Protein AF-0000000077340416 (afdb_homodimer)

Secondary structure (DSSP, 8-state):
----------------------GGGGGEEEEEEE-TTS-EEEEEEETTT--EEE-STTS-SHHHHHHHHHHHHHHTTSS---EEEEE-TTS-EEEEE--HHHHHHHHHHHHHHTT--GGGGT-HHHHHHHHHHT-TT-----HHHHHHHHHHHHHHHHHHHHHHHHH--S-EEEEEEEEE-TT--EEEEEEEEEE-TT--EEEEEEEEEE-PSS--HHHHHHHHHHHHHHHT-GGGEEEEEE-S-HHHHHHHHHHHHHTT--HHHHHHHEEE-HHHHHHHHHHHHHGGGHHHHHHHHHHHHHHHH-HHHHHHHHHHHHHTTPPP---PPP-TT-HHHHHHHHHHHHHTHHHHHHHHHHHHHTT------PPPHHHHHHHHHHHHHHHHHHHHHHHHT-SSS--GGGHHHHHHHHHHHHHHHTT-GGGHHHHHHHHHHHHHHHSS--HHHHHHHHTSTTTHHHHHHHHHHHHTTT-HHHHHHHHHHHHHHHHHHHHHHHHHHGGG------------------HHHHT------------SS--HHHHHHHSPPPPSTT-TT--HHHHHHHTTTTSHHHHHHHHHHHH--S-SGGGGGG-TTSSSB--TTTTTS-HHHHHHHHHHHHHHHHHHT-HHHHHHHHHHHHHHHTTT---S--------------/----------------------GGGGGEEEEEEE-TTS-EEEEEEETTT--EEE-STTS-SHHHHHHHHHHHHHHTTSS---EEEEE-TTS-EEEEE--HHHHHHHHHHHHHHTT--GGGGT-HHHHHHHHHHT-TT-----HHHHHHHHHHHHHHHHHHHHHHHHH--S-EEEEEEEEE-TT--EEEEEEEEEE-TT--EEEEEEEEEE-PSS--HHHHHHHHHHHHHHHT-GGGEEEEEE-S-HHHHHHHHHHHHHTT--HHHHHHHEEE-HHHHHHHHHHHHHGGGHHHHHHHHHHHHHHHH-HHHHHHHHHHHHHTTPPP---PPP-TT-HHHHHHHHHHHHHTHHHHHHHHHHHHHTT------PPPHHHHHHHHHHHHHHHHHHHHHHHHT-SSS--GGGHHHHHHHHHHHHHHHTT-GGGHHHHHHHHHHHHHHHSS--HHHHHHHHTSTTTHHHHHHHHHHHHTTT-HHHHHHHHHHHHHHHHHHHHHHHHHHGGG------------------HHHHT------------SS--HHHHHHHSPPPPSTT-TT--HHHHHHHTTTTSHHHHHHHHHHHH--S-SGGGGGG--SSSSB--TTTTTS-HHHHHHHHHHHHHHHHHHT-HHHHHHHHHHHHHHHHHHH--S--------------

InterPro domains:
  IPR003656 Zinc finger, BED-type [PF02892] (22-67)
  IPR003656 Zinc finger, BED-type [PS50808] (19-82)
  IPR008906 HAT, C-terminal dimerisation domain [PF05699] (544-627)
  IPR012337 Ribonuclease H-like superfamily [SSF53098] (157-627)
  IPR025525 hAT-like transposase, RNase-H fold [PF14372] (427-490)
  IPR036236 Zinc finger C2H2 superfamily [SSF57667] (22-75)
  IPR052035 Zinc finger BED domain-containing [PTHR46481] (13-627)

Structure (mmCIF, N/CA/C/O backbone):
data_AF-0000000077340416-model_v1
#
loop_
_entity.id
_entity.type
_entity.pdbx_description
1 polymer 'Uncharacterized protein'
#
loop_
_atom_site.group_PDB
_atom_site.id
_atom_site.type_symbol
_atom_site.label_atom_id
_atom_site.label_alt_id
_atom_site.label_comp_id
_atom_site.label_asym_id
_atom_site.label_entity_id
_atom_site.label_seq_id
_atom_site.pdbx_PDB_ins_code
_atom_site.Cartn_x
_atom_site.Cartn_y
_atom_site.Cartn_z
_atom_site.occupancy
_atom_site.B_iso_or_equiv
_atom_site.auth_seq_id
_atom_site.auth_comp_id
_atom_site.auth_asym_id
_atom_site.auth_atom_id
_atom_site.pdbx_PDB_model_num
ATOM 1 N N . MET A 1 1 ? -84 0.238 27.672 1 23.81 1 MET A N 1
ATOM 2 C CA . MET A 1 1 ? -83.25 0.017 28.938 1 23.81 1 MET A CA 1
ATOM 3 C C . MET A 1 1 ? -81.812 -0.164 28.719 1 23.81 1 MET A C 1
ATOM 5 O O . MET A 1 1 ? -81.375 -1.048 27.969 1 23.81 1 MET A O 1
ATOM 9 N N . THR A 1 2 ? -80.938 0.956 28.859 1 24.14 2 THR A N 1
ATOM 10 C CA . THR A 1 2 ? -79.625 1.562 28.531 1 24.14 2 THR A CA 1
ATOM 11 C C . THR A 1 2 ? -78.5 0.976 29.406 1 24.14 2 THR A C 1
ATOM 13 O O . THR A 1 2 ? -77.438 1.54 29.484 1 24.14 2 THR A O 1
ATOM 16 N N . THR A 1 3 ? -78.688 -0.371 29.703 1 24.59 3 THR A N 1
ATOM 17 C CA . THR A 1 3 ? -77.875 -0.88 30.812 1 24.59 3 THR A CA 1
ATOM 18 C C . THR A 1 3 ? -76.375 -0.694 30.516 1 24.59 3 THR A C 1
ATOM 20 O O . THR A 1 3 ? -75.875 -1.118 29.469 1 24.59 3 THR A O 1
ATOM 23 N N . SER A 1 4 ? -75.688 0.312 31.188 1 23.73 4 SER A N 1
ATOM 24 C CA . SER A 1 4 ? -74.375 0.984 31.234 1 23.73 4 SER A CA 1
ATOM 25 C C . SER A 1 4 ? -73.312 0.048 31.734 1 23.73 4 SER A C 1
ATOM 27 O O . SER A 1 4 ? -73.25 -0.247 32.938 1 23.73 4 SER A O 1
ATOM 29 N N . ALA A 1 5 ? -73.062 -1.088 30.984 1 26.97 5 ALA A N 1
ATOM 30 C CA . ALA A 1 5 ? -72.188 -2.145 31.484 1 26.97 5 ALA A CA 1
ATOM 31 C C . ALA A 1 5 ? -70.875 -1.578 31.953 1 26.97 5 ALA A C 1
ATOM 33 O O . ALA A 1 5 ? -70.188 -0.857 31.203 1 26.97 5 ALA A O 1
ATOM 34 N N . SER A 1 6 ? -70.625 -1.384 33.312 1 25.7 6 SER A N 1
ATOM 35 C CA . SER A 1 6 ? -69.562 -0.783 34.094 1 25.7 6 SER A CA 1
ATOM 36 C C . SER A 1 6 ? -68.25 -1.5 33.875 1 25.7 6 SER A C 1
ATOM 38 O O . SER A 1 6 ? -68.125 -2.676 34.219 1 25.7 6 SER A O 1
ATOM 40 N N . SER A 1 7 ? -67.562 -1.403 32.719 1 26.72 7 SER A N 1
ATOM 41 C CA . SER A 1 7 ? -66.375 -2.133 32.25 1 26.72 7 SER A CA 1
ATOM 42 C C . SER A 1 7 ? -65.25 -1.957 33.219 1 26.72 7 SER A C 1
ATOM 44 O O . SER A 1 7 ? -64.75 -0.834 33.469 1 26.72 7 SER A O 1
ATOM 46 N N . SER A 1 8 ? -65.125 -2.777 34.344 1 26.52 8 SER A N 1
ATOM 47 C CA . SER A 1 8 ? -64.125 -2.756 35.406 1 26.52 8 SER A CA 1
ATOM 48 C C . SER A 1 8 ? -62.719 -2.799 34.844 1 26.52 8 SER A C 1
ATOM 50 O O . SER A 1 8 ? -62.438 -3.588 33.969 1 26.52 8 SER A O 1
ATOM 52 N N . SER A 1 9 ? -61.906 -1.686 35 1 27.47 9 SER A N 1
ATOM 53 C CA . SER A 1 9 ? -60.594 -1.304 34.531 1 27.47 9 SER A CA 1
ATOM 54 C C . SER A 1 9 ? -59.5 -2.189 35.156 1 27.47 9 SER A C 1
ATOM 56 O O . SER A 1 9 ? -59.406 -2.281 36.375 1 27.47 9 SER A O 1
ATOM 58 N N . PRO A 1 10 ? -59.156 -3.381 34.5 1 28.95 10 PRO A N 1
ATOM 59 C CA . PRO A 1 10 ? -58.188 -4.297 35.125 1 28.95 10 PRO A CA 1
ATOM 60 C C . PRO A 1 10 ? -56.906 -3.588 35.625 1 28.95 10 PRO A C 1
ATOM 62 O O . PRO A 1 10 ? -56.469 -2.605 35 1 28.95 10 PRO A O 1
ATOM 65 N N . CYS A 1 11 ? -56.656 -3.49 36.938 1 26.05 11 CYS A N 1
ATOM 66 C CA . CYS A 1 11 ? -55.531 -2.959 37.719 1 26.05 11 CYS A CA 1
ATOM 67 C C . CYS A 1 11 ? -54.219 -3.607 37.281 1 26.05 11 CYS A C 1
ATOM 69 O O . CYS A 1 11 ? -54.031 -4.809 37.469 1 26.05 11 CYS A O 1
ATOM 71 N N . ASP A 1 12 ? -53.656 -3.303 36.094 1 26.88 12 ASP A N 1
ATOM 72 C CA . ASP A 1 12 ? -52.375 -3.85 35.625 1 26.88 12 ASP A CA 1
ATOM 73 C C . ASP A 1 12 ? -51.281 -3.658 36.656 1 26.88 12 ASP A C 1
ATOM 75 O O . ASP A 1 12 ? -51 -2.529 37.062 1 26.88 12 ASP A O 1
ATOM 79 N N . GLU A 1 13 ? -51.219 -4.52 37.719 1 28.16 13 GLU A N 1
ATOM 80 C CA . GLU A 1 13 ? -50.156 -4.562 38.719 1 28.16 13 GLU A CA 1
ATOM 81 C C . GLU A 1 13 ? -48.781 -4.492 38.094 1 28.16 13 GLU A C 1
ATOM 83 O O . GLU A 1 13 ? -48.375 -5.414 37.375 1 28.16 13 GLU A O 1
ATOM 88 N N . ILE A 1 14 ? -48.344 -3.336 37.625 1 29.95 14 ILE A N 1
ATOM 89 C CA . ILE A 1 14 ? -47 -3.064 37.125 1 29.95 14 ILE A CA 1
ATOM 90 C C . ILE A 1 14 ? -45.969 -3.436 38.188 1 29.95 14 ILE A C 1
ATOM 92 O O . ILE A 1 14 ? -45.906 -2.807 39.25 1 29.95 14 ILE A O 1
ATOM 96 N N . SER A 1 15 ? -45.844 -4.758 38.594 1 30.91 15 SER A N 1
ATOM 97 C CA . SER A 1 15 ? -44.75 -5.129 39.469 1 30.91 15 SER A CA 1
ATOM 98 C C . SER A 1 15 ? -43.438 -4.43 39.062 1 30.91 15 SER A C 1
ATOM 100 O O . SER A 1 15 ? -43.062 -4.441 37.875 1 30.91 15 SER A O 1
ATOM 102 N N . SER A 1 16 ? -43.156 -3.342 39.75 1 33.62 16 SER A N 1
ATOM 103 C CA . SER A 1 16 ? -41.938 -2.553 39.625 1 33.62 16 SER A CA 1
ATOM 104 C C . SER A 1 16 ? -40.688 -3.443 39.625 1 33.62 16 SER A C 1
ATOM 106 O O . SER A 1 16 ? -40.375 -4.074 40.656 1 33.62 16 SER A O 1
ATOM 108 N N . ASN A 1 17 ? -40.594 -4.379 38.688 1 36.22 17 ASN A N 1
ATOM 109 C CA . ASN A 1 17 ? -39.344 -5.125 38.594 1 36.22 17 ASN A CA 1
ATOM 110 C C . ASN A 1 17 ? -38.125 -4.23 38.875 1 36.22 17 ASN A C 1
ATOM 112 O O . ASN A 1 17 ? -37.844 -3.316 38.094 1 36.22 17 ASN A O 1
ATOM 116 N N . LYS A 1 18 ? -37.875 -3.834 40.094 1 40.69 18 LYS A N 1
ATOM 117 C CA . LYS A 1 18 ? -36.688 -3.104 40.469 1 40.69 18 LYS A CA 1
ATOM 118 C C . LYS A 1 18 ? -35.469 -3.6 39.688 1 40.69 18 LYS A C 1
ATOM 120 O O . LYS A 1 18 ? -35.094 -4.773 39.781 1 40.69 18 LYS A O 1
ATOM 125 N N . LYS A 1 19 ? -35.25 -3.027 38.594 1 45.84 19 LYS A N 1
ATOM 126 C CA . LYS A 1 19 ? -34.094 -3.285 37.719 1 45.84 19 LYS A CA 1
ATOM 127 C C . LYS A 1 19 ? -32.781 -3.252 38.531 1 45.84 19 LYS A C 1
ATOM 129 O O . LYS A 1 19 ? -32.531 -2.287 39.25 1 45.84 19 LYS A O 1
ATOM 134 N N . PHE A 1 20 ? -32.312 -4.422 38.969 1 54.72 20 PHE A N 1
ATOM 135 C CA . PHE A 1 20 ? -30.969 -4.578 39.531 1 54.72 20 PHE A CA 1
ATOM 136 C C . PHE A 1 20 ? -29.938 -3.891 38.656 1 54.72 20 PHE A C 1
ATOM 138 O O . PHE A 1 20 ? -29.656 -4.355 37.531 1 54.72 20 PHE A O 1
ATOM 145 N N . THR A 1 21 ? -29.703 -2.684 38.938 1 61.47 21 THR A N 1
ATOM 146 C CA . THR A 1 21 ? -28.984 -1.726 38.125 1 61.47 21 THR A CA 1
ATOM 147 C C . THR A 1 21 ? -27.469 -1.92 38.281 1 61.47 21 THR A C 1
ATOM 149 O O . THR A 1 21 ? -26.688 -1.37 37.5 1 61.47 21 THR A O 1
ATOM 152 N N . SER A 1 22 ? -27.031 -2.58 39.281 1 66.25 22 SER A N 1
ATOM 153 C CA . SER A 1 22 ? -25.594 -2.676 39.438 1 66.25 22 SER A CA 1
ATOM 154 C C . SER A 1 22 ? -25 -3.688 38.469 1 66.25 22 SER A C 1
ATOM 156 O O . SER A 1 22 ? -25.531 -4.785 38.312 1 66.25 22 SER A O 1
ATOM 158 N N . ASN A 1 23 ? -24 -3.32 37.812 1 65.94 23 ASN A N 1
ATOM 159 C CA . ASN A 1 23 ? -23.281 -4.148 36.844 1 65.94 23 ASN A CA 1
ATOM 160 C C . ASN A 1 23 ? -22.734 -5.414 37.469 1 65.94 23 ASN A C 1
ATOM 162 O O . ASN A 1 23 ? -22.406 -6.375 36.781 1 65.94 23 ASN A O 1
ATOM 166 N N . ILE A 1 24 ? -22.672 -5.531 38.688 1 75.69 24 ILE A N 1
ATOM 167 C CA . ILE A 1 24 ? -22.094 -6.688 39.375 1 75.69 24 ILE A CA 1
ATOM 168 C C . ILE A 1 24 ? -22.984 -7.906 39.156 1 75.69 24 ILE A C 1
ATOM 170 O O . ILE A 1 24 ? -22.516 -9.047 39.156 1 75.69 24 ILE A O 1
ATOM 174 N N . TRP A 1 25 ? -24.203 -7.742 38.844 1 76.31 25 TRP A N 1
ATOM 175 C CA . TRP A 1 25 ? -25.156 -8.836 38.688 1 76.31 25 TRP A CA 1
ATOM 176 C C . TRP A 1 25 ? -24.922 -9.562 37.375 1 76.31 25 TRP A C 1
ATOM 178 O O . TRP A 1 25 ? -25.406 -10.688 37.188 1 76.31 25 TRP A O 1
ATOM 188 N N . ASN A 1 26 ? -24.094 -9 36.562 1 74.25 26 ASN A N 1
ATOM 189 C CA . ASN A 1 26 ? -23.656 -9.719 35.375 1 74.25 26 ASN A CA 1
ATOM 190 C C . ASN A 1 26 ? -22.797 -10.922 35.719 1 74.25 26 ASN A C 1
ATOM 192 O O . ASN A 1 26 ? -22.672 -11.859 34.938 1 74.25 26 ASN A O 1
ATOM 196 N N . PHE A 1 27 ? -22.312 -10.984 36.844 1 77.25 27 PHE A N 1
ATOM 197 C CA . PHE A 1 27 ? -21.406 -12.047 37.281 1 77.25 27 PHE A CA 1
ATOM 198 C C . PHE A 1 27 ? -22.094 -12.992 38.25 1 77.25 27 PHE A C 1
ATOM 200 O O . PHE A 1 27 ? -21.516 -13.977 38.688 1 77.25 27 PHE A O 1
ATOM 207 N N . PHE A 1 28 ? -23.266 -12.75 38.531 1 76.56 28 PHE A N 1
ATOM 208 C CA . PHE A 1 28 ? -24.016 -13.602 39.438 1 76.56 28 PHE A CA 1
ATOM 209 C C . PHE A 1 28 ? -25.391 -13.953 38.844 1 76.56 28 PHE A C 1
ATOM 211 O O . PHE A 1 28 ? -26 -13.133 38.156 1 76.56 28 PHE A O 1
ATOM 218 N N . ASP A 1 29 ? -25.797 -15.227 38.969 1 81.25 29 ASP A N 1
ATOM 219 C CA . ASP A 1 29 ? -27.172 -15.641 38.656 1 81.25 29 ASP A CA 1
ATOM 220 C C . ASP A 1 29 ? -28.062 -15.609 39.875 1 81.25 29 ASP A C 1
ATOM 222 O O . ASP A 1 29 ? -27.688 -16.141 40.938 1 81.25 29 ASP A O 1
ATOM 226 N N . ARG A 1 30 ? -29.078 -14.969 39.75 1 78.12 30 ARG A N 1
ATOM 227 C CA . ARG A 1 30 ? -30.062 -14.977 40.844 1 78.12 30 ARG A CA 1
ATOM 228 C C . ARG A 1 30 ? -30.875 -16.266 40.812 1 78.12 30 ARG A C 1
ATOM 230 O O . ARG A 1 30 ? -31.594 -16.547 39.844 1 78.12 30 ARG A O 1
ATOM 237 N N . VAL A 1 31 ? -30.641 -17.078 41.75 1 81.12 31 VAL A N 1
ATOM 238 C CA . VAL A 1 31 ? -31.312 -18.359 41.844 1 81.12 31 VAL A CA 1
ATOM 239 C C . VAL A 1 31 ? -32.188 -18.422 43.094 1 81.12 31 VAL A C 1
ATOM 241 O O . VAL A 1 31 ? -31.766 -17.922 44.156 1 81.12 31 VAL A O 1
ATOM 244 N N . GLU A 1 32 ? -33.344 -18.812 42.938 1 78.56 32 GLU A N 1
ATOM 245 C CA . GLU A 1 32 ? -34.219 -19.078 44.062 1 78.56 32 GLU A CA 1
ATOM 246 C C . GLU A 1 32 ? -34 -20.469 44.625 1 78.56 32 GLU A C 1
ATOM 248 O O . GLU A 1 32 ? -34.094 -21.469 43.938 1 78.56 32 GLU A O 1
ATOM 253 N N . ILE A 1 33 ? -33.406 -20.469 45.781 1 76.88 33 ILE A N 1
ATOM 254 C CA . ILE A 1 33 ? -33.219 -21.766 46.438 1 76.88 33 ILE A CA 1
ATOM 255 C C . ILE A 1 33 ? -34.281 -21.969 47.531 1 76.88 33 ILE A C 1
ATOM 257 O O . ILE A 1 33 ? -34.594 -21.031 48.281 1 76.88 33 ILE A O 1
ATOM 261 N N . ILE A 1 34 ? -35 -23.031 47.531 1 73.06 34 ILE A N 1
ATOM 262 C CA . ILE A 1 34 ? -35.969 -23.438 48.531 1 73.06 34 ILE A CA 1
ATOM 263 C C . ILE A 1 34 ? -35.219 -24.078 49.719 1 73.06 34 ILE A C 1
ATOM 265 O O . ILE A 1 34 ? -34.531 -25.078 49.562 1 73.06 34 ILE A O 1
ATOM 269 N N . LEU A 1 35 ? -35.156 -23.328 50.781 1 63.75 35 LEU A N 1
ATOM 270 C CA . LEU A 1 35 ? -34.531 -23.859 52 1 63.75 35 LEU A CA 1
ATOM 271 C C . LEU A 1 35 ? -35.406 -24.953 52.625 1 63.75 35 LEU A C 1
ATOM 273 O O . LEU A 1 35 ? -36.594 -25.094 52.25 1 63.75 35 LEU A O 1
ATOM 277 N N . GLU A 1 36 ? -34.875 -25.906 53.375 1 68.06 36 GLU A N 1
ATOM 278 C CA . GLU A 1 36 ? -35.562 -27.016 54.031 1 68.06 36 GLU A CA 1
ATOM 279 C C . GLU A 1 36 ? -36.844 -26.547 54.688 1 68.06 36 GLU A C 1
ATOM 281 O O . GLU A 1 36 ? -37.812 -27.297 54.75 1 68.06 36 GLU A O 1
ATOM 286 N N . ASN A 1 37 ? -36.969 -25.328 55.25 1 65.31 37 ASN A N 1
ATOM 287 C CA . ASN A 1 37 ? -38.188 -24.875 55.938 1 65.31 37 ASN A CA 1
ATOM 288 C C . ASN A 1 37 ? -39.156 -24.219 54.938 1 65.31 37 ASN A C 1
ATOM 290 O O . ASN A 1 37 ? -40.031 -23.438 55.344 1 65.31 37 ASN A O 1
ATOM 294 N N . ASN A 1 38 ? -39.156 -24.562 53.594 1 65.5 38 ASN A N 1
ATOM 295 C CA . ASN A 1 38 ? -40.062 -24.188 52.5 1 65.5 38 ASN A CA 1
ATOM 296 C C . ASN A 1 38 ? -40.031 -22.688 52.25 1 65.5 38 ASN A C 1
ATOM 298 O O . ASN A 1 38 ? -40.969 -22.125 51.656 1 65.5 38 ASN A O 1
ATOM 302 N N . LYS A 1 39 ? -39.25 -21.953 52.969 1 69.69 39 LYS A N 1
ATOM 303 C CA . LYS A 1 39 ? -39.125 -20.531 52.656 1 69.69 39 LYS A CA 1
ATOM 304 C C . LYS A 1 39 ? -38.219 -20.297 51.469 1 69.69 39 LYS A C 1
ATOM 306 O O . LYS A 1 39 ? -37.125 -20.891 51.375 1 69.69 39 LYS A O 1
ATOM 311 N N . LYS A 1 40 ? -38.719 -19.5 50.469 1 70.81 40 LYS A N 1
ATOM 312 C CA . LYS A 1 40 ? -38.031 -19.156 49.25 1 70.81 40 LYS A CA 1
ATOM 313 C C . LYS A 1 40 ? -37.031 -18.031 49.5 1 70.81 40 LYS A C 1
ATOM 315 O O . LYS A 1 40 ? -37.375 -16.984 50.031 1 70.81 40 LYS A O 1
ATOM 320 N N . GLU A 1 41 ? -35.75 -18.344 49.5 1 76.44 41 GLU A N 1
ATOM 321 C CA . GLU A 1 41 ? -34.781 -17.266 49.594 1 76.44 41 GLU A CA 1
ATOM 322 C C . GLU A 1 41 ? -34.031 -17.078 48.25 1 76.44 41 GLU A C 1
ATOM 324 O O . GLU A 1 41 ? -33.719 -18.047 47.562 1 76.44 41 GLU A O 1
ATOM 329 N N . ILE A 1 42 ? -33.938 -15.805 47.906 1 78.19 42 ILE A N 1
ATOM 330 C CA . ILE A 1 42 ? -33.219 -15.477 46.688 1 78.19 42 ILE A CA 1
ATOM 331 C C . ILE A 1 42 ? -31.719 -15.367 47 1 78.19 42 ILE A C 1
ATOM 333 O O . ILE A 1 42 ? -31.312 -14.641 47.906 1 78.19 42 ILE A O 1
ATOM 337 N N . LYS A 1 43 ? -30.875 -16.219 46.375 1 80.56 43 LYS A N 1
ATOM 338 C CA . LYS A 1 43 ? -29.406 -16.172 46.5 1 80.56 43 LYS A CA 1
ATOM 339 C C . LYS A 1 43 ? -28.766 -15.75 45.188 1 80.56 43 LYS A C 1
ATOM 341 O O . LYS A 1 43 ? -29.375 -15.867 44.094 1 80.56 43 LYS A O 1
ATOM 346 N N . ALA A 1 44 ? -27.609 -15.148 45.344 1 81.56 44 ALA A N 1
ATOM 347 C CA . ALA A 1 44 ? -26.766 -14.82 44.188 1 81.56 44 ALA A CA 1
ATOM 348 C C . ALA A 1 44 ? -25.688 -15.867 43.969 1 81.56 44 ALA A C 1
ATOM 350 O O . ALA A 1 44 ? -24.812 -16.047 44.812 1 81.56 44 ALA A O 1
ATOM 351 N N . LYS A 1 45 ? -25.703 -16.641 42.938 1 81.5 45 LYS A N 1
ATOM 352 C CA . LYS A 1 45 ? -24.703 -17.625 42.531 1 81.5 45 LYS A CA 1
ATOM 353 C C . LYS A 1 45 ? -23.625 -16.984 41.656 1 81.5 45 LYS A C 1
ATOM 355 O O . LYS A 1 45 ? -23.922 -16.453 40.594 1 81.5 45 LYS A O 1
ATOM 360 N N . CYS A 1 46 ? -22.469 -17.031 42.219 1 76.12 46 CYS A N 1
ATOM 361 C CA . CYS A 1 46 ? -21.359 -16.531 41.438 1 76.12 46 CYS A CA 1
ATOM 362 C C . CYS A 1 46 ? -21.125 -17.375 40.188 1 76.12 46 CYS A C 1
ATOM 364 O O . CYS A 1 46 ? -21.016 -18.609 40.281 1 76.12 46 CYS A O 1
ATOM 366 N N . LYS A 1 47 ? -21.031 -16.781 39.094 1 74.38 47 LYS A N 1
ATOM 367 C CA . LYS A 1 47 ? -20.875 -17.5 37.812 1 74.38 47 LYS A CA 1
ATOM 368 C C . LYS A 1 47 ? -19.469 -18.078 37.688 1 74.38 47 LYS A C 1
ATOM 370 O O . LYS A 1 47 ? -19.219 -18.938 36.844 1 74.38 47 LYS A O 1
ATOM 375 N N . ILE A 1 48 ? -18.578 -17.703 38.594 1 70.75 48 ILE A N 1
ATOM 376 C CA . ILE A 1 48 ? -17.188 -18.141 38.531 1 70.75 48 ILE A CA 1
ATOM 377 C C . ILE A 1 48 ? -16.984 -19.312 39.5 1 70.75 48 ILE A C 1
ATOM 379 O O . ILE A 1 48 ? -16.531 -20.391 39.094 1 70.75 48 ILE A O 1
ATOM 383 N N . CYS A 1 49 ? -17.172 -19.297 40.656 1 67.19 49 CYS A N 1
ATOM 384 C CA . CYS A 1 49 ? -16.875 -20.328 41.656 1 67.19 49 CYS A CA 1
ATOM 385 C C . CYS A 1 49 ? -18.141 -21.062 42.062 1 67.19 49 CYS A C 1
ATOM 387 O O . CYS A 1 49 ? -18.094 -21.953 42.938 1 67.19 49 CYS A O 1
ATOM 389 N N . ASN A 1 50 ? -19.281 -20.719 41.469 1 76.25 50 ASN A N 1
ATOM 390 C CA . ASN A 1 50 ? -20.594 -21.312 41.656 1 76.25 50 ASN A CA 1
ATOM 391 C C . ASN A 1 50 ? -21 -21.266 43.125 1 76.25 50 ASN A C 1
ATOM 393 O O . ASN A 1 50 ? -21.922 -21.984 43.562 1 76.25 50 ASN A O 1
ATOM 397 N N . LYS A 1 51 ? -20.359 -20.438 43.938 1 78.25 51 LYS A N 1
ATOM 398 C CA . LYS A 1 51 ? -20.734 -20.266 45.312 1 78.25 51 LYS A CA 1
ATOM 399 C C . LYS A 1 51 ? -22.016 -19.438 45.438 1 78.25 51 LYS A C 1
ATOM 401 O O . LYS A 1 51 ? -22.219 -18.5 44.656 1 78.25 51 LYS A O 1
ATOM 406 N N . PHE A 1 52 ? -22.859 -19.781 46.375 1 80.75 52 PHE A N 1
ATOM 407 C CA . PHE A 1 52 ? -24.125 -19.109 46.625 1 80.75 52 PHE A CA 1
ATOM 408 C C . PHE A 1 52 ? -23.984 -18.031 47.688 1 80.75 52 PHE A C 1
ATOM 410 O O . PHE A 1 52 ? -23.516 -18.297 48.781 1 80.75 52 PHE A O 1
ATOM 417 N N . LEU A 1 53 ? -24.219 -16.766 47.344 1 81.38 53 LEU A N 1
ATOM 418 C CA . LEU A 1 53 ? -24.188 -15.617 48.25 1 81.38 53 LEU A CA 1
ATOM 419 C C . LEU A 1 53 ? -25.594 -15.062 48.438 1 81.38 53 LEU A C 1
ATOM 421 O O . LEU A 1 53 ? -26.531 -15.422 47.719 1 81.38 53 LEU A O 1
ATOM 425 N N . THR A 1 54 ? -25.719 -14.211 49.406 1 79.81 54 THR A N 1
ATOM 426 C CA . THR A 1 54 ? -27.031 -13.625 49.625 1 79.81 54 THR A CA 1
ATOM 427 C C . THR A 1 54 ? -27.453 -12.727 48.469 1 79.81 54 THR A C 1
ATOM 429 O O . THR A 1 54 ? -26.688 -11.875 48.031 1 79.81 54 THR A O 1
ATOM 432 N N . GLY A 1 55 ? -28.531 -13.055 47.75 1 73.69 55 GLY A N 1
ATOM 433 C CA . GLY A 1 55 ? -28.953 -12.336 46.562 1 73.69 55 GLY A CA 1
ATOM 434 C C . GLY A 1 55 ? -30.328 -11.727 46.688 1 73.69 55 GLY A C 1
ATOM 435 O O . GLY A 1 55 ? -30.984 -11.438 45.688 1 73.69 55 GLY A O 1
ATOM 436 N N . GLY A 1 56 ? -30.938 -11.523 47.812 1 73.44 56 GLY A N 1
ATOM 437 C CA . GLY A 1 56 ? -32.281 -10.969 48.031 1 73.44 56 GLY A CA 1
ATOM 438 C C . GLY A 1 56 ? -32.344 -9.469 47.812 1 73.44 56 GLY A C 1
ATOM 439 O O . GLY A 1 56 ? -31.297 -8.805 47.719 1 73.44 56 GLY A O 1
ATOM 440 N N . SER A 1 57 ? -33.562 -8.703 47.594 1 71.5 57 SER A N 1
ATOM 441 C CA . SER A 1 57 ? -33.781 -7.285 47.312 1 71.5 57 SER A CA 1
ATOM 442 C C . SER A 1 57 ? -33.219 -6.418 48.438 1 71.5 57 SER A C 1
ATOM 444 O O . SER A 1 57 ? -32.844 -5.266 48.219 1 71.5 57 SER A O 1
ATOM 446 N N . ASN A 1 58 ? -33.031 -6.871 49.688 1 72.44 58 ASN A N 1
ATOM 447 C CA . ASN A 1 58 ? -32.531 -6.129 50.844 1 72.44 58 ASN A CA 1
ATOM 448 C C . ASN A 1 58 ? -31.031 -6.34 51 1 72.44 58 ASN A C 1
ATOM 450 O O . ASN A 1 58 ? -30.422 -5.777 51.906 1 72.44 58 ASN A O 1
ATOM 454 N N . ALA A 1 59 ? -30.406 -7.273 50.312 1 69.81 59 ALA A N 1
ATOM 455 C CA . ALA A 1 59 ? -28.969 -7.492 50.406 1 69.81 59 ALA A CA 1
ATOM 456 C C . ALA A 1 59 ? -28.203 -6.551 49.469 1 69.81 59 ALA A C 1
ATOM 458 O O . ALA A 1 59 ? -28.609 -6.34 48.344 1 69.81 59 ALA A O 1
ATOM 459 N N . GLY A 1 60 ? -27.453 -5.496 49.906 1 72.5 60 GLY A N 1
ATOM 460 C CA . GLY A 1 60 ? -26.609 -4.637 49.094 1 72.5 60 GLY A CA 1
ATOM 461 C C . GLY A 1 60 ? -25.719 -5.41 48.156 1 72.5 60 GLY A C 1
ATOM 462 O O . GLY A 1 60 ? -25.641 -6.641 48.219 1 72.5 60 GLY A O 1
ATOM 463 N N . THR A 1 61 ? -25.188 -4.809 47.031 1 76.38 61 THR A N 1
ATOM 464 C CA . THR A 1 61 ? -24.344 -5.477 46.031 1 76.38 61 THR A CA 1
ATOM 465 C C . THR A 1 61 ? -22.875 -5.375 46.406 1 76.38 61 THR A C 1
ATOM 467 O O . THR A 1 61 ? -22.016 -5.941 45.719 1 76.38 61 THR A O 1
ATOM 470 N N . SER A 1 62 ? -22.562 -4.754 47.531 1 78.88 62 SER A N 1
ATOM 471 C CA . SER A 1 62 ? -21.172 -4.543 47.938 1 78.88 62 SER A CA 1
ATOM 472 C C . SER A 1 62 ? -20.484 -5.867 48.25 1 78.88 62 SER A C 1
ATOM 474 O O . SER A 1 62 ? -19.328 -6.074 47.906 1 78.88 62 SER A O 1
ATOM 476 N N . HIS A 1 63 ? -21.188 -6.762 48.938 1 79.62 63 HIS A N 1
ATOM 477 C CA . HIS A 1 63 ? -20.578 -8.047 49.25 1 79.62 63 HIS A CA 1
ATOM 478 C C . HIS A 1 63 ? -20.453 -8.914 48 1 79.62 63 HIS A C 1
ATOM 480 O O . HIS A 1 63 ? -19.516 -9.711 47.875 1 79.62 63 HIS A O 1
ATOM 486 N N . LEU A 1 64 ? -21.281 -8.812 47 1 79.19 64 LEU A N 1
ATOM 487 C CA . LEU A 1 64 ? -21.125 -9.477 45.688 1 79.19 64 LEU A CA 1
ATOM 488 C C . LEU A 1 64 ? -19.922 -8.938 44.938 1 79.19 64 LEU A C 1
ATOM 490 O O . LEU A 1 64 ? -19.172 -9.703 44.344 1 79.19 64 LEU A O 1
ATOM 494 N N . LYS A 1 65 ? -19.625 -7.637 45.094 1 76.38 65 LYS A N 1
ATOM 495 C CA . LYS A 1 65 ? -18.453 -7.027 44.469 1 76.38 65 LYS A CA 1
ATOM 496 C C . LYS A 1 65 ? -17.172 -7.531 45.125 1 76.38 65 LYS A C 1
ATOM 498 O O . LYS A 1 65 ? -16.219 -7.887 44.438 1 76.38 65 LYS A O 1
ATOM 503 N N . ARG A 1 66 ? -17.156 -7.59 46.375 1 76.75 66 ARG A N 1
ATOM 504 C CA . ARG A 1 66 ? -16 -8.102 47.094 1 76.75 66 ARG A CA 1
ATOM 505 C C . ARG A 1 66 ? -15.773 -9.578 46.781 1 76.75 66 ARG A C 1
ATOM 507 O O . ARG A 1 66 ? -14.633 -10.008 46.594 1 76.75 66 ARG A O 1
ATOM 514 N N . HIS A 1 67 ? -16.766 -10.398 46.781 1 74.88 67 HIS A N 1
ATOM 515 C CA . HIS A 1 67 ? -16.625 -11.797 46.375 1 74.88 67 HIS A CA 1
ATOM 516 C C . HIS A 1 67 ? -16.109 -11.914 44.938 1 74.88 67 HIS A C 1
ATOM 518 O O . HIS A 1 67 ? -15.219 -12.711 44.656 1 74.88 67 HIS A O 1
ATOM 524 N N . HIS A 1 68 ? -16.703 -11.172 44.125 1 71.75 68 HIS A N 1
ATOM 525 C CA . HIS A 1 68 ? -16.266 -11.219 42.719 1 71.75 68 HIS A CA 1
ATOM 526 C C . HIS A 1 68 ? -14.797 -10.836 42.594 1 71.75 68 HIS A C 1
ATOM 528 O O . HIS A 1 68 ? -14.055 -11.469 41.844 1 71.75 68 HIS A O 1
ATOM 534 N N . GLU A 1 69 ? -14.336 -9.914 43.344 1 69.56 69 GLU A N 1
ATOM 535 C CA . GLU A 1 69 ? -12.93 -9.531 43.375 1 69.56 69 GLU A CA 1
ATOM 536 C C . GLU A 1 69 ? -12.078 -10.633 44 1 69.56 69 GLU A C 1
ATOM 538 O O . GLU A 1 69 ? -10.992 -10.945 43.5 1 69.56 69 GLU A O 1
ATOM 543 N N . ASN A 1 70 ? -12.531 -11.188 45 1 67.5 70 ASN A N 1
ATOM 544 C CA . ASN A 1 70 ? -11.812 -12.273 45.656 1 67.5 70 ASN A CA 1
ATOM 545 C C . ASN A 1 70 ? -11.898 -13.57 44.875 1 67.5 70 ASN A C 1
ATOM 547 O O . ASN A 1 70 ? -10.938 -14.336 44.812 1 67.5 70 ASN A O 1
ATOM 551 N N . CYS A 1 71 ? -13.078 -13.883 44.438 1 62.19 71 CYS A N 1
ATOM 552 C CA . CYS A 1 71 ? -13.305 -15.094 43.656 1 62.19 71 CYS A CA 1
ATOM 553 C C . CYS A 1 71 ? -12.531 -15.055 42.344 1 62.19 71 CYS A C 1
ATOM 555 O O . CYS A 1 71 ? -12 -16.062 41.906 1 62.19 71 CYS A O 1
ATOM 557 N N . LYS A 1 72 ? -12.445 -13.859 41.781 1 54 72 LYS A N 1
ATOM 558 C CA . LYS A 1 72 ? -11.547 -13.648 40.625 1 54 72 LYS A CA 1
ATOM 559 C C . LYS A 1 72 ? -10.094 -13.875 41.031 1 54 72 LYS A C 1
ATOM 561 O O . LYS A 1 72 ? -9.312 -14.461 40.281 1 54 72 LYS A O 1
ATOM 566 N N . THR A 1 73 ? -9.68 -13.336 42.094 1 48.47 73 THR A N 1
ATOM 567 C CA . THR A 1 73 ? -8.328 -13.523 42.594 1 48.47 73 THR A CA 1
ATOM 568 C C . THR A 1 73 ? -8.109 -14.969 43.031 1 48.47 73 THR A C 1
ATOM 570 O O . THR A 1 73 ? -7.02 -15.516 42.875 1 48.47 73 THR A O 1
ATOM 573 N N . LYS A 1 74 ? -9.016 -15.562 43.656 1 45.25 74 LYS A N 1
ATOM 574 C CA . LYS A 1 74 ? -8.828 -16.938 44.094 1 45.25 74 LYS A CA 1
ATOM 575 C C . LYS A 1 74 ? -8.883 -17.906 42.938 1 45.25 74 LYS A C 1
ATOM 577 O O . LYS A 1 74 ? -8.164 -18.906 42.906 1 45.25 74 LYS A O 1
ATOM 582 N N . ASN A 1 75 ? -9.906 -17.828 42.156 1 39.16 75 ASN A N 1
ATOM 583 C CA . ASN A 1 75 ? -9.836 -18.672 40.969 1 39.16 75 ASN A CA 1
ATOM 584 C C . ASN A 1 75 ? -8.68 -18.266 40.062 1 39.16 75 ASN A C 1
ATOM 586 O O . ASN A 1 75 ? -8.188 -19.078 39.25 1 39.16 75 ASN A O 1
ATOM 590 N N . ASN A 1 76 ? -8.367 -17 39.906 1 35.53 76 ASN A N 1
ATOM 591 C CA . ASN A 1 76 ? -7.043 -16.672 39.406 1 35.53 76 ASN A CA 1
ATOM 592 C C . ASN A 1 76 ? -5.938 -17.109 40.375 1 35.53 76 ASN A C 1
ATOM 594 O O . ASN A 1 76 ? -4.762 -16.828 40.125 1 35.53 76 ASN A O 1
ATOM 598 N N . VAL A 1 77 ? -6.254 -17.359 41.562 1 32.47 77 VAL A N 1
ATOM 599 C CA . VAL A 1 77 ? -5.242 -17.875 42.5 1 32.47 77 VAL A CA 1
ATOM 600 C C . VAL A 1 77 ? -4.672 -19.188 41.938 1 32.47 77 VAL A C 1
ATOM 602 O O . VAL A 1 77 ? -3.482 -19.469 42.125 1 32.47 77 VAL A O 1
ATOM 605 N N . ASP A 1 78 ? -5.547 -20.047 41.531 1 30.22 78 ASP A N 1
ATOM 606 C CA . ASP A 1 78 ? -4.906 -21.281 41.094 1 30.22 78 ASP A CA 1
ATOM 607 C C . ASP A 1 78 ? -4.102 -21.078 39.812 1 30.22 78 ASP A C 1
ATOM 609 O O . ASP A 1 78 ? -3.578 -22.031 39.25 1 30.22 78 ASP A O 1
ATOM 613 N N . ILE A 1 79 ? -4.535 -20.016 39.031 1 31.06 79 ILE A N 1
ATOM 614 C CA . ILE A 1 79 ? -3.529 -19.766 38 1 31.06 79 ILE A CA 1
ATOM 615 C C . ILE A 1 79 ? -2.34 -19.031 38.594 1 31.06 79 ILE A C 1
ATOM 617 O O . ILE A 1 79 ? -2.465 -17.875 39.031 1 31.06 79 ILE A O 1
ATOM 621 N N . ARG A 1 80 ? -1.383 -19.609 39.344 1 31.14 80 ARG A N 1
ATOM 622 C CA . ARG A 1 80 ? -0.08 -19.219 39.844 1 31.14 80 ARG A CA 1
ATOM 623 C C . ARG A 1 80 ? 0.517 -18.078 39.031 1 31.14 80 ARG A C 1
ATOM 625 O O . ARG A 1 80 ? 0.769 -18.234 37.844 1 31.14 80 ARG A O 1
ATOM 632 N N . ASN A 1 81 ? 0.19 -16.781 39.25 1 29.69 81 ASN A N 1
ATOM 633 C CA . ASN A 1 81 ? 0.771 -15.508 38.812 1 29.69 81 ASN A CA 1
ATOM 634 C C . ASN A 1 81 ? 2.281 -15.617 38.625 1 29.69 81 ASN A C 1
ATOM 636 O O . ASN A 1 81 ? 3.01 -15.898 39.594 1 29.69 81 ASN A O 1
ATOM 640 N N . TYR A 1 82 ? 2.771 -16.125 37.625 1 30.78 82 TYR A N 1
ATOM 641 C CA . TYR A 1 82 ? 4.152 -16.156 37.156 1 30.78 82 TYR A CA 1
ATOM 642 C C . TYR A 1 82 ? 4.816 -14.797 37.312 1 30.78 82 TYR A C 1
ATOM 644 O O . TYR A 1 82 ? 4.477 -13.859 36.562 1 30.78 82 TYR A O 1
ATOM 652 N N . MET A 1 83 ? 4.988 -14.297 38.5 1 31.78 83 MET A N 1
ATOM 653 C CA . MET A 1 83 ? 5.754 -13.094 38.812 1 31.78 83 MET A CA 1
ATOM 654 C C . MET A 1 83 ? 7.129 -13.141 38.156 1 31.78 83 MET A C 1
ATOM 656 O O . MET A 1 83 ? 7.922 -14.047 38.406 1 31.78 83 MET A O 1
ATOM 660 N N . GLN A 1 84 ? 7.254 -12.992 36.875 1 34.16 84 GLN A N 1
ATOM 661 C CA . GLN A 1 84 ? 8.578 -12.797 36.312 1 34.16 84 GLN A CA 1
ATOM 662 C C . GLN A 1 84 ? 9.188 -11.469 36.781 1 34.16 84 GLN A C 1
ATOM 664 O O . GLN A 1 84 ? 8.508 -10.445 36.781 1 34.16 84 GLN A O 1
ATOM 669 N N . LEU A 1 85 ? 10.148 -11.453 37.562 1 32.09 85 LEU A N 1
ATOM 670 C CA . LEU A 1 85 ? 10.914 -10.297 38.031 1 32.09 85 LEU A CA 1
ATOM 671 C C . LEU A 1 85 ? 11.461 -9.516 36.844 1 32.09 85 LEU A C 1
ATOM 673 O O . LEU A 1 85 ? 12.141 -10.078 35.969 1 32.09 85 LEU A O 1
ATOM 677 N N . GLY A 1 86 ? 10.758 -8.805 36.094 1 34.31 86 GLY A N 1
ATOM 678 C CA . GLY A 1 86 ? 11.383 -7.914 35.125 1 34.31 86 GLY A CA 1
ATOM 679 C C . GLY A 1 86 ? 11.82 -6.594 35.719 1 34.31 86 GLY A C 1
ATOM 680 O O . GLY A 1 86 ? 11.359 -6.211 36.812 1 34.31 86 GLY A O 1
ATOM 681 N N . LYS A 1 87 ? 13.117 -6.066 35.531 1 34.56 87 LYS A N 1
ATOM 682 C CA . LYS A 1 87 ? 13.602 -4.789 36.062 1 34.56 87 LYS A CA 1
ATOM 683 C C . LYS A 1 87 ? 12.688 -3.645 35.625 1 34.56 87 LYS A C 1
ATOM 685 O O . LYS A 1 87 ? 12.32 -3.541 34.438 1 34.56 87 LYS A O 1
ATOM 690 N N . ASN A 1 88 ? 11.875 -3.062 36.469 1 34.78 88 ASN A N 1
ATOM 691 C CA . ASN A 1 88 ? 11.18 -1.824 36.125 1 34.78 88 ASN A CA 1
ATOM 692 C C . ASN A 1 88 ? 12.164 -0.688 35.875 1 34.78 88 ASN A C 1
ATOM 694 O O . ASN A 1 88 ? 13.367 -0.839 36.062 1 34.78 88 ASN A O 1
ATOM 698 N N . GLU A 1 89 ? 11.68 0.387 35.344 1 36.28 89 GLU A N 1
ATOM 699 C CA . GLU A 1 89 ? 12.547 1.543 35.125 1 36.28 89 GLU A CA 1
ATOM 700 C C . GLU A 1 89 ? 13.461 1.787 36.312 1 36.28 89 GLU A C 1
ATOM 702 O O . GLU A 1 89 ? 14.57 2.297 36.188 1 36.28 89 GLU A O 1
ATOM 707 N N . SER A 1 90 ? 12.938 1.726 37.531 1 34.31 90 SER A N 1
ATOM 708 C CA . SER A 1 90 ? 13.711 2.104 38.719 1 34.31 90 SER A CA 1
ATOM 709 C C . SER A 1 90 ? 14.602 0.955 39.188 1 34.31 90 SER A C 1
ATOM 711 O O . SER A 1 90 ? 15.242 1.047 40.219 1 34.31 90 SER A O 1
ATOM 713 N N . GLY A 1 91 ? 15.008 -0.002 38.469 1 38.44 91 GLY A N 1
ATOM 714 C CA . GLY A 1 91 ? 15.938 -1.061 38.812 1 38.44 91 GLY A CA 1
ATOM 715 C C . GLY A 1 91 ? 15.305 -2.145 39.656 1 38.44 91 GLY A C 1
ATOM 716 O O . GLY A 1 91 ? 15.969 -3.107 40.062 1 38.44 91 GLY A O 1
ATOM 717 N N . ASN A 1 92 ? 14.281 -1.804 40.5 1 37.44 92 ASN A N 1
ATOM 718 C CA . ASN A 1 92 ? 13.781 -2.779 41.469 1 37.44 92 ASN A CA 1
ATOM 719 C C . ASN A 1 92 ? 13.133 -3.973 40.75 1 37.44 92 ASN A C 1
ATOM 721 O O . ASN A 1 92 ? 12.578 -3.832 39.688 1 37.44 92 ASN A O 1
ATOM 725 N N . LEU A 1 93 ? 13.562 -5.16 41.125 1 37.31 93 LEU A N 1
ATOM 726 C CA . LEU A 1 93 ? 13.109 -6.465 40.656 1 37.31 93 LEU A CA 1
ATOM 727 C C . LEU A 1 93 ? 11.594 -6.566 40.719 1 37.31 93 LEU A C 1
ATOM 729 O O . LEU A 1 93 ? 11 -6.527 41.781 1 37.31 93 LEU A O 1
ATOM 733 N N . LYS A 1 94 ? 10.805 -5.797 40.062 1 44.03 94 LYS A N 1
ATOM 734 C CA . LYS A 1 94 ? 9.375 -6.066 40.156 1 44.03 94 LYS A CA 1
ATOM 735 C C . LYS A 1 94 ? 9.008 -7.328 39.375 1 44.03 94 LYS A C 1
ATOM 737 O O . LYS A 1 94 ? 9.609 -7.625 38.344 1 44.03 94 LYS A O 1
ATOM 742 N N . THR A 1 95 ? 8.398 -8.367 39.969 1 51.56 95 THR A N 1
ATOM 743 C CA . THR A 1 95 ? 7.867 -9.633 39.5 1 51.56 95 THR A CA 1
ATOM 744 C C . THR A 1 95 ? 6.867 -9.414 38.375 1 51.56 95 THR A C 1
ATOM 746 O O . THR A 1 95 ? 5.934 -8.617 38.5 1 51.56 95 THR A O 1
ATOM 749 N N . PHE A 1 96 ? 7.223 -9.461 37.125 1 64.56 96 PHE A N 1
ATOM 750 C CA . PHE A 1 96 ? 6.266 -9.367 36.031 1 64.56 96 PHE A CA 1
ATOM 751 C C . PHE A 1 96 ? 5.312 -10.562 36.031 1 64.56 96 PHE A C 1
ATOM 753 O O . PHE A 1 96 ? 5.746 -11.703 36.188 1 64.56 96 PHE A O 1
ATOM 760 N N . SER A 1 97 ? 4.047 -10.344 36.406 1 75.62 97 SER A N 1
ATOM 761 C CA . SER A 1 97 ? 3.008 -11.344 36.188 1 75.62 97 SER A CA 1
ATOM 762 C C . SER A 1 97 ? 2.172 -11.031 34.969 1 75.62 97 SER A C 1
ATOM 764 O O . SER A 1 97 ? 1.707 -9.898 34.781 1 75.62 97 SER A O 1
ATOM 766 N N . TYR A 1 98 ? 2.133 -11.984 34.094 1 83.25 98 TYR A N 1
ATOM 767 C CA . TYR A 1 98 ? 1.334 -11.805 32.875 1 83.25 98 TYR A CA 1
ATOM 768 C C . TYR A 1 98 ? -0.11 -11.461 33.219 1 83.25 98 TYR A C 1
ATOM 770 O O . TYR A 1 98 ? -0.747 -12.164 34 1 83.25 98 TYR A O 1
ATOM 778 N N . ASP A 1 99 ? -0.55 -10.383 32.812 1 87.12 99 ASP A N 1
ATOM 779 C CA . ASP A 1 99 ? -1.921 -9.906 32.938 1 87.12 99 ASP A CA 1
ATOM 780 C C . ASP A 1 99 ? -2.592 -9.719 31.594 1 87.12 99 ASP A C 1
ATOM 782 O O . ASP A 1 99 ? -2.197 -8.852 30.812 1 87.12 99 ASP A O 1
ATOM 786 N N . GLU A 1 100 ? -3.6 -10.508 31.422 1 88.5 100 GLU A N 1
ATOM 787 C CA . GLU A 1 100 ? -4.277 -10.5 30.141 1 88.5 100 GLU A CA 1
ATOM 788 C C . GLU A 1 100 ? -4.848 -9.117 29.812 1 88.5 100 GLU A C 1
ATOM 790 O O . GLU A 1 100 ? -4.836 -8.688 28.672 1 88.5 100 GLU A O 1
ATOM 795 N N . SER A 1 101 ? -5.395 -8.523 30.828 1 88.5 101 SER A N 1
ATOM 796 C CA . SER A 1 101 ? -5.988 -7.207 30.609 1 88.5 101 SER A CA 1
ATOM 797 C C . SER A 1 101 ? -4.938 -6.184 30.203 1 88.5 101 SER A C 1
ATOM 799 O O . SER A 1 101 ? -5.168 -5.375 29.297 1 88.5 101 SER A O 1
ATOM 801 N N . ASN A 1 102 ? -3.877 -6.246 30.922 1 90.38 102 ASN A N 1
ATOM 802 C CA . ASN A 1 102 ? -2.787 -5.34 30.562 1 90.38 102 ASN A CA 1
ATOM 803 C C . ASN A 1 102 ? -2.246 -5.637 29.172 1 90.38 102 ASN A C 1
ATOM 805 O O . ASN A 1 102 ? -1.95 -4.715 28.406 1 90.38 102 ASN A O 1
ATOM 809 N N . CYS A 1 103 ? -2.078 -6.914 28.922 1 91.69 103 CYS A N 1
ATOM 810 C CA . CYS A 1 103 ? -1.613 -7.328 27.594 1 91.69 103 CYS A CA 1
ATOM 811 C C . CYS A 1 103 ? -2.543 -6.812 26.5 1 91.69 103 CYS A C 1
ATOM 813 O O . CYS A 1 103 ? -2.086 -6.277 25.5 1 91.69 103 CYS A O 1
ATOM 815 N N . ARG A 1 104 ? -3.781 -6.938 26.766 1 91.44 104 ARG A N 1
ATOM 816 C CA . ARG A 1 104 ? -4.785 -6.516 25.797 1 91.44 104 ARG A CA 1
ATOM 817 C C . ARG A 1 104 ? -4.719 -5.012 25.547 1 91.44 104 ARG A C 1
ATOM 819 O O . ARG A 1 104 ? -4.766 -4.559 24.406 1 91.44 104 ARG A O 1
ATOM 826 N N . GLU A 1 105 ? -4.582 -4.293 26.547 1 90.62 105 GLU A N 1
ATOM 827 C CA . GLU A 1 105 ? -4.496 -2.84 26.438 1 90.62 105 GLU A CA 1
ATOM 828 C C . GLU A 1 105 ? -3.262 -2.424 25.641 1 90.62 105 GLU A C 1
ATOM 830 O O . GLU A 1 105 ? -3.348 -1.571 24.75 1 90.62 105 GLU A O 1
ATOM 835 N N . GLU A 1 106 ? -2.201 -3.025 26 1 90.12 106 GLU A N 1
ATOM 836 C CA . GLU A 1 106 ? -0.958 -2.711 25.297 1 90.12 106 GLU A CA 1
ATOM 837 C C . GLU A 1 106 ? -1.046 -3.08 23.828 1 90.12 106 GLU A C 1
ATOM 839 O O . GLU A 1 106 ? -0.562 -2.342 22.969 1 90.12 106 GLU A O 1
ATOM 844 N N . MET A 1 107 ? -1.596 -4.16 23.531 1 90.81 107 MET A N 1
ATOM 845 C CA . MET A 1 107 ? -1.688 -4.633 22.156 1 90.81 107 MET A CA 1
ATOM 846 C C . MET A 1 107 ? -2.641 -3.762 21.344 1 90.81 107 MET A C 1
ATOM 848 O O . MET A 1 107 ? -2.398 -3.506 20.172 1 90.81 107 MET A O 1
ATOM 852 N N . ILE A 1 108 ? -3.684 -3.359 21.953 1 90.44 108 ILE A N 1
ATOM 853 C CA . ILE A 1 108 ? -4.625 -2.467 21.281 1 90.44 108 ILE A CA 1
ATOM 854 C C . ILE A 1 108 ? -3.926 -1.154 20.922 1 90.44 108 ILE A C 1
ATOM 856 O O . ILE A 1 108 ? -4.074 -0.644 19.812 1 90.44 108 ILE A O 1
ATOM 860 N N . ASP A 1 109 ? -3.203 -0.645 21.859 1 88.75 109 ASP A N 1
ATOM 861 C CA . ASP A 1 109 ? -2.453 0.584 21.609 1 88.75 109 ASP A CA 1
ATOM 862 C C . ASP A 1 109 ? -1.472 0.41 20.453 1 88.75 109 ASP A C 1
ATOM 864 O O . ASP A 1 109 ? -1.3 1.318 19.641 1 88.75 109 ASP A O 1
ATOM 868 N N . TYR A 1 110 ? -0.912 -0.724 20.469 1 88.12 110 TYR A N 1
ATOM 869 C CA . TYR A 1 110 ? 0.028 -0.996 19.391 1 88.12 110 TYR A CA 1
ATOM 870 C C . TYR A 1 110 ? -0.687 -1.036 18.031 1 88.12 110 TYR A C 1
ATOM 872 O O . TYR A 1 110 ? -0.185 -0.502 17.047 1 88.12 110 TYR A O 1
ATOM 880 N N . ILE A 1 111 ? -1.809 -1.704 17.953 1 86.69 111 ILE A N 1
ATOM 881 C CA . ILE A 1 111 ? -2.584 -1.817 16.719 1 86.69 111 ILE A CA 1
ATOM 882 C C . ILE A 1 111 ? -2.934 -0.425 16.203 1 86.69 111 ILE A C 1
ATOM 884 O O . ILE A 1 111 ? -2.863 -0.169 15 1 86.69 111 ILE A O 1
ATOM 888 N N . ILE A 1 112 ? -3.217 0.422 17.078 1 84.88 112 ILE A N 1
ATOM 889 C CA . ILE A 1 112 ? -3.604 1.781 16.719 1 84.88 112 ILE A CA 1
ATOM 890 C C . ILE A 1 112 ? -2.377 2.559 16.25 1 84.88 112 ILE A C 1
ATOM 892 O O . ILE A 1 112 ? -2.393 3.156 15.172 1 84.88 112 ILE A O 1
ATOM 896 N N . ARG A 1 113 ? -1.337 2.535 16.969 1 81.94 113 ARG A N 1
ATOM 897 C CA . ARG A 1 113 ? -0.141 3.322 16.688 1 81.94 113 ARG A CA 1
ATOM 898 C C . ARG A 1 113 ? 0.515 2.869 15.391 1 81.94 113 ARG A C 1
ATOM 900 O O . ARG A 1 113 ? 0.972 3.697 14.602 1 81.94 113 ARG A O 1
ATOM 907 N N . ALA A 1 114 ? 0.506 1.566 15.281 1 78.56 114 ALA A N 1
ATOM 908 C CA . ALA A 1 114 ? 1.168 1.009 14.102 1 78.56 114 ALA A CA 1
ATOM 909 C C . ALA A 1 114 ? 0.186 0.849 12.945 1 78.56 114 ALA A C 1
ATOM 911 O O . ALA A 1 114 ? 0.565 0.407 11.859 1 78.56 114 ALA A O 1
ATOM 912 N N . GLU A 1 115 ? -1.062 1.199 13.156 1 80.56 115 GLU A N 1
ATOM 913 C CA . GLU A 1 115 ? -2.111 1.097 12.148 1 80.56 115 GLU A CA 1
ATOM 914 C C . GLU A 1 115 ? -2.186 -0.313 11.57 1 80.56 115 GLU A C 1
ATOM 916 O O . GLU A 1 115 ? -2.211 -0.488 10.352 1 80.56 115 GLU A O 1
ATOM 921 N N . GLN A 1 116 ? -2.125 -1.272 12.43 1 80.75 116 GLN A N 1
ATOM 922 C CA . GLN A 1 116 ? -2.248 -2.666 12.016 1 80.75 116 GLN A CA 1
ATOM 923 C C . GLN A 1 116 ? -3.711 -3.059 11.836 1 80.75 116 GLN A C 1
ATOM 925 O O . GLN A 1 116 ? -4.598 -2.486 12.469 1 80.75 116 GLN A O 1
ATOM 930 N N . PRO A 1 117 ? -3.928 -4.062 10.914 1 80.19 117 PRO A N 1
ATOM 931 C CA . PRO A 1 117 ? -5.301 -4.566 10.82 1 80.19 117 PRO A CA 1
ATOM 932 C C . PRO A 1 117 ? -5.809 -5.16 12.125 1 80.19 117 PRO A C 1
ATOM 934 O O . PRO A 1 117 ? -5.039 -5.777 12.867 1 80.19 117 PRO A O 1
ATOM 937 N N . PHE A 1 118 ? -7.105 -5.062 12.336 1 84 118 PHE A N 1
ATOM 938 C CA . PHE A 1 118 ? -7.695 -5.512 13.586 1 84 118 PHE A CA 1
ATOM 939 C C . PHE A 1 118 ? -7.605 -7.027 13.719 1 84 118 PHE A C 1
ATOM 941 O O . PHE A 1 118 ? -7.594 -7.562 14.828 1 84 118 PHE A O 1
ATOM 948 N N . ASN A 1 119 ? -7.492 -7.695 12.617 1 82.75 119 ASN A N 1
ATOM 949 C CA . ASN A 1 119 ? -7.488 -9.156 12.641 1 82.75 119 ASN A CA 1
ATOM 950 C C . ASN A 1 119 ? -6.086 -9.703 12.891 1 82.75 119 ASN A C 1
ATOM 952 O O . ASN A 1 119 ? -5.895 -10.922 12.953 1 82.75 119 ASN A O 1
ATOM 956 N N . MET A 1 120 ? -5.168 -8.852 13.016 1 81.5 120 MET A N 1
ATOM 957 C CA . MET A 1 120 ? -3.801 -9.289 13.289 1 81.5 120 MET A CA 1
ATOM 958 C C . MET A 1 120 ? -3.75 -10.164 14.539 1 81.5 120 MET A C 1
ATOM 960 O O . MET A 1 120 ? -3.027 -11.164 14.57 1 81.5 120 MET A O 1
ATOM 964 N N . MET A 1 121 ? -4.562 -9.836 15.516 1 81.25 121 MET A N 1
ATOM 965 C CA . MET A 1 121 ? -4.527 -10.516 16.812 1 81.25 121 MET A CA 1
ATOM 966 C C . MET A 1 121 ? -5.281 -11.836 16.734 1 81.25 121 MET A C 1
ATOM 968 O O . MET A 1 121 ? -5.238 -12.625 17.688 1 81.25 121 MET A O 1
ATOM 972 N N . GLU A 1 122 ? -5.949 -11.922 15.609 1 81.25 122 GLU A N 1
ATOM 973 C CA . GLU A 1 122 ? -6.75 -13.133 15.453 1 81.25 122 GLU A CA 1
ATOM 974 C C . GLU A 1 122 ? -6.008 -14.18 14.633 1 81.25 122 GLU A C 1
ATOM 976 O O . GLU A 1 122 ? -6.336 -15.367 14.695 1 81.25 122 GLU A O 1
ATOM 981 N N . THR A 1 123 ? -5.035 -13.727 13.922 1 76.62 123 THR A N 1
ATOM 982 C CA . THR A 1 123 ? -4.379 -14.633 12.977 1 76.62 123 THR A CA 1
ATOM 983 C C . THR A 1 123 ? -3.602 -15.711 13.719 1 76.62 123 THR A C 1
ATOM 985 O O . THR A 1 123 ? -2.879 -15.422 14.672 1 76.62 123 THR A O 1
ATOM 988 N N . HIS A 1 124 ? -3.799 -16.906 13.305 1 71.44 124 HIS A N 1
ATOM 989 C CA . HIS A 1 124 ? -3.15 -18.062 13.914 1 71.44 124 HIS A CA 1
ATOM 990 C C . HIS A 1 124 ? -1.632 -17.922 13.883 1 71.44 124 HIS A C 1
ATOM 992 O O . HIS A 1 124 ? -0.946 -18.344 14.82 1 71.44 124 HIS A O 1
ATOM 998 N N . ASP A 1 125 ? -1.245 -17.25 12.883 1 79.56 125 ASP A N 1
ATOM 999 C CA . ASP A 1 125 ? 0.198 -17.109 12.719 1 79.56 125 ASP A CA 1
ATOM 1000 C C . ASP A 1 125 ? 0.791 -16.234 13.812 1 79.56 125 ASP A C 1
ATOM 1002 O O . ASP A 1 125 ? 1.776 -16.594 14.453 1 79.56 125 ASP A O 1
ATOM 1006 N N . PHE A 1 126 ? 0.208 -15.125 14.117 1 85.94 126 PHE A N 1
ATOM 1007 C CA . PHE A 1 126 ? 0.729 -14.203 15.117 1 85.94 126 PHE A CA 1
ATOM 1008 C C . PHE A 1 126 ? 0.566 -14.773 16.516 1 85.94 126 PHE A C 1
ATOM 1010 O O . PHE A 1 126 ? 1.52 -14.797 17.297 1 85.94 126 PHE A O 1
ATOM 1017 N N . VAL A 1 127 ? -0.602 -15.25 16.781 1 86.31 127 VAL A N 1
ATOM 1018 C CA . VAL A 1 127 ? -0.916 -15.789 18.094 1 86.31 127 VAL A CA 1
ATOM 1019 C C . VAL A 1 127 ? 0.007 -16.969 18.391 1 86.31 127 VAL A C 1
ATOM 1021 O O . VAL A 1 127 ? 0.613 -17.031 19.469 1 86.31 127 VAL A O 1
ATOM 1024 N N . GLY A 1 128 ? 0.147 -17.828 17.422 1 86.12 128 GLY A N 1
ATOM 1025 C CA . GLY A 1 128 ? 1.023 -18.969 17.625 1 86.12 128 GLY A CA 1
ATOM 1026 C C . GLY A 1 128 ? 2.471 -18.578 17.859 1 86.12 128 GLY A C 1
ATOM 1027 O O . GLY A 1 128 ? 3.148 -19.172 18.703 1 86.12 128 GLY A O 1
ATOM 1028 N N . THR A 1 129 ? 2.875 -17.578 17.188 1 88.44 129 THR A N 1
ATOM 1029 C CA . THR A 1 129 ? 4.25 -17.109 17.328 1 88.44 129 THR A CA 1
ATOM 1030 C C . THR A 1 129 ? 4.504 -16.562 18.734 1 88.44 129 THR A C 1
ATOM 1032 O O . THR A 1 129 ? 5.523 -16.875 19.344 1 88.44 129 THR A O 1
ATOM 1035 N N . ILE A 1 130 ? 3.557 -15.781 19.188 1 89.56 130 ILE A N 1
ATOM 1036 C CA . ILE A 1 130 ? 3.703 -15.188 20.516 1 89.56 130 ILE A CA 1
ATOM 1037 C C . ILE A 1 130 ? 3.633 -16.281 21.578 1 89.56 130 ILE A C 1
ATOM 1039 O O . ILE A 1 130 ? 4.422 -16.297 22.516 1 89.56 130 ILE A O 1
ATOM 1043 N N . GLN A 1 131 ? 2.793 -17.25 21.375 1 88.88 131 GLN A N 1
ATOM 1044 C CA . GLN A 1 131 ? 2.629 -18.344 22.344 1 88.88 131 GLN A CA 1
ATOM 1045 C C . GLN A 1 131 ? 3.885 -19.203 22.406 1 88.88 131 GLN A C 1
ATOM 1047 O O . GLN A 1 131 ? 4.336 -19.562 23.5 1 88.88 131 GLN A O 1
ATOM 1052 N N . ARG A 1 132 ? 4.473 -19.453 21.312 1 87.44 132 ARG A N 1
ATOM 1053 C CA . ARG A 1 132 ? 5.633 -20.328 21.25 1 87.44 132 ARG A CA 1
ATOM 1054 C C . ARG A 1 132 ? 6.91 -19.578 21.625 1 87.44 132 ARG A C 1
ATOM 1056 O O . ARG A 1 132 ? 7.793 -20.141 22.281 1 87.44 132 ARG A O 1
ATOM 1063 N N . GLY A 1 133 ? 6.93 -18.297 21.281 1 88.25 133 GLY A N 1
ATOM 1064 C CA . GLY A 1 133 ? 8.195 -17.594 21.375 1 88.25 133 GLY A CA 1
ATOM 1065 C C . GLY A 1 133 ? 8.297 -16.734 22.609 1 88.25 133 GLY A C 1
ATOM 1066 O O . GLY A 1 133 ? 9.398 -16.453 23.094 1 88.25 133 GLY A O 1
ATOM 1067 N N . ILE A 1 134 ? 7.164 -16.266 23.078 1 89.5 134 ILE A N 1
ATOM 1068 C CA . ILE A 1 134 ? 7.266 -15.234 24.109 1 89.5 134 ILE A CA 1
ATOM 1069 C C . ILE A 1 134 ? 6.504 -15.664 25.359 1 89.5 134 ILE A C 1
ATOM 1071 O O . ILE A 1 134 ? 7.074 -15.727 26.453 1 89.5 134 ILE A O 1
ATOM 1075 N N . ASN A 1 135 ? 5.195 -16 25.219 1 88.94 135 ASN A N 1
ATOM 1076 C CA . ASN A 1 135 ? 4.363 -16.344 26.375 1 88.94 135 ASN A CA 1
ATOM 1077 C C . ASN A 1 135 ? 3.223 -17.281 25.984 1 88.94 135 ASN A C 1
ATOM 1079 O O . ASN A 1 135 ? 2.27 -16.859 25.328 1 88.94 135 ASN A O 1
ATOM 1083 N N . PRO A 1 136 ? 3.236 -18.469 26.391 1 87.06 136 PRO A N 1
ATOM 1084 C CA . PRO A 1 136 ? 2.213 -19.453 26 1 87.06 136 PRO A CA 1
ATOM 1085 C C . PRO A 1 136 ? 0.818 -19.062 26.5 1 87.06 136 PRO A C 1
ATOM 1087 O O . PRO A 1 136 ? -0.182 -19.578 26 1 87.06 136 PRO A O 1
ATOM 1090 N N . GLN A 1 137 ? 0.713 -18.109 27.438 1 85.88 137 GLN A N 1
ATOM 1091 C CA . GLN A 1 137 ? -0.581 -17.719 27.984 1 85.88 137 GLN A CA 1
ATOM 1092 C C . GLN A 1 137 ? -1.278 -16.703 27.078 1 85.88 137 GLN A C 1
ATOM 1094 O O . GLN A 1 137 ? -2.445 -16.359 27.297 1 85.88 137 GLN A O 1
ATOM 1099 N N . PHE A 1 138 ? -0.546 -16.203 26.203 1 90.44 138 PHE A N 1
ATOM 1100 C CA . PHE A 1 138 ? -1.119 -15.211 25.312 1 90.44 138 PHE A CA 1
ATOM 1101 C C . PHE A 1 138 ? -2.316 -15.781 24.562 1 90.44 138 PHE A C 1
ATOM 1103 O O . PHE A 1 138 ? -2.238 -16.875 24 1 90.44 138 PHE A O 1
ATOM 1110 N N . LYS A 1 139 ? -3.424 -14.992 24.734 1 84.75 139 LYS A N 1
ATOM 1111 C CA . LYS A 1 139 ? -4.629 -15.367 24 1 84.75 139 LYS A CA 1
ATOM 1112 C C . LYS A 1 139 ? -4.965 -14.352 22.922 1 84.75 139 LYS A C 1
ATOM 1114 O O . LYS A 1 139 ? -4.809 -13.141 23.125 1 84.75 139 LYS A O 1
ATOM 1119 N N . GLY A 1 140 ? -5.023 -14.688 21.734 1 87.12 140 GLY A N 1
ATOM 1120 C CA . GLY A 1 140 ? -5.461 -13.805 20.656 1 87.12 140 GLY A CA 1
ATOM 1121 C C . GLY A 1 140 ? -6.895 -13.328 20.828 1 87.12 140 GLY A C 1
ATOM 1122 O O . GLY A 1 140 ? -7.621 -13.828 21.688 1 87.12 140 GLY A O 1
ATOM 1123 N N . TRP A 1 141 ? -7.195 -12.195 20.266 1 89 141 TRP A N 1
ATOM 1124 C CA . TRP A 1 141 ? -8.555 -11.656 20.266 1 89 141 TRP A CA 1
ATOM 1125 C C . TRP A 1 141 ? -9.07 -11.469 18.844 1 89 141 TRP A C 1
ATOM 1127 O O . TRP A 1 141 ? -8.289 -11.289 17.906 1 89 141 TRP A O 1
ATOM 1137 N N . SER A 1 142 ? -10.352 -11.484 18.688 1 88.12 142 SER A N 1
ATOM 1138 C CA . SER A 1 142 ? -10.961 -11.289 17.375 1 88.12 142 SER A CA 1
ATOM 1139 C C . SER A 1 142 ? -10.875 -9.828 16.938 1 88.12 142 SER A C 1
ATOM 1141 O O . SER A 1 142 ? -10.758 -8.93 17.781 1 88.12 142 SER A O 1
ATOM 1143 N N . GLY A 1 143 ? -10.938 -9.703 15.734 1 87.56 143 GLY A N 1
ATOM 1144 C CA . GLY A 1 143 ? -10.977 -8.352 15.195 1 87.56 143 GLY A CA 1
ATOM 1145 C C . GLY A 1 143 ? -12.109 -7.516 15.766 1 87.56 143 GLY A C 1
ATOM 1146 O O . GLY A 1 143 ? -11.945 -6.316 15.992 1 87.56 143 GLY A O 1
ATOM 1147 N N . ASN A 1 144 ? -13.219 -8.133 16.031 1 88.56 144 ASN A N 1
ATOM 1148 C CA . ASN A 1 144 ? -14.375 -7.43 16.578 1 88.56 144 ASN A CA 1
ATOM 1149 C C . ASN A 1 144 ? -14.117 -6.965 18.016 1 88.56 144 ASN A C 1
ATOM 1151 O O . ASN A 1 144 ? -14.562 -5.891 18.406 1 88.56 144 ASN A O 1
ATOM 1155 N N . THR A 1 145 ? -13.469 -7.809 18.719 1 90.25 145 THR A N 1
ATOM 1156 C CA . THR A 1 145 ? -13.102 -7.43 20.078 1 90.25 145 THR A CA 1
ATOM 1157 C C . THR A 1 145 ? -12.172 -6.223 20.062 1 90.25 145 THR A C 1
ATOM 1159 O O . THR A 1 145 ? -12.328 -5.301 20.875 1 90.25 145 THR A O 1
ATOM 1162 N N . VAL A 1 146 ? -11.242 -6.277 19.172 1 90.19 146 VAL A N 1
ATOM 1163 C CA . VAL A 1 146 ? -10.305 -5.172 19.031 1 90.19 146 VAL A CA 1
ATOM 1164 C C . VAL A 1 146 ? -11.055 -3.891 18.688 1 90.19 146 VAL A C 1
ATOM 1166 O O . VAL A 1 146 ? -10.812 -2.838 19.281 1 90.19 146 VAL A O 1
ATOM 1169 N N . LYS A 1 147 ? -11.977 -3.99 17.766 1 89.88 147 LYS A N 1
ATOM 1170 C CA . LYS A 1 147 ? -12.797 -2.848 17.375 1 89.88 147 LYS A CA 1
ATOM 1171 C C . LYS A 1 147 ? -13.562 -2.285 18.562 1 89.88 147 LYS A C 1
ATOM 1173 O O . LYS A 1 147 ? -13.594 -1.069 18.766 1 89.88 147 LYS A O 1
ATOM 1178 N N . ARG A 1 148 ? -14.133 -3.123 19.312 1 92 148 ARG A N 1
ATOM 1179 C CA . ARG A 1 148 ? -14.898 -2.707 20.484 1 92 148 ARG A CA 1
ATOM 1180 C C . ARG A 1 148 ? -14.008 -1.992 21.5 1 92 148 ARG A C 1
ATOM 1182 O O . ARG A 1 148 ? -14.414 -0.989 22.094 1 92 148 ARG A O 1
ATOM 1189 N N . ASP A 1 149 ? -12.883 -2.533 21.672 1 92.75 149 ASP A N 1
ATOM 1190 C CA . ASP A 1 149 ? -11.953 -1.936 22.625 1 92.75 149 ASP A CA 1
ATOM 1191 C C . ASP A 1 149 ? -11.5 -0.556 22.156 1 92.75 149 ASP A C 1
ATOM 1193 O O . ASP A 1 149 ? -11.344 0.362 22.969 1 92.75 149 ASP A O 1
ATOM 1197 N N . ILE A 1 150 ? -11.25 -0.382 20.906 1 91.5 150 ILE A N 1
ATOM 1198 C CA . ILE A 1 150 ? -10.844 0.9 20.344 1 91.5 150 ILE A CA 1
ATOM 1199 C C . ILE A 1 150 ? -11.977 1.917 20.516 1 91.5 150 ILE A C 1
ATOM 1201 O O . ILE A 1 150 ? -11.734 3.064 20.891 1 91.5 150 ILE A O 1
ATOM 1205 N N . MET A 1 151 ? -13.188 1.462 20.266 1 93.5 151 MET A N 1
ATOM 1206 C CA . MET A 1 151 ? -14.336 2.35 20.406 1 93.5 151 MET A CA 1
ATOM 1207 C C . MET A 1 151 ? -14.531 2.771 21.859 1 93.5 151 MET A C 1
ATOM 1209 O O . MET A 1 151 ? -14.852 3.928 22.141 1 93.5 151 MET A O 1
ATOM 1213 N N . LYS A 1 152 ? -14.289 1.852 22.734 1 92.94 152 LYS A N 1
ATOM 1214 C CA . LYS A 1 152 ? -14.367 2.182 24.156 1 92.94 152 LYS A CA 1
ATOM 1215 C C . LYS A 1 152 ? -13.305 3.207 24.547 1 92.94 152 LYS A C 1
ATOM 1217 O O . LYS A 1 152 ? -13.578 4.137 25.312 1 92.94 152 LYS A O 1
ATOM 1222 N N . LYS A 1 153 ? -12.18 3.025 24.062 1 91.69 153 LYS A N 1
ATOM 1223 C CA . LYS A 1 153 ? -11.07 3.918 24.359 1 91.69 153 LYS A CA 1
ATOM 1224 C C . LYS A 1 153 ? -11.352 5.336 23.875 1 91.69 153 LYS A C 1
ATOM 1226 O O . LYS A 1 153 ? -11.07 6.309 24.578 1 91.69 153 LYS A O 1
ATOM 1231 N N . ILE A 1 154 ? -11.898 5.477 22.672 1 92.44 154 ILE A N 1
ATOM 1232 C CA . ILE A 1 154 ? -12.164 6.809 22.141 1 92.44 154 ILE A CA 1
ATOM 1233 C C . ILE A 1 154 ? -13.25 7.484 22.984 1 92.44 154 ILE A C 1
ATOM 1235 O O . ILE A 1 154 ? -13.188 8.688 23.234 1 92.44 154 ILE A O 1
ATOM 1239 N N . TYR A 1 155 ? -14.242 6.75 23.359 1 91.69 155 TYR A N 1
ATOM 1240 C CA . TYR A 1 155 ? -15.312 7.32 24.172 1 91.69 155 TYR A CA 1
ATOM 1241 C C . TYR A 1 155 ? -14.789 7.824 25.5 1 91.69 155 TYR A C 1
ATOM 1243 O O . TYR A 1 155 ? -15.125 8.93 25.938 1 91.69 155 TYR A O 1
ATOM 1251 N N . THR A 1 156 ? -13.945 7.043 26.062 1 91.62 156 THR A N 1
ATOM 1252 C CA . THR A 1 156 ? -13.375 7.414 27.344 1 91.62 156 THR A CA 1
ATOM 1253 C C . THR A 1 156 ? -12.461 8.633 27.203 1 91.62 156 THR A C 1
ATOM 1255 O O . THR A 1 156 ? -12.547 9.57 28 1 91.62 156 THR A O 1
ATOM 1258 N N . GLN A 1 157 ? -11.656 8.602 26.266 1 91.06 157 GLN A N 1
ATOM 1259 C CA . GLN A 1 157 ? -10.695 9.68 26.078 1 91.06 157 GLN A CA 1
ATOM 1260 C C . GLN A 1 157 ? -11.391 10.969 25.656 1 91.06 157 GLN A C 1
ATOM 1262 O O . GLN A 1 157 ? -10.961 12.062 26.031 1 91.06 157 GLN A O 1
ATOM 1267 N N . LYS A 1 158 ? -12.453 10.852 24.891 1 91.25 158 LYS A N 1
ATOM 1268 C CA . LYS A 1 158 ? -13.219 12.031 24.5 1 91.25 158 LYS A CA 1
ATOM 1269 C C . LYS A 1 158 ? -13.859 12.695 25.719 1 91.25 158 LYS A C 1
ATOM 1271 O O . LYS A 1 158 ? -13.93 13.93 25.797 1 91.25 158 LYS A O 1
ATOM 1276 N N . GLU A 1 159 ? -14.297 11.898 26.641 1 91.19 159 GLU A N 1
ATOM 1277 C CA . GLU A 1 159 ? -14.867 12.438 27.859 1 91.19 159 GLU A CA 1
ATOM 1278 C C . GLU A 1 159 ? -13.805 13.164 28.688 1 91.19 159 GLU A C 1
ATOM 1280 O O . GLU A 1 159 ? -14.086 14.211 29.281 1 91.19 159 GLU A O 1
ATOM 1285 N N . ILE A 1 160 ? -12.719 12.586 28.672 1 90.56 160 ILE A N 1
ATOM 1286 C CA . ILE A 1 160 ? -11.617 13.219 29.391 1 90.56 160 ILE A CA 1
ATOM 1287 C C . ILE A 1 160 ? -11.266 14.547 28.75 1 90.56 160 IL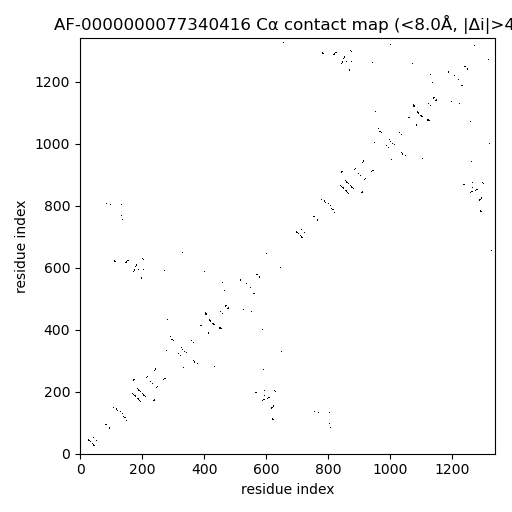E A C 1
ATOM 1289 O O . ILE A 1 160 ? -11.047 15.547 29.438 1 90.56 160 ILE A O 1
ATOM 1293 N N . LEU A 1 161 ? -11.258 14.578 27.5 1 90.62 161 LEU A N 1
ATOM 1294 C CA . LEU A 1 161 ? -10.945 15.797 26.75 1 90.62 161 LEU A CA 1
ATOM 1295 C C . LEU A 1 161 ? -12.016 16.859 26.969 1 90.62 161 LEU A C 1
ATOM 1297 O O . LEU A 1 161 ? -11.703 18.047 27.125 1 90.62 161 LEU A O 1
ATOM 1301 N N . LYS A 1 162 ? -13.227 16.422 26.984 1 90.88 162 LYS A N 1
ATOM 1302 C CA . LYS A 1 162 ? -14.336 17.328 27.25 1 90.88 162 LYS A CA 1
ATOM 1303 C C . LYS A 1 162 ? -14.211 17.969 28.625 1 90.88 162 LYS A C 1
ATOM 1305 O O . LYS A 1 162 ? -14.422 19.172 28.781 1 90.88 162 LYS A O 1
ATOM 1310 N N . PHE A 1 163 ? -13.867 17.141 29.531 1 91 163 PHE A N 1
ATOM 1311 C CA . PHE A 1 163 ? -13.695 17.641 30.891 1 91 163 PHE A CA 1
ATOM 1312 C C . PHE A 1 163 ? -12.516 18.594 30.969 1 91 163 PHE A C 1
ATOM 1314 O O . PHE A 1 163 ? -12.594 19.641 31.625 1 91 163 PHE A O 1
ATOM 1321 N N . PHE A 1 164 ? -11.516 18.25 30.312 1 90.81 164 PHE A N 1
ATOM 1322 C CA . PHE A 1 164 ? -10.328 19.109 30.297 1 90.81 164 PHE A CA 1
ATOM 1323 C C . PHE A 1 164 ? -10.664 20.484 29.719 1 90.81 164 PHE A C 1
ATOM 1325 O O . PHE A 1 164 ? -10.328 21.5 30.312 1 90.81 164 PHE A O 1
ATOM 1332 N N . PHE A 1 165 ? -11.336 20.562 28.625 1 91.69 165 PHE A N 1
ATOM 1333 C CA . PHE A 1 165 ? -11.617 21.812 27.938 1 91.69 165 PHE A CA 1
ATOM 1334 C C . PHE A 1 165 ? -12.648 22.641 28.719 1 91.69 165 PHE A C 1
ATOM 1336 O O . PHE A 1 165 ? -12.648 23.859 28.656 1 91.69 165 PHE A O 1
ATOM 1343 N N . ALA A 1 166 ? -13.477 21.922 29.438 1 90.12 166 ALA A N 1
ATOM 1344 C CA . ALA A 1 166 ? -14.453 22.625 30.266 1 90.12 166 ALA A CA 1
ATOM 1345 C C . ALA A 1 166 ? -13.766 23.438 31.359 1 90.12 166 ALA A C 1
ATOM 1347 O O . ALA A 1 166 ? -14.211 24.516 31.719 1 90.12 166 ALA A O 1
ATOM 1348 N N . ASN A 1 167 ? -12.688 22.906 31.75 1 88.69 167 ASN A N 1
ATOM 1349 C CA . ASN A 1 167 ? -11.992 23.547 32.875 1 88.69 167 ASN A CA 1
ATOM 1350 C C . ASN A 1 167 ? -10.805 24.375 32.406 1 88.69 167 ASN A C 1
ATOM 1352 O O . ASN A 1 167 ? -10.141 25.031 33.188 1 88.69 167 ASN A O 1
ATOM 1356 N N . PHE A 1 168 ? -10.602 24.375 31.203 1 89.94 168 PHE A N 1
ATOM 1357 C CA . PHE A 1 168 ? -9.492 25.125 30.625 1 89.94 168 PHE A CA 1
ATOM 1358 C C . PHE A 1 168 ? -9.828 26.609 30.562 1 89.94 168 PHE A C 1
ATOM 1360 O O . PHE A 1 168 ? -10.859 27 30.016 1 89.94 168 PHE A O 1
ATOM 1367 N N . GLU A 1 169 ? -9.062 27.469 31.141 1 83.88 169 GLU A N 1
ATOM 1368 C CA . GLU A 1 169 ? -9.367 28.891 31.219 1 83.88 169 GLU A CA 1
ATOM 1369 C C . GLU A 1 169 ? -8.828 29.656 30.016 1 83.88 169 GLU A C 1
ATOM 1371 O O . GLU A 1 169 ? -9.281 30.766 29.719 1 83.88 169 GLU A O 1
ATOM 1376 N N . GLY A 1 170 ? -8.023 29.141 29.219 1 88.38 170 GLY A N 1
ATOM 1377 C CA . GLY A 1 170 ? -7.465 29.828 28.062 1 88.38 170 GLY A CA 1
ATOM 1378 C C . GLY A 1 170 ? -8.281 29.625 26.797 1 88.38 170 GLY A C 1
ATOM 1379 O O . GLY A 1 170 ? -9.344 29 26.828 1 88.38 170 GLY A O 1
ATOM 1380 N N . ASN A 1 171 ? -7.934 30.344 25.766 1 94.31 171 ASN A N 1
ATOM 1381 C CA . ASN A 1 171 ? -8.578 30.188 24.469 1 94.31 171 ASN A CA 1
ATOM 1382 C C . ASN A 1 171 ? -7.941 29.078 23.656 1 94.31 171 ASN A C 1
ATOM 1384 O O . ASN A 1 171 ? -6.816 28.656 23.938 1 94.31 171 ASN A O 1
ATOM 1388 N N . ILE A 1 172 ? -8.742 28.594 22.734 1 96.19 172 ILE A N 1
ATOM 1389 C CA . ILE A 1 172 ? -8.328 27.5 21.859 1 96.19 172 ILE A CA 1
ATOM 1390 C C . ILE A 1 172 ? -8.312 27.969 20.406 1 96.19 172 ILE A C 1
ATOM 1392 O O . ILE A 1 172 ? -9.188 28.734 19.984 1 96.19 172 ILE A O 1
ATOM 1396 N N . CYS A 1 173 ? -7.293 27.594 19.75 1 97.62 173 CYS A N 1
ATOM 1397 C CA . CYS A 1 173 ? -7.227 27.844 18.312 1 97.62 173 CYS A CA 1
ATOM 1398 C C . CYS A 1 173 ? -7.465 26.562 17.516 1 97.62 173 CYS A C 1
ATOM 1400 O O . CYS A 1 173 ? -7.027 25.484 17.938 1 97.62 173 CYS A O 1
ATOM 1402 N N . LEU A 1 174 ? -8.156 26.672 16.344 1 96.75 174 LEU A N 1
ATOM 1403 C CA . LEU A 1 174 ? -8.531 25.484 15.562 1 96.75 174 LEU A CA 1
ATOM 1404 C C . LEU A 1 174 ? -7.828 25.484 14.211 1 96.75 174 LEU A C 1
ATOM 1406 O O . LEU A 1 174 ? -7.605 26.547 13.617 1 96.75 174 LEU A O 1
ATOM 1410 N N . THR A 1 175 ? -7.438 24.344 13.789 1 95.12 175 THR A N 1
ATOM 1411 C CA . THR A 1 175 ? -7.137 24.078 12.383 1 95.12 175 THR A CA 1
ATOM 1412 C C . THR A 1 175 ? -8.047 22.984 11.828 1 95.12 175 THR A C 1
ATOM 1414 O O . THR A 1 175 ? -8.508 22.109 12.578 1 95.12 175 THR A O 1
ATOM 1417 N N . SER A 1 176 ? -8.414 23.094 10.617 1 93.19 176 SER A N 1
ATOM 1418 C CA . SER A 1 176 ? -9.25 22.062 9.992 1 93.19 176 SER A CA 1
ATOM 1419 C C . SER A 1 176 ? -8.875 21.859 8.531 1 93.19 176 SER A C 1
ATOM 1421 O O . SER A 1 176 ? -8.453 22.797 7.859 1 93.19 176 SER A O 1
ATOM 1423 N N . ASP A 1 177 ? -8.906 20.656 8.125 1 88.75 177 ASP A N 1
ATOM 1424 C CA . ASP A 1 177 ? -8.648 20.297 6.734 1 88.75 177 ASP A CA 1
ATOM 1425 C C . ASP A 1 177 ? -9.43 19.031 6.344 1 88.75 177 ASP A C 1
ATOM 1427 O O . ASP A 1 177 ? -9.93 18.312 7.211 1 88.75 177 ASP A O 1
ATOM 1431 N N . ILE A 1 178 ? -9.633 18.906 5.09 1 86.75 178 ILE A N 1
ATOM 1432 C CA . ILE A 1 178 ? -10.359 17.75 4.594 1 86.75 178 ILE A CA 1
ATOM 1433 C C . ILE A 1 178 ? -9.367 16.703 4.086 1 86.75 178 ILE A C 1
ATOM 1435 O O . ILE A 1 178 ? -8.484 17.016 3.287 1 86.75 178 ILE A O 1
ATOM 1439 N N . TRP A 1 179 ? -9.57 15.516 4.609 1 80.44 179 TRP A N 1
ATOM 1440 C CA . TRP A 1 179 ? -8.789 14.359 4.188 1 80.44 179 TRP A CA 1
ATOM 1441 C C . TRP A 1 179 ? -9.586 13.477 3.238 1 80.44 179 TRP A C 1
ATOM 1443 O O . TRP A 1 179 ? -10.789 13.281 3.426 1 80.44 179 TRP A O 1
ATOM 1453 N N . THR A 1 180 ? -8.906 12.977 2.246 1 76.44 180 THR A N 1
ATOM 1454 C CA . THR A 1 180 ? -9.594 12.148 1.265 1 76.44 180 THR A CA 1
ATOM 1455 C C . THR A 1 180 ? -9.109 10.703 1.347 1 76.44 180 THR A C 1
ATOM 1457 O O . THR A 1 180 ? -7.914 10.453 1.51 1 76.44 180 THR A O 1
ATOM 1460 N N . SER A 1 181 ? -9.945 9.789 1.359 1 71 181 SER A N 1
ATOM 1461 C CA . SER A 1 181 ? -9.617 8.367 1.335 1 71 181 SER A CA 1
ATOM 1462 C C . SER A 1 181 ? -9.383 7.883 -0.091 1 71 181 SER A C 1
ATOM 1464 O O . SER A 1 181 ? -9.641 8.609 -1.053 1 71 181 SER A O 1
ATOM 1466 N N . LEU A 1 182 ? -8.867 6.652 -0.181 1 63.06 182 LEU A N 1
ATOM 1467 C CA . LEU A 1 182 ? -8.641 6.039 -1.484 1 63.06 182 LEU A CA 1
ATOM 1468 C C . LEU A 1 182 ? -9.953 5.852 -2.23 1 63.06 182 LEU A C 1
ATOM 1470 O O . LEU A 1 182 ? -9.977 5.809 -3.463 1 63.06 182 LEU A O 1
ATOM 1474 N N . THR A 1 183 ? -11.07 5.82 -1.506 1 62.31 183 THR A N 1
ATOM 1475 C CA . THR A 1 183 ? -12.391 5.676 -2.104 1 62.31 183 THR A CA 1
ATOM 1476 C C . THR A 1 183 ? -13.023 7.043 -2.354 1 62.31 183 THR A C 1
ATOM 1478 O O . THR A 1 183 ? -14.242 7.148 -2.516 1 62.31 183 THR A O 1
ATOM 1481 N N . HIS A 1 184 ? -12.234 8.125 -2.213 1 68.19 184 HIS A N 1
ATOM 1482 C CA . HIS A 1 184 ? -12.625 9.492 -2.514 1 68.19 184 HIS A CA 1
ATOM 1483 C C . HIS A 1 184 ? -13.641 10.016 -1.504 1 68.19 184 HIS A C 1
ATOM 1485 O O . HIS A 1 184 ? -14.492 10.844 -1.841 1 68.19 184 HIS A O 1
ATOM 1491 N N . THR A 1 185 ? -13.562 9.383 -0.406 1 76.88 185 THR A N 1
ATOM 1492 C CA . THR A 1 185 ? -14.406 9.883 0.673 1 76.88 185 THR A CA 1
ATOM 1493 C C . THR A 1 185 ? -13.664 10.938 1.494 1 76.88 185 THR A C 1
ATOM 1495 O O . THR A 1 185 ? -12.492 10.758 1.833 1 76.88 185 THR A O 1
ATOM 1498 N N . GLY A 1 186 ? -14.406 12.062 1.671 1 84.06 186 GLY A N 1
ATOM 1499 C CA . GLY A 1 186 ? -13.781 13.148 2.402 1 84.06 186 GLY A CA 1
ATOM 1500 C C . GLY A 1 186 ? -14.039 13.094 3.895 1 84.06 186 GLY A C 1
ATOM 1501 O O . GLY A 1 186 ? -15.133 12.734 4.328 1 84.06 186 GLY A O 1
ATOM 1502 N N . PHE A 1 187 ? -13 13.312 4.715 1 87.38 187 PHE A N 1
ATOM 1503 C CA . PHE A 1 187 ? -13.102 13.422 6.168 1 87.38 187 PHE A CA 1
ATOM 1504 C C . PHE A 1 187 ? -12.617 14.781 6.645 1 87.38 187 PHE A C 1
ATOM 1506 O O . PHE A 1 187 ? -11.531 15.234 6.262 1 87.38 187 PHE A O 1
ATOM 1513 N N . LEU A 1 188 ? -13.461 15.398 7.418 1 92.25 188 LEU A N 1
ATOM 1514 C CA . LEU A 1 188 ? -13.07 16.672 7.996 1 92.25 188 LEU A CA 1
ATOM 1515 C C . LEU A 1 188 ? -12.32 16.469 9.312 1 92.25 188 LEU A C 1
ATOM 1517 O O . LEU A 1 188 ? -12.852 15.867 10.242 1 92.25 188 LEU A O 1
ATOM 1521 N N . CYS A 1 189 ? -11.086 16.953 9.312 1 92.44 189 CYS A N 1
ATOM 1522 C CA . CYS A 1 189 ? -10.25 16.875 10.508 1 92.44 189 CYS A CA 1
ATOM 1523 C C . CYS A 1 189 ? -10.234 18.203 11.25 1 92.44 189 CYS A C 1
ATOM 1525 O O . CYS A 1 189 ? -9.969 19.25 10.656 1 92.44 189 CYS A O 1
ATOM 1527 N N . ILE A 1 190 ? -10.594 18.188 12.516 1 95 190 ILE A N 1
ATOM 1528 C CA . ILE A 1 190 ? -10.523 19.375 13.359 1 95 190 ILE A CA 1
ATOM 1529 C C . ILE A 1 190 ? -9.477 19.188 14.453 1 95 190 ILE A C 1
ATOM 1531 O O . ILE A 1 190 ? -9.523 18.203 15.195 1 95 190 ILE A O 1
ATOM 1535 N N . THR A 1 191 ? -8.531 20.094 14.531 1 94 191 THR A N 1
ATOM 1536 C CA . THR A 1 191 ? -7.453 20.016 15.508 1 94 191 THR A CA 1
ATOM 1537 C C . THR A 1 191 ? -7.484 21.219 16.438 1 94 191 THR A C 1
ATOM 1539 O O . THR A 1 191 ? -7.605 22.359 15.992 1 94 191 THR A O 1
ATOM 1542 N N . ALA A 1 192 ? -7.41 20.953 17.688 1 95.38 192 ALA A N 1
ATOM 1543 C CA . ALA A 1 192 ? -7.352 22.016 18.703 1 95.38 192 ALA A CA 1
ATOM 1544 C C . ALA A 1 192 ? -5.914 22.281 19.141 1 95.38 192 ALA A C 1
ATOM 1546 O O . ALA A 1 192 ? -5.141 21.344 19.344 1 95.38 192 ALA A O 1
ATOM 1547 N N . HIS A 1 193 ? -5.562 23.531 19.219 1 95.38 193 HIS A N 1
ATOM 1548 C CA . HIS A 1 193 ? -4.27 24 19.703 1 95.38 193 HIS A CA 1
ATOM 1549 C C . HIS A 1 193 ? -4.43 24.859 20.953 1 95.38 193 HIS A C 1
ATOM 1551 O O . HIS A 1 193 ? -5.328 25.703 21.016 1 95.38 193 HIS A O 1
ATOM 1557 N N . TYR A 1 194 ? -3.615 24.625 21.938 1 95.62 194 TYR A N 1
ATOM 1558 C CA . TYR A 1 194 ? -3.699 25.406 23.172 1 95.62 194 TYR A CA 1
ATOM 1559 C C . TYR A 1 194 ? -2.387 25.344 23.953 1 95.62 194 TYR A C 1
ATOM 1561 O O . TYR A 1 194 ? -1.589 24.422 23.75 1 95.62 194 TYR A O 1
ATOM 1569 N N . ILE A 1 195 ? -2.143 26.328 24.672 1 96.38 195 ILE A N 1
ATOM 1570 C CA . ILE A 1 195 ? -1.03 26.359 25.609 1 96.38 195 ILE A CA 1
ATOM 1571 C C . ILE A 1 195 ? -1.548 26.094 27.031 1 96.38 195 ILE A C 1
ATOM 1573 O O . ILE A 1 195 ? -2.404 26.828 27.531 1 96.38 195 ILE A O 1
ATOM 1577 N N . ASP A 1 196 ? -1.045 25.078 27.656 1 92.25 196 ASP A N 1
ATOM 1578 C CA . ASP A 1 196 ? -1.559 24.672 28.953 1 92.25 196 ASP A CA 1
ATOM 1579 C C . ASP A 1 196 ? -0.973 25.531 30.078 1 92.25 196 ASP A C 1
ATOM 1581 O O . ASP A 1 196 ? -0.296 26.531 29.812 1 92.25 196 ASP A O 1
ATOM 1585 N N . ASN A 1 197 ? -1.282 25.141 31.344 1 89 197 ASN A N 1
ATOM 1586 C CA . ASN A 1 197 ? -0.876 25.922 32.5 1 89 197 ASN A CA 1
ATOM 1587 C C . ASN A 1 197 ? 0.633 25.875 32.719 1 89 197 ASN A C 1
ATOM 1589 O O . ASN A 1 197 ? 1.203 26.734 33.375 1 89 197 ASN A O 1
ATOM 1593 N N . GLU A 1 198 ? 1.261 24.859 32.094 1 91.06 198 GLU A N 1
ATOM 1594 C CA . GLU A 1 198 ? 2.713 24.734 32.188 1 91.06 198 GLU A CA 1
ATOM 1595 C C . GLU A 1 198 ? 3.396 25.422 31.016 1 91.06 198 GLU A C 1
ATOM 1597 O O . GLU A 1 198 ? 4.613 25.312 30.844 1 91.06 198 GLU A O 1
ATOM 1602 N N . TRP A 1 199 ? 2.623 26.172 30.219 1 94.69 199 TRP A N 1
ATOM 1603 C CA . TRP A 1 199 ? 3.074 26.922 29.047 1 94.69 199 TRP A CA 1
ATOM 1604 C C . TRP A 1 199 ? 3.666 26 27.984 1 94.69 199 TRP A C 1
ATOM 1606 O O . TRP A 1 199 ? 4.703 26.312 27.406 1 94.69 199 TRP A O 1
ATOM 1616 N N . LYS A 1 200 ? 3.062 24.875 27.922 1 93.56 200 LYS A N 1
ATOM 1617 C CA . LYS A 1 200 ? 3.402 23.953 26.844 1 93.56 200 LYS A CA 1
ATOM 1618 C C . LYS A 1 200 ? 2.367 24 25.719 1 93.56 200 LYS A C 1
ATOM 1620 O O . LYS A 1 200 ? 1.162 23.938 25.984 1 93.56 200 LYS A O 1
ATOM 1625 N N . LEU A 1 201 ? 2.918 24.188 24.578 1 94.94 201 LEU A N 1
ATOM 1626 C CA . LEU A 1 201 ? 2.037 24.203 23.422 1 94.94 201 LEU A CA 1
ATOM 1627 C C . LEU A 1 201 ? 1.581 22.781 23.062 1 94.94 201 LEU A C 1
ATOM 1629 O O . LEU A 1 201 ? 2.408 21.891 22.906 1 94.94 201 LEU A O 1
ATOM 1633 N N . ASN A 1 202 ? 0.218 22.609 22.984 1 92.38 202 ASN A N 1
ATOM 1634 C CA . ASN A 1 202 ? -0.365 21.297 22.719 1 92.38 202 ASN A CA 1
ATOM 1635 C C . ASN A 1 202 ? -1.267 21.328 21.484 1 92.38 202 ASN A C 1
ATOM 1637 O O . ASN A 1 202 ? -1.791 22.375 21.109 1 92.38 202 ASN A O 1
ATOM 1641 N N . LYS A 1 203 ? -1.327 20.219 20.891 1 92.06 203 LYS A N 1
ATOM 1642 C CA . LYS A 1 203 ? -2.27 20 19.797 1 92.06 203 LYS A CA 1
ATOM 1643 C C . LYS A 1 203 ? -2.982 18.656 19.953 1 92.06 203 LYS A C 1
ATOM 1645 O O . LYS A 1 203 ? -2.377 17.672 20.375 1 92.06 203 LYS A O 1
ATOM 1650 N N . ARG A 1 204 ? -4.32 18.641 19.641 1 91.25 204 ARG A N 1
ATOM 1651 C CA . ARG A 1 204 ? -5.121 17.422 19.688 1 91.25 204 ARG A CA 1
ATOM 1652 C C . ARG A 1 204 ? -6.145 17.406 18.562 1 91.25 204 ARG A C 1
ATOM 1654 O O . ARG A 1 204 ? -6.867 18.375 18.344 1 91.25 204 ARG A O 1
ATOM 1661 N N . ILE A 1 205 ? -6.113 16.312 17.812 1 92.19 205 ILE A N 1
ATOM 1662 C CA . ILE A 1 205 ? -7.227 16.125 16.891 1 92.19 205 ILE A CA 1
ATOM 1663 C C . ILE A 1 205 ? -8.5 15.812 17.688 1 92.19 205 ILE A C 1
ATOM 1665 O O . ILE A 1 205 ? -8.602 14.773 18.328 1 92.19 205 ILE A O 1
ATOM 1669 N N . ILE A 1 206 ? -9.453 16.656 17.578 1 94.25 206 ILE A N 1
ATOM 1670 C CA . ILE A 1 206 ? -10.617 16.516 18.438 1 94.25 206 ILE A CA 1
ATOM 1671 C C . ILE A 1 206 ? -11.773 15.906 17.641 1 94.25 206 ILE A C 1
ATOM 1673 O O . ILE A 1 206 ? -12.758 15.438 18.219 1 94.25 206 ILE A O 1
ATOM 1677 N N . SER A 1 207 ? -11.609 15.945 16.359 1 93.06 207 SER A N 1
ATOM 1678 C CA . SER A 1 207 ? -12.656 15.375 15.523 1 93.06 207 SER A CA 1
ATOM 1679 C C . SER A 1 207 ? -12.117 14.945 14.164 1 93.06 207 SER A C 1
ATOM 1681 O O . SER A 1 207 ? -11.219 15.586 13.617 1 93.06 207 SER A O 1
ATOM 1683 N N . PHE A 1 208 ? -12.586 13.875 13.664 1 91.31 208 PHE A N 1
ATOM 1684 C CA . PHE A 1 208 ? -12.289 13.32 12.344 1 91.31 208 PHE A CA 1
ATOM 1685 C C . PHE A 1 208 ? -13.531 12.656 11.75 1 91.31 208 PHE A C 1
ATOM 1687 O O . PHE A 1 208 ? -13.711 11.445 11.883 1 91.31 208 PHE A O 1
ATOM 1694 N N . LYS A 1 209 ? -14.312 13.469 10.992 1 92.25 209 LYS A N 1
ATOM 1695 C CA . LYS A 1 209 ? -15.648 13.023 10.617 1 92.25 209 LYS A CA 1
ATOM 1696 C C . LYS A 1 209 ? -15.82 13.016 9.102 1 92.25 209 LYS A C 1
ATOM 1698 O O . LYS A 1 209 ? -15.266 13.859 8.398 1 92.25 209 LYS A O 1
ATOM 1703 N N . LEU A 1 210 ? -16.672 12.039 8.742 1 89.12 210 LEU A N 1
ATOM 1704 C CA . LEU A 1 210 ? -17.094 11.992 7.344 1 89.12 210 LEU A CA 1
ATOM 1705 C C . LEU A 1 210 ? -17.875 13.242 6.977 1 89.12 210 LEU A C 1
ATOM 1707 O O . LEU A 1 210 ? -18.734 13.695 7.742 1 89.12 210 LEU A O 1
ATOM 1711 N N . ILE A 1 211 ? -17.406 13.914 5.91 1 90.44 211 ILE A N 1
ATOM 1712 C CA . ILE A 1 211 ? -18.125 15.078 5.418 1 90.44 211 ILE A CA 1
ATOM 1713 C C . ILE A 1 211 ? -18.828 14.734 4.105 1 90.44 211 ILE A C 1
ATOM 1715 O O . ILE A 1 211 ? -18.219 14.148 3.207 1 90.44 211 ILE A O 1
ATOM 1719 N N . ASN A 1 212 ? -20.031 15.031 4.055 1 84.69 212 ASN A N 1
ATOM 1720 C CA . ASN A 1 212 ? -20.797 14.758 2.848 1 84.69 212 ASN A CA 1
ATOM 1721 C C . ASN A 1 212 ? -20.422 15.703 1.713 1 84.69 212 ASN A C 1
ATOM 1723 O O . ASN A 1 212 ? -20.094 16.875 1.955 1 84.69 212 ASN A O 1
ATOM 1727 N N . ALA A 1 213 ? -20.531 15.195 0.476 1 83.25 213 ALA A N 1
ATOM 1728 C CA . ALA A 1 213 ? -20.312 16.047 -0.69 1 83.25 213 ALA A CA 1
ATOM 1729 C C . ALA A 1 213 ? -21.547 16.875 -1.005 1 83.25 213 ALA A C 1
ATOM 1731 O O . ALA A 1 213 ? -22.672 16.438 -0.785 1 83.25 213 ALA A O 1
ATOM 1732 N N . PRO A 1 214 ? -21.438 18.125 -1.559 1 85.5 214 PRO A N 1
ATOM 1733 C CA . PRO A 1 214 ? -20.156 18.766 -1.875 1 85.5 214 PRO A CA 1
ATOM 1734 C C . PRO A 1 214 ? -19.5 19.391 -0.65 1 85.5 214 PRO A C 1
ATOM 1736 O O . PRO A 1 214 ? -20.172 19.719 0.328 1 85.5 214 PRO A O 1
ATOM 1739 N N . HIS A 1 215 ? -18.281 19.516 -0.658 1 87.75 215 HIS A N 1
ATOM 1740 C CA . HIS A 1 215 ? -17.547 20.156 0.422 1 87.75 215 HIS A CA 1
ATOM 1741 C C . HIS A 1 215 ? -17.688 21.672 0.364 1 87.75 215 HIS A C 1
ATOM 1743 O O . HIS A 1 215 ? -16.688 22.391 0.305 1 87.75 215 HIS A O 1
ATOM 1749 N N . SER A 1 216 ? -18.906 22.094 0.481 1 91.88 216 SER A N 1
ATOM 1750 C CA . SER A 1 216 ? -19.219 23.531 0.427 1 91.88 216 SER A CA 1
ATOM 1751 C C . SER A 1 216 ? -18.922 24.203 1.757 1 91.88 216 SER A C 1
ATOM 1753 O O . SER A 1 216 ? -18.797 23.547 2.789 1 91.88 216 SER A O 1
ATOM 1755 N N . GLY A 1 217 ? -18.781 25.578 1.674 1 95.19 217 GLY A N 1
ATOM 1756 C CA . GLY A 1 217 ? -18.578 26.328 2.898 1 95.19 217 GLY A CA 1
ATOM 1757 C C . GLY A 1 217 ? -19.656 26.094 3.936 1 95.19 217 GLY A C 1
ATOM 1758 O O . GLY A 1 217 ? -19.375 26.016 5.133 1 95.19 217 GLY A O 1
ATOM 1759 N N . LYS A 1 218 ? -20.828 25.891 3.455 1 95.06 218 LYS A N 1
ATOM 1760 C CA . LYS A 1 218 ? -21.953 25.641 4.348 1 95.06 218 LYS A CA 1
ATOM 1761 C C . LYS A 1 218 ? -21.797 24.312 5.086 1 95.06 218 LYS A C 1
ATOM 1763 O O . LYS A 1 218 ? -21.938 24.25 6.309 1 95.06 218 LYS A O 1
ATOM 1768 N N . ASN A 1 219 ? -21.469 23.25 4.336 1 94.12 219 ASN A N 1
ATOM 1769 C CA . ASN A 1 219 ? -21.312 21.938 4.941 1 94.12 219 ASN A CA 1
ATOM 1770 C C . ASN A 1 219 ? -20.125 21.875 5.895 1 94.12 219 ASN A C 1
ATOM 1772 O O . ASN A 1 219 ? -20.203 21.25 6.957 1 94.12 219 ASN A O 1
ATOM 1776 N N . ILE A 1 220 ? -19.062 22.531 5.508 1 96.19 220 ILE A N 1
ATOM 1777 C CA . ILE A 1 220 ? -17.859 22.578 6.34 1 96.19 220 ILE A CA 1
ATOM 1778 C C . ILE A 1 220 ? -18.172 23.281 7.652 1 96.19 220 ILE A C 1
ATOM 1780 O O . ILE A 1 220 ? -17.891 22.766 8.734 1 96.19 220 ILE A O 1
ATOM 1784 N N . ALA A 1 221 ? -18.828 24.484 7.551 1 97.75 221 ALA A N 1
ATOM 1785 C CA . ALA A 1 221 ? -19.156 25.281 8.734 1 97.75 221 ALA A CA 1
ATOM 1786 C C . ALA A 1 221 ? -20.125 24.516 9.648 1 97.75 221 ALA A C 1
ATOM 1788 O O . ALA A 1 221 ? -19.969 24.547 10.867 1 97.75 221 ALA A O 1
ATOM 1789 N N . ALA A 1 222 ? -21.062 23.844 9.047 1 96.88 222 ALA A N 1
ATOM 1790 C CA . ALA A 1 222 ? -22.062 23.109 9.82 1 96.88 222 ALA A CA 1
ATOM 1791 C C . ALA A 1 222 ? -21.422 21.984 10.625 1 96.88 222 ALA A C 1
ATOM 1793 O O . ALA A 1 222 ? -21.734 21.797 11.805 1 96.88 222 ALA A O 1
ATOM 1794 N N . LEU A 1 223 ? -20.578 21.266 9.938 1 96.56 223 LEU A N 1
ATOM 1795 C CA . LEU A 1 223 ? -19.938 20.141 10.609 1 96.56 223 LEU A CA 1
ATOM 1796 C C . LEU A 1 223 ? -19 20.641 11.719 1 96.56 223 LEU A C 1
ATOM 1798 O O . LEU A 1 223 ? -18.969 20.062 12.805 1 96.56 223 LEU A O 1
ATOM 1802 N N . ILE A 1 224 ? -18.203 21.703 11.484 1 97.5 224 ILE A N 1
ATOM 1803 C CA . ILE A 1 224 ? -17.328 22.266 12.5 1 97.5 224 ILE A CA 1
ATOM 1804 C C . ILE A 1 224 ? -18.156 22.734 13.695 1 97.5 224 ILE A C 1
ATOM 1806 O O . ILE A 1 224 ? -17.828 22.422 14.844 1 97.5 224 ILE A O 1
ATOM 1810 N N . ASN A 1 225 ? -19.234 23.422 13.391 1 97.69 225 ASN A N 1
ATOM 1811 C CA . ASN A 1 225 ? -20.109 23.938 14.438 1 97.69 225 ASN A CA 1
ATOM 1812 C C . ASN A 1 225 ? -20.672 22.812 15.289 1 97.69 225 ASN A C 1
ATOM 1814 O O . ASN A 1 225 ? -20.703 22.906 16.516 1 97.69 225 ASN A O 1
ATOM 1818 N N . GLU A 1 226 ? -21.109 21.797 14.617 1 96.5 226 GLU A N 1
ATOM 1819 C CA . GLU A 1 226 ? -21.688 20.656 15.32 1 96.5 226 GLU A CA 1
ATOM 1820 C C . GLU A 1 226 ? -20.672 20.031 16.281 1 96.5 226 GLU A C 1
ATOM 1822 O O . GLU A 1 226 ? -21 19.766 17.438 1 96.5 226 GLU A O 1
ATOM 1827 N N . GLU A 1 227 ? -19.531 19.828 15.828 1 95.25 227 GLU A N 1
ATOM 1828 C CA . GLU A 1 227 ? -18.5 19.172 16.625 1 95.25 227 GLU A CA 1
ATOM 1829 C C . GLU A 1 227 ? -18.047 20.078 17.781 1 95.25 227 GLU A C 1
ATOM 1831 O O . GLU A 1 227 ? -17.812 19.594 18.891 1 95.25 227 GLU A O 1
ATOM 1836 N N . ILE A 1 228 ? -17.891 21.359 17.594 1 96.62 228 ILE A N 1
ATOM 1837 C CA . ILE A 1 228 ? -17.438 22.312 18.609 1 96.62 228 ILE A CA 1
ATOM 1838 C C . ILE A 1 228 ? -18.5 22.453 19.688 1 96.62 228 ILE A C 1
ATOM 1840 O O . ILE A 1 228 ? -18.172 22.531 20.875 1 96.62 228 ILE A O 1
ATOM 1844 N N . ILE A 1 229 ? -19.766 22.438 19.281 1 94.81 229 ILE A N 1
ATOM 1845 C CA . ILE A 1 229 ? -20.844 22.5 20.25 1 94.81 229 ILE A CA 1
ATOM 1846 C C . ILE A 1 229 ? -20.859 21.234 21.094 1 94.81 229 ILE A C 1
ATOM 1848 O O . ILE A 1 229 ? -20.984 21.297 22.328 1 94.81 229 ILE A O 1
ATOM 1852 N N . ASN A 1 230 ? -20.703 20.109 20.438 1 91.5 230 ASN A N 1
ATOM 1853 C CA . ASN A 1 230 ? -20.688 18.828 21.141 1 91.5 230 ASN A CA 1
ATOM 1854 C C . ASN A 1 230 ? -19.562 18.766 22.172 1 91.5 230 ASN A C 1
ATOM 1856 O O . ASN A 1 230 ? -19.719 18.125 23.219 1 91.5 230 ASN A O 1
ATOM 1860 N N . LEU A 1 231 ? -18.469 19.484 21.938 1 93.06 231 LEU A N 1
ATOM 1861 C CA . LEU A 1 231 ? -17.328 19.438 22.828 1 93.06 231 LEU A CA 1
ATOM 1862 C C . LEU A 1 231 ? -17.375 20.578 23.844 1 93.06 231 LEU A C 1
ATOM 1864 O O . LEU A 1 231 ? -16.531 20.656 24.734 1 93.06 231 LEU A O 1
ATOM 1868 N N . GLY A 1 232 ? -18.281 21.516 23.688 1 89.81 232 GLY A N 1
ATOM 1869 C CA . GLY A 1 232 ? -18.438 22.641 24.609 1 89.81 232 GLY A CA 1
ATOM 1870 C C . GLY A 1 232 ? -17.359 23.688 24.438 1 89.81 232 GLY A C 1
ATOM 1871 O O . GLY A 1 232 ? -16.906 24.281 25.422 1 89.81 232 GLY A O 1
ATOM 1872 N N . LEU A 1 233 ? -16.922 23.938 23.203 1 94.06 233 LEU A N 1
ATOM 1873 C CA . LEU A 1 233 ? -15.781 24.812 22.969 1 94.06 233 LEU A CA 1
ATOM 1874 C C . LEU A 1 233 ? -16.219 26.109 22.312 1 94.06 233 LEU A C 1
ATOM 1876 O O . LEU A 1 233 ? -15.383 26.984 22.031 1 94.06 233 LEU A O 1
ATOM 1880 N N . ARG A 1 234 ? -17.422 26.375 22.125 1 90.81 234 ARG A N 1
ATOM 1881 C CA . ARG A 1 234 ? -17.938 27.469 21.312 1 90.81 234 ARG A CA 1
ATOM 1882 C C . ARG A 1 234 ? -17.422 28.812 21.812 1 90.81 234 ARG A C 1
ATOM 1884 O O . ARG A 1 234 ? -17.016 29.656 21.016 1 90.81 234 ARG A O 1
ATOM 1891 N N . ASP A 1 235 ? -17.344 29.016 23.062 1 89.5 235 ASP A N 1
ATOM 1892 C CA . ASP A 1 235 ? -17.016 30.312 23.625 1 89.5 235 ASP A CA 1
ATOM 1893 C C . ASP A 1 235 ? -15.508 30.438 23.891 1 89.5 235 ASP A C 1
ATOM 1895 O O . ASP A 1 235 ? -15.047 31.453 24.422 1 89.5 235 ASP A O 1
ATOM 1899 N N . LYS A 1 236 ? -14.75 29.5 23.438 1 93.25 236 LYS A N 1
ATOM 1900 C CA . LYS A 1 236 ? -13.32 29.5 23.766 1 93.25 236 LYS A CA 1
ATOM 1901 C C . LYS A 1 236 ? -12.477 29.578 22.484 1 93.25 236 LYS A C 1
ATOM 1903 O O . LYS A 1 236 ? -11.242 29.531 22.562 1 93.25 236 LYS A O 1
ATOM 1908 N N . ILE A 1 237 ? -13.102 29.719 21.359 1 96.19 237 ILE A N 1
ATOM 1909 C CA . ILE A 1 237 ? -12.359 29.688 20.094 1 96.19 237 ILE A CA 1
ATOM 1910 C C . ILE A 1 237 ? -11.828 31.078 19.781 1 96.19 237 ILE A C 1
ATOM 1912 O O . ILE A 1 237 ? -12.594 32.031 19.703 1 96.19 237 ILE A O 1
ATOM 1916 N N . LEU A 1 238 ? -10.547 31.156 19.609 1 96.12 238 LEU A N 1
ATOM 1917 C CA . LEU A 1 238 ? -9.922 32.438 19.266 1 96.12 238 LEU A CA 1
ATOM 1918 C C . LEU A 1 238 ? -9.773 32.594 17.766 1 96.12 238 LEU A C 1
ATOM 1920 O O . LEU A 1 238 ? -10.219 33.594 17.188 1 96.12 238 LEU A O 1
ATOM 1924 N N . THR A 1 239 ? -9.117 31.609 17.172 1 97.44 239 THR A N 1
ATOM 1925 C CA . THR A 1 239 ? -8.898 31.672 15.727 1 97.44 239 THR A CA 1
ATOM 1926 C C . THR A 1 239 ? -9.203 30.328 15.07 1 97.44 239 THR A C 1
ATOM 1928 O O . THR A 1 239 ? -9.219 29.297 15.75 1 97.44 239 THR A O 1
ATOM 1931 N N . VAL A 1 240 ? -9.477 30.344 13.773 1 97.19 240 VAL A N 1
ATOM 1932 C CA . VAL A 1 240 ? -9.602 29.172 12.914 1 97.19 240 VAL A CA 1
ATOM 1933 C C . VAL A 1 240 ? -8.672 29.312 11.711 1 97.19 240 VAL A C 1
ATOM 1935 O O . VAL A 1 240 ? -8.797 30.25 10.93 1 97.19 240 VAL A O 1
ATOM 1938 N N . THR A 1 241 ? -7.742 28.438 11.672 1 96.31 241 THR A N 1
ATOM 1939 C CA . THR A 1 241 ? -6.797 28.438 10.562 1 96.31 241 THR A CA 1
ATOM 1940 C C . THR A 1 241 ? -7.203 27.422 9.5 1 96.31 241 THR A C 1
ATOM 1942 O O . THR A 1 241 ? -7.363 26.234 9.797 1 96.31 241 THR A O 1
ATOM 1945 N N . LEU A 1 242 ? -7.379 27.844 8.273 1 94.62 242 LEU A N 1
ATOM 1946 C CA . LEU A 1 242 ? -7.801 27 7.164 1 94.62 242 LEU A CA 1
ATOM 1947 C C . LEU A 1 242 ? -6.953 27.266 5.926 1 94.62 242 LEU A C 1
ATOM 1949 O O . LEU A 1 242 ? -6.273 28.281 5.84 1 94.62 242 LEU A O 1
ATOM 1953 N N . ASP A 1 243 ? -7.004 26.344 4.98 1 89.44 243 ASP A N 1
ATOM 1954 C CA . ASP A 1 243 ? -6.359 26.547 3.688 1 89.44 243 ASP A CA 1
ATOM 1955 C C . ASP A 1 243 ? -7.027 27.672 2.906 1 89.44 243 ASP A C 1
ATOM 1957 O O . ASP A 1 243 ? -8.148 28.078 3.227 1 89.44 243 ASP A O 1
ATOM 1961 N N . ASN A 1 244 ? -6.254 28.125 1.99 1 85.69 244 ASN A N 1
ATOM 1962 C CA . ASN A 1 244 ? -6.746 29.25 1.191 1 85.69 244 ASN A CA 1
ATOM 1963 C C . ASN A 1 244 ? -7.684 28.781 0.084 1 85.69 244 ASN A C 1
ATOM 1965 O O . ASN A 1 244 ? -7.254 28.578 -1.054 1 85.69 244 ASN A O 1
ATOM 1969 N N . ALA A 1 245 ? -8.945 28.688 0.339 1 88.44 245 ALA A N 1
ATOM 1970 C CA . ALA A 1 245 ? -9.977 28.266 -0.612 1 88.44 245 ALA A CA 1
ATOM 1971 C C . ALA A 1 245 ? -11.266 29.047 -0.406 1 88.44 245 ALA A C 1
ATOM 1973 O O . ALA A 1 245 ? -11.594 29.438 0.719 1 88.44 245 ALA A O 1
ATOM 1974 N N . ALA A 1 246 ? -12 29.281 -1.435 1 91.31 246 ALA A N 1
ATOM 1975 C CA . ALA A 1 246 ? -13.234 30.047 -1.387 1 91.31 246 ALA A CA 1
ATOM 1976 C C . ALA A 1 246 ? -14.25 29.406 -0.443 1 91.31 246 ALA A C 1
ATOM 1978 O O . ALA A 1 246 ? -14.945 30.109 0.3 1 91.31 246 ALA A O 1
ATOM 1979 N N . ASN A 1 247 ? -14.266 28.109 -0.495 1 92.81 247 ASN A N 1
ATOM 1980 C CA . ASN A 1 247 ? -15.188 27.391 0.382 1 92.81 247 ASN A CA 1
ATOM 1981 C C . ASN A 1 247 ? -14.852 27.625 1.854 1 92.81 247 ASN A C 1
ATOM 1983 O O . ASN A 1 247 ? -15.75 27.672 2.699 1 92.81 247 ASN A O 1
ATOM 1987 N N . ASN A 1 248 ? -13.594 27.75 2.152 1 93.94 248 ASN A N 1
ATOM 1988 C CA . ASN A 1 248 ? -13.172 28.016 3.523 1 93.94 248 ASN A CA 1
ATOM 1989 C C . ASN A 1 248 ? -13.547 29.422 3.967 1 93.94 248 ASN A C 1
ATOM 1991 O O . ASN A 1 248 ? -13.898 29.641 5.129 1 93.94 248 ASN A O 1
ATOM 1995 N N . ASP A 1 249 ? -13.469 30.359 3.02 1 94.5 249 ASP A N 1
ATOM 1996 C CA . ASP A 1 249 ? -13.93 31.719 3.324 1 94.5 249 ASP A CA 1
ATOM 1997 C C . ASP A 1 249 ? -15.414 31.734 3.682 1 94.5 249 ASP A C 1
ATOM 1999 O O . ASP A 1 249 ? -15.82 32.375 4.641 1 94.5 249 ASP A O 1
ATOM 2003 N N . ALA A 1 250 ? -16.109 31 2.855 1 96.62 250 ALA A N 1
ATOM 2004 C CA . ALA A 1 250 ? -17.547 30.891 3.111 1 96.62 250 ALA A CA 1
ATOM 2005 C C . ALA A 1 250 ? -17.828 30.219 4.453 1 96.62 250 ALA A C 1
ATOM 2007 O O . ALA A 1 250 ? -18.734 30.625 5.184 1 96.62 250 ALA A O 1
ATOM 2008 N N . ALA A 1 251 ? -17.047 29.266 4.75 1 97.31 251 ALA A N 1
ATOM 2009 C CA . ALA A 1 251 ? -17.203 28.547 6.02 1 97.31 251 ALA A CA 1
ATOM 2010 C C . ALA A 1 251 ? -16.938 29.484 7.199 1 97.31 251 ALA A C 1
ATOM 2012 O O . ALA A 1 251 ? -17.672 29.484 8.18 1 97.31 251 ALA A O 1
ATOM 2013 N N . ILE A 1 252 ? -15.914 30.281 7.117 1 97.44 252 ILE A N 1
ATOM 2014 C CA . ILE A 1 252 ? -15.523 31.203 8.18 1 97.44 252 ILE A CA 1
ATOM 2015 C C . ILE A 1 252 ? -16.625 32.219 8.414 1 97.44 252 ILE A C 1
ATOM 2017 O O . ILE A 1 252 ? -16.969 32.531 9.555 1 97.44 252 ILE A O 1
ATOM 2021 N N . ASN A 1 253 ? -17.156 32.75 7.355 1 96.81 253 ASN A N 1
ATOM 2022 C CA . ASN A 1 253 ? -18.234 33.719 7.48 1 96.81 253 ASN A CA 1
ATOM 2023 C C . ASN A 1 253 ? -19.453 33.156 8.195 1 96.81 253 ASN A C 1
ATOM 2025 O O . ASN A 1 253 ? -20.062 33.812 9.023 1 96.81 253 ASN A O 1
ATOM 2029 N N . ARG A 1 254 ? -19.688 31.953 7.914 1 97.19 254 ARG A N 1
ATOM 2030 C CA . ARG A 1 254 ? -20.812 31.297 8.57 1 97.19 254 ARG A CA 1
ATOM 2031 C C . ARG A 1 254 ? -20.5 31.016 10.039 1 97.19 254 ARG A C 1
ATOM 2033 O O . ARG A 1 254 ? -21.375 31.156 10.898 1 97.19 254 ARG A O 1
ATOM 2040 N N . LEU A 1 255 ? -19.328 30.609 10.305 1 97.38 255 LEU A N 1
ATOM 2041 C CA . LEU A 1 255 ? -18.922 30.328 11.68 1 97.38 255 LEU A CA 1
ATOM 2042 C C . LEU A 1 255 ? -19 31.594 12.531 1 97.38 255 LEU A C 1
ATOM 2044 O O . LEU A 1 255 ? -19.406 31.547 13.695 1 97.38 255 LEU A O 1
ATOM 2048 N N . LYS A 1 256 ? -18.562 32.75 11.977 1 96.38 256 LYS A N 1
ATOM 2049 C CA . LYS A 1 256 ? -18.656 34 12.68 1 96.38 256 LYS A CA 1
ATOM 2050 C C . LYS A 1 256 ? -20.094 34.312 13.078 1 96.38 256 LYS A C 1
ATOM 2052 O O . LYS A 1 256 ? -20.359 34.844 14.172 1 96.38 256 LYS A O 1
ATOM 2057 N N . LEU A 1 257 ? -20.984 33.938 12.188 1 95.25 257 LEU A N 1
ATOM 2058 C CA . LEU A 1 257 ? -22.406 34.156 12.461 1 95.25 257 LEU A CA 1
ATOM 2059 C C . LEU A 1 257 ? -22.906 33.156 13.523 1 95.25 257 LEU A C 1
ATOM 2061 O O . LEU A 1 257 ? -23.594 33.562 14.461 1 95.25 257 LEU A O 1
ATOM 2065 N N . TYR A 1 258 ? -22.531 31.906 13.367 1 95.12 258 TYR A N 1
ATOM 2066 C CA . TYR A 1 258 ? -22.969 30.875 14.297 1 95.12 258 TYR A CA 1
ATOM 2067 C C . TYR A 1 258 ? -22.547 31.203 15.719 1 95.12 258 TYR A C 1
ATOM 2069 O O . TYR A 1 258 ? -23.297 30.984 16.672 1 95.12 258 TYR A O 1
ATOM 2077 N N . TRP A 1 259 ? -21.328 31.719 15.797 1 94.94 259 TRP A N 1
ATOM 2078 C CA . TRP A 1 259 ? -20.734 31.875 17.125 1 94.94 259 TRP A CA 1
ATOM 2079 C C . TRP A 1 259 ? -20.812 33.344 17.578 1 94.94 259 TRP A C 1
ATOM 2081 O O . TRP A 1 259 ? -20.25 33.688 18.625 1 94.94 259 TRP A O 1
ATOM 2091 N N . GLN A 1 260 ? -21.375 34.219 16.859 1 92.31 260 GLN A N 1
ATOM 2092 C CA . GLN A 1 260 ? -21.578 35.625 17.188 1 92.31 260 GLN A CA 1
ATOM 2093 C C . GLN A 1 260 ? -20.266 36.281 17.594 1 92.31 260 GLN A C 1
ATOM 2095 O O . GLN A 1 260 ? -20.172 36.875 18.672 1 92.31 260 GLN A O 1
ATOM 2100 N N . VAL A 1 261 ? -19.328 36.156 16.719 1 92.19 261 VAL A N 1
ATOM 2101 C CA . VAL A 1 261 ? -18 36.688 16.984 1 92.19 261 VAL A CA 1
ATOM 2102 C C . VAL A 1 261 ? -18.062 38.219 16.938 1 92.19 261 VAL A C 1
ATOM 2104 O O . VAL A 1 261 ? -18.562 38.812 15.977 1 92.19 261 VAL A O 1
ATOM 2107 N N . LYS A 1 262 ? -17.5 38.875 17.984 1 87.38 262 LYS A N 1
ATOM 2108 C CA . LYS A 1 262 ? -17.531 40.344 18.094 1 87.38 262 LYS A CA 1
ATOM 2109 C C . LYS A 1 262 ? -16.562 40.969 17.094 1 87.38 262 LYS A C 1
ATOM 2111 O O . LYS A 1 262 ? -15.672 40.312 16.562 1 87.38 262 LYS A O 1
ATOM 2116 N N . ASP A 1 263 ? -16.641 42.281 16.969 1 82.56 263 ASP A N 1
ATOM 2117 C CA . ASP A 1 263 ? -16 43 15.875 1 82.56 263 ASP A CA 1
ATOM 2118 C C . ASP A 1 263 ? -14.477 42.906 15.961 1 82.56 263 ASP A C 1
ATOM 2120 O O . ASP A 1 263 ? -13.82 42.531 14.992 1 82.56 263 ASP A O 1
ATOM 2124 N N . ASP A 1 264 ? -13.883 43.188 17.109 1 85.19 264 ASP A N 1
ATOM 2125 C CA . ASP A 1 264 ? -12.422 43.156 17.188 1 85.19 264 ASP A CA 1
ATOM 2126 C C . ASP A 1 264 ? -11.906 41.719 17.047 1 85.19 264 ASP A C 1
ATOM 2128 O O . ASP A 1 264 ? -10.859 41.5 16.438 1 85.19 264 ASP A O 1
ATOM 2132 N N . HIS A 1 265 ? -12.695 40.844 17.625 1 90.81 265 HIS A N 1
ATOM 2133 C CA . HIS A 1 265 ? -12.336 39.438 17.516 1 90.81 265 HIS A CA 1
ATOM 2134 C C . HIS A 1 265 ? -12.508 38.938 16.078 1 90.81 265 HIS A C 1
ATOM 2136 O O . HIS A 1 265 ? -11.727 38.125 15.602 1 90.81 265 HIS A O 1
ATOM 2142 N N . ALA A 1 266 ? -13.406 39.438 15.375 1 92.5 266 ALA A N 1
ATOM 2143 C CA . ALA A 1 266 ? -13.68 39.062 14 1 92.5 266 ALA A CA 1
ATOM 2144 C C . ALA A 1 266 ? -12.5 39.375 13.086 1 92.5 266 ALA A C 1
ATOM 2146 O O . ALA A 1 266 ? -12.242 38.656 12.117 1 92.5 266 ALA A O 1
ATOM 2147 N N . LYS A 1 267 ? -11.75 40.406 13.484 1 91.56 267 LYS A N 1
ATOM 2148 C CA . LYS A 1 267 ? -10.625 40.844 12.672 1 91.56 267 LYS A CA 1
ATOM 2149 C C . LYS A 1 267 ? -9.469 39.844 12.734 1 91.56 267 LYS A C 1
ATOM 2151 O O . LYS A 1 267 ? -8.633 39.812 11.828 1 91.56 267 LYS A O 1
ATOM 2156 N N . ILE A 1 268 ? -9.461 39.031 13.75 1 94.5 268 ILE A N 1
ATOM 2157 C CA . ILE A 1 268 ? -8.32 38.156 13.914 1 94.5 268 ILE A CA 1
ATOM 2158 C C . ILE A 1 268 ? -8.797 36.688 13.867 1 94.5 268 ILE A C 1
ATOM 2160 O O . ILE A 1 268 ? -7.988 35.75 13.984 1 94.5 268 ILE A O 1
ATOM 2164 N N . PHE A 1 269 ? -10.008 36.469 13.586 1 95.75 269 PHE A N 1
ATOM 2165 C CA . PHE A 1 269 ? -10.656 35.156 13.734 1 95.75 269 PHE A CA 1
ATOM 2166 C C . PHE A 1 269 ? -10.164 34.188 12.68 1 95.75 269 PHE A C 1
ATOM 2168 O O . PHE A 1 269 ? -9.93 33 12.969 1 95.75 269 PHE A O 1
ATOM 2175 N N . HIS A 1 270 ? -9.992 34.656 11.492 1 95.94 270 HIS A N 1
ATOM 2176 C CA . HIS A 1 270 ? -9.625 33.812 10.367 1 95.94 270 HIS A CA 1
ATOM 2177 C C . HIS A 1 270 ? -8.133 33.938 10.047 1 95.94 270 HIS A C 1
ATOM 2179 O O . HIS A 1 270 ? -7.637 35.031 9.781 1 95.94 270 HIS A O 1
ATOM 2185 N N . VAL A 1 271 ? -7.453 32.812 10.141 1 95.94 271 VAL A N 1
ATOM 2186 C CA . VAL A 1 271 ? -6.051 32.75 9.742 1 95.94 271 VAL A CA 1
ATOM 2187 C C . VAL A 1 271 ? -5.902 31.828 8.531 1 95.94 271 VAL A C 1
ATOM 2189 O O . VAL A 1 271 ? -6.348 30.688 8.555 1 95.94 271 VAL A O 1
ATOM 2192 N N . ARG A 1 272 ? -5.324 32.344 7.496 1 94.56 272 ARG A N 1
ATOM 2193 C CA . ARG A 1 272 ? -5.055 31.547 6.316 1 94.56 272 ARG A CA 1
ATOM 2194 C C . ARG A 1 272 ? -3.73 30.797 6.453 1 94.56 272 ARG A C 1
ATOM 2196 O O . ARG A 1 272 ? -2.744 31.359 6.938 1 94.56 272 ARG A O 1
ATOM 2203 N N . CYS A 1 273 ? -3.744 29.562 6.039 1 93.56 273 CYS A N 1
ATOM 2204 C CA . CYS A 1 273 ? -2.561 28.719 6.16 1 93.56 273 CYS A CA 1
ATOM 2205 C C . CYS A 1 273 ? -1.396 29.297 5.363 1 93.56 273 CYS A C 1
ATOM 2207 O O . CYS A 1 273 ? -1.455 29.375 4.137 1 93.56 273 CYS A O 1
ATOM 2209 N N . CYS A 1 274 ? -0.318 29.672 6.086 1 94.12 274 CYS A N 1
ATOM 2210 C CA . CYS A 1 274 ? 0.836 30.297 5.457 1 94.12 274 CYS A CA 1
ATOM 2211 C C . CYS A 1 274 ? 1.557 29.328 4.535 1 94.12 274 CYS A C 1
ATOM 2213 O O . CYS A 1 274 ? 2.078 29.719 3.49 1 94.12 274 CYS A O 1
ATOM 2215 N N . ALA A 1 275 ? 1.614 28.094 4.945 1 90.25 275 ALA A N 1
ATOM 2216 C CA . ALA A 1 275 ? 2.238 27.078 4.098 1 90.25 275 ALA A CA 1
ATOM 2217 C C . ALA A 1 275 ? 1.494 26.938 2.773 1 90.25 275 ALA A C 1
ATOM 2219 O O . ALA A 1 275 ? 2.115 26.766 1.72 1 90.25 275 ALA A O 1
ATOM 2220 N N . HIS A 1 276 ? 0.175 26.984 2.783 1 88.88 276 HIS A N 1
ATOM 2221 C CA . HIS A 1 276 ? -0.626 26.891 1.566 1 88.88 276 HIS A CA 1
ATOM 2222 C C . HIS A 1 276 ? -0.411 28.109 0.675 1 88.88 276 HIS A C 1
ATOM 2224 O O . HIS A 1 276 ? -0.384 27.984 -0.552 1 88.88 276 HIS A O 1
ATOM 2230 N N . ILE A 1 277 ? -0.34 29.25 1.313 1 92.31 277 ILE A N 1
ATOM 2231 C CA . ILE A 1 277 ? -0.093 30.469 0.558 1 92.31 277 ILE A CA 1
ATOM 2232 C C . ILE A 1 277 ? 1.251 30.359 -0.16 1 92.31 277 ILE A C 1
ATOM 2234 O O . ILE A 1 277 ? 1.353 30.688 -1.348 1 92.31 277 ILE A O 1
ATOM 2238 N N . LEU A 1 278 ? 2.254 29.938 0.58 1 92.06 278 LEU A N 1
ATOM 2239 C CA . LEU A 1 278 ? 3.568 29.781 -0.03 1 92.06 278 LEU A CA 1
ATOM 2240 C C . LEU A 1 278 ? 3.512 28.812 -1.201 1 92.06 278 LEU A C 1
ATOM 2242 O O . LEU A 1 278 ? 4.16 29.031 -2.227 1 92.06 278 LEU A O 1
ATOM 2246 N N . ASN A 1 279 ? 2.779 27.75 -1.057 1 88.81 279 ASN A N 1
ATOM 2247 C CA . ASN A 1 279 ? 2.592 26.797 -2.143 1 88.81 279 ASN A CA 1
ATOM 2248 C C . ASN A 1 279 ? 1.983 27.453 -3.375 1 88.81 279 ASN A C 1
ATOM 2250 O O . ASN A 1 279 ? 2.402 27.188 -4.504 1 88.81 279 ASN A O 1
ATOM 2254 N N . LEU A 1 280 ? 1.001 28.328 -3.168 1 88.75 280 LEU A N 1
ATOM 2255 C CA . LEU A 1 280 ? 0.354 29.031 -4.266 1 88.75 280 LEU A CA 1
ATOM 2256 C C . LEU A 1 280 ? 1.332 29.984 -4.949 1 88.75 280 LEU A C 1
ATOM 2258 O O . LEU A 1 280 ? 1.331 30.109 -6.18 1 88.75 280 LEU A O 1
ATOM 2262 N N . ILE A 1 281 ? 2.166 30.609 -4.164 1 93.19 281 ILE A N 1
ATOM 2263 C CA . ILE A 1 281 ? 3.17 31.531 -4.691 1 93.19 281 ILE A CA 1
ATOM 2264 C C . ILE A 1 281 ? 4.145 30.766 -5.59 1 93.19 281 ILE A C 1
ATOM 2266 O O . ILE A 1 281 ? 4.406 31.188 -6.719 1 93.19 281 ILE A O 1
ATOM 2270 N N . VAL A 1 282 ? 4.598 29.656 -5.109 1 92.44 282 VAL A N 1
ATOM 2271 C CA . VAL A 1 282 ? 5.582 28.875 -5.84 1 92.44 282 VAL A CA 1
ATOM 2272 C C . VAL A 1 282 ? 4.957 28.312 -7.113 1 92.44 282 VAL A C 1
ATOM 2274 O O . VAL A 1 282 ? 5.562 28.375 -8.188 1 92.44 282 VAL A O 1
ATOM 2277 N N . LYS A 1 283 ? 3.773 27.781 -7.059 1 88.56 283 LYS A N 1
ATOM 2278 C CA . LYS A 1 283 ? 3.092 27.172 -8.195 1 88.56 283 LYS A CA 1
ATOM 2279 C C . LYS A 1 283 ? 2.889 28.188 -9.32 1 88.56 283 LYS A C 1
ATOM 2281 O O . LYS A 1 283 ? 3.02 27.844 -10.5 1 88.56 283 LYS A O 1
ATOM 2286 N N . ASP A 1 284 ? 2.545 29.359 -8.93 1 90.94 284 ASP A N 1
ATOM 2287 C CA . ASP A 1 284 ? 2.334 30.391 -9.938 1 90.94 284 ASP A CA 1
ATOM 2288 C C . ASP A 1 284 ? 3.637 30.734 -10.664 1 90.94 284 ASP A C 1
ATOM 2290 O O . ASP A 1 284 ? 3.631 31.031 -11.859 1 90.94 284 ASP A O 1
ATOM 2294 N N . GLY A 1 285 ? 4.707 30.719 -9.961 1 91.19 285 GLY A N 1
ATOM 2295 C CA . GLY A 1 285 ? 6.004 30.969 -10.57 1 91.19 285 GLY A CA 1
ATOM 2296 C C . GLY A 1 285 ? 6.465 29.844 -11.484 1 91.19 285 GLY A C 1
ATOM 2297 O O . GLY A 1 285 ? 7.047 30.109 -12.539 1 91.19 285 GLY A O 1
ATOM 2298 N N . LEU A 1 286 ? 6.172 28.641 -11.156 1 89.56 286 LEU A N 1
ATOM 2299 C CA . LEU A 1 286 ? 6.668 27.453 -11.867 1 89.56 286 LEU A CA 1
ATOM 2300 C C . LEU A 1 286 ? 6.023 27.344 -13.242 1 89.56 286 LEU A C 1
ATOM 2302 O O . LEU A 1 286 ? 6.562 26.672 -14.133 1 89.56 286 LEU A O 1
ATOM 2306 N N . LYS A 1 287 ? 4.957 28 -13.469 1 87.44 287 LYS A N 1
ATOM 2307 C CA . LYS A 1 287 ? 4.293 27.969 -14.773 1 87.44 287 LYS A CA 1
ATOM 2308 C C . LYS A 1 287 ? 5.188 28.562 -15.852 1 87.44 287 LYS A C 1
ATOM 2310 O O . LYS A 1 287 ? 5.09 28.188 -17.016 1 87.44 287 LYS A O 1
ATOM 2315 N N . ASN A 1 288 ? 6.129 29.438 -15.477 1 88.62 288 ASN A N 1
ATOM 2316 C CA . ASN A 1 288 ? 6.98 30.141 -16.438 1 88.62 288 ASN A CA 1
ATOM 2317 C C . ASN A 1 288 ? 8.25 29.344 -16.734 1 88.62 288 ASN A C 1
ATOM 2319 O O . ASN A 1 288 ? 9.023 29.719 -17.609 1 88.62 288 ASN A O 1
ATOM 2323 N N . VAL A 1 289 ? 8.547 28.328 -16.047 1 88.19 289 VAL A N 1
ATOM 2324 C CA . VAL A 1 289 ? 9.727 27.5 -16.281 1 88.19 289 VAL A CA 1
ATOM 2325 C C . VAL A 1 289 ? 9.297 26.062 -16.594 1 88.19 289 VAL A C 1
ATOM 2327 O O . VAL A 1 289 ? 10.07 25.125 -16.391 1 88.19 289 VAL A O 1
ATOM 2330 N N . ASP A 1 290 ? 8.172 25.922 -17.094 1 86.44 290 ASP A N 1
ATOM 2331 C CA . ASP A 1 290 ? 7.543 24.625 -17.297 1 86.44 290 ASP A CA 1
ATOM 2332 C C . ASP A 1 290 ? 8.289 23.812 -18.359 1 86.44 290 ASP A C 1
ATOM 2334 O O . ASP A 1 290 ? 8.359 22.578 -18.266 1 86.44 290 ASP A O 1
ATOM 2338 N N . ASP A 1 291 ? 8.945 24.484 -19.203 1 89.5 291 ASP A N 1
ATOM 2339 C CA . ASP A 1 291 ? 9.648 23.766 -20.266 1 89.5 291 ASP A CA 1
ATOM 2340 C C . ASP A 1 291 ? 10.859 23.016 -19.719 1 89.5 291 ASP A C 1
ATOM 2342 O O . ASP A 1 291 ? 11.047 21.828 -20.031 1 89.5 291 ASP A O 1
ATOM 2346 N N . THR A 1 292 ? 11.656 23.766 -18.984 1 91.38 292 THR A N 1
ATOM 2347 C CA . THR A 1 292 ? 12.828 23.141 -18.391 1 91.38 292 THR A CA 1
ATOM 2348 C C . THR A 1 292 ? 12.406 22.016 -17.438 1 91.38 292 THR A C 1
ATOM 2350 O O . THR A 1 292 ? 13.008 20.938 -17.422 1 91.38 292 THR A O 1
ATOM 2353 N N . LEU A 1 293 ? 11.398 22.266 -16.688 1 92.62 293 LEU A N 1
ATOM 2354 C CA . LEU A 1 293 ? 10.922 21.266 -15.742 1 92.62 293 LEU A CA 1
ATOM 2355 C C . LEU A 1 293 ? 10.391 20.031 -16.469 1 92.62 293 LEU A C 1
ATOM 2357 O O . LEU A 1 293 ? 10.586 18.906 -16 1 92.62 293 LEU A O 1
ATOM 2361 N N . GLU A 1 294 ? 9.758 20.234 -17.547 1 92.19 294 GLU A N 1
ATOM 2362 C CA . GLU A 1 294 ? 9.234 19.125 -18.328 1 92.19 294 GLU A CA 1
ATOM 2363 C C . GLU A 1 294 ? 10.367 18.266 -18.891 1 92.19 294 GLU A C 1
ATOM 2365 O O . GLU A 1 294 ? 10.25 17.047 -18.969 1 92.19 294 GLU A O 1
ATOM 2370 N N . LYS A 1 295 ? 11.43 18.922 -19.312 1 93.88 295 LYS A N 1
ATOM 2371 C CA . LYS A 1 295 ? 12.594 18.188 -19.781 1 93.88 295 LYS A CA 1
ATOM 2372 C C . LYS A 1 295 ? 13.195 17.344 -18.656 1 93.88 295 LYS A C 1
ATOM 2374 O O . LYS A 1 295 ? 13.562 16.188 -18.875 1 93.88 295 LYS A O 1
ATOM 2379 N N . ILE A 1 296 ? 13.281 17.984 -17.562 1 94.12 296 ILE A N 1
ATOM 2380 C CA . ILE A 1 296 ? 13.844 17.281 -16.422 1 94.12 296 ILE A CA 1
ATOM 2381 C C . ILE A 1 296 ? 12.953 16.109 -16.031 1 94.12 296 ILE A C 1
ATOM 2383 O O . ILE A 1 296 ? 13.445 15.008 -15.789 1 94.12 296 ILE A O 1
ATOM 2387 N N . ARG A 1 297 ? 11.68 16.328 -15.992 1 92 297 ARG A N 1
ATOM 2388 C CA . ARG A 1 297 ? 10.719 15.273 -15.711 1 92 297 ARG A CA 1
ATOM 2389 C C . ARG A 1 297 ? 10.797 14.172 -16.766 1 92 297 ARG A C 1
ATOM 2391 O O . ARG A 1 297 ? 10.648 12.992 -16.453 1 92 297 ARG A O 1
ATOM 2398 N N . GLY A 1 298 ? 11.023 14.617 -17.969 1 91 298 GLY A N 1
ATOM 2399 C CA . GLY A 1 298 ? 11.18 13.648 -19.047 1 91 298 GLY A CA 1
ATOM 2400 C C . GLY A 1 298 ? 12.352 12.703 -18.844 1 91 298 GLY A C 1
ATOM 2401 O O . GLY A 1 298 ? 12.242 11.508 -19.125 1 91 298 GLY A O 1
ATOM 2402 N N . ILE A 1 299 ? 13.383 13.219 -18.375 1 92.12 299 ILE A N 1
ATOM 2403 C CA . ILE A 1 299 ? 14.562 12.406 -18.094 1 92.12 299 ILE A CA 1
ATOM 2404 C C . ILE A 1 299 ? 14.266 11.438 -16.953 1 92.12 299 ILE A C 1
ATOM 2406 O O . ILE A 1 299 ? 14.594 10.25 -17.031 1 92.12 299 ILE A O 1
ATOM 2410 N N . ALA A 1 300 ? 13.742 12 -15.914 1 90.44 300 ALA A N 1
ATOM 2411 C CA . ALA A 1 300 ? 13.391 11.156 -14.773 1 90.44 300 ALA A CA 1
ATOM 2412 C C . ALA A 1 300 ? 12.43 10.047 -15.195 1 90.44 300 ALA A C 1
ATOM 2414 O O . ALA A 1 300 ? 12.57 8.898 -14.766 1 90.44 300 ALA A O 1
ATOM 2415 N N . TYR A 1 301 ? 11.531 10.414 -16 1 88 301 TYR A N 1
ATOM 2416 C CA . TYR A 1 301 ? 10.586 9.438 -16.516 1 88 301 TYR A CA 1
ATOM 2417 C C . TYR A 1 301 ? 11.297 8.367 -17.344 1 88 301 TYR A C 1
ATOM 2419 O O . TYR A 1 301 ? 11.008 7.18 -17.203 1 88 301 TYR A O 1
ATOM 2427 N N . SER A 1 302 ? 12.156 8.789 -18.203 1 88.31 302 SER A N 1
ATOM 2428 C CA . SER A 1 302 ? 12.914 7.859 -19.047 1 88.31 302 SER A CA 1
ATOM 2429 C C . SER A 1 302 ? 13.688 6.852 -18.203 1 88.31 302 SER A C 1
ATOM 2431 O O . SER A 1 302 ? 13.664 5.652 -18.484 1 88.31 302 SER A O 1
ATOM 2433 N N . ILE A 1 303 ? 14.328 7.32 -17.203 1 87.31 303 ILE A N 1
ATOM 2434 C CA . ILE A 1 303 ? 15.148 6.484 -16.328 1 87.31 303 ILE A CA 1
ATOM 2435 C C . ILE A 1 303 ? 14.273 5.414 -15.68 1 87.31 303 ILE A C 1
ATOM 2437 O O . ILE A 1 303 ? 14.719 4.277 -15.492 1 87.31 303 ILE A O 1
ATOM 2441 N N . ASN A 1 304 ? 13.039 5.727 -15.414 1 83.94 304 ASN A N 1
ATOM 2442 C CA . ASN A 1 304 ? 12.18 4.84 -14.633 1 83.94 304 ASN A CA 1
ATOM 2443 C C . ASN A 1 304 ? 11.172 4.113 -15.523 1 83.94 304 ASN A C 1
ATOM 2445 O O . ASN A 1 304 ? 10.328 3.361 -15.023 1 83.94 304 ASN A O 1
ATOM 2449 N N . SER A 1 305 ? 11.195 4.277 -16.781 1 80.12 305 SER A N 1
ATOM 2450 C CA . SER A 1 305 ? 10.164 3.779 -17.688 1 80.12 305 SER A CA 1
ATOM 2451 C C . SER A 1 305 ? 10.336 2.287 -17.938 1 80.12 305 SER A C 1
ATOM 2453 O O . SER A 1 305 ? 9.367 1.591 -18.25 1 80.12 305 SER A O 1
ATOM 2455 N N . SER A 1 306 ? 11.609 1.844 -17.891 1 78.94 306 SER A N 1
ATOM 2456 C CA . SER A 1 306 ? 11.859 0.423 -18.125 1 78.94 306 SER A CA 1
ATOM 2457 C C . SER A 1 306 ? 13.031 -0.068 -17.281 1 78.94 306 SER A C 1
ATOM 2459 O O . SER A 1 306 ? 13.867 0.728 -16.844 1 78.94 306 SER A O 1
ATOM 2461 N N . GLN A 1 307 ? 13.047 -1.395 -17.141 1 80.75 307 GLN A N 1
ATOM 2462 C CA . GLN A 1 307 ? 14.148 -1.973 -16.375 1 80.75 307 GLN A CA 1
ATOM 2463 C C . GLN A 1 307 ? 15.484 -1.753 -17.094 1 80.75 307 GLN A C 1
ATOM 2465 O O . GLN A 1 307 ? 16.5 -1.487 -16.453 1 80.75 307 GLN A O 1
ATOM 2470 N N . ALA A 1 308 ? 15.492 -1.899 -18.422 1 82.81 308 ALA A N 1
ATOM 2471 C CA . ALA A 1 308 ? 16.719 -1.728 -19.203 1 82.81 308 ALA A CA 1
ATOM 2472 C C . ALA A 1 308 ? 17.281 -0.323 -19.016 1 82.81 308 ALA A C 1
ATOM 2474 O O . ALA A 1 308 ? 18.5 -0.156 -18.844 1 82.81 308 ALA A O 1
ATOM 2475 N N . LYS A 1 309 ? 16.438 0.649 -19.094 1 85.5 309 LYS A N 1
ATOM 2476 C CA . LYS A 1 309 ? 16.875 2.037 -18.953 1 85.5 309 LYS A CA 1
ATOM 2477 C C . LYS A 1 309 ? 17.328 2.33 -17.531 1 85.5 309 LYS A C 1
ATOM 2479 O O . LYS A 1 309 ? 18.281 3.084 -17.328 1 85.5 309 LYS A O 1
ATOM 2484 N N . HIS A 1 310 ? 16.672 1.764 -16.625 1 85.88 310 HIS A N 1
ATOM 2485 C CA . HIS A 1 310 ? 17.062 1.917 -15.234 1 85.88 310 HIS A CA 1
ATOM 2486 C C . HIS A 1 310 ? 18.438 1.326 -14.984 1 85.88 310 HIS A C 1
ATOM 2488 O O . HIS A 1 310 ? 19.266 1.923 -14.273 1 85.88 310 HIS A O 1
ATOM 2494 N N . GLU A 1 311 ? 18.672 0.148 -15.555 1 85.5 311 GLU A N 1
ATOM 2495 C CA . GLU A 1 311 ? 19.969 -0.498 -15.43 1 85.5 311 GLU A CA 1
ATOM 2496 C C . GLU A 1 311 ? 21.062 0.308 -16.141 1 85.5 311 GLU A C 1
ATOM 2498 O O . GLU A 1 311 ? 22.188 0.386 -15.664 1 85.5 311 GLU A O 1
ATOM 2503 N N . LEU A 1 312 ? 20.656 0.827 -17.234 1 88.94 312 LEU A N 1
ATOM 2504 C CA . LEU A 1 312 ? 21.609 1.676 -17.953 1 88.94 312 LEU A CA 1
ATOM 2505 C C . LEU A 1 312 ? 22.031 2.861 -17.094 1 88.94 312 LEU A C 1
ATOM 2507 O O . LEU A 1 312 ? 23.219 3.227 -17.078 1 88.94 312 LEU A O 1
ATOM 2511 N N . PHE A 1 313 ? 21.094 3.52 -16.469 1 91.81 313 PHE A N 1
ATOM 2512 C CA . PHE A 1 313 ? 21.391 4.637 -15.578 1 91.81 313 PHE A CA 1
ATOM 2513 C C . PHE A 1 313 ? 22.344 4.211 -14.469 1 91.81 313 PHE A C 1
ATOM 2515 O O . PHE A 1 313 ? 23.312 4.918 -14.164 1 91.81 313 PHE A O 1
ATOM 2522 N N . PHE A 1 314 ? 22.188 3.039 -13.922 1 88.5 314 PHE A N 1
ATOM 2523 C CA . PHE A 1 314 ? 23.047 2.549 -12.852 1 88.5 314 PHE A CA 1
ATOM 2524 C C . PHE A 1 314 ? 24.422 2.203 -13.383 1 88.5 314 PHE A C 1
ATOM 2526 O O . PHE A 1 314 ? 25.422 2.371 -12.672 1 88.5 314 PHE A O 1
ATOM 2533 N N . ASP A 1 315 ? 24.422 1.638 -14.547 1 90.94 315 ASP A N 1
ATOM 2534 C CA . ASP A 1 315 ? 25.719 1.383 -15.172 1 90.94 315 ASP A CA 1
ATOM 2535 C C . ASP A 1 315 ? 26.516 2.676 -15.328 1 90.94 315 ASP A C 1
ATOM 2537 O O . ASP A 1 315 ? 27.734 2.684 -15.148 1 90.94 315 ASP A O 1
ATOM 2541 N N . CYS A 1 316 ? 25.828 3.742 -15.664 1 94.5 316 CYS A N 1
ATOM 2542 C CA . CYS A 1 316 ? 26.469 5.043 -15.781 1 94.5 316 CYS A CA 1
ATOM 2543 C C . CYS A 1 316 ? 27 5.508 -14.43 1 94.5 316 CYS A C 1
ATOM 2545 O O . CYS A 1 316 ? 28.078 6.094 -14.352 1 94.5 316 CYS A O 1
ATOM 2547 N N . CYS A 1 317 ? 26.234 5.297 -13.406 1 93.88 317 CYS A N 1
ATOM 2548 C CA . CYS A 1 317 ? 26.703 5.617 -12.062 1 93.88 317 CYS A CA 1
ATOM 2549 C C . CYS A 1 317 ? 27.984 4.871 -11.742 1 93.88 317 CYS A C 1
ATOM 2551 O O . CYS A 1 317 ? 28.938 5.457 -11.227 1 93.88 317 CYS A O 1
ATOM 2553 N N . LYS A 1 318 ? 27.984 3.602 -12.109 1 92.06 318 LYS A N 1
ATOM 2554 C CA . LYS A 1 318 ? 29.141 2.756 -11.852 1 92.06 318 LYS A CA 1
ATOM 2555 C C . LYS A 1 318 ? 30.359 3.242 -12.625 1 92.06 318 LYS A C 1
ATOM 2557 O O . LYS A 1 318 ? 31.469 3.285 -12.094 1 92.06 318 LYS A O 1
ATOM 2562 N N . MET A 1 319 ? 30.156 3.557 -13.836 1 94.62 319 MET A N 1
ATOM 2563 C CA . MET A 1 319 ? 31.234 4.02 -14.703 1 94.62 319 MET A CA 1
ATOM 2564 C C . MET A 1 319 ? 31.891 5.277 -14.141 1 94.62 319 MET A C 1
ATOM 2566 O O . MET A 1 319 ? 33.094 5.473 -14.281 1 94.62 319 MET A O 1
ATOM 2570 N N . LEU A 1 320 ? 31.109 6.078 -13.492 1 95.81 320 LEU A N 1
ATOM 2571 C CA . LEU A 1 320 ? 31.609 7.332 -12.945 1 95.81 320 LEU A CA 1
ATOM 2572 C C . LEU A 1 320 ? 31.922 7.191 -11.461 1 95.81 320 LEU A C 1
ATOM 2574 O O . LEU A 1 320 ? 32.188 8.188 -10.781 1 95.81 320 LEU A O 1
ATOM 2578 N N . ASN A 1 321 ? 31.812 6.039 -10.898 1 93.19 321 ASN A N 1
ATOM 2579 C CA . ASN A 1 321 ? 32.125 5.719 -9.508 1 93.19 321 ASN A CA 1
ATOM 2580 C C . ASN A 1 321 ? 31.219 6.5 -8.547 1 93.19 321 ASN A C 1
ATOM 2582 O O . ASN A 1 321 ? 31.703 7.059 -7.562 1 93.19 321 ASN A O 1
ATOM 2586 N N . MET A 1 322 ? 30.047 6.648 -9 1 92.75 322 MET A N 1
ATOM 2587 C CA . MET A 1 322 ? 29.047 7.285 -8.141 1 92.75 322 MET A CA 1
ATOM 2588 C C . MET A 1 322 ? 28.125 6.25 -7.512 1 92.75 322 MET A C 1
ATOM 2590 O O . MET A 1 322 ? 27.906 5.18 -8.086 1 92.75 322 MET A O 1
ATOM 2594 N N . LYS A 1 323 ? 27.688 6.582 -6.398 1 89.44 323 LYS A N 1
ATOM 2595 C CA . LYS A 1 323 ? 26.75 5.688 -5.715 1 89.44 323 LYS A CA 1
ATOM 2596 C C . LYS A 1 323 ? 25.438 5.574 -6.477 1 89.44 323 LYS A C 1
ATOM 2598 O O . LYS A 1 323 ? 24.953 6.562 -7.027 1 89.44 323 LYS A O 1
ATOM 2603 N N . ARG A 1 324 ? 24.906 4.375 -6.461 1 84.69 324 ARG A N 1
ATOM 2604 C CA . ARG A 1 324 ? 23.609 4.148 -7.074 1 84.69 324 ARG A CA 1
ATOM 2605 C C . ARG A 1 324 ? 22.516 4.918 -6.34 1 84.69 324 ARG A C 1
ATOM 2607 O O . ARG A 1 324 ? 22.469 4.922 -5.105 1 84.69 324 ARG A O 1
ATOM 2614 N N . LYS A 1 325 ? 21.781 5.758 -7.078 1 82.75 325 LYS A N 1
ATOM 2615 C CA . LYS A 1 325 ? 20.672 6.508 -6.52 1 82.75 325 LYS A CA 1
ATOM 2616 C C . LYS A 1 325 ? 19.484 6.547 -7.496 1 82.75 325 LYS A C 1
ATOM 2618 O O . LYS A 1 325 ? 19.688 6.738 -8.695 1 82.75 325 LYS A O 1
ATOM 2623 N N . ASN A 1 326 ? 18.344 6.297 -6.957 1 80.12 326 ASN A N 1
ATOM 2624 C CA . ASN A 1 326 ? 17.141 6.406 -7.789 1 80.12 326 ASN A CA 1
ATOM 2625 C C . ASN A 1 326 ? 16.719 7.859 -7.977 1 80.12 326 ASN A C 1
ATOM 2627 O O . ASN A 1 326 ? 16.781 8.656 -7.039 1 80.12 326 ASN A O 1
ATOM 2631 N N . ILE A 1 327 ? 16.438 8.281 -9.188 1 87.44 327 ILE A N 1
ATOM 2632 C CA . ILE A 1 327 ? 15.883 9.594 -9.492 1 87.44 327 ILE A CA 1
ATOM 2633 C C . ILE A 1 327 ? 14.375 9.484 -9.664 1 87.44 327 ILE A C 1
ATOM 2635 O O . ILE A 1 327 ? 13.891 9.125 -10.742 1 87.44 327 ILE A O 1
ATOM 2639 N N . ASN A 1 328 ? 13.656 9.883 -8.703 1 82.56 328 ASN A N 1
ATOM 2640 C CA . ASN A 1 328 ? 12.203 9.742 -8.711 1 82.56 328 ASN A CA 1
ATOM 2641 C C . ASN A 1 328 ? 11.523 10.953 -9.352 1 82.56 328 ASN A C 1
ATOM 2643 O O . ASN A 1 328 ? 12.008 12.078 -9.219 1 82.56 328 ASN A O 1
ATOM 2647 N N . LEU A 1 329 ? 10.453 10.641 -9.984 1 85.69 329 LEU A N 1
ATOM 2648 C CA . LEU A 1 329 ? 9.633 11.703 -10.555 1 85.69 329 LEU A CA 1
ATOM 2649 C C . LEU A 1 329 ? 8.922 12.492 -9.453 1 85.69 329 LEU A C 1
ATOM 2651 O O . LEU A 1 329 ? 8.555 11.93 -8.422 1 85.69 329 LEU A O 1
ATOM 2655 N N . ASP A 1 330 ? 8.758 13.781 -9.664 1 82.81 330 ASP A N 1
ATOM 2656 C CA . ASP A 1 330 ? 8.078 14.633 -8.688 1 82.81 330 ASP A CA 1
ATOM 2657 C C . ASP A 1 330 ? 6.562 14.562 -8.859 1 82.81 330 ASP A C 1
ATOM 2659 O O . ASP A 1 330 ? 6.066 13.984 -9.82 1 82.81 330 ASP A O 1
ATOM 2663 N N . MET A 1 331 ? 5.867 14.992 -7.766 1 73.06 331 MET A N 1
ATOM 2664 C CA . MET A 1 331 ? 4.438 15.289 -7.852 1 73.06 331 MET A CA 1
ATOM 2665 C C . MET A 1 331 ? 4.203 16.75 -8.188 1 73.06 331 MET A C 1
ATOM 2667 O O . MET A 1 331 ? 4.418 17.625 -7.352 1 73.06 331 MET A O 1
ATOM 2671 N N . ALA A 1 332 ? 3.682 16.953 -9.289 1 71.31 332 ALA A N 1
ATOM 2672 C CA . ALA A 1 332 ? 3.578 18.312 -9.812 1 71.31 332 ALA A CA 1
ATOM 2673 C C . ALA A 1 332 ? 2.775 19.219 -8.875 1 71.31 332 ALA A C 1
ATOM 2675 O O . ALA A 1 332 ? 2.996 20.422 -8.82 1 71.31 332 ALA A O 1
ATOM 2676 N N . ILE A 1 333 ? 1.913 18.625 -8.016 1 66.44 333 ILE A N 1
ATOM 2677 C CA . ILE A 1 333 ? 1.031 19.406 -7.156 1 66.44 333 ILE A CA 1
ATOM 2678 C C . ILE A 1 333 ? 1.798 19.875 -5.922 1 66.44 333 ILE A C 1
ATOM 2680 O O . ILE A 1 333 ? 1.397 20.844 -5.258 1 66.44 333 ILE A O 1
ATOM 2684 N N . ARG A 1 334 ? 2.93 19.281 -5.699 1 73.12 334 ARG A N 1
ATOM 2685 C CA . ARG A 1 334 ? 3.734 19.641 -4.535 1 73.12 334 ARG A CA 1
ATOM 2686 C C . ARG A 1 334 ? 5.121 20.109 -4.953 1 73.12 334 ARG A C 1
ATOM 2688 O O . ARG A 1 334 ? 5.969 19.297 -5.34 1 73.12 334 ARG A O 1
ATOM 2695 N N . TRP A 1 335 ? 5.387 21.297 -4.707 1 85.25 335 TRP A N 1
ATOM 2696 C CA . TRP A 1 335 ? 6.66 21.859 -5.164 1 85.25 335 TRP A CA 1
ATOM 2697 C C . TRP A 1 335 ? 7.824 21.266 -4.379 1 85.25 335 TRP A C 1
ATOM 2699 O O . TRP A 1 335 ? 8.969 21.281 -4.848 1 85.25 335 TRP A O 1
ATOM 2709 N N . ASN A 1 336 ? 7.574 20.797 -3.189 1 82.25 336 ASN A N 1
ATOM 2710 C CA . ASN A 1 336 ? 8.633 20.172 -2.4 1 82.25 336 ASN A CA 1
ATOM 2711 C C . ASN A 1 336 ? 9.188 18.938 -3.09 1 82.25 336 ASN A C 1
ATOM 2713 O O . ASN A 1 336 ? 10.383 18.641 -2.986 1 82.25 336 ASN A O 1
ATOM 2717 N N . SER A 1 337 ? 8.32 18.266 -3.725 1 82.81 337 SER A N 1
ATOM 2718 C CA . SER A 1 337 ? 8.773 17.109 -4.484 1 82.81 337 SER A CA 1
ATOM 2719 C C . SER A 1 337 ? 9.609 17.516 -5.688 1 82.81 337 SER A C 1
ATOM 2721 O O . SER A 1 337 ? 10.562 16.828 -6.059 1 82.81 337 SER A O 1
ATOM 2723 N N . THR A 1 338 ? 9.219 18.641 -6.262 1 88.25 338 THR A N 1
ATOM 2724 C CA . THR A 1 338 ? 10.023 19.203 -7.348 1 88.25 338 THR A CA 1
ATOM 2725 C C . THR A 1 338 ? 11.398 19.609 -6.848 1 88.25 338 THR A C 1
ATOM 2727 O O . THR A 1 338 ? 12.406 19.406 -7.535 1 88.25 338 THR A O 1
ATOM 2730 N N . TYR A 1 339 ? 11.414 20.219 -5.699 1 90.88 339 TYR A N 1
ATOM 2731 C CA . TYR A 1 339 ? 12.672 20.609 -5.066 1 90.88 339 TYR A CA 1
ATOM 2732 C C . TYR A 1 339 ? 13.578 19.391 -4.871 1 90.88 339 TYR A C 1
ATOM 2734 O O . TYR A 1 339 ? 14.766 19.453 -5.191 1 90.88 339 TYR A O 1
ATOM 2742 N N . LYS A 1 340 ? 13.039 18.312 -4.484 1 88.56 340 LYS A N 1
ATOM 2743 C CA . LYS A 1 340 ? 13.812 17.094 -4.254 1 88.56 340 LYS A CA 1
ATOM 2744 C C . LYS A 1 340 ? 14.336 16.531 -5.57 1 88.56 340 LYS A C 1
ATOM 2746 O O . LYS A 1 340 ? 15.469 16.047 -5.633 1 88.56 340 LYS A O 1
ATOM 2751 N N . LEU A 1 341 ? 13.477 16.484 -6.492 1 92.31 341 LEU A N 1
ATOM 2752 C CA . LEU A 1 341 ? 13.898 16.047 -7.812 1 92.31 341 LEU A CA 1
ATOM 2753 C C . LEU A 1 341 ? 15.078 16.875 -8.312 1 92.31 341 LEU A C 1
ATOM 2755 O O . LEU A 1 341 ? 16.062 16.328 -8.805 1 92.31 341 LEU A O 1
ATOM 2759 N N . LEU A 1 342 ? 15 18.172 -8.133 1 94.19 342 LEU A N 1
ATOM 2760 C CA . LEU A 1 342 ? 16.047 19.062 -8.586 1 94.19 342 LEU A CA 1
ATOM 2761 C C . LEU A 1 342 ? 17.344 18.844 -7.797 1 94.19 342 LEU A C 1
ATOM 2763 O O . LEU A 1 342 ? 18.438 18.875 -8.367 1 94.19 342 LEU A O 1
ATOM 2767 N N . GLN A 1 343 ? 17.188 18.609 -6.559 1 93.25 343 GLN A N 1
ATOM 2768 C CA . GLN A 1 343 ? 18.344 18.328 -5.723 1 93.25 343 GLN A CA 1
ATOM 2769 C C . GLN A 1 343 ? 19.078 17.078 -6.191 1 93.25 343 GLN A C 1
ATOM 2771 O O . GLN A 1 343 ? 20.297 17.062 -6.305 1 93.25 343 GLN A O 1
ATOM 2776 N N . ASN A 1 344 ? 18.328 16.078 -6.508 1 92.19 344 ASN A N 1
ATOM 2777 C CA . ASN A 1 344 ? 18.906 14.805 -6.902 1 92.19 344 ASN A CA 1
ATOM 2778 C C . ASN A 1 344 ? 19.516 14.867 -8.305 1 92.19 344 ASN A C 1
ATOM 2780 O O . ASN A 1 344 ? 20.625 14.398 -8.531 1 92.19 344 ASN A O 1
ATOM 2784 N N . ILE A 1 345 ? 18.766 15.422 -9.188 1 94.12 345 ILE A N 1
ATOM 2785 C CA . ILE A 1 345 ? 19.188 15.414 -10.578 1 94.12 345 ILE A CA 1
ATOM 2786 C C . ILE A 1 345 ? 20.438 16.281 -10.742 1 94.12 345 ILE A C 1
ATOM 2788 O O . ILE A 1 345 ? 21.328 15.977 -11.539 1 94.12 345 ILE A O 1
ATOM 2792 N N . THR A 1 346 ? 20.547 17.422 -10.047 1 94.81 346 THR A N 1
ATOM 2793 C CA . THR A 1 346 ? 21.703 18.312 -10.156 1 94.81 346 THR A CA 1
ATOM 2794 C C . THR A 1 346 ? 22.938 17.672 -9.531 1 94.81 346 THR A C 1
ATOM 2796 O O . THR A 1 346 ? 24.047 17.844 -10.031 1 94.81 346 THR A O 1
ATOM 2799 N N . LYS A 1 347 ? 22.719 16.922 -8.508 1 93.75 347 LYS A N 1
ATOM 2800 C CA . LYS A 1 347 ? 23.828 16.203 -7.879 1 93.75 347 LYS A CA 1
ATOM 2801 C C . LYS A 1 347 ? 24.375 15.125 -8.812 1 93.75 347 LYS A C 1
ATOM 2803 O O . LYS A 1 347 ? 25.578 14.82 -8.766 1 93.75 347 LYS A O 1
ATOM 2808 N N . TYR A 1 348 ? 23.547 14.602 -9.695 1 95.19 348 TYR A N 1
ATOM 2809 C CA . TYR A 1 348 ? 23.953 13.523 -10.602 1 95.19 348 TYR A CA 1
ATOM 2810 C C . TYR A 1 348 ? 24.047 14.031 -12.031 1 95.19 348 TYR A C 1
ATOM 2812 O O . TYR A 1 348 ? 23.797 13.281 -12.977 1 95.19 348 TYR A O 1
ATOM 2820 N N . ARG A 1 349 ? 24.375 15.273 -12.195 1 95 349 ARG A N 1
ATOM 2821 C CA . ARG A 1 349 ? 24.422 15.93 -13.5 1 95 349 ARG A CA 1
ATOM 2822 C C . ARG A 1 349 ? 25.312 15.148 -14.469 1 95 349 ARG A C 1
ATOM 2824 O O . ARG A 1 349 ? 24.891 14.852 -15.594 1 95 349 ARG A O 1
ATOM 2831 N N . LYS A 1 350 ? 26.453 14.703 -14.047 1 95.06 350 LYS A N 1
ATOM 2832 C CA . LYS A 1 350 ? 27.391 14 -14.922 1 95.06 350 LYS A CA 1
ATOM 2833 C C . LYS A 1 350 ? 26.828 12.633 -15.336 1 95.06 350 LYS A C 1
ATOM 2835 O O . LYS A 1 350 ? 27.031 12.203 -16.484 1 95.06 350 LYS A O 1
ATOM 2840 N N . VAL A 1 351 ? 26.219 11.977 -14.414 1 95.69 351 VAL A N 1
ATOM 2841 C CA . VAL A 1 351 ? 25.625 10.672 -14.695 1 95.69 351 VAL A CA 1
ATOM 2842 C C . VAL A 1 351 ? 24.5 10.82 -15.719 1 95.69 351 VAL A C 1
ATOM 2844 O O . VAL A 1 351 ? 24.375 10.016 -16.641 1 95.69 351 VAL A O 1
ATOM 2847 N N . VAL A 1 352 ? 23.688 11.891 -15.555 1 95.12 352 VAL A N 1
ATOM 2848 C CA . VAL A 1 352 ? 22.547 12.141 -16.438 1 95.12 352 VAL A CA 1
ATOM 2849 C C . VAL A 1 352 ? 23.047 12.453 -17.844 1 95.12 352 VAL A C 1
ATOM 2851 O O . VAL A 1 352 ? 22.484 11.984 -18.844 1 95.12 352 VAL A O 1
ATOM 2854 N N . GLU A 1 353 ? 24.109 13.211 -17.906 1 93.81 353 GLU A N 1
ATOM 2855 C CA . GLU A 1 353 ? 24.703 13.539 -19.203 1 93.81 353 GLU A CA 1
ATOM 2856 C C . GLU A 1 353 ? 25.234 12.281 -19.891 1 93.81 353 GLU A C 1
ATOM 2858 O O . GLU A 1 353 ? 25.016 12.102 -21.094 1 93.81 353 GLU A O 1
ATOM 2863 N N . LEU A 1 354 ? 25.859 11.438 -19.141 1 94.19 354 LEU A N 1
ATOM 2864 C CA . LEU A 1 354 ? 26.359 10.18 -19.688 1 94.19 354 LEU A CA 1
ATOM 2865 C C . LEU A 1 354 ? 25.203 9.273 -20.125 1 94.19 354 LEU A C 1
ATOM 2867 O O . LEU A 1 354 ? 25.297 8.602 -21.156 1 94.19 354 LEU A O 1
ATOM 2871 N N . TYR A 1 355 ? 24.125 9.195 -19.344 1 93.75 355 TYR A N 1
ATOM 2872 C CA . TYR A 1 355 ? 22.938 8.414 -19.656 1 93.75 355 TYR A CA 1
ATOM 2873 C C . TYR A 1 355 ? 22.328 8.852 -20.984 1 93.75 355 TYR A C 1
ATOM 2875 O O . TYR A 1 355 ? 21.969 8.008 -21.812 1 93.75 355 TYR A O 1
ATOM 2883 N N . GLU A 1 356 ? 22.312 10.18 -21.172 1 90.69 356 GLU A N 1
ATOM 2884 C CA . GLU A 1 356 ? 21.75 10.711 -22.406 1 90.69 356 GLU A CA 1
ATOM 2885 C C . GLU A 1 356 ? 22.609 10.297 -23.609 1 90.69 356 GLU A C 1
ATOM 2887 O O . GLU A 1 356 ? 22.062 9.953 -24.656 1 90.69 356 GLU A O 1
ATOM 2892 N N . ILE A 1 357 ? 23.828 10.273 -23.391 1 89.81 357 ILE A N 1
ATOM 2893 C CA . ILE A 1 357 ? 24.75 9.898 -24.453 1 89.81 357 ILE A CA 1
ATOM 2894 C C . ILE A 1 357 ? 24.594 8.414 -24.766 1 89.81 357 ILE A C 1
ATOM 2896 O O . ILE A 1 357 ? 24.516 8.023 -25.938 1 89.81 357 ILE A O 1
ATOM 2900 N N . GLN A 1 358 ? 24.5 7.621 -23.797 1 90.06 358 GLN A N 1
ATOM 2901 C CA . GLN A 1 358 ? 24.391 6.18 -23.984 1 90.06 358 GLN A CA 1
ATOM 2902 C C . GLN A 1 358 ? 23.047 5.812 -24.609 1 90.06 358 GLN A C 1
ATOM 2904 O O . GLN A 1 358 ? 22.953 4.859 -25.375 1 90.06 358 GLN A O 1
ATOM 2909 N N . LEU A 1 359 ? 22.078 6.496 -24.172 1 88.06 359 LEU A N 1
ATOM 2910 C CA . LEU A 1 359 ? 20.766 6.258 -24.75 1 88.06 359 LEU A CA 1
ATOM 2911 C C . LEU A 1 359 ? 20.766 6.512 -26.25 1 88.06 359 LEU A C 1
ATOM 2913 O O . LEU A 1 359 ? 20.125 5.781 -27.016 1 88.06 359 LEU A O 1
ATOM 2917 N N . LEU A 1 360 ? 21.375 7.566 -26.625 1 82.31 360 LEU A N 1
ATOM 2918 C CA . LEU A 1 360 ? 21.469 7.918 -28.031 1 82.31 360 LEU A CA 1
ATOM 2919 C C . LEU A 1 360 ? 22.266 6.871 -28.812 1 82.31 360 LEU A C 1
ATOM 2921 O O . LEU A 1 360 ? 21.938 6.555 -29.953 1 82.31 360 LEU A O 1
ATOM 2925 N N . ASN A 1 361 ? 23.172 6.32 -28.156 1 81.69 361 ASN A N 1
ATOM 2926 C CA . ASN A 1 361 ? 24.016 5.316 -28.797 1 81.69 361 ASN A CA 1
ATOM 2927 C C . ASN A 1 361 ? 23.297 3.986 -28.953 1 81.69 361 ASN A C 1
ATOM 2929 O O . ASN A 1 361 ? 23.562 3.242 -29.906 1 81.69 361 ASN A O 1
ATOM 2933 N N . ASN A 1 362 ? 22.531 3.639 -27.984 1 74.94 362 ASN A N 1
ATOM 2934 C CA . ASN A 1 362 ? 21.828 2.354 -28 1 74.94 362 ASN A CA 1
ATOM 2935 C C . ASN A 1 362 ? 20.578 2.406 -28.859 1 74.94 362 ASN A C 1
ATOM 2937 O O . ASN A 1 362 ? 19.828 1.436 -28.938 1 74.94 362 ASN A O 1
ATOM 2941 N N . ASP A 1 363 ? 20.359 3.363 -29.75 1 62.59 363 ASP A N 1
ATOM 2942 C CA . ASP A 1 363 ? 19.25 3.537 -30.688 1 62.59 363 ASP A CA 1
ATOM 2943 C C . ASP A 1 363 ? 17.906 3.49 -29.969 1 62.59 363 ASP A C 1
ATOM 2945 O O . ASP A 1 363 ? 16.922 2.998 -30.516 1 62.59 363 ASP A O 1
ATOM 2949 N N . CYS A 1 364 ? 17.922 3.533 -28.719 1 56.78 364 CYS A N 1
ATOM 2950 C CA . CYS A 1 364 ? 16.625 3.521 -28.062 1 56.78 364 CYS A CA 1
ATOM 2951 C C . CYS A 1 364 ? 15.859 4.816 -28.328 1 56.78 364 CYS A C 1
ATOM 2953 O O . CYS A 1 364 ? 16.453 5.891 -28.359 1 56.78 364 CYS A O 1
ATOM 2955 N N . ASP A 1 365 ? 14.875 4.781 -29.234 1 53.5 365 ASP A N 1
ATOM 2956 C CA . ASP A 1 365 ? 13.992 5.871 -29.641 1 53.5 365 ASP A CA 1
ATOM 2957 C C . ASP A 1 365 ? 13.742 6.832 -28.484 1 53.5 365 ASP A C 1
ATOM 2959 O O . ASP A 1 365 ? 12.695 6.766 -27.828 1 53.5 365 ASP A O 1
ATOM 2963 N N . ALA A 1 366 ? 14.734 7.074 -27.812 1 58.09 366 ALA A N 1
ATOM 2964 C CA . ALA A 1 366 ? 14.375 7.832 -26.625 1 58.09 366 ALA A CA 1
ATOM 2965 C C . ALA A 1 366 ? 14.109 9.297 -26.953 1 58.09 366 ALA A C 1
ATOM 2967 O O . ALA A 1 366 ? 14.977 9.977 -27.516 1 58.09 366 ALA A O 1
ATOM 2968 N N . ASP A 1 367 ? 12.898 9.578 -27.375 1 64.25 367 ASP A N 1
ATOM 2969 C CA . ASP A 1 367 ? 12.375 10.938 -27.484 1 64.25 367 ASP A CA 1
ATOM 2970 C C . ASP A 1 367 ? 12.648 11.734 -26.203 1 64.25 367 ASP A C 1
ATOM 2972 O O . ASP A 1 367 ? 11.719 12.227 -25.562 1 64.25 367 ASP A O 1
ATOM 2976 N N . ILE A 1 368 ? 13.977 11.641 -25.797 1 76.44 368 ILE A N 1
ATOM 2977 C CA . ILE A 1 368 ? 14.242 12.469 -24.625 1 76.44 368 ILE A CA 1
ATOM 2978 C C . ILE A 1 368 ? 14.914 13.766 -25.062 1 76.44 368 ILE A C 1
ATOM 2980 O O . ILE A 1 368 ? 15.789 13.766 -25.922 1 76.44 368 ILE A O 1
ATOM 2984 N N . ASP A 1 369 ? 14.383 14.859 -24.672 1 82.06 369 ASP A N 1
ATOM 2985 C CA . ASP A 1 369 ? 15.016 16.172 -24.859 1 82.06 369 ASP A CA 1
ATOM 2986 C C . ASP A 1 369 ? 16.188 16.344 -23.891 1 82.06 369 ASP A C 1
ATOM 2988 O O . ASP A 1 369 ? 15.977 16.516 -22.688 1 82.06 369 ASP A O 1
ATOM 2992 N N . ALA A 1 370 ? 17.422 16.297 -24.484 1 86.88 370 ALA A N 1
ATOM 2993 C CA . ALA A 1 370 ? 18.609 16.438 -23.641 1 86.88 370 ALA A CA 1
ATOM 2994 C C . ALA A 1 370 ? 18.625 17.797 -22.938 1 86.88 370 ALA A C 1
ATOM 2996 O O . ALA A 1 370 ? 18.203 18.797 -23.516 1 86.88 370 ALA A O 1
ATOM 2997 N N . LEU A 1 371 ? 19.172 17.781 -21.766 1 92.38 371 LEU A N 1
ATOM 2998 C CA . LEU A 1 371 ? 19.234 19.016 -20.984 1 92.38 371 LEU A CA 1
ATOM 2999 C C . LEU A 1 371 ? 20.406 19.891 -21.438 1 92.38 371 LEU A C 1
ATOM 3001 O O . LEU A 1 371 ? 21.547 19.438 -21.484 1 92.38 371 LEU A O 1
ATOM 3005 N N . SER A 1 372 ? 20.094 21.094 -21.812 1 92.75 372 SER A N 1
ATOM 3006 C CA . SER A 1 372 ? 21.109 22.047 -22.234 1 92.75 372 SER A CA 1
ATOM 3007 C C . SER A 1 372 ? 21.75 22.734 -21.031 1 92.75 372 SER A C 1
ATOM 3009 O O . SER A 1 372 ? 21.312 22.547 -19.891 1 92.75 372 SER A O 1
ATOM 3011 N N . ASP A 1 373 ? 22.781 23.5 -21.266 1 92.88 373 ASP A N 1
ATOM 3012 C CA . ASP A 1 373 ? 23.422 24.281 -20.203 1 92.88 373 ASP A CA 1
ATOM 3013 C C . ASP A 1 373 ? 22.453 25.281 -19.594 1 92.88 373 ASP A C 1
ATOM 3015 O O . ASP A 1 373 ? 22.516 25.562 -18.391 1 92.88 373 ASP A O 1
ATOM 3019 N N . TYR A 1 374 ? 21.625 25.688 -20.453 1 92.25 374 TYR A N 1
ATOM 3020 C CA . TYR A 1 374 ? 20.578 26.594 -19.969 1 92.25 374 TYR A CA 1
ATOM 3021 C C . TYR A 1 374 ? 19.672 25.875 -18.969 1 92.25 374 TYR A C 1
ATOM 3023 O O . TYR A 1 374 ? 19.375 26.422 -17.906 1 92.25 374 TYR A O 1
ATOM 3031 N N . ASP A 1 375 ? 19.312 24.734 -19.328 1 94.31 375 ASP A N 1
ATOM 3032 C CA . ASP A 1 375 ? 18.422 23.953 -18.469 1 94.31 375 ASP A CA 1
ATOM 3033 C C . ASP A 1 375 ? 19.078 23.672 -17.125 1 94.31 375 ASP A C 1
ATOM 3035 O O . ASP A 1 375 ? 18.422 23.75 -16.078 1 94.31 375 ASP A O 1
ATOM 3039 N N . TRP A 1 376 ? 20.297 23.359 -17.203 1 95.06 376 TRP A N 1
ATOM 3040 C CA . TRP A 1 376 ? 21.016 23.062 -15.969 1 95.06 376 TRP A CA 1
ATOM 3041 C C . TRP A 1 376 ? 21.141 24.328 -15.109 1 95.06 376 TRP A C 1
ATOM 3043 O O . TRP A 1 376 ? 21.047 24.25 -13.883 1 95.06 376 TRP A O 1
ATOM 3053 N N . HIS A 1 377 ? 21.312 25.422 -15.734 1 93.5 377 HIS A N 1
ATOM 3054 C CA . HIS A 1 377 ? 21.406 26.672 -15.008 1 93.5 377 HIS A CA 1
ATOM 3055 C C . HIS A 1 377 ? 20.094 27.016 -14.32 1 93.5 377 HIS A C 1
ATOM 3057 O O . HIS A 1 377 ? 20.078 27.422 -13.156 1 93.5 377 HIS A O 1
ATOM 3063 N N . VAL A 1 378 ? 19.109 26.844 -15.039 1 93.38 378 VAL A N 1
ATOM 3064 C CA . VAL A 1 378 ? 17.766 27.078 -14.492 1 93.38 378 VAL A CA 1
ATOM 3065 C C . VAL A 1 378 ? 17.516 26.125 -13.32 1 93.38 378 VAL A C 1
ATOM 3067 O O . VAL A 1 378 ? 16.984 26.531 -12.289 1 93.38 378 VAL A O 1
ATOM 3070 N N . ALA A 1 379 ? 17.906 24.891 -13.445 1 94.75 379 ALA A N 1
ATOM 3071 C CA . ALA A 1 379 ? 17.719 23.906 -12.391 1 94.75 379 ALA A CA 1
ATOM 3072 C C . ALA A 1 379 ? 18.453 24.297 -11.117 1 94.75 379 ALA A C 1
ATOM 3074 O O . ALA A 1 379 ? 17.906 24.188 -10.016 1 94.75 379 ALA A O 1
ATOM 3075 N N . ASP A 1 380 ? 19.594 24.797 -11.281 1 94.44 380 ASP A N 1
ATOM 3076 C CA . ASP A 1 380 ? 20.391 25.234 -10.133 1 94.44 380 ASP A CA 1
ATOM 3077 C C . ASP A 1 380 ? 19.75 26.422 -9.422 1 94.44 380 ASP A C 1
ATOM 3079 O O . ASP A 1 380 ? 19.672 26.453 -8.195 1 94.44 380 ASP A O 1
ATOM 3083 N N . LEU A 1 381 ? 19.297 27.328 -10.195 1 92.88 381 LEU A N 1
ATOM 3084 C CA . LEU A 1 381 ? 18.672 28.516 -9.625 1 92.88 381 LEU A CA 1
ATOM 3085 C C . LEU A 1 381 ? 17.391 28.156 -8.898 1 92.88 381 LEU A C 1
ATOM 3087 O O . LEU A 1 381 ? 17.125 28.672 -7.809 1 92.88 381 LEU A O 1
ATOM 3091 N N . LEU A 1 382 ? 16.625 27.312 -9.508 1 93.81 382 LEU A N 1
ATOM 3092 C CA . LEU A 1 382 ? 15.383 26.875 -8.891 1 93.81 382 LEU A CA 1
ATOM 3093 C C . LEU A 1 382 ? 15.656 26.125 -7.59 1 93.81 382 LEU A C 1
ATOM 3095 O O . LEU A 1 382 ? 14.945 26.312 -6.602 1 93.81 382 LEU A O 1
ATOM 3099 N N . ARG A 1 383 ? 16.578 25.266 -7.652 1 94.19 383 ARG A N 1
ATOM 3100 C CA . ARG A 1 383 ? 16.953 24.5 -6.465 1 94.19 383 ARG A CA 1
ATOM 3101 C C . ARG A 1 383 ? 17.312 25.438 -5.312 1 94.19 383 ARG A C 1
ATOM 3103 O O . ARG A 1 383 ? 16.844 25.25 -4.188 1 94.19 383 ARG A O 1
ATOM 3110 N N . ASP A 1 384 ? 18.047 26.438 -5.57 1 93.12 384 ASP A N 1
ATOM 3111 C CA . ASP A 1 384 ? 18.469 27.391 -4.543 1 93.12 384 ASP A CA 1
ATOM 3112 C C . ASP A 1 384 ? 17.281 28.219 -4.055 1 93.12 384 ASP A C 1
ATOM 3114 O O . ASP A 1 384 ? 17.172 28.516 -2.859 1 93.12 384 ASP A O 1
ATOM 3118 N N . LEU A 1 385 ? 16.531 28.656 -4.953 1 93.25 385 LEU A N 1
ATOM 3119 C CA . LEU A 1 385 ? 15.336 29.406 -4.594 1 93.25 385 LEU A CA 1
ATOM 3120 C C . LEU A 1 385 ? 14.43 28.578 -3.678 1 93.25 385 LEU A C 1
ATOM 3122 O O . LEU A 1 385 ? 13.961 29.078 -2.654 1 93.25 385 LEU A O 1
ATOM 3126 N N . PHE A 1 386 ? 14.242 27.297 -4.039 1 92.56 386 PHE A N 1
ATOM 3127 C CA . PHE A 1 386 ? 13.344 26.422 -3.301 1 92.56 386 PHE A CA 1
ATOM 3128 C C . PHE A 1 386 ? 13.906 26.109 -1.921 1 92.56 386 PHE A C 1
ATOM 3130 O O . PHE A 1 386 ? 13.156 25.859 -0.979 1 92.56 386 PHE A O 1
ATOM 3137 N N . GLU A 1 387 ? 15.164 26.109 -1.781 1 92 387 GLU A N 1
ATOM 3138 C CA . GLU A 1 387 ? 15.773 25.875 -0.479 1 92 387 GLU A CA 1
ATOM 3139 C C . GLU A 1 387 ? 15.297 26.891 0.556 1 92 387 GLU A C 1
ATOM 3141 O O . GLU A 1 387 ? 15 26.516 1.698 1 92 387 GLU A O 1
ATOM 3146 N N . ASN A 1 388 ? 15.219 28.109 0.11 1 90.88 388 ASN A N 1
ATOM 3147 C CA . ASN A 1 388 ? 14.727 29.156 0.988 1 90.88 388 ASN A CA 1
ATOM 3148 C C . ASN A 1 388 ? 13.258 28.953 1.349 1 90.88 388 ASN A C 1
ATOM 3150 O O . ASN A 1 388 ? 12.875 29.109 2.506 1 90.88 388 ASN A O 1
ATOM 3154 N N . PHE A 1 389 ? 12.516 28.609 0.387 1 92.69 389 PHE A N 1
ATOM 3155 C CA . PHE A 1 389 ? 11.094 28.375 0.612 1 92.69 389 PHE A CA 1
ATOM 3156 C C . PHE A 1 389 ? 10.867 27.141 1.476 1 92.69 389 PHE A C 1
ATOM 3158 O O . PHE A 1 389 ? 9.938 27.109 2.283 1 92.69 389 PHE A O 1
ATOM 3165 N N . ASP A 1 390 ? 11.727 26.141 1.271 1 89.12 390 ASP A N 1
ATOM 3166 C CA . ASP A 1 390 ? 11.633 24.922 2.074 1 89.12 390 ASP A CA 1
ATOM 3167 C C . ASP A 1 390 ? 11.898 25.219 3.549 1 89.12 390 ASP A C 1
ATOM 3169 O O . ASP A 1 390 ? 11.219 24.672 4.426 1 89.12 390 ASP A O 1
ATOM 3173 N N . THR A 1 391 ? 12.789 26.047 3.83 1 88.5 391 THR A N 1
ATOM 3174 C CA . THR A 1 391 ? 13.102 26.453 5.199 1 88.5 391 THR A CA 1
ATOM 3175 C C . THR A 1 391 ? 11.906 27.156 5.836 1 88.5 391 THR A C 1
ATOM 3177 O O . THR A 1 391 ? 11.539 26.859 6.973 1 88.5 391 THR A O 1
ATOM 3180 N N . SER A 1 392 ? 11.352 28.125 5.113 1 90.75 392 SER A N 1
ATOM 3181 C CA . SER A 1 392 ? 10.195 28.844 5.621 1 90.75 392 SER A CA 1
ATOM 3182 C C . SER A 1 392 ? 9.023 27.891 5.875 1 90.75 392 SER A C 1
ATOM 3184 O O . SER A 1 392 ? 8.32 28.016 6.883 1 90.75 392 SER A O 1
ATOM 3186 N N . THR A 1 393 ? 8.82 27 4.957 1 88.69 393 THR A N 1
ATOM 3187 C CA . THR A 1 393 ? 7.738 26.031 5.105 1 88.69 393 THR A CA 1
ATOM 3188 C C . THR A 1 393 ? 7.93 25.188 6.363 1 88.69 393 THR A C 1
ATOM 3190 O O . THR A 1 393 ? 6.973 24.922 7.098 1 88.69 393 THR A O 1
ATOM 3193 N N . ASN A 1 394 ? 9.125 24.781 6.602 1 86.44 394 ASN A N 1
ATOM 3194 C CA . ASN A 1 394 ? 9.414 23.984 7.789 1 86.44 394 ASN A CA 1
ATOM 3195 C C . ASN A 1 394 ? 9.133 24.766 9.07 1 86.44 394 ASN A C 1
ATOM 3197 O O . ASN A 1 394 ? 8.664 24.203 10.055 1 86.44 394 ASN A O 1
ATOM 3201 N N . ILE A 1 395 ? 9.383 26.016 9.047 1 89.44 395 ILE A N 1
ATOM 3202 C CA . ILE A 1 395 ? 9.125 26.875 10.203 1 89.44 395 ILE A CA 1
ATOM 3203 C C . ILE A 1 395 ? 7.617 27.016 10.406 1 89.44 395 ILE A C 1
ATOM 3205 O O . ILE A 1 395 ? 7.125 26.938 11.531 1 89.44 395 ILE A O 1
ATOM 3209 N N . PHE A 1 396 ? 6.887 27.203 9.305 1 90.69 396 PHE A N 1
ATOM 3210 C CA . PHE A 1 396 ? 5.438 27.344 9.383 1 90.69 396 PHE A CA 1
ATOM 3211 C C . PHE A 1 396 ? 4.801 26.078 9.938 1 90.69 396 PHE A C 1
ATOM 3213 O O . PHE A 1 396 ? 3.76 26.141 10.602 1 90.69 396 PHE A O 1
ATOM 3220 N N . CYS A 1 397 ? 5.445 24.969 9.727 1 86.19 397 CYS A N 1
ATOM 3221 C CA . CYS A 1 397 ? 4.801 23.703 10.008 1 86.19 397 CYS A CA 1
ATOM 3222 C C . CYS A 1 397 ? 5.25 23.141 11.359 1 86.19 397 CYS A C 1
ATOM 3224 O O . CYS A 1 397 ? 4.988 21.984 11.672 1 86.19 397 CYS A O 1
ATOM 3226 N N . GLY A 1 398 ? 5.875 23.953 12.141 1 84.5 398 GLY A N 1
ATOM 3227 C CA . GLY A 1 398 ? 6.25 23.516 13.477 1 84.5 398 GLY A CA 1
ATOM 3228 C C . GLY A 1 398 ? 5.055 23.188 14.352 1 84.5 398 GLY A C 1
ATOM 3229 O O . GLY A 1 398 ? 4.02 23.844 14.273 1 84.5 398 GLY A O 1
ATOM 3230 N N . VAL A 1 399 ? 5.184 22.141 15.258 1 83.81 399 VAL A N 1
ATOM 3231 C CA . VAL A 1 399 ? 4.043 21.688 16.047 1 83.81 399 VAL A CA 1
ATOM 3232 C C . VAL A 1 399 ? 4.23 22.078 17.5 1 83.81 399 VAL A C 1
ATOM 3234 O O . VAL A 1 399 ? 3.275 22.484 18.172 1 83.81 399 VAL A O 1
ATOM 3237 N N . TYR A 1 400 ? 5.422 22.062 18.078 1 86.75 400 TYR A N 1
ATOM 3238 C CA . TYR A 1 400 ? 5.605 22.188 19.516 1 86.75 400 TYR A CA 1
ATOM 3239 C C . TYR A 1 400 ? 6.242 23.531 19.875 1 86.75 400 TYR A C 1
ATOM 3241 O O . TYR A 1 400 ? 6.734 23.703 21 1 86.75 400 TYR A O 1
ATOM 3249 N N . TYR A 1 401 ? 6.289 24.406 18.906 1 90 401 TYR A N 1
ATOM 3250 C CA . TYR A 1 401 ? 6.695 25.781 19.203 1 90 401 TYR A CA 1
ATOM 3251 C C . TYR A 1 401 ? 5.77 26.781 18.516 1 90 401 TYR A C 1
ATOM 3253 O O . TYR A 1 401 ? 5.133 26.453 17.516 1 90 401 TYR A O 1
ATOM 3261 N N . PRO A 1 402 ? 5.738 27.938 19.078 1 95.44 402 PRO A N 1
ATOM 3262 C CA . PRO A 1 402 ? 4.867 28.938 18.469 1 95.44 402 PRO A CA 1
ATOM 3263 C C . PRO A 1 402 ? 5.34 29.375 17.094 1 95.44 402 PRO A C 1
ATOM 3265 O O . PRO A 1 402 ? 6.523 29.656 16.891 1 95.44 402 PRO A O 1
ATOM 3268 N N . THR A 1 403 ? 4.422 29.422 16.172 1 94.75 403 THR A N 1
ATOM 3269 C CA . THR A 1 403 ? 4.754 29.781 14.789 1 94.75 403 THR A CA 1
ATOM 3270 C C . THR A 1 403 ? 4.211 31.156 14.445 1 94.75 403 THR A C 1
ATOM 3272 O O . THR A 1 403 ? 4.719 31.828 13.539 1 94.75 403 THR A O 1
ATOM 3275 N N . SER A 1 404 ? 3.258 31.641 15.141 1 97.06 404 SER A N 1
ATOM 3276 C CA . SER A 1 404 ? 2.584 32.906 14.82 1 97.06 404 SER A CA 1
ATOM 3277 C C . SER A 1 404 ? 3.547 34.062 14.898 1 97.06 404 SER A C 1
ATOM 3279 O O . SER A 1 404 ? 3.5 34.969 14.062 1 97.06 404 SER A O 1
ATOM 3281 N N . ASN A 1 405 ? 4.453 34.062 15.859 1 95.94 405 ASN A N 1
ATOM 3282 C CA . ASN A 1 405 ? 5.375 35.156 16.062 1 95.94 405 ASN A CA 1
ATOM 3283 C C . ASN A 1 405 ? 6.496 35.156 15.023 1 95.94 405 ASN A C 1
ATOM 3285 O O . ASN A 1 405 ? 7.246 36.125 14.906 1 95.94 405 ASN A O 1
ATOM 3289 N N . ARG A 1 406 ? 6.527 34.125 14.211 1 94.25 406 ARG A N 1
ATOM 3290 C CA . ARG A 1 406 ? 7.633 33.969 13.273 1 94.25 406 ARG A CA 1
ATOM 3291 C C . ARG A 1 406 ? 7.191 34.312 11.844 1 94.25 406 ARG A C 1
ATOM 3293 O O . ARG A 1 406 ? 8.023 34.375 10.938 1 94.25 406 ARG A O 1
ATOM 3300 N N . VAL A 1 407 ? 5.906 34.5 11.68 1 95.81 407 VAL A N 1
ATOM 3301 C CA . VAL A 1 407 ? 5.32 34.625 10.344 1 95.81 407 VAL A CA 1
ATOM 3302 C C . VAL A 1 407 ? 5.875 35.844 9.625 1 95.81 407 VAL A C 1
ATOM 3304 O O . VAL A 1 407 ? 6.316 35.75 8.484 1 95.81 407 VAL A O 1
ATOM 3307 N N . ILE A 1 408 ? 5.91 36.969 10.312 1 95 408 ILE A N 1
ATOM 3308 C CA . ILE A 1 408 ? 6.32 38.219 9.672 1 95 408 ILE A CA 1
ATOM 3309 C C . ILE A 1 408 ? 7.789 38.125 9.266 1 95 408 ILE A C 1
ATOM 3311 O O . ILE A 1 408 ? 8.172 38.594 8.195 1 95 408 ILE A O 1
ATOM 3315 N N . MET A 1 409 ? 8.578 37.562 10.094 1 93.44 409 MET A N 1
ATOM 3316 C CA . MET A 1 409 ? 9.984 37.375 9.758 1 93.44 409 MET A CA 1
ATOM 3317 C C . MET A 1 409 ? 10.125 36.531 8.484 1 93.44 409 MET A C 1
ATOM 3319 O O . MET A 1 409 ? 10.906 36.875 7.598 1 93.44 409 MET A O 1
ATOM 3323 N N . GLN A 1 410 ? 9.375 35.469 8.453 1 93.88 410 GLN A N 1
ATOM 3324 C CA . GLN A 1 410 ? 9.461 34.594 7.305 1 93.88 410 GLN A CA 1
ATOM 3325 C C . GLN A 1 410 ? 8.93 35.25 6.039 1 93.88 410 GLN A C 1
ATOM 3327 O O . GLN A 1 410 ? 9.484 35.062 4.953 1 93.88 410 GLN A O 1
ATOM 3332 N N . ILE A 1 411 ? 7.824 35.969 6.18 1 94.88 411 ILE A N 1
ATOM 3333 C CA . ILE A 1 411 ? 7.277 36.719 5.047 1 94.88 411 ILE A CA 1
ATOM 3334 C C . ILE A 1 411 ? 8.312 37.688 4.52 1 94.88 411 ILE A C 1
ATOM 3336 O O . ILE A 1 411 ? 8.5 37.812 3.309 1 94.88 411 ILE A O 1
ATOM 3340 N N . THR A 1 412 ? 9 38.344 5.426 1 93.88 412 THR A N 1
ATOM 3341 C CA . THR A 1 412 ? 10.047 39.312 5.051 1 93.88 412 THR A CA 1
ATOM 3342 C C . THR A 1 412 ? 11.195 38.594 4.34 1 93.88 412 THR A C 1
ATOM 3344 O O . THR A 1 412 ? 11.688 39.062 3.316 1 93.88 412 THR A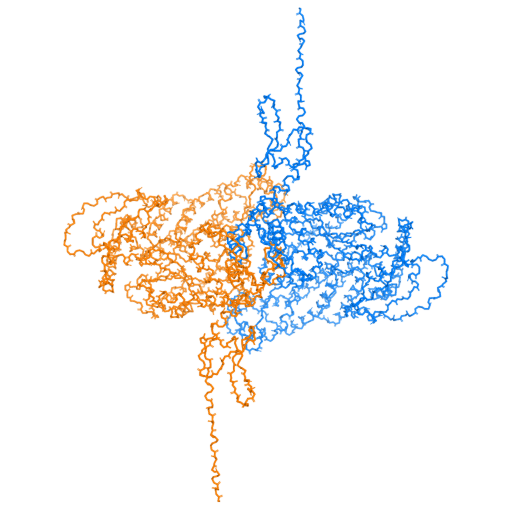 O 1
ATOM 3347 N N . ASN A 1 413 ? 11.594 37.469 4.867 1 93.5 413 ASN A N 1
ATOM 3348 C CA . ASN A 1 413 ? 12.648 36.688 4.242 1 93.5 413 ASN A CA 1
ATOM 3349 C C . ASN A 1 413 ? 12.273 36.281 2.826 1 93.5 413 ASN A C 1
ATOM 3351 O O . ASN A 1 413 ? 13.102 36.344 1.913 1 93.5 413 ASN A O 1
ATOM 3355 N N . ILE A 1 414 ? 11.094 35.781 2.68 1 94.31 414 ILE A N 1
ATOM 3356 C CA . ILE A 1 414 ? 10.609 35.344 1.372 1 94.31 414 ILE A CA 1
ATOM 3357 C C . ILE A 1 414 ? 10.633 36.531 0.396 1 94.31 414 ILE A C 1
ATOM 3359 O O . ILE A 1 414 ? 11.055 36.375 -0.754 1 94.31 414 ILE A O 1
ATOM 3363 N N . PHE A 1 415 ? 10.219 37.656 0.903 1 93.69 415 PHE A N 1
ATOM 3364 C CA . PHE A 1 415 ? 10.195 38.844 0.062 1 93.69 415 PHE A CA 1
ATOM 3365 C C . PHE A 1 415 ? 11.602 39.25 -0.367 1 93.69 415 PHE A C 1
ATOM 3367 O O . PHE A 1 415 ? 11.828 39.562 -1.529 1 93.69 415 PHE A O 1
ATOM 3374 N N . ILE A 1 416 ? 12.57 39.188 0.53 1 93.12 416 ILE A N 1
ATOM 3375 C CA . ILE A 1 416 ? 13.961 39.531 0.241 1 93.12 416 ILE A CA 1
ATOM 3376 C C . ILE A 1 416 ? 14.516 38.594 -0.819 1 93.12 416 ILE A C 1
ATOM 3378 O O . ILE A 1 416 ? 15.195 39 -1.753 1 93.12 416 ILE A O 1
ATOM 3382 N N . VAL A 1 417 ? 14.203 37.344 -0.647 1 93.94 417 VAL A N 1
ATOM 3383 C CA . VAL A 1 417 ? 14.688 36.344 -1.587 1 93.94 417 VAL A CA 1
ATOM 3384 C C . VAL A 1 417 ? 14.102 36.594 -2.973 1 93.94 417 VAL A C 1
ATOM 3386 O O . VAL A 1 417 ? 14.82 36.531 -3.977 1 93.94 417 VAL A O 1
ATOM 3389 N N . LEU A 1 418 ? 12.797 36.906 -3.023 1 94.06 418 LEU A N 1
ATOM 3390 C CA . LEU A 1 418 ? 12.164 37.188 -4.305 1 94.06 418 LEU A CA 1
ATOM 3391 C C . LEU A 1 418 ? 12.805 38.406 -4.977 1 94.06 418 LEU A C 1
ATOM 3393 O O . LEU A 1 418 ? 13.055 38.406 -6.184 1 94.06 418 LEU A O 1
ATOM 3397 N N . GLN A 1 419 ? 13.172 39.375 -4.215 1 91.75 419 GLN A N 1
ATOM 3398 C CA . GLN A 1 419 ? 13.805 40.562 -4.754 1 91.75 419 GLN A CA 1
ATOM 3399 C C . GLN A 1 419 ? 15.203 40.25 -5.277 1 91.75 419 GLN A C 1
ATOM 3401 O O . GLN A 1 419 ? 15.602 40.781 -6.324 1 91.75 419 GLN A O 1
ATOM 3406 N N . LYS A 1 420 ? 15.891 39.469 -4.559 1 92.62 420 LYS A N 1
ATOM 3407 C CA . LYS A 1 420 ? 17.234 39.094 -4.965 1 92.62 420 LYS A CA 1
ATOM 3408 C C . LYS A 1 420 ? 17.219 38.344 -6.301 1 92.62 420 LYS A C 1
ATOM 3410 O O . LYS A 1 420 ? 18.109 38.562 -7.141 1 92.62 420 LYS A O 1
ATOM 3415 N N . TYR A 1 421 ? 16.266 37.594 -6.559 1 92.94 421 TYR A N 1
ATOM 3416 C CA . TYR A 1 421 ? 16.234 36.719 -7.738 1 92.94 421 TYR A CA 1
ATOM 3417 C C . TYR A 1 421 ? 15.695 37.5 -8.945 1 92.94 421 TYR A C 1
ATOM 3419 O O . TYR A 1 421 ? 15.781 37 -10.078 1 92.94 421 TYR A O 1
ATOM 3427 N N . LEU A 1 422 ? 15.227 38.656 -8.688 1 90.56 422 LEU A N 1
ATOM 3428 C CA . LEU A 1 422 ? 14.852 39.531 -9.805 1 90.56 422 LEU A CA 1
ATOM 3429 C C . LEU A 1 422 ? 16.078 39.938 -10.617 1 90.56 422 LEU A C 1
ATOM 3431 O O . LEU A 1 422 ? 15.961 40.312 -11.781 1 90.56 422 LEU A O 1
ATOM 3435 N N . SER A 1 423 ? 17.219 39.75 -10.062 1 90.69 423 SER A N 1
ATOM 3436 C CA . SER A 1 423 ? 18.469 40.094 -10.742 1 90.69 423 SER A CA 1
ATOM 3437 C C . SER A 1 423 ? 18.797 39.094 -11.844 1 90.69 423 SER A C 1
ATOM 3439 O O . SER A 1 423 ? 19.578 39.406 -12.75 1 90.69 423 SER A O 1
ATOM 3441 N N . PHE A 1 424 ? 18.281 38 -11.703 1 91.31 424 PHE A N 1
ATOM 3442 C CA . PHE A 1 424 ? 18.5 37 -12.75 1 91.31 424 PHE A CA 1
ATOM 3443 C C . PHE A 1 424 ? 17.484 37.188 -13.875 1 91.31 424 PHE A C 1
ATOM 3445 O O . PHE A 1 424 ? 16.328 36.781 -13.75 1 91.31 424 PHE A O 1
ATOM 3452 N N . GLU A 1 425 ? 17.953 37.562 -14.984 1 88.25 425 GLU A N 1
ATOM 3453 C CA . GLU A 1 425 ? 17.078 37.906 -16.109 1 88.25 425 GLU A CA 1
ATOM 3454 C C . GLU A 1 425 ? 16.25 36.688 -16.547 1 88.25 425 GLU A C 1
ATOM 3456 O O . GLU A 1 425 ? 15.094 36.844 -16.938 1 88.25 425 GLU A O 1
ATOM 3461 N N . ILE A 1 426 ? 16.75 35.625 -16.359 1 87.56 426 ILE A N 1
ATOM 3462 C CA . ILE A 1 426 ? 16.109 34.406 -16.812 1 87.56 426 ILE A CA 1
ATOM 3463 C C . ILE A 1 426 ? 14.859 34.125 -15.977 1 87.56 426 ILE A C 1
ATOM 3465 O O . ILE A 1 426 ? 13.93 33.469 -16.438 1 87.56 426 ILE A O 1
ATOM 3469 N N . PHE A 1 427 ? 14.742 34.719 -14.75 1 90.38 427 PHE A N 1
ATOM 3470 C CA . PHE A 1 427 ? 13.664 34.406 -13.828 1 90.38 427 PHE A CA 1
ATOM 3471 C C . PHE A 1 427 ? 12.711 35.562 -13.688 1 90.38 427 PHE A C 1
ATOM 3473 O O . PHE A 1 427 ? 11.844 35.562 -12.812 1 90.38 427 PHE A O 1
ATOM 3480 N N . ASN A 1 428 ? 12.805 36.469 -14.523 1 91.38 428 ASN A N 1
ATOM 3481 C CA . ASN A 1 428 ? 12 37.688 -14.359 1 91.38 428 ASN A CA 1
ATOM 3482 C C . ASN A 1 428 ? 10.508 37.375 -14.359 1 91.38 428 ASN A C 1
ATOM 3484 O O . ASN A 1 428 ? 9.797 37.75 -13.422 1 91.38 428 ASN A O 1
ATOM 3488 N N . ASP A 1 429 ? 10.133 36.656 -15.359 1 91.5 429 ASP A N 1
ATOM 3489 C CA . ASP A 1 429 ? 8.719 36.344 -15.461 1 91.5 429 ASP A CA 1
ATOM 3490 C C . ASP A 1 429 ? 8.273 35.438 -14.297 1 91.5 429 ASP A C 1
ATOM 3492 O O . ASP A 1 429 ? 7.184 35.625 -13.75 1 91.5 429 ASP A O 1
ATOM 3496 N N . THR A 1 430 ? 9.141 34.562 -13.961 1 93.25 430 THR A N 1
ATOM 3497 C CA . THR A 1 430 ? 8.867 33.625 -12.867 1 93.25 430 THR A CA 1
ATOM 3498 C C . THR A 1 430 ? 8.703 34.406 -11.547 1 93.25 430 THR A C 1
ATOM 3500 O O . THR A 1 430 ? 7.719 34.188 -10.828 1 93.25 430 THR A O 1
ATOM 3503 N N . ILE A 1 431 ? 9.539 35.281 -11.273 1 94.69 431 ILE A N 1
ATOM 3504 C CA . ILE A 1 431 ? 9.562 36 -10 1 94.69 431 ILE A CA 1
ATOM 3505 C C . ILE A 1 431 ? 8.445 37.062 -9.969 1 94.69 431 ILE A C 1
ATOM 3507 O O . ILE A 1 431 ? 7.84 37.281 -8.922 1 94.69 431 ILE A O 1
ATOM 3511 N N . PHE A 1 432 ? 8.18 37.594 -11.102 1 94.69 432 PHE A N 1
ATOM 3512 C CA . PHE A 1 432 ? 7.082 38.562 -11.156 1 94.69 432 PHE A CA 1
ATOM 3513 C C . PHE A 1 432 ? 5.754 37.875 -10.828 1 94.69 432 PHE A C 1
ATOM 3515 O O . PHE A 1 432 ? 4.934 38.438 -10.102 1 94.69 432 PHE A O 1
ATOM 3522 N N . ALA A 1 433 ? 5.594 36.781 -11.367 1 95.25 433 ALA A N 1
ATOM 3523 C CA . ALA A 1 433 ? 4.375 36.031 -11.07 1 95.25 433 ALA A CA 1
ATOM 3524 C C . ALA A 1 433 ? 4.297 35.688 -9.586 1 95.25 433 ALA A C 1
ATOM 3526 O O . ALA A 1 433 ? 3.221 35.75 -8.984 1 95.25 433 ALA A O 1
ATOM 3527 N N . MET A 1 434 ? 5.371 35.344 -8.984 1 95.56 434 MET A N 1
ATOM 3528 C CA . MET A 1 434 ? 5.414 35 -7.566 1 95.56 434 MET A CA 1
ATOM 3529 C C . MET A 1 434 ? 5.129 36.25 -6.703 1 95.56 434 MET A C 1
ATOM 3531 O O . MET A 1 434 ? 4.395 36.156 -5.715 1 95.56 434 MET A O 1
ATOM 3535 N N . ILE A 1 435 ? 5.688 37.344 -7.125 1 94.88 435 ILE A N 1
ATOM 3536 C CA . ILE A 1 435 ? 5.504 38.594 -6.379 1 94.88 435 ILE A CA 1
ATOM 3537 C C . ILE A 1 435 ? 4.043 39.031 -6.445 1 94.88 435 ILE A C 1
ATOM 3539 O O . ILE A 1 435 ? 3.488 39.5 -5.461 1 94.88 435 ILE A O 1
ATOM 3543 N N . GLU A 1 436 ? 3.439 38.812 -7.559 1 94.5 436 GLU A N 1
ATOM 3544 C CA . GLU A 1 436 ? 2.025 39.156 -7.695 1 94.5 436 GLU A CA 1
ATOM 3545 C C . GLU A 1 436 ? 1.169 38.312 -6.742 1 94.5 436 GLU A C 1
ATOM 3547 O O . GLU A 1 436 ? 0.274 38.844 -6.082 1 94.5 436 GLU A O 1
ATOM 3552 N N . LYS A 1 437 ? 1.446 37.062 -6.73 1 93.94 437 LYS A N 1
ATOM 3553 C CA . LYS A 1 437 ? 0.708 36.188 -5.824 1 93.94 437 LYS A CA 1
ATOM 3554 C C . LYS A 1 437 ? 1.03 36.531 -4.367 1 93.94 437 LYS A C 1
ATOM 3556 O O . LYS A 1 437 ? 0.155 36.438 -3.5 1 93.94 437 LYS A O 1
ATOM 3561 N N . PHE A 1 438 ? 2.27 36.844 -4.102 1 95.06 438 PHE A N 1
ATOM 3562 C CA . PHE A 1 438 ? 2.705 37.281 -2.779 1 95.06 438 PHE A CA 1
ATOM 3563 C C . PHE A 1 438 ? 1.903 38.5 -2.32 1 95.06 438 PHE A C 1
ATOM 3565 O O . PHE A 1 438 ? 1.399 38.531 -1.195 1 95.06 438 PHE A O 1
ATOM 3572 N N . ARG A 1 439 ? 1.703 39.406 -3.135 1 93.38 439 ARG A N 1
ATOM 3573 C CA . ARG A 1 439 ? 0.985 40.625 -2.812 1 93.38 439 ARG A CA 1
ATOM 3574 C C . ARG A 1 439 ? -0.505 40.375 -2.635 1 93.38 439 ARG A C 1
ATOM 3576 O O . ARG A 1 439 ? -1.163 41 -1.813 1 93.38 439 ARG A O 1
ATOM 3583 N N . LYS A 1 440 ? -0.949 39.469 -3.354 1 92.56 440 LYS A N 1
ATOM 3584 C CA . LYS A 1 440 ? -2.363 39.125 -3.246 1 92.56 440 LYS A CA 1
ATOM 3585 C C . LYS A 1 440 ? -2.701 38.594 -1.85 1 92.56 440 LYS A C 1
ATOM 3587 O O . LYS A 1 440 ? -3.729 38.969 -1.278 1 92.56 440 LYS A O 1
ATOM 3592 N N . TYR A 1 441 ? -1.83 37.844 -1.287 1 90.56 441 TYR A N 1
ATOM 3593 C CA . TYR A 1 441 ? -2.162 37.188 -0.03 1 90.56 441 TYR A CA 1
ATOM 3594 C C . TYR A 1 441 ? -1.479 37.875 1.146 1 90.56 441 TYR A C 1
ATOM 3596 O O . TYR A 1 441 ? -2.018 37.906 2.256 1 90.56 441 TYR A O 1
ATOM 3604 N N . TRP A 1 442 ? -0.309 38.438 0.894 1 92.06 442 TRP A N 1
ATOM 3605 C CA . TRP A 1 442 ? 0.461 39 1.994 1 92.06 442 TRP A CA 1
ATOM 3606 C C . TRP A 1 442 ? 0.675 40.5 1.791 1 92.06 442 TRP A C 1
ATOM 3608 O O . TRP A 1 442 ? 1.507 41.125 2.465 1 92.06 442 TRP A O 1
ATOM 3618 N N . GLY A 1 443 ? -0.084 41 0.84 1 88.81 443 GLY A N 1
ATOM 3619 C CA . GLY A 1 443 ? -0.126 42.438 0.768 1 88.81 443 GLY A CA 1
ATOM 3620 C C . GLY A 1 443 ? -0.692 43.094 2.02 1 88.81 443 GLY A C 1
ATOM 3621 O O . GLY A 1 443 ? -0.253 44.188 2.422 1 88.81 443 GLY A O 1
ATOM 3622 N N . GLU A 1 444 ? -1.646 42.438 2.49 1 89.25 444 GLU A N 1
ATOM 3623 C CA . GLU A 1 444 ? -2.197 42.781 3.799 1 89.25 444 GLU A CA 1
ATOM 3624 C C . GLU A 1 444 ? -2.053 41.625 4.773 1 89.25 444 GLU A C 1
ATOM 3626 O O . GLU A 1 444 ? -2.881 40.688 4.785 1 89.25 444 GLU A O 1
ATOM 3631 N N . ILE A 1 445 ? -1.095 41.781 5.602 1 92.25 445 ILE A N 1
ATOM 3632 C CA . ILE A 1 445 ? -0.812 40.719 6.559 1 92.25 445 ILE A CA 1
ATOM 3633 C C . ILE A 1 445 ? -1.855 40.75 7.676 1 92.25 445 ILE A C 1
ATOM 3635 O O . ILE A 1 445 ? -2.213 41.812 8.18 1 92.25 445 ILE A O 1
ATOM 3639 N N . PRO A 1 446 ? -2.338 39.594 8.039 1 92.88 446 PRO A N 1
ATOM 3640 C CA . PRO A 1 446 ? -3.318 39.562 9.125 1 92.88 446 PRO A CA 1
ATOM 3641 C C . PRO A 1 446 ? -2.799 40.156 10.422 1 92.88 446 PRO A C 1
ATOM 3643 O O . PRO A 1 446 ? -1.635 39.969 10.781 1 92.88 446 PRO A O 1
ATOM 3646 N N . LEU A 1 447 ? -3.641 40.844 11.164 1 94.62 447 LEU A N 1
ATOM 3647 C CA . LEU A 1 447 ? -3.27 41.656 12.328 1 94.62 447 LEU A CA 1
ATOM 3648 C C . LEU A 1 447 ? -2.756 40.75 13.461 1 94.62 447 LEU A C 1
ATOM 3650 O O . LEU A 1 447 ? -1.907 41.188 14.25 1 94.62 447 LEU A O 1
ATOM 3654 N N . ILE A 1 448 ? -3.266 39.562 13.469 1 95.94 448 ILE A N 1
ATOM 3655 C CA . ILE A 1 448 ? -2.912 38.656 14.555 1 95.94 448 ILE A CA 1
ATOM 3656 C C . ILE A 1 448 ? -1.407 38.375 14.547 1 95.94 448 ILE A C 1
ATOM 3658 O O . ILE A 1 448 ? -0.796 38.188 15.602 1 95.94 448 ILE A O 1
ATOM 3662 N N . PHE A 1 449 ? -0.795 38.438 13.406 1 96.56 449 PHE A N 1
ATOM 3663 C CA . PHE A 1 449 ? 0.629 38.156 13.305 1 96.56 449 PHE A CA 1
ATOM 3664 C C . PHE A 1 449 ? 1.463 39.312 13.844 1 96.56 449 PHE A C 1
ATOM 3666 O O . PHE A 1 449 ? 2.551 39.094 14.391 1 96.56 449 PHE A O 1
ATOM 3673 N N . TYR A 1 450 ? 0.965 40.531 13.719 1 96.25 450 TYR A N 1
ATOM 3674 C CA . TYR A 1 450 ? 1.649 41.688 14.297 1 96.25 450 TYR A CA 1
ATOM 3675 C C . TYR A 1 450 ? 1.613 41.625 15.82 1 96.25 450 TYR A C 1
ATOM 3677 O O . TYR A 1 450 ? 2.615 41.906 16.484 1 96.25 450 TYR A O 1
ATOM 3685 N N . ILE A 1 451 ? 0.441 41.281 16.281 1 96.25 451 ILE A N 1
ATOM 3686 C CA . ILE A 1 451 ? 0.305 41.156 17.734 1 96.25 451 ILE A CA 1
ATOM 3687 C C . ILE A 1 451 ? 1.248 40.094 18.25 1 96.25 451 ILE A C 1
ATOM 3689 O O . ILE A 1 451 ? 1.906 40.281 19.281 1 96.25 451 ILE A O 1
ATOM 3693 N N . ALA A 1 452 ? 1.332 38.969 17.531 1 97.38 452 ALA A N 1
ATOM 3694 C CA . ALA A 1 452 ? 2.211 37.875 17.922 1 97.38 452 ALA A CA 1
ATOM 3695 C C . ALA A 1 452 ? 3.674 38.312 17.906 1 97.38 452 ALA A C 1
ATOM 3697 O O . ALA A 1 452 ? 4.461 37.875 18.766 1 97.38 452 ALA A O 1
ATOM 3698 N N . LEU A 1 453 ? 4.027 39.062 16.969 1 96.19 453 LEU A N 1
ATOM 3699 C CA . LEU A 1 453 ? 5.383 39.625 16.859 1 96.19 453 LEU A CA 1
ATOM 3700 C C . LEU A 1 453 ? 5.703 40.531 18.047 1 96.19 453 LEU A C 1
ATOM 3702 O O . LEU A 1 453 ? 6.797 40.438 18.609 1 96.19 453 LEU A O 1
ATOM 3706 N N . ILE A 1 454 ? 4.777 41.344 18.438 1 96.19 454 ILE A N 1
ATOM 3707 C CA . ILE A 1 454 ? 4.977 42.344 19.484 1 96.19 454 ILE A CA 1
ATOM 3708 C C . ILE A 1 454 ? 5.133 41.625 20.828 1 96.19 454 ILE A C 1
ATOM 3710 O O . ILE A 1 454 ? 5.902 42.094 21.688 1 96.19 454 ILE A O 1
ATOM 3714 N N . VAL A 1 455 ? 4.441 40.562 21.016 1 96.25 455 VAL A N 1
ATOM 3715 C CA . VAL A 1 455 ? 4.5 39.875 22.312 1 96.25 455 VAL A CA 1
ATOM 3716 C C . VAL A 1 455 ? 5.816 39.125 22.422 1 96.25 455 VAL A C 1
ATOM 3718 O O . VAL A 1 455 ? 6.164 38.625 23.516 1 96.25 455 VAL A O 1
ATOM 3721 N N . ASP A 1 456 ? 6.543 39 21.391 1 95.5 456 ASP A N 1
ATOM 3722 C CA . ASP A 1 456 ? 7.898 38.469 21.453 1 95.5 456 ASP A CA 1
ATOM 3723 C C . ASP A 1 456 ? 8.867 39.5 22 1 95.5 456 ASP A C 1
ATOM 3725 O O . ASP A 1 456 ? 9.133 40.5 21.344 1 95.5 456 ASP A O 1
ATOM 3729 N N . PRO A 1 457 ? 9.438 39.25 23.125 1 93.94 457 PRO A N 1
ATOM 3730 C CA . PRO A 1 457 ? 10.273 40.281 23.781 1 93.94 457 PRO A CA 1
ATOM 3731 C C . PRO A 1 457 ? 11.547 40.594 23 1 93.94 457 PRO A C 1
ATOM 3733 O O . PRO A 1 457 ? 12.227 41.562 23.297 1 93.94 457 PRO A O 1
ATOM 3736 N N . ARG A 1 458 ? 11.82 39.781 22.062 1 90.81 458 ARG A N 1
ATOM 3737 C CA . ARG A 1 458 ? 13.016 40 21.25 1 90.81 458 ARG A CA 1
ATOM 3738 C C . ARG A 1 458 ? 12.711 40.938 20.078 1 90.81 458 ARG A C 1
ATOM 3740 O O . ARG A 1 458 ? 13.617 41.562 19.516 1 90.81 458 ARG A O 1
ATOM 3747 N N . LEU A 1 459 ? 11.5 41.094 19.672 1 92.38 459 LEU A N 1
ATOM 3748 C CA . LEU A 1 459 ? 11.156 41.781 18.422 1 92.38 459 LEU A CA 1
ATOM 3749 C C . LEU A 1 459 ? 10.383 43.062 18.703 1 92.38 459 LEU A C 1
ATOM 3751 O O . LEU A 1 459 ? 10.836 44.156 18.359 1 92.38 459 LEU A O 1
ATOM 3755 N N . LYS A 1 460 ? 9.227 43 19.422 1 92.69 460 LYS A N 1
ATOM 3756 C CA . LYS A 1 460 ? 8.391 44.156 19.797 1 92.69 460 LYS A CA 1
ATOM 3757 C C . LYS A 1 460 ? 8.172 45.094 18.625 1 92.69 460 LYS A C 1
ATOM 3759 O O . LYS A 1 460 ? 7.992 44.656 17.484 1 92.69 460 LYS A O 1
ATOM 3764 N N . PHE A 1 461 ? 8.023 46.312 18.828 1 90.62 461 PHE A N 1
ATOM 3765 C CA . PHE A 1 461 ? 7.746 47.312 17.766 1 90.62 461 PHE A CA 1
ATOM 3766 C C . PHE A 1 461 ? 9.008 47.594 16.969 1 90.62 461 PHE A C 1
ATOM 3768 O O . PHE A 1 461 ? 8.922 48.031 15.828 1 90.62 461 PHE A O 1
ATOM 3775 N N . GLU A 1 462 ? 10.125 47.281 17.453 1 87.31 462 GLU A N 1
ATOM 3776 C CA . GLU A 1 462 ? 11.391 47.562 16.781 1 87.31 462 GLU A CA 1
ATOM 3777 C C . GLU A 1 462 ? 11.531 46.75 15.5 1 87.31 462 GLU A C 1
ATOM 3779 O O . GLU A 1 462 ? 11.828 47.281 14.438 1 87.31 462 GLU A O 1
ATOM 3784 N N . ALA A 1 463 ? 11.328 45.531 15.68 1 89.44 463 ALA A N 1
ATOM 3785 C CA . ALA A 1 463 ? 11.406 44.656 14.508 1 89.44 463 ALA A CA 1
ATOM 3786 C C . ALA A 1 463 ? 10.297 44.969 13.508 1 89.44 463 ALA A C 1
ATOM 3788 O O . ALA A 1 463 ? 10.508 44.906 12.297 1 89.44 463 ALA A O 1
ATOM 3789 N N . LEU A 1 464 ? 9.141 45.281 14.023 1 91 464 LEU A N 1
ATOM 3790 C CA . LEU A 1 464 ? 7.984 45.594 13.188 1 91 464 LEU A CA 1
ATOM 3791 C C . LEU A 1 464 ? 8.297 46.75 12.234 1 91 464 LEU A C 1
ATOM 3793 O O . LEU A 1 464 ? 8.016 46.656 11.031 1 91 464 LEU A O 1
ATOM 3797 N N . ASP A 1 465 ? 8.914 47.719 12.734 1 87.81 465 ASP A N 1
ATOM 3798 C CA . ASP A 1 465 ? 9.227 48.906 11.938 1 87.81 465 ASP A CA 1
ATOM 3799 C C . ASP A 1 465 ? 10.211 48.562 10.82 1 87.81 465 ASP A C 1
ATOM 3801 O O . ASP A 1 465 ? 10.016 48.969 9.672 1 87.81 465 ASP A O 1
ATOM 3805 N N . GLU A 1 466 ? 11.133 47.875 11.141 1 88.88 466 GLU A N 1
ATOM 3806 C CA . GLU A 1 466 ? 12.172 47.531 10.172 1 88.88 466 GLU A CA 1
ATOM 3807 C C . GLU A 1 466 ? 11.609 46.625 9.07 1 88.88 466 GLU A C 1
ATOM 3809 O O . GLU A 1 466 ? 11.867 46.844 7.887 1 88.88 466 GLU A O 1
ATOM 3814 N N . TRP A 1 467 ? 10.852 45.688 9.484 1 90.5 467 TRP A N 1
ATOM 3815 C CA . TRP A 1 467 ? 10.383 44.688 8.523 1 90.5 467 TRP A CA 1
ATOM 3816 C C . TRP A 1 467 ? 9.266 45.25 7.656 1 90.5 467 TRP A C 1
ATOM 3818 O O . TRP A 1 467 ? 9.172 44.938 6.465 1 90.5 467 TRP A O 1
ATOM 3828 N N . LEU A 1 468 ? 8.445 46.094 8.203 1 90.94 468 LEU A N 1
ATOM 3829 C CA . LEU A 1 468 ? 7.414 46.75 7.402 1 90.94 468 LEU A CA 1
ATOM 3830 C C . LEU A 1 468 ? 8.031 47.656 6.367 1 90.94 468 LEU A C 1
ATOM 3832 O O . LEU A 1 468 ? 7.5 47.812 5.266 1 90.94 468 LEU A O 1
ATOM 3836 N N . THR A 1 469 ? 9.156 48.25 6.758 1 91.12 469 THR A N 1
ATOM 3837 C CA . THR A 1 469 ? 9.859 49.125 5.82 1 91.12 469 THR A CA 1
ATOM 3838 C C . THR A 1 469 ? 10.344 48.312 4.609 1 91.12 469 THR A C 1
ATOM 3840 O O . THR A 1 469 ? 10.305 48.812 3.479 1 91.12 469 THR A O 1
ATOM 3843 N N . ILE A 1 470 ? 10.742 47.156 4.855 1 88.62 470 ILE A N 1
ATOM 3844 C CA . ILE A 1 470 ? 11.234 46.312 3.785 1 88.62 470 ILE A CA 1
ATOM 3845 C C . ILE A 1 470 ? 10.07 45.844 2.914 1 88.62 470 ILE A C 1
ATOM 3847 O O . ILE A 1 470 ? 10.117 45.969 1.688 1 88.62 470 ILE A O 1
ATOM 3851 N N . ILE A 1 471 ? 8.961 45.375 3.494 1 88.38 471 ILE A N 1
ATOM 3852 C CA . ILE A 1 471 ? 7.848 44.75 2.795 1 88.38 471 ILE A CA 1
ATOM 3853 C C . ILE A 1 471 ? 7.082 45.781 1.985 1 88.38 471 ILE A C 1
ATOM 3855 O O . ILE A 1 471 ? 6.641 45.5 0.866 1 88.38 471 ILE A O 1
ATOM 3859 N N . TYR A 1 472 ? 7 47 2.572 1 88.25 472 TYR A N 1
ATOM 3860 C CA . TYR A 1 472 ? 6.172 48.031 1.926 1 88.25 472 TYR A CA 1
ATOM 3861 C C . TYR A 1 472 ? 7.035 49.094 1.272 1 88.25 472 TYR A C 1
ATOM 3863 O O . TYR A 1 472 ? 6.57 50.219 1.039 1 88.25 472 TYR A O 1
ATOM 3871 N N . PHE A 1 473 ? 8.305 48.875 1.004 1 86.19 473 PHE A N 1
ATOM 3872 C CA . PHE A 1 473 ? 9.234 49.719 0.244 1 86.19 473 PHE A CA 1
ATOM 3873 C C . PHE A 1 473 ? 9.273 51.125 0.794 1 86.19 473 PHE A C 1
ATOM 3875 O O . PHE A 1 473 ? 9.109 52.094 0.045 1 86.19 473 PHE A O 1
ATOM 3882 N N . ASN A 1 474 ? 9.273 51.281 2.074 1 84.5 474 ASN A N 1
ATOM 3883 C CA . ASN A 1 474 ? 9.445 52.531 2.781 1 84.5 474 ASN A CA 1
ATOM 3884 C C . ASN A 1 474 ? 8.258 53.469 2.57 1 84.5 474 ASN A C 1
ATOM 3886 O O . ASN A 1 474 ? 8.414 54.688 2.578 1 84.5 474 ASN A O 1
ATOM 3890 N N . ASP A 1 475 ? 7.16 52.875 2.295 1 91 475 ASP A N 1
ATOM 3891 C CA . ASP A 1 475 ? 5.922 53.625 2.289 1 91 475 ASP A CA 1
ATOM 3892 C C . ASP A 1 475 ? 5.512 54.031 3.707 1 91 475 ASP A C 1
ATOM 3894 O O . ASP A 1 475 ? 4.719 53.344 4.348 1 91 475 ASP A O 1
ATOM 3898 N N . GLN A 1 476 ? 5.855 55.188 4.094 1 90.38 476 GLN A N 1
ATOM 3899 C CA . GLN A 1 476 ? 5.711 55.625 5.48 1 90.38 476 GLN A CA 1
ATOM 3900 C C . GLN A 1 476 ? 4.242 55.812 5.848 1 90.38 476 GLN A C 1
ATOM 3902 O O . GLN A 1 476 ? 3.848 55.594 6.992 1 90.38 476 GLN A O 1
ATOM 3907 N N . ILE A 1 477 ? 3.461 56.188 4.977 1 92.44 477 ILE A N 1
ATOM 3908 C CA . ILE A 1 477 ? 2.041 56.406 5.23 1 92.44 477 ILE A CA 1
ATOM 3909 C C . ILE A 1 477 ? 1.365 55.062 5.555 1 92.44 477 ILE A C 1
ATOM 3911 O O . ILE A 1 477 ? 0.638 54.969 6.547 1 92.44 477 ILE A O 1
ATOM 3915 N N . LYS A 1 478 ? 1.641 54.156 4.715 1 91.69 478 LYS A N 1
ATOM 3916 C CA . LYS A 1 478 ? 1.05 52.812 4.922 1 91.69 478 LYS A CA 1
ATOM 3917 C C . LYS A 1 478 ? 1.542 52.188 6.223 1 91.69 478 LYS A C 1
ATOM 3919 O O . LYS A 1 478 ? 0.766 51.594 6.953 1 91.69 478 LYS A O 1
ATOM 3924 N N . ILE A 1 479 ? 2.789 52.375 6.508 1 92.31 479 ILE A N 1
ATOM 3925 C CA . ILE A 1 479 ? 3.396 51.812 7.711 1 92.31 479 ILE A CA 1
ATOM 3926 C C . ILE A 1 479 ? 2.748 52.438 8.953 1 92.31 479 ILE A C 1
ATOM 3928 O O . ILE A 1 479 ? 2.41 51.719 9.898 1 92.31 479 ILE A O 1
ATOM 3932 N N . GLU A 1 480 ? 2.533 53.719 8.891 1 92.5 480 GLU A N 1
ATOM 3933 C CA . GLU A 1 480 ? 1.928 54.406 10.023 1 92.5 480 GLU A CA 1
ATOM 3934 C C . GLU A 1 480 ? 0.47 54 10.211 1 92.5 480 GLU A C 1
ATOM 3936 O O . GLU A 1 480 ? -0.014 53.875 11.336 1 92.5 480 GLU A O 1
ATOM 3941 N N . GLU A 1 481 ? -0.154 53.812 9.156 1 93.56 481 GLU A N 1
ATOM 3942 C CA . GLU A 1 481 ? -1.535 53.344 9.211 1 93.56 481 GLU A CA 1
ATOM 3943 C C . GLU A 1 481 ? -1.625 51.969 9.875 1 93.56 481 GLU A C 1
ATOM 3945 O O . GLU A 1 481 ? -2.49 51.719 10.719 1 93.56 481 GLU A O 1
ATOM 3950 N N . ILE A 1 482 ? -0.76 51.062 9.453 1 93.12 482 ILE A N 1
ATOM 3951 C CA . ILE A 1 482 ? -0.734 49.719 10 1 93.12 482 ILE A CA 1
ATOM 3952 C C . ILE A 1 482 ? -0.389 49.781 11.492 1 93.12 482 ILE A C 1
ATOM 3954 O O . ILE A 1 482 ? -1.021 49.094 12.305 1 93.12 482 ILE A O 1
ATOM 3958 N N . LYS A 1 483 ? 0.56 50.594 11.852 1 93.06 483 LYS A N 1
ATOM 3959 C CA . LYS A 1 483 ? 0.977 50.719 13.242 1 93.06 483 LYS A CA 1
ATOM 3960 C C . LYS A 1 483 ? -0.168 51.219 14.109 1 93.06 483 LYS A C 1
ATOM 3962 O O . LYS A 1 483 ? -0.358 50.75 15.234 1 93.06 483 LYS A O 1
ATOM 3967 N N . ASN A 1 484 ? -0.91 52.156 13.578 1 94.38 484 ASN A N 1
ATOM 3968 C CA . ASN A 1 484 ? -2.049 52.688 14.312 1 94.38 484 ASN A CA 1
ATOM 3969 C C . ASN A 1 484 ? -3.133 51.625 14.523 1 94.38 484 ASN A C 1
ATOM 3971 O O . ASN A 1 484 ? -3.725 51.562 15.602 1 94.38 484 ASN A O 1
ATOM 3975 N N . GLU A 1 485 ? -3.34 50.938 13.508 1 93.75 485 GLU A N 1
ATOM 3976 C CA . GLU A 1 485 ? -4.336 49.875 13.609 1 93.75 485 GLU A CA 1
ATOM 3977 C C . GLU A 1 485 ? -3.914 48.812 14.625 1 93.75 485 GLU A C 1
ATOM 3979 O O . GLU A 1 485 ? -4.738 48.344 15.398 1 93.75 485 GLU A O 1
ATOM 3984 N N . ILE A 1 486 ? -2.65 48.5 14.609 1 94.62 486 ILE A N 1
ATOM 3985 C CA . ILE A 1 486 ? -2.1 47.5 15.523 1 94.62 486 ILE A CA 1
ATOM 3986 C C . ILE A 1 486 ? -2.205 48 16.969 1 94.62 486 ILE A C 1
ATOM 3988 O O . ILE A 1 486 ? -2.615 47.25 17.859 1 94.62 486 ILE A O 1
ATOM 3992 N N . ASN A 1 487 ? -1.841 49.25 17.125 1 93.56 487 ASN A N 1
ATOM 3993 C CA . ASN A 1 487 ? -1.888 49.844 18.469 1 93.56 487 ASN A CA 1
ATOM 3994 C C . ASN A 1 487 ? -3.311 49.875 19.016 1 93.56 487 ASN A C 1
ATOM 3996 O O . ASN A 1 487 ? -3.535 49.5 20.172 1 93.56 487 ASN A O 1
ATOM 4000 N N . SER A 1 488 ? -4.168 50.219 18.156 1 94.12 488 SER A N 1
ATOM 4001 C CA . SER A 1 488 ? -5.57 50.25 18.562 1 94.12 488 SER A CA 1
ATOM 4002 C C . SER A 1 488 ? -6.062 48.875 18.953 1 94.12 488 SER A C 1
ATOM 4004 O O . SER A 1 488 ? -6.695 48.719 20 1 94.12 488 SER A O 1
ATOM 4006 N N . LEU A 1 489 ? -5.766 47.969 18.156 1 94.25 489 LEU A N 1
ATOM 4007 C CA . LEU A 1 489 ? -6.203 46.594 18.422 1 94.25 489 LEU A CA 1
ATOM 4008 C C . LEU A 1 489 ? -5.547 46.031 19.672 1 94.25 489 LEU A C 1
ATOM 4010 O O . LEU A 1 489 ? -6.195 45.344 20.469 1 94.25 489 LEU A O 1
ATOM 4014 N N . LEU A 1 490 ? -4.254 46.281 19.844 1 94.56 490 LEU A N 1
ATOM 4015 C CA . LEU A 1 490 ? -3.494 45.812 20.984 1 94.56 490 LEU A CA 1
ATOM 4016 C C . LEU A 1 490 ? -4.074 46.312 22.297 1 94.56 490 LEU A C 1
ATOM 4018 O O . LEU A 1 490 ? -4.273 45.562 23.25 1 94.56 490 LEU A O 1
ATOM 4022 N N . TYR A 1 491 ? -4.395 47.562 22.359 1 94.19 491 TYR A N 1
ATOM 4023 C CA . TYR A 1 491 ? -4.938 48.156 23.578 1 94.19 491 TYR A CA 1
ATOM 4024 C C . TYR A 1 491 ? -6.379 47.719 23.797 1 94.19 491 TYR A C 1
ATOM 4026 O O . TYR A 1 491 ? -6.797 47.5 24.938 1 94.19 491 TYR A O 1
ATOM 4034 N N . ASN A 1 492 ? -7.109 47.562 22.688 1 93.5 492 ASN A N 1
ATOM 4035 C CA . ASN A 1 492 ? -8.461 47.062 22.828 1 93.5 492 ASN A CA 1
ATOM 4036 C C . ASN A 1 492 ? -8.453 45.625 23.391 1 93.5 492 ASN A C 1
ATOM 4038 O O . ASN A 1 492 ? -9.266 45.281 24.25 1 93.5 492 ASN A O 1
ATOM 4042 N N . LEU A 1 493 ? -7.547 44.875 22.891 1 92.75 493 LEU A N 1
ATOM 4043 C CA . LEU A 1 493 ? -7.41 43.5 23.375 1 92.75 493 LEU A CA 1
ATOM 4044 C C . LEU A 1 493 ? -6.996 43.5 24.844 1 92.75 493 LEU A C 1
ATOM 4046 O O . LEU A 1 493 ? -7.523 42.719 25.641 1 92.75 493 LEU A O 1
ATOM 4050 N N . TYR A 1 494 ? -6.051 44.344 25.188 1 94 494 TYR A N 1
ATOM 4051 C CA . TYR A 1 494 ? -5.586 44.438 26.562 1 94 494 TYR A CA 1
ATOM 4052 C C . TYR A 1 494 ? -6.738 44.781 27.5 1 94 494 TYR A C 1
ATOM 4054 O O . TYR A 1 494 ? -6.891 44.156 28.562 1 94 494 TYR A O 1
ATOM 4062 N N . ASN A 1 495 ? -7.52 45.75 27.109 1 92.88 495 ASN A N 1
ATOM 4063 C CA . ASN A 1 495 ? -8.648 46.156 27.938 1 92.88 495 ASN A CA 1
ATOM 4064 C C . ASN A 1 495 ? -9.688 45.062 28.078 1 92.88 495 ASN A C 1
ATOM 4066 O O . ASN A 1 495 ? -10.25 44.844 29.156 1 92.88 495 ASN A O 1
ATOM 4070 N N . TYR A 1 496 ? -9.883 44.438 27.047 1 91.12 496 TYR A N 1
ATOM 4071 C CA . TYR A 1 496 ? -10.828 43.312 27.078 1 91.12 496 TYR A CA 1
ATOM 4072 C C . TYR A 1 496 ? -10.359 42.219 28.031 1 91.12 496 TYR A C 1
ATOM 4074 O O . TYR A 1 496 ? -11.148 41.719 28.844 1 91.12 496 TYR A O 1
ATOM 4082 N N . TYR A 1 497 ? -9.117 41.844 27.984 1 92.44 497 TYR A N 1
ATOM 4083 C CA . TYR A 1 497 ? -8.57 40.781 28.828 1 92.44 497 TYR A CA 1
ATOM 4084 C C . TYR A 1 497 ? -8.492 41.25 30.281 1 92.44 497 TYR A C 1
ATOM 4086 O O . TYR A 1 497 ? -8.688 40.438 31.203 1 92.44 497 TYR A O 1
ATOM 4094 N N . LYS A 1 498 ? -8.219 42.469 30.469 1 92.44 498 LYS A N 1
ATOM 4095 C CA . LYS A 1 498 ? -8.188 43.031 31.812 1 92.44 498 LYS A CA 1
ATOM 4096 C C . LYS A 1 498 ? -9.562 42.938 32.469 1 92.44 498 LYS A C 1
ATOM 4098 O O . LYS A 1 498 ? -9.664 42.594 33.656 1 92.44 498 LYS A O 1
ATOM 4103 N N . GLU A 1 499 ? -10.523 43.219 31.734 1 89.94 499 GLU A N 1
ATOM 4104 C CA . GLU A 1 499 ? -11.883 43.156 32.25 1 89.94 499 GLU A CA 1
ATOM 4105 C C . GLU A 1 499 ? -12.297 41.719 32.5 1 89.94 499 GLU A C 1
ATOM 4107 O O . GLU A 1 499 ? -12.961 41.438 33.5 1 89.94 499 GLU A O 1
ATOM 4112 N N . LYS A 1 500 ? -11.891 40.938 31.656 1 86.5 500 LYS A N 1
ATOM 4113 C CA . LYS A 1 500 ? -12.312 39.531 31.734 1 86.5 500 LYS A CA 1
ATOM 4114 C C . LYS A 1 500 ? -11.547 38.812 32.844 1 86.5 500 LYS A C 1
ATOM 4116 O O . LYS A 1 500 ? -12.125 37.969 33.562 1 86.5 500 LYS A O 1
ATOM 4121 N N . TYR A 1 501 ? -10.258 39.031 32.969 1 79.75 501 TYR A N 1
ATOM 4122 C CA . TYR A 1 501 ? -9.43 38.219 33.875 1 79.75 501 TYR A CA 1
ATOM 4123 C C . TYR A 1 501 ? -8.914 39.031 35.031 1 79.75 501 TYR A C 1
ATOM 4125 O O . TYR A 1 501 ? -8.312 38.5 35.969 1 79.75 501 TYR A O 1
ATOM 4133 N N . GLY A 1 502 ? -8.781 40.312 35.188 1 67.38 502 GLY A N 1
ATOM 4134 C CA . GLY A 1 502 ? -8.148 41.25 36.094 1 67.38 502 GLY A CA 1
ATOM 4135 C C . GLY A 1 502 ? -8.453 40.938 37.562 1 67.38 502 GLY A C 1
ATOM 4136 O O . GLY A 1 502 ? -7.609 41.156 38.438 1 67.38 502 GLY A O 1
ATOM 4137 N N . ASN A 1 503 ? -9.562 40.531 37.844 1 58.41 503 ASN A N 1
ATOM 4138 C CA . ASN A 1 503 ? -9.82 40.406 39.281 1 58.41 503 ASN A CA 1
ATOM 4139 C C . ASN A 1 503 ? -9.07 39.219 39.875 1 58.41 503 ASN A C 1
ATOM 4141 O O . ASN A 1 503 ? -8.891 39.125 41.062 1 58.41 503 ASN A O 1
ATOM 4145 N N . ASP A 1 504 ? -8.633 38.25 39.031 1 53.66 504 ASP A N 1
ATOM 4146 C CA . ASP A 1 504 ? -8.133 37 39.562 1 53.66 504 ASP A CA 1
ATOM 4147 C C . ASP A 1 504 ? -6.605 36.969 39.594 1 53.66 504 ASP A C 1
ATOM 4149 O O . ASP A 1 504 ? -6.004 35.906 39.75 1 53.66 504 ASP A O 1
ATOM 4153 N N . ILE A 1 505 ? -5.945 37.844 39.188 1 53.59 505 ILE A N 1
ATOM 4154 C CA . ILE A 1 505 ? -4.508 37.75 38.969 1 53.59 505 ILE A CA 1
ATOM 4155 C C . ILE A 1 505 ? -3.77 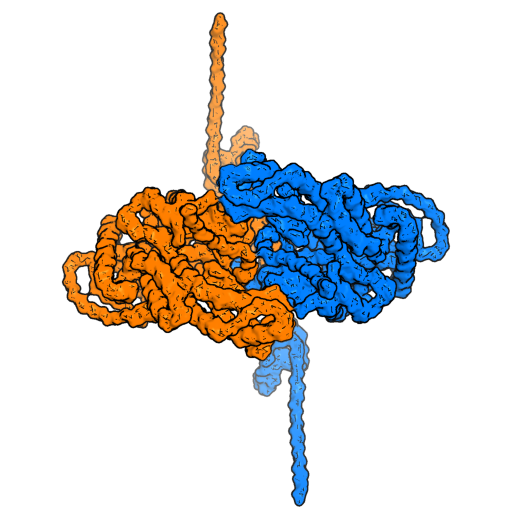37.812 40.281 1 53.59 505 ILE A C 1
ATOM 4157 O O . ILE A 1 505 ? -3.816 38.844 40.969 1 53.59 505 ILE A O 1
ATOM 4161 N N . ASN A 1 506 ? -3.748 36.719 41 1 41.94 506 ASN A N 1
ATOM 4162 C CA . ASN A 1 506 ? -2.916 36.562 42.188 1 41.94 506 ASN A CA 1
ATOM 4163 C C . ASN A 1 506 ? -1.435 36.469 41.844 1 41.94 506 ASN A C 1
ATOM 4165 O O . ASN A 1 506 ? -1.061 35.812 40.875 1 41.94 506 ASN A O 1
ATOM 4169 N N . THR A 1 507 ? -0.548 37.344 42.281 1 39.31 507 THR A N 1
ATOM 4170 C CA . THR A 1 507 ? 0.861 37.625 42.062 1 39.31 507 THR A CA 1
ATOM 4171 C C . THR A 1 507 ? 1.745 36.5 42.531 1 39.31 507 THR A C 1
ATOM 4173 O O . THR A 1 507 ? 2.041 36.375 43.75 1 39.31 507 THR A O 1
ATOM 4176 N N . ASN A 1 508 ? 1.636 35.219 42.156 1 35.06 508 ASN A N 1
ATOM 4177 C CA . ASN A 1 508 ? 2.67 34.375 42.75 1 35.06 508 ASN A CA 1
ATOM 4178 C C . ASN A 1 508 ? 3.977 34.469 41.969 1 35.06 508 ASN A C 1
ATOM 4180 O O . ASN A 1 508 ? 3.969 34.469 40.719 1 35.06 508 ASN A O 1
ATOM 4184 N N . LYS A 1 509 ? 5.168 34.781 42.438 1 36.69 509 LYS A N 1
ATOM 4185 C CA . LYS A 1 509 ? 6.527 35.094 42 1 36.69 509 LYS A CA 1
ATOM 4186 C C . LYS A 1 509 ? 7.266 33.812 41.625 1 36.69 509 LYS A C 1
ATOM 4188 O O . LYS A 1 509 ? 7.559 32.969 42.5 1 36.69 509 LYS A O 1
ATOM 4193 N N . LEU A 1 510 ? 7.109 33.094 40.469 1 35.53 510 LEU A N 1
ATOM 4194 C CA . LEU A 1 510 ? 7.988 31.938 40.281 1 35.53 510 LEU A CA 1
ATOM 4195 C C . LEU A 1 510 ? 9.297 32.375 39.625 1 35.53 510 LEU A C 1
ATOM 4197 O O . LEU A 1 510 ? 9.328 33.344 38.875 1 35.53 510 LEU A O 1
ATOM 4201 N N . PRO A 1 511 ? 10.562 31.688 39.875 1 31.5 511 PRO A N 1
ATOM 4202 C CA . PRO A 1 511 ? 11.93 32.031 39.438 1 31.5 511 PRO A CA 1
ATOM 4203 C C . PRO A 1 511 ? 12.211 31.578 38 1 31.5 511 PRO A C 1
ATOM 4205 O O . PRO A 1 511 ? 11.633 30.594 37.531 1 31.5 511 PRO A O 1
ATOM 4208 N N . PRO A 1 512 ? 12.984 32.312 37.062 1 33.97 512 PRO A N 1
ATOM 4209 C CA . PRO A 1 512 ? 13.203 32.156 35.625 1 33.97 512 PRO A CA 1
ATOM 4210 C C . PRO A 1 512 ? 14.203 31.047 35.281 1 33.97 512 PRO A C 1
ATOM 4212 O O . PRO A 1 512 ? 15.289 30.984 35.875 1 33.97 512 PRO A O 1
ATOM 4215 N N . THR A 1 513 ? 13.945 29.75 34.875 1 29.33 513 THR A N 1
ATOM 4216 C CA . THR A 1 513 ? 14.938 28.75 34.5 1 29.33 513 THR A CA 1
ATOM 4217 C C . THR A 1 513 ? 15.359 28.922 33.062 1 29.33 513 THR A C 1
ATOM 4219 O O . THR A 1 513 ? 14.516 29.125 32.188 1 29.33 513 THR A O 1
ATOM 4222 N N . SER A 1 514 ? 16.656 29.062 32.625 1 26.33 514 SER A N 1
ATOM 4223 C CA . SER A 1 514 ? 17.312 29.406 31.359 1 26.33 514 SER A CA 1
ATOM 4224 C C . SER A 1 514 ? 17.5 28.188 30.484 1 26.33 514 SER A C 1
ATOM 4226 O O . SER A 1 514 ? 18.156 27.219 30.891 1 26.33 514 SER A O 1
ATOM 4228 N N . THR A 1 515 ? 16.609 27.594 29.688 1 29.08 515 THR A N 1
ATOM 4229 C CA . THR A 1 515 ? 16.984 26.406 28.938 1 29.08 515 THR A CA 1
ATOM 4230 C C . THR A 1 515 ? 17.562 26.797 27.578 1 29.08 515 THR A C 1
ATOM 4232 O O . THR A 1 515 ? 17.266 27.859 27.047 1 29.08 515 THR A O 1
ATOM 4235 N N . ASN A 1 516 ? 18.5 25.953 26.766 1 26.34 516 ASN A N 1
ATOM 4236 C CA . ASN A 1 516 ? 19.516 25.969 25.719 1 26.34 516 ASN A CA 1
ATOM 4237 C C . ASN A 1 516 ? 18.906 25.859 24.328 1 26.34 516 ASN A C 1
ATOM 4239 O O . ASN A 1 516 ? 18.297 24.844 24 1 26.34 516 ASN A O 1
ATOM 4243 N N . SER A 1 517 ? 18.422 26.875 23.609 1 28.91 517 SER A N 1
ATOM 4244 C CA . SER A 1 517 ? 17.672 26.719 22.359 1 28.91 517 SER A CA 1
ATOM 4245 C C . SER A 1 517 ? 18.594 26.75 21.156 1 28.91 517 SER A C 1
ATOM 4247 O O . SER A 1 517 ? 19.703 27.297 21.219 1 28.91 517 SER A O 1
ATOM 4249 N N . SER A 1 518 ? 18.359 26.125 20.031 1 28.2 518 SER A N 1
ATOM 4250 C CA . SER A 1 518 ? 19.016 25.766 18.766 1 28.2 518 SER A CA 1
ATOM 4251 C C . SER A 1 518 ? 19.094 26.984 17.844 1 28.2 518 SER A C 1
ATOM 4253 O O . SER A 1 518 ? 18.234 27.859 17.875 1 28.2 518 SER A O 1
ATOM 4255 N N . SER A 1 519 ? 20.281 27.406 17.047 1 30.73 519 SER A N 1
ATOM 4256 C CA . SER A 1 519 ? 20.938 28.469 16.297 1 30.73 519 SER A CA 1
ATOM 4257 C C . SER A 1 519 ? 20.297 28.656 14.93 1 30.73 519 SER A C 1
ATOM 4259 O O . SER A 1 519 ? 20.844 29.344 14.07 1 30.73 519 SER A O 1
ATOM 4261 N N . PHE A 1 520 ? 19.172 28.859 14.617 1 31.05 520 PHE A N 1
ATOM 4262 C CA . PHE A 1 520 ? 18.922 28.75 13.188 1 31.05 520 PHE A CA 1
ATOM 4263 C C . PHE A 1 520 ? 19.141 30.078 12.484 1 31.05 520 PHE A C 1
ATOM 4265 O O . PHE A 1 520 ? 19.766 30.125 11.414 1 31.05 520 PHE A O 1
ATOM 4272 N N . TYR A 1 521 ? 18.234 31.297 12.477 1 38.19 521 TYR A N 1
ATOM 4273 C CA . TYR A 1 521 ? 17.688 31.875 11.258 1 38.19 521 TYR A CA 1
ATOM 4274 C C . TYR A 1 521 ? 18.328 33.219 10.961 1 38.19 521 TYR A C 1
ATOM 4276 O O . TYR A 1 521 ? 18.125 34.188 11.695 1 38.19 521 TYR A O 1
ATOM 4284 N N . LYS A 1 522 ? 19.359 33.438 10.164 1 47.31 522 LYS A N 1
ATOM 4285 C CA . LYS A 1 522 ? 20.156 34.625 9.836 1 47.31 522 LYS A CA 1
ATOM 4286 C C . LYS A 1 522 ? 19.359 35.625 9.008 1 47.31 522 LYS A C 1
ATOM 4288 O O . LYS A 1 522 ? 19.641 36.812 9.055 1 47.31 522 LYS A O 1
ATOM 4293 N N . GLY A 1 523 ? 18.391 35.531 8.203 1 54.19 523 GLY A N 1
ATOM 4294 C CA . GLY A 1 523 ? 17.875 36.438 7.199 1 54.19 523 GLY A CA 1
ATOM 4295 C C . GLY A 1 523 ? 17.391 37.75 7.789 1 54.19 523 GLY A C 1
ATOM 4296 O O . GLY A 1 523 ? 18.188 38.656 8.055 1 54.19 523 GLY A O 1
ATOM 4297 N N . ALA A 1 524 ? 16.234 38.062 7.996 1 57.88 524 ALA A N 1
ATOM 4298 C CA . ALA A 1 524 ? 15.555 39.25 8.5 1 57.88 524 ALA A CA 1
ATOM 4299 C C . ALA A 1 524 ? 16.156 39.719 9.828 1 57.88 524 ALA A C 1
ATOM 4301 O O . ALA A 1 524 ? 16.203 40.906 10.117 1 57.88 524 ALA A O 1
ATOM 4302 N N . LEU A 1 525 ? 16.75 38.844 10.492 1 64.25 525 LEU A N 1
ATOM 4303 C CA . LEU A 1 525 ? 17.266 39.094 11.828 1 64.25 525 LEU A CA 1
ATOM 4304 C C . LEU A 1 525 ? 18.547 39.938 11.742 1 64.25 525 LEU A C 1
ATOM 4306 O O . LEU A 1 525 ? 18.797 40.781 12.625 1 64.25 525 LEU A O 1
ATOM 4310 N N . GLU A 1 526 ? 19.312 39.625 10.711 1 60.5 526 GLU A N 1
ATOM 4311 C CA . GLU A 1 526 ? 20.562 40.344 10.555 1 60.5 526 GLU A CA 1
ATOM 4312 C C . GLU A 1 526 ? 20.312 41.844 10.438 1 60.5 526 GLU A C 1
ATOM 4314 O O . GLU A 1 526 ? 21.188 42.656 10.773 1 60.5 526 GLU A O 1
ATOM 4319 N N . MET A 1 527 ? 19.188 42.188 10.117 1 56.03 527 MET A N 1
ATOM 4320 C CA . MET A 1 527 ? 18.891 43.594 9.852 1 56.03 527 MET A CA 1
ATOM 4321 C C . MET A 1 527 ? 18.453 44.312 11.133 1 56.03 527 MET A C 1
ATOM 4323 O O . MET A 1 527 ? 18.281 45.531 11.141 1 56.03 527 MET A O 1
ATOM 4327 N N . LEU A 1 528 ? 18.156 43.625 12.211 1 58.41 528 LEU A N 1
ATOM 4328 C CA . LEU A 1 528 ? 17.703 44.219 13.453 1 58.41 528 LEU A CA 1
ATOM 4329 C C . LEU A 1 528 ? 18.844 44.906 14.18 1 58.41 528 LEU A C 1
ATOM 4331 O O . LEU A 1 528 ? 19.859 44.281 14.508 1 58.41 528 LEU A O 1
ATOM 4335 N N . LYS A 1 529 ? 19.141 46.219 13.93 1 50.72 529 LYS A N 1
ATOM 4336 C CA . LYS A 1 529 ? 20.141 47.062 14.555 1 50.72 529 LYS A CA 1
ATOM 4337 C C . LYS A 1 529 ? 19.844 47.25 16.047 1 50.72 529 LYS A C 1
ATOM 4339 O O . LYS A 1 529 ? 18.688 47.375 16.438 1 50.72 529 LYS A O 1
ATOM 4344 N N . SER A 1 530 ? 20.703 46.906 16.969 1 48.66 530 SER A N 1
ATOM 4345 C CA . SER A 1 530 ? 20.672 47.062 18.422 1 48.66 530 SER A CA 1
ATOM 4346 C C . SER A 1 530 ? 20.281 48.469 18.828 1 48.66 530 SER A C 1
ATOM 4348 O O . SER A 1 530 ? 21.078 49.406 18.688 1 48.66 530 SER A O 1
ATOM 4350 N N . ARG A 1 531 ? 19.172 49.062 18.625 1 46.53 531 ARG A N 1
ATOM 4351 C CA . ARG A 1 531 ? 18.891 50.375 19.172 1 46.53 531 ARG A CA 1
ATOM 4352 C C . ARG A 1 531 ? 18.516 50.312 20.656 1 46.53 531 ARG A C 1
ATOM 4354 O O . ARG A 1 531 ? 17.594 49.594 21.016 1 46.53 531 ARG A O 1
ATOM 4361 N N . LYS A 1 532 ? 19.469 50.594 21.562 1 47.5 532 LYS A N 1
ATOM 4362 C CA . LYS A 1 532 ? 19.188 50.844 22.984 1 47.5 532 LYS A CA 1
ATOM 4363 C C . LYS A 1 532 ? 18.266 52.062 23.156 1 47.5 532 LYS A C 1
ATOM 4365 O O . LYS A 1 532 ? 18.578 53.156 22.688 1 47.5 532 LYS A O 1
ATOM 4370 N N . LYS A 1 533 ? 16.969 51.844 23.312 1 49.84 533 LYS A N 1
ATOM 4371 C CA . LYS A 1 533 ? 16.109 52.969 23.656 1 49.84 533 LYS A CA 1
ATOM 4372 C C . LYS A 1 533 ? 16.438 53.5 25.031 1 49.84 533 LYS A C 1
ATOM 4374 O O . LYS A 1 533 ? 16.672 52.75 25.984 1 49.84 533 LYS A O 1
ATOM 4379 N N . THR A 1 534 ? 16.953 54.625 25.109 1 40.28 534 THR A N 1
ATOM 4380 C CA . THR A 1 534 ? 17.016 55.438 26.328 1 40.28 534 THR A CA 1
ATOM 4381 C C . THR A 1 534 ? 15.609 55.688 26.875 1 40.28 534 THR A C 1
ATOM 4383 O O . THR A 1 534 ? 14.836 56.469 26.297 1 40.28 534 THR A O 1
ATOM 4386 N N . THR A 1 535 ? 14.859 54.719 27.266 1 40.59 535 THR A N 1
ATOM 4387 C CA . THR A 1 535 ? 13.484 54.938 27.719 1 40.59 535 THR A CA 1
ATOM 4388 C C . THR A 1 535 ? 13.461 55.844 28.938 1 40.59 535 THR A C 1
ATOM 4390 O O . THR A 1 535 ? 14.133 55.594 29.938 1 40.59 535 THR A O 1
ATOM 4393 N N . ASN A 1 536 ? 13.305 57.094 28.828 1 38.72 536 ASN A N 1
ATOM 4394 C CA . ASN A 1 536 ? 12.828 57.969 29.922 1 38.72 536 ASN A CA 1
ATOM 4395 C C . ASN A 1 536 ? 11.523 57.438 30.516 1 38.72 536 ASN A C 1
ATOM 4397 O O . ASN A 1 536 ? 10.469 57.5 29.891 1 38.72 536 ASN A O 1
ATOM 4401 N N . SER A 1 537 ? 11.492 56.312 31.266 1 39.41 537 SER A N 1
ATOM 4402 C CA . SER A 1 537 ? 10.328 55.688 31.875 1 39.41 537 SER A CA 1
ATOM 4403 C C . SER A 1 537 ? 9.648 56.625 32.875 1 39.41 537 SER A C 1
ATOM 4405 O O . SER A 1 537 ? 10.258 57.031 33.844 1 39.41 537 SER A O 1
ATOM 4407 N N . SER A 1 538 ? 8.797 57.5 32.5 1 39.03 538 SER A N 1
ATOM 4408 C CA . SER A 1 538 ? 7.969 58.156 33.5 1 39.03 538 SER A CA 1
ATOM 4409 C C . SER A 1 538 ? 7.242 57.125 34.375 1 39.03 538 SER A C 1
ATOM 4411 O O . SER A 1 538 ? 6.723 56.125 33.844 1 39.03 538 SER A O 1
ATOM 4413 N N . PRO A 1 539 ? 7.383 57.031 35.781 1 42.38 539 PRO A N 1
ATOM 4414 C CA . PRO A 1 539 ? 6.781 56.156 36.781 1 42.38 539 PRO A CA 1
ATOM 4415 C C . PRO A 1 539 ? 5.258 56.125 36.688 1 42.38 539 PRO A C 1
ATOM 4417 O O . PRO A 1 539 ? 4.594 55.656 37.625 1 42.38 539 PRO A O 1
ATOM 4420 N N . ASN A 1 540 ? 4.5 56.938 36 1 42.53 540 ASN A N 1
ATOM 4421 C CA . ASN A 1 540 ? 3.07 56.969 36.281 1 42.53 540 ASN A CA 1
ATOM 4422 C C . ASN A 1 540 ? 2.467 55.562 36.219 1 42.53 540 ASN A C 1
ATOM 4424 O O . ASN A 1 540 ? 3.076 54.625 35.656 1 42.53 540 ASN A O 1
ATOM 4428 N N . ASN A 1 541 ? 1.008 55.312 36.656 1 50 541 ASN A N 1
ATOM 4429 C CA . ASN A 1 541 ? 0.057 54.219 36.719 1 50 541 ASN A CA 1
ATOM 4430 C C . ASN A 1 541 ? 0.057 53.406 35.406 1 50 541 ASN A C 1
ATOM 4432 O O . ASN A 1 541 ? -0.839 53.562 34.594 1 50 541 ASN A O 1
ATOM 4436 N N . THR A 1 542 ? 1.108 52.844 34.875 1 73.5 542 THR A N 1
ATOM 4437 C CA . THR A 1 542 ? 1.329 52.344 33.531 1 73.5 542 THR A CA 1
ATOM 4438 C C . THR A 1 542 ? 0.929 50.875 33.438 1 73.5 542 THR A C 1
ATOM 4440 O O . THR A 1 542 ? 1.184 50.094 34.344 1 73.5 542 THR A O 1
ATOM 4443 N N . SER A 1 543 ? -0.13 50.469 32.594 1 87.12 543 SER A N 1
ATOM 4444 C CA . SER A 1 543 ? -0.546 49.094 32.312 1 87.12 543 SER A CA 1
ATOM 4445 C C . SER A 1 543 ? 0.658 48.188 32.094 1 87.12 543 SER A C 1
ATOM 4447 O O . SER A 1 543 ? 1.771 48.656 31.859 1 87.12 543 SER A O 1
ATOM 4449 N N . ASP A 1 544 ? 0.514 47 32.531 1 91.69 544 ASP A N 1
ATOM 4450 C CA . ASP A 1 544 ? 1.633 46.094 32.312 1 91.69 544 ASP A CA 1
ATOM 4451 C C . ASP A 1 544 ? 2.029 46.062 30.828 1 91.69 544 ASP A C 1
ATOM 4453 O O . ASP A 1 544 ? 3.184 45.781 30.5 1 91.69 544 ASP A O 1
ATOM 4457 N N . LEU A 1 545 ? 1.095 46.406 29.953 1 94.12 545 LEU A N 1
ATOM 4458 C CA . LEU A 1 545 ? 1.421 46.531 28.531 1 94.12 545 LEU A CA 1
ATOM 4459 C C . LEU A 1 545 ? 2.414 47.656 28.312 1 94.12 545 LEU A C 1
ATOM 4461 O O . LEU A 1 545 ? 3.412 47.5 27.609 1 94.12 545 LEU A O 1
ATOM 4465 N N . ASP A 1 546 ? 2.188 48.75 28.953 1 92.75 546 ASP A N 1
ATOM 4466 C CA . ASP A 1 546 ? 3.078 49.906 28.828 1 92.75 546 ASP A CA 1
ATOM 4467 C C . ASP A 1 546 ? 4.461 49.594 29.391 1 92.75 546 ASP A C 1
ATOM 4469 O O . ASP A 1 546 ? 5.477 49.969 28.797 1 92.75 546 ASP A O 1
ATOM 4473 N N . LYS A 1 547 ? 4.461 48.906 30.469 1 92.38 547 LYS A N 1
ATOM 4474 C CA . LYS A 1 547 ? 5.73 48.5 31.078 1 92.38 547 LYS A CA 1
ATOM 4475 C C . LYS A 1 547 ? 6.531 47.625 30.141 1 92.38 547 LYS A C 1
ATOM 4477 O O . LYS A 1 547 ? 7.738 47.812 29.984 1 92.38 547 LYS A O 1
ATOM 4482 N N . TYR A 1 548 ? 5.801 46.688 29.609 1 94.44 548 TYR A N 1
ATOM 4483 C CA . TYR A 1 548 ? 6.422 45.75 28.703 1 94.44 548 TYR A CA 1
ATOM 4484 C C . TYR A 1 548 ? 7.004 46.438 27.484 1 94.44 548 TYR A C 1
ATOM 4486 O O . TYR A 1 548 ? 8.148 46.188 27.094 1 94.44 548 TYR A O 1
ATOM 4494 N N . LEU A 1 549 ? 6.227 47.312 26.906 1 93.25 549 LEU A N 1
ATOM 4495 C CA . LEU A 1 549 ? 6.633 48 25.672 1 93.25 549 LEU A CA 1
ATOM 4496 C C . LEU A 1 549 ? 7.801 48.938 25.938 1 93.25 549 LEU A C 1
ATOM 4498 O O . LEU A 1 549 ? 8.602 49.219 25.047 1 93.25 549 LEU A O 1
ATOM 4502 N N . ASN A 1 550 ? 7.957 49.344 27.188 1 89.75 550 ASN A N 1
ATOM 4503 C CA . ASN A 1 550 ? 9 50.312 27.531 1 89.75 550 ASN A CA 1
ATOM 4504 C C . ASN A 1 550 ? 10.281 49.625 27.969 1 89.75 550 ASN A C 1
ATOM 4506 O O . ASN A 1 550 ? 11.312 50.281 28.141 1 89.75 550 ASN A O 1
ATOM 4510 N N . THR A 1 551 ? 10.227 48.344 28.109 1 90.19 551 THR A N 1
ATOM 4511 C CA . THR A 1 551 ? 11.43 47.594 28.438 1 90.19 551 THR A CA 1
ATOM 4512 C C . THR A 1 551 ? 12.242 47.312 27.188 1 90.19 551 THR A C 1
ATOM 4514 O O . THR A 1 551 ? 11.68 47.094 26.109 1 90.19 551 THR A O 1
ATOM 4517 N N . ASP A 1 552 ? 13.531 47.156 27.375 1 86.5 552 ASP A N 1
ATOM 4518 C CA . ASP A 1 552 ? 14.422 46.875 26.25 1 86.5 552 ASP A CA 1
ATOM 4519 C C . ASP A 1 552 ? 14.195 45.469 25.703 1 86.5 552 ASP A C 1
ATOM 4521 O O . ASP A 1 552 ? 13.773 44.562 26.422 1 86.5 552 ASP A O 1
ATOM 4525 N N . ILE A 1 553 ? 14.523 45.406 24.422 1 88.19 553 ILE A N 1
ATOM 4526 C CA . ILE A 1 553 ? 14.383 44.094 23.766 1 88.19 553 ILE A CA 1
ATOM 4527 C C . ILE A 1 553 ? 15.516 43.188 24.203 1 88.19 553 ILE A C 1
ATOM 4529 O O . ILE A 1 553 ? 16.609 43.625 24.547 1 88.19 553 ILE A O 1
ATOM 4533 N N . ILE A 1 554 ? 15.227 41.938 24.141 1 85.38 554 ILE A N 1
ATOM 4534 C CA . ILE A 1 554 ? 16.25 40.906 24.391 1 85.38 554 ILE A CA 1
ATOM 4535 C C . ILE A 1 554 ? 17.031 40.656 23.109 1 85.38 554 ILE A C 1
ATOM 4537 O O . ILE A 1 554 ? 16.453 40.312 22.078 1 85.38 554 ILE A O 1
ATOM 4541 N N . PRO A 1 555 ? 18.359 40.781 23.109 1 79.38 555 PRO A N 1
ATOM 4542 C CA . PRO A 1 555 ? 19.156 40.594 21.891 1 79.38 555 PRO A CA 1
ATOM 4543 C C . PRO A 1 555 ? 19.156 39.125 21.422 1 79.38 555 PRO A C 1
ATOM 4545 O O . PRO A 1 555 ? 19.156 38.219 22.25 1 79.38 555 PRO A O 1
ATOM 4548 N N . PHE A 1 556 ? 19.031 38.938 20.078 1 71.56 556 PHE A N 1
ATOM 4549 C CA . PHE A 1 556 ? 19 37.625 19.469 1 71.56 556 PHE A CA 1
ATOM 4550 C C . PHE A 1 556 ? 20.312 36.875 19.703 1 71.56 556 PHE A C 1
ATOM 4552 O O . PHE A 1 556 ? 20.328 35.656 19.781 1 71.56 556 PHE A O 1
ATOM 4559 N N . GLU A 1 557 ? 21.641 37.594 19.547 1 56.03 557 GLU A N 1
ATOM 4560 C CA . GLU A 1 557 ? 22.984 37.031 19.656 1 56.03 557 GLU A CA 1
ATOM 4561 C C . GLU A 1 557 ? 23.125 36.188 20.922 1 56.03 557 GLU A C 1
ATOM 4563 O O . GLU A 1 557 ? 23.844 35.156 20.922 1 56.03 557 GLU A O 1
ATOM 4568 N N . ASP A 1 558 ? 22.609 36.625 21.906 1 48.19 558 ASP A N 1
ATOM 4569 C CA . ASP A 1 558 ? 22.891 36 23.203 1 48.19 558 ASP A CA 1
ATOM 4570 C C . ASP A 1 558 ? 22.172 34.656 23.328 1 48.19 558 ASP A C 1
ATOM 4572 O O . ASP A 1 558 ? 22.484 33.875 24.234 1 48.19 558 ASP A O 1
ATOM 4576 N N . GLN A 1 559 ? 21.062 34.281 22.531 1 51.62 559 GLN A N 1
ATOM 4577 C CA . GLN A 1 559 ? 20.359 33.156 23.094 1 51.62 559 GLN A CA 1
ATOM 4578 C C . GLN A 1 559 ? 19.938 32.156 21.984 1 51.62 559 GLN A C 1
ATOM 4580 O O . GLN A 1 559 ? 18.828 32.25 21.469 1 51.62 559 GLN A O 1
ATOM 4585 N N . GLU A 1 560 ? 20.984 31.5 21.438 1 53.97 560 GLU A N 1
ATOM 4586 C CA . GLU A 1 560 ? 20.781 30.406 20.469 1 53.97 560 GLU A CA 1
ATOM 4587 C C . GLU A 1 560 ? 19.578 29.562 20.844 1 53.97 560 GLU A C 1
ATOM 4589 O O . GLU A 1 560 ? 18.844 29.078 19.969 1 53.97 560 GLU A O 1
ATOM 4594 N N . ASP A 1 561 ? 19.188 29.5 22.141 1 67.25 561 ASP A N 1
ATOM 4595 C CA . ASP A 1 561 ? 18.172 28.578 22.625 1 67.25 561 ASP A CA 1
ATOM 4596 C C . ASP A 1 561 ? 17.047 29.344 23.328 1 67.25 561 ASP A C 1
ATOM 4598 O O . ASP A 1 561 ? 16.516 28.875 24.344 1 67.25 561 ASP A O 1
ATOM 4602 N N . PHE A 1 562 ? 16.531 30.469 22.703 1 85.44 562 PHE A N 1
ATOM 4603 C CA . PHE A 1 562 ? 15.469 31.234 23.344 1 85.44 562 PHE A CA 1
ATOM 4604 C C . PHE A 1 562 ? 14.109 30.578 23.156 1 85.44 562 PHE A C 1
ATOM 4606 O O . PHE A 1 562 ? 13.703 30.312 22.016 1 85.44 562 PHE A O 1
ATOM 4613 N N . ASP A 1 563 ? 13.477 30.281 24.297 1 90.94 563 ASP A N 1
ATOM 4614 C CA . ASP A 1 563 ? 12.125 29.734 24.281 1 90.94 563 ASP A CA 1
ATOM 4615 C C . ASP A 1 563 ? 11.117 30.781 24.766 1 90.94 563 ASP A C 1
ATOM 4617 O O . ASP A 1 563 ? 11.062 31.062 25.969 1 90.94 563 ASP A O 1
ATOM 4621 N N . ILE A 1 564 ? 10.352 31.266 23.844 1 95.12 564 ILE A N 1
ATOM 4622 C CA . ILE A 1 564 ? 9.43 32.344 24.141 1 95.12 564 ILE A CA 1
ATOM 4623 C C . ILE A 1 564 ? 8.406 31.906 25.172 1 95.12 564 ILE A C 1
ATOM 4625 O O . ILE A 1 564 ? 7.945 32.719 25.984 1 95.12 564 ILE A O 1
ATOM 4629 N N . LEU A 1 565 ? 8.016 30.703 25.188 1 96.19 565 LEU A N 1
ATOM 4630 C CA . LEU A 1 565 ? 7.023 30.203 26.141 1 96.19 565 LEU A CA 1
ATOM 4631 C C . LEU A 1 565 ? 7.598 30.141 27.547 1 96.19 565 LEU A C 1
ATOM 4633 O O . LEU A 1 565 ? 6.93 30.531 28.516 1 96.19 565 LEU A O 1
ATOM 4637 N N . ILE A 1 566 ? 8.773 29.719 27.641 1 93 566 ILE A N 1
ATOM 4638 C CA . ILE A 1 566 ? 9.445 29.688 28.938 1 93 566 ILE A CA 1
ATOM 4639 C C . ILE A 1 566 ? 9.625 31.094 29.469 1 93 566 ILE A C 1
ATOM 4641 O O . ILE A 1 566 ? 9.477 31.344 30.672 1 93 566 ILE A O 1
ATOM 4645 N N . TRP A 1 567 ? 9.984 31.953 28.578 1 94.31 567 TRP A N 1
ATOM 4646 C CA . TRP A 1 567 ? 10.156 33.344 28.984 1 94.31 567 TRP A CA 1
ATOM 4647 C C . TRP A 1 567 ? 8.867 33.906 29.562 1 94.31 567 TRP A C 1
ATOM 4649 O O . TRP A 1 567 ? 8.875 34.531 30.625 1 94.31 567 TRP A O 1
ATOM 4659 N N . TRP A 1 568 ? 7.789 33.75 28.906 1 96.5 568 TRP A N 1
ATOM 4660 C CA . TRP A 1 568 ? 6.512 34.281 29.375 1 96.5 568 TRP A CA 1
ATOM 4661 C C . TRP A 1 568 ? 6.074 33.594 30.656 1 96.5 568 TRP A C 1
ATOM 4663 O O . TRP A 1 568 ? 5.473 34.219 31.531 1 96.5 568 TRP A O 1
ATOM 4673 N N . LYS A 1 569 ? 6.328 32.281 30.75 1 94.38 569 LYS A N 1
ATOM 4674 C CA . LYS A 1 569 ? 6.035 31.594 31.984 1 94.38 569 LYS A CA 1
ATOM 4675 C C . LYS A 1 569 ? 6.727 32.25 33.188 1 94.38 569 LYS A C 1
ATOM 4677 O O . LYS A 1 569 ? 6.113 32.469 34.219 1 94.38 569 LYS A O 1
ATOM 4682 N N . SER A 1 570 ? 7.93 32.688 33 1 93.69 570 SER A N 1
ATOM 4683 C CA . SER A 1 570 ? 8.734 33.281 34.062 1 93.69 570 SER A CA 1
ATOM 4684 C C . SER A 1 570 ? 8.305 34.719 34.344 1 93.69 570 SER A C 1
ATOM 4686 O O . SER A 1 570 ? 8.531 35.25 35.438 1 93.69 570 SER A O 1
ATOM 4688 N N . HIS A 1 571 ? 7.68 35.406 33.375 1 94.31 571 HIS A N 1
ATOM 4689 C CA . HIS A 1 571 ? 7.336 36.812 33.5 1 94.31 571 HIS A CA 1
ATOM 4690 C C . HIS A 1 571 ? 5.832 37 33.688 1 94.31 571 HIS A C 1
ATOM 4692 O O . HIS A 1 571 ? 5.32 38.125 33.531 1 94.31 571 HIS A O 1
ATOM 4698 N N . GLN A 1 572 ? 5.172 35.969 33.938 1 93.25 572 GLN A N 1
ATOM 4699 C CA . GLN A 1 572 ? 3.717 36 34 1 93.25 572 GLN A CA 1
ATOM 4700 C C . GLN A 1 572 ? 3.254 36.906 35.156 1 93.25 572 GLN A C 1
ATOM 4702 O O . GLN A 1 572 ? 2.211 37.562 35.062 1 93.25 572 GLN A O 1
ATOM 4707 N N . HIS A 1 573 ? 3.992 37 36.25 1 90.31 573 HIS A N 1
ATOM 4708 C CA . HIS A 1 573 ? 3.625 37.812 37.406 1 90.31 573 HIS A CA 1
ATOM 4709 C C . HIS A 1 573 ? 3.941 39.281 37.188 1 90.31 573 HIS A C 1
ATOM 4711 O O . HIS A 1 573 ? 3.27 40.188 37.719 1 90.31 573 HIS A O 1
ATOM 4717 N N . LYS A 1 574 ? 4.953 39.469 36.406 1 91.75 574 LYS A N 1
ATOM 4718 C CA . LYS A 1 574 ? 5.328 40.844 36.062 1 91.75 574 LYS A CA 1
ATOM 4719 C C . LYS A 1 574 ? 4.316 41.469 35.094 1 91.75 574 LYS A C 1
ATOM 4721 O O . LYS A 1 574 ? 4.027 42.656 35.156 1 91.75 574 LYS A O 1
ATOM 4726 N N . TYR A 1 575 ? 3.896 40.594 34.188 1 94.62 575 TYR A N 1
ATOM 4727 C CA . TYR A 1 575 ? 2.928 41.031 33.188 1 94.62 575 TYR A CA 1
ATOM 4728 C C . TYR A 1 575 ? 1.676 40.188 33.219 1 94.62 575 TYR A C 1
ATOM 4730 O O . TYR A 1 575 ? 1.409 39.438 32.281 1 94.62 575 TYR A O 1
ATOM 4738 N N . PRO A 1 576 ? 0.778 40.344 34.125 1 93.44 576 PRO A N 1
ATOM 4739 C CA . PRO A 1 576 ? -0.308 39.375 34.344 1 93.44 576 PRO A CA 1
ATOM 4740 C C . PRO A 1 576 ? -1.328 39.344 33.219 1 93.44 576 PRO A C 1
ATOM 4742 O O . PRO A 1 576 ? -1.714 38.281 32.75 1 93.44 576 PRO A O 1
ATOM 4745 N N . VAL A 1 577 ? -1.766 40.5 32.781 1 94.62 577 VAL A N 1
ATOM 4746 C CA . VAL A 1 577 ? -2.773 40.562 31.719 1 94.62 577 VAL A CA 1
ATOM 4747 C C . VAL A 1 577 ? -2.129 40.25 30.375 1 94.62 577 VAL A C 1
ATOM 4749 O O . VAL A 1 577 ? -2.672 39.469 29.578 1 94.62 577 VAL A O 1
ATOM 4752 N N . LEU A 1 578 ? -0.968 40.812 30.188 1 95.62 578 LEU A N 1
ATOM 4753 C CA . LEU A 1 578 ? -0.281 40.6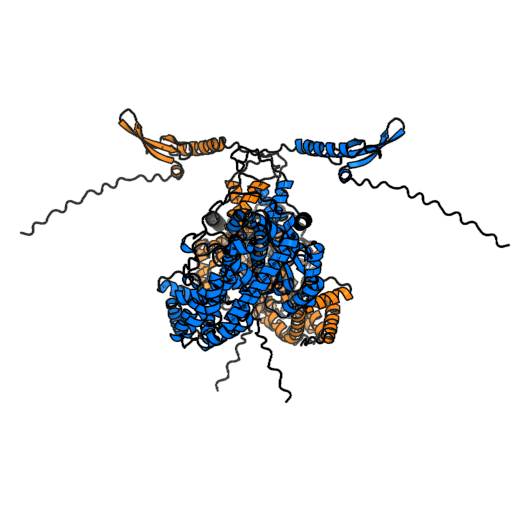56 28.906 1 95.62 578 LEU A CA 1
ATOM 4754 C C . LEU A 1 578 ? 0.135 39.188 28.719 1 95.62 578 LEU A C 1
ATOM 4756 O O . LEU A 1 578 ? 0.157 38.688 27.578 1 95.62 578 LEU A O 1
ATOM 4760 N N . SER A 1 579 ? 0.447 38.531 29.797 1 95.5 579 SER A N 1
ATOM 4761 C CA . SER A 1 579 ? 0.857 37.125 29.703 1 95.5 579 SER A CA 1
ATOM 4762 C C . SER A 1 579 ? -0.291 36.25 29.219 1 95.5 579 SER A C 1
ATOM 4764 O O . SER A 1 579 ? -0.072 35.281 28.484 1 95.5 579 SER A O 1
ATOM 4766 N N . ILE A 1 580 ? -1.495 36.562 29.562 1 95.19 580 ILE A N 1
ATOM 4767 C CA . ILE A 1 580 ? -2.658 35.812 29.094 1 95.19 580 ILE A CA 1
ATOM 4768 C C . ILE A 1 580 ? -2.869 36.062 27.609 1 95.19 580 ILE A C 1
ATOM 4770 O O . ILE A 1 580 ? -3.176 35.125 26.859 1 95.19 580 ILE A O 1
ATOM 4774 N N . ILE A 1 581 ? -2.678 37.281 27.203 1 95.5 581 ILE A N 1
ATOM 4775 C CA . ILE A 1 581 ? -2.777 37.625 25.781 1 95.5 581 ILE A CA 1
ATOM 4776 C C . ILE A 1 581 ? -1.694 36.875 25 1 95.5 581 ILE A C 1
ATOM 4778 O O . ILE A 1 581 ? -1.97 36.281 23.953 1 95.5 581 ILE A O 1
ATOM 4782 N N . ALA A 1 582 ? -0.469 36.938 25.547 1 97.19 582 ALA A N 1
ATOM 4783 C CA . ALA A 1 582 ? 0.649 36.25 24.891 1 97.19 582 ALA A CA 1
ATOM 4784 C C . ALA A 1 582 ? 0.37 34.781 24.734 1 97.19 582 ALA A C 1
ATOM 4786 O O . ALA A 1 582 ? 0.667 34.188 23.703 1 97.19 582 ALA A O 1
ATOM 4787 N N . ARG A 1 583 ? -0.172 34.156 25.703 1 96.38 583 ARG A N 1
ATOM 4788 C CA . ARG A 1 583 ? -0.491 32.75 25.672 1 96.38 583 ARG A CA 1
ATOM 4789 C C . ARG A 1 583 ? -1.464 32.438 24.531 1 96.38 583 ARG A C 1
ATOM 4791 O O . ARG A 1 583 ? -1.253 31.484 23.766 1 96.38 583 ARG A O 1
ATOM 4798 N N . ASP A 1 584 ? -2.457 33.219 24.391 1 96.19 584 ASP A N 1
ATOM 4799 C CA . ASP A 1 584 ? -3.484 32.969 23.391 1 96.19 584 ASP A CA 1
ATOM 4800 C C . ASP A 1 584 ? -2.949 33.281 21.984 1 96.19 584 ASP A C 1
ATOM 4802 O O . ASP A 1 584 ? -3.178 32.5 21.062 1 96.19 584 ASP A O 1
ATOM 4806 N N . VAL A 1 585 ? -2.209 34.312 21.859 1 97.06 585 VAL A N 1
ATOM 4807 C CA . VAL A 1 585 ? -1.731 34.75 20.547 1 97.06 585 VAL A CA 1
ATOM 4808 C C . VAL A 1 585 ? -0.65 33.812 20.047 1 97.06 585 VAL A C 1
ATOM 4810 O O . VAL A 1 585 ? -0.58 33.5 18.844 1 97.06 585 VAL A O 1
ATOM 4813 N N . LEU A 1 586 ? 0.179 33.312 20.938 1 97.5 586 LEU A N 1
ATOM 4814 C CA . LEU A 1 586 ? 1.271 32.406 20.578 1 97.5 586 LEU A CA 1
ATOM 4815 C C . LEU A 1 586 ? 0.748 31.016 20.266 1 97.5 586 LEU A C 1
ATOM 4817 O O . LEU A 1 586 ? 1.457 30.188 19.688 1 97.5 586 LEU A O 1
ATOM 4821 N N . THR A 1 587 ? -0.468 30.703 20.609 1 97.06 587 THR A N 1
ATOM 4822 C CA . THR A 1 587 ? -1.108 29.422 20.328 1 97.06 587 THR A CA 1
ATOM 4823 C C . THR A 1 587 ? -1.493 29.328 18.859 1 97.06 587 THR A C 1
ATOM 4825 O O . THR A 1 587 ? -1.631 28.219 18.312 1 97.06 587 THR A O 1
ATOM 4828 N N . VAL A 1 588 ? -1.662 30.375 18.156 1 97.44 588 VAL A N 1
ATOM 4829 C CA . VAL A 1 588 ? -2.229 30.438 16.812 1 97.44 588 VAL A CA 1
ATOM 4830 C C . VAL A 1 588 ? -1.337 29.656 15.836 1 97.44 588 VAL A C 1
ATOM 4832 O O . VAL A 1 588 ? -0.186 30.031 15.602 1 97.44 588 VAL A O 1
ATOM 4835 N N . PRO A 1 589 ? -1.86 28.562 15.305 1 95.38 589 PRO A N 1
ATOM 4836 C CA . PRO A 1 589 ? -1.118 27.844 14.258 1 95.38 589 PRO A CA 1
ATOM 4837 C C . PRO A 1 589 ? -1.185 28.547 12.906 1 95.38 589 PRO A C 1
ATOM 4839 O O . PRO A 1 589 ? -2.254 29.016 12.5 1 95.38 589 PRO A O 1
ATOM 4842 N N . VAL A 1 590 ? -0.104 28.594 12.266 1 95.31 590 VAL A N 1
ATOM 4843 C CA . VAL A 1 590 ? -0.1 29.359 11.023 1 95.31 590 VAL A CA 1
ATOM 4844 C C . VAL A 1 590 ? -0.228 28.422 9.828 1 95.31 590 VAL A C 1
ATOM 4846 O O . VAL A 1 590 ? -0.325 28.859 8.68 1 95.31 590 VAL A O 1
ATOM 4849 N N . SER A 1 591 ? -0.185 27.156 10.117 1 91.81 591 SER A N 1
ATOM 4850 C CA . SER A 1 591 ? -0.33 26.141 9.078 1 91.81 591 SER A CA 1
ATOM 4851 C C . SER A 1 591 ? -1.299 25.031 9.508 1 91.81 591 SER A C 1
ATOM 4853 O O . SER A 1 591 ? -1.468 24.781 10.703 1 91.81 591 SER A O 1
ATOM 4855 N N . THR A 1 592 ? -1.936 24.422 8.508 1 85.25 592 THR A N 1
ATOM 4856 C CA . THR A 1 592 ? -2.869 23.344 8.773 1 85.25 592 THR A CA 1
ATOM 4857 C C . THR A 1 592 ? -2.158 21.984 8.727 1 85.25 592 THR A C 1
ATOM 4859 O O . THR A 1 592 ? -2.789 20.938 8.891 1 85.25 592 THR A O 1
ATOM 4862 N N . VAL A 1 593 ? -0.849 21.906 8.461 1 71.12 593 VAL A N 1
ATOM 4863 C CA . VAL A 1 593 ? -0.077 20.672 8.289 1 71.12 593 VAL A CA 1
ATOM 4864 C C . VAL A 1 593 ? -0.031 19.906 9.609 1 71.12 593 VAL A C 1
ATOM 4866 O O . VAL A 1 593 ? 0.147 18.688 9.625 1 71.12 593 VAL A O 1
ATOM 4869 N N . ALA A 1 594 ? -0.178 20.531 10.695 1 57.12 594 ALA A N 1
ATOM 4870 C CA . ALA A 1 594 ? -0.132 19.859 11.992 1 57.12 594 ALA A CA 1
ATOM 4871 C C . ALA A 1 594 ? -0.968 18.594 11.977 1 57.12 594 ALA A C 1
ATOM 4873 O O . ALA A 1 594 ? -0.609 17.594 12.617 1 57.12 594 ALA A O 1
ATOM 4874 N N . SER A 1 595 ? -1.999 18.547 11.172 1 50.69 595 SER A N 1
ATOM 4875 C CA . SER A 1 595 ? -2.887 17.391 11.125 1 50.69 595 SER A CA 1
ATOM 4876 C C . SER A 1 595 ? -2.281 16.266 10.289 1 50.69 595 SER A C 1
ATOM 4878 O O . SER A 1 595 ? -2.551 15.086 10.539 1 50.69 595 SER A O 1
ATOM 4880 N N . GLU A 1 596 ? -1.399 16.594 9.344 1 53.5 596 GLU A N 1
ATOM 4881 C CA . GLU A 1 596 ? -0.881 15.633 8.375 1 53.5 596 GLU A CA 1
ATOM 4882 C C . GLU A 1 596 ? 0.096 14.664 9.031 1 53.5 596 GLU A C 1
ATOM 4884 O O . GLU A 1 596 ? 0.227 13.516 8.594 1 53.5 596 GLU A O 1
ATOM 4889 N N . ALA A 1 597 ? 0.739 15.227 10.18 1 48.56 597 ALA A N 1
ATOM 4890 C CA . ALA A 1 597 ? 1.723 14.383 10.852 1 48.56 597 ALA A CA 1
ATOM 4891 C C . ALA A 1 597 ? 1.067 13.133 11.438 1 48.56 597 ALA A C 1
ATOM 4893 O O . ALA A 1 597 ? 1.752 12.164 11.766 1 48.56 597 ALA A O 1
ATOM 4894 N N . ALA A 1 598 ? -0.239 13.266 11.68 1 42.53 598 ALA A N 1
ATOM 4895 C CA . ALA A 1 598 ? -0.934 12.125 12.273 1 42.53 598 ALA A CA 1
ATOM 4896 C C . ALA A 1 598 ? -1 10.961 11.289 1 42.53 598 ALA A C 1
ATOM 4898 O O . ALA A 1 598 ? -1.331 9.836 11.68 1 42.53 598 ALA A O 1
ATOM 4899 N N . PHE A 1 599 ? -0.731 11.227 10.055 1 43.34 599 PHE A N 1
ATOM 4900 C CA . PHE A 1 599 ? -0.979 10.133 9.125 1 43.34 599 PHE A CA 1
ATOM 4901 C C . PHE A 1 599 ? 0.292 9.773 8.367 1 43.34 599 PHE A C 1
ATOM 4903 O O . PHE A 1 599 ? 1.034 10.656 7.926 1 43.34 599 PHE A O 1
ATOM 4910 N N . SER A 1 600 ? 0.908 8.828 8.773 1 40.81 600 SER A N 1
ATOM 4911 C CA . SER A 1 600 ? 2.092 8.219 8.18 1 40.81 600 SER A CA 1
ATOM 4912 C C . SER A 1 600 ? 2.023 8.242 6.656 1 40.81 600 SER A C 1
ATOM 4914 O O . SER A 1 600 ? 3.049 8.133 5.98 1 40.81 600 SER A O 1
ATOM 4916 N N . ALA A 1 601 ? 0.814 8.094 6.07 1 41.72 601 ALA A N 1
ATOM 4917 C CA . ALA A 1 601 ? 0.761 7.641 4.684 1 41.72 601 ALA A CA 1
ATOM 4918 C C . ALA A 1 601 ? 0.997 8.797 3.717 1 41.72 601 ALA A C 1
ATOM 4920 O O . ALA A 1 601 ? 0.701 8.688 2.523 1 41.72 601 ALA A O 1
ATOM 4921 N N . GLY A 1 602 ? 1.958 9.703 3.988 1 44.69 602 GLY A N 1
ATOM 4922 C CA . GLY A 1 602 ? 2.512 10.594 2.975 1 44.69 602 GLY A CA 1
ATOM 4923 C C . GLY A 1 602 ? 1.491 11.555 2.402 1 44.69 602 GLY A C 1
ATOM 4924 O O . GLY A 1 602 ? 1.761 12.234 1.412 1 44.69 602 GLY A O 1
ATOM 4925 N N . GLY A 1 603 ? 0.237 11.727 3.062 1 52.28 603 GLY A N 1
ATOM 4926 C CA . GLY A 1 603 ? -0.741 12.695 2.607 1 52.28 603 GLY A CA 1
ATOM 4927 C C . GLY A 1 603 ? -2.049 12.633 3.373 1 52.28 603 GLY A C 1
ATOM 4928 O O . GLY A 1 603 ? -2.139 11.961 4.402 1 52.28 603 GLY A O 1
ATOM 4929 N N . ARG A 1 604 ? -2.826 13.578 3.193 1 53.5 604 ARG A N 1
ATOM 4930 C CA . ARG A 1 604 ? -4.199 13.648 3.678 1 53.5 604 ARG A CA 1
ATOM 4931 C C . ARG A 1 604 ? -5.023 12.477 3.152 1 53.5 604 ARG A C 1
ATOM 4933 O O . ARG A 1 604 ? -6.117 12.664 2.621 1 53.5 604 ARG A O 1
ATOM 4940 N N . VAL A 1 605 ? -4.273 11.188 3.193 1 51.16 605 VAL A N 1
ATOM 4941 C CA . VAL A 1 605 ? -4.945 9.992 2.686 1 51.16 605 VAL A CA 1
ATOM 4942 C C . VAL A 1 605 ? -5.031 8.938 3.789 1 51.16 605 VAL A C 1
ATOM 4944 O O . VAL A 1 605 ? -4.066 8.727 4.527 1 51.16 605 VAL A O 1
ATOM 4947 N N . ILE A 1 606 ? -6.219 8.484 3.969 1 59.78 606 ILE A N 1
ATOM 4948 C CA . ILE A 1 606 ? -6.434 7.336 4.84 1 59.78 606 ILE A CA 1
ATOM 4949 C C . ILE A 1 606 ? -5.781 6.098 4.23 1 59.78 606 ILE A C 1
ATOM 4951 O O . ILE A 1 606 ? -5.883 5.863 3.025 1 59.78 606 ILE A O 1
ATOM 4955 N N . SER A 1 607 ? -4.949 5.445 5 1 61.44 607 SER A N 1
ATOM 4956 C CA . SER A 1 607 ? -4.238 4.266 4.523 1 61.44 607 SER A CA 1
ATOM 4957 C C . SER A 1 607 ? -5.195 3.242 3.922 1 61.44 607 SER A C 1
ATOM 4959 O O . SER A 1 607 ? -6.371 3.193 4.293 1 61.44 607 SER A O 1
ATOM 4961 N N . LYS A 1 608 ? -4.66 2.561 3.004 1 60.03 608 LYS A N 1
ATOM 4962 C CA . LYS A 1 608 ? -5.426 1.516 2.33 1 60.03 608 LYS A CA 1
ATOM 4963 C C . LYS A 1 608 ? -6.004 0.522 3.336 1 60.03 608 LYS A C 1
ATOM 4965 O O . LYS A 1 608 ? -7.137 0.062 3.182 1 60.03 608 LYS A O 1
ATOM 4970 N N . LYS A 1 609 ? -5.242 0.33 4.355 1 61.59 609 LYS A N 1
ATOM 4971 C CA . LYS A 1 609 ? -5.656 -0.648 5.355 1 61.59 609 LYS A CA 1
ATOM 4972 C C . LYS A 1 609 ? -6.891 -0.166 6.113 1 61.59 609 LYS A C 1
ATOM 4974 O O . LYS A 1 609 ? -7.703 -0.976 6.566 1 61.59 609 LYS A O 1
ATOM 4979 N N . ARG A 1 610 ? -7.082 1.128 6.109 1 65.19 610 ARG A N 1
ATOM 4980 C CA . ARG A 1 610 ? -8.133 1.688 6.953 1 65.19 610 ARG A CA 1
ATOM 4981 C C . ARG A 1 610 ? -9.336 2.109 6.125 1 65.19 610 ARG A C 1
ATOM 4983 O O . ARG A 1 610 ? -10.43 2.318 6.664 1 65.19 610 ARG A O 1
ATOM 4990 N N . CYS A 1 611 ? -9.133 2.119 4.91 1 64.56 611 CYS A N 1
ATOM 4991 C CA . CYS A 1 611 ? -10.164 2.693 4.047 1 64.56 611 CYS A CA 1
ATOM 4992 C C . CYS A 1 611 ? -11.43 1.847 4.07 1 64.56 611 CYS A C 1
ATOM 4994 O O . CYS A 1 611 ? -12.508 2.334 3.746 1 64.56 611 CYS A O 1
ATOM 4996 N N . ASN A 1 612 ? -11.297 0.609 4.574 1 67.5 612 ASN A N 1
ATOM 4997 C CA . ASN A 1 612 ? -12.469 -0.261 4.551 1 67.5 612 ASN A CA 1
ATOM 4998 C C . ASN A 1 612 ? -13.203 -0.247 5.887 1 67.5 612 ASN A C 1
ATOM 5000 O O . ASN A 1 612 ? -14.25 -0.883 6.031 1 67.5 612 ASN A O 1
ATOM 5004 N N . LEU A 1 613 ? -12.727 0.516 6.781 1 77.06 613 LEU A N 1
ATOM 5005 C CA . LEU A 1 613 ? -13.359 0.6 8.094 1 77.06 613 LEU A CA 1
ATOM 5006 C C . LEU A 1 613 ? -14.492 1.618 8.086 1 77.06 613 LEU A C 1
ATOM 5008 O O . LEU A 1 613 ? -14.531 2.51 7.23 1 77.06 613 LEU A O 1
ATOM 5012 N N . ALA A 1 614 ? -15.383 1.413 8.984 1 83.38 614 ALA A N 1
ATOM 5013 C CA . ALA A 1 614 ? -16.453 2.389 9.148 1 83.38 614 ALA A CA 1
ATOM 5014 C C . ALA A 1 614 ? -15.906 3.742 9.586 1 83.38 614 ALA A C 1
ATOM 5016 O O . ALA A 1 614 ? -14.906 3.809 10.312 1 83.38 614 ALA A O 1
ATOM 5017 N N . PRO A 1 615 ? -16.625 4.809 9.18 1 85.44 615 PRO A N 1
ATOM 5018 C CA . PRO A 1 615 ? -16.141 6.16 9.469 1 85.44 615 PRO A CA 1
ATOM 5019 C C . PRO A 1 615 ? -15.883 6.391 10.961 1 85.44 615 PRO A C 1
ATOM 5021 O O . PRO A 1 615 ? -14.898 7.027 11.336 1 85.44 615 PRO A O 1
ATOM 5024 N N . ASP A 1 616 ? -16.734 5.855 11.797 1 88.5 616 ASP A N 1
ATOM 5025 C CA . ASP A 1 616 ? -16.562 6.059 13.234 1 88.5 616 ASP A CA 1
ATOM 5026 C C . ASP A 1 616 ? -15.32 5.344 13.758 1 88.5 616 ASP A C 1
ATOM 5028 O O . ASP A 1 616 ? -14.656 5.832 14.672 1 88.5 616 ASP A O 1
ATOM 5032 N N . VAL A 1 617 ? -15.062 4.238 13.164 1 87.62 617 VAL A N 1
ATOM 5033 C CA . VAL A 1 617 ? -13.891 3.469 13.562 1 87.62 617 VAL A CA 1
ATOM 5034 C C . VAL A 1 617 ? -12.625 4.176 13.086 1 87.62 617 VAL A C 1
ATOM 5036 O O . VAL A 1 617 ? -11.617 4.195 13.797 1 87.62 617 VAL A O 1
ATOM 5039 N N . ILE A 1 618 ? -12.734 4.762 11.914 1 86.06 618 ILE A N 1
ATOM 5040 C CA . ILE A 1 618 ? -11.609 5.523 11.383 1 86.06 618 ILE A CA 1
ATOM 5041 C C . ILE A 1 618 ? -11.312 6.707 12.297 1 86.06 618 ILE A C 1
ATOM 5043 O O . ILE A 1 618 ? -10.148 6.957 12.641 1 86.06 618 ILE A O 1
ATOM 5047 N N . GLU A 1 619 ? -12.336 7.395 12.68 1 89.62 619 GLU A N 1
ATOM 5048 C CA . GLU A 1 619 ? -12.164 8.516 13.602 1 89.62 619 GLU A CA 1
ATOM 5049 C C . GLU A 1 619 ? -11.492 8.062 14.891 1 89.62 619 GLU A C 1
ATOM 5051 O O . GLU A 1 619 ? -10.57 8.719 15.383 1 89.62 619 GLU A O 1
ATOM 5056 N N . ALA A 1 620 ? -11.977 6.93 15.43 1 89.94 620 ALA A N 1
ATOM 5057 C CA . ALA A 1 620 ? -11.43 6.41 16.672 1 89.94 620 ALA A CA 1
ATOM 5058 C C . ALA A 1 620 ? -9.938 6.102 16.547 1 89.94 620 ALA A C 1
ATOM 5060 O O . ALA A 1 620 ? -9.141 6.477 17.391 1 89.94 620 ALA A O 1
ATOM 5061 N N . GLY A 1 621 ? -9.641 5.434 15.492 1 87 621 GLY A N 1
ATOM 5062 C CA . GLY A 1 621 ? -8.25 5.086 15.266 1 87 621 GLY A CA 1
ATOM 5063 C C . GLY A 1 621 ? -7.348 6.297 15.125 1 87 621 GLY A C 1
ATOM 5064 O O . GLY A 1 621 ? -6.266 6.344 15.711 1 87 621 GLY A O 1
ATOM 5065 N N . ILE A 1 622 ? -7.785 7.312 14.414 1 87.12 622 ILE A N 1
ATOM 5066 C CA . ILE A 1 622 ? -6.977 8.492 14.133 1 87.12 622 ILE A CA 1
ATOM 5067 C C . ILE A 1 622 ? -6.84 9.344 15.391 1 87.12 622 ILE A C 1
ATOM 5069 O O . ILE A 1 622 ? -5.742 9.789 15.734 1 87.12 622 ILE A O 1
ATOM 5073 N N . CYS A 1 623 ? -7.91 9.586 16.062 1 90.75 623 CYS A N 1
ATOM 5074 C CA . CYS A 1 623 ? -7.898 10.438 17.25 1 90.75 623 CYS A CA 1
ATOM 5075 C C . CYS A 1 623 ? -7.07 9.812 18.359 1 90.75 623 CYS A C 1
ATOM 5077 O O . CYS A 1 623 ? -6.219 10.477 18.953 1 90.75 623 CYS A O 1
ATOM 5079 N N . VAL A 1 624 ? -7.312 8.555 18.594 1 88.5 624 VAL A N 1
ATOM 5080 C CA . VAL A 1 624 ? -6.598 7.895 19.672 1 88.5 624 VAL A CA 1
ATOM 5081 C C . VAL A 1 624 ? -5.102 7.863 19.359 1 88.5 624 VAL A C 1
ATOM 5083 O O . VAL A 1 624 ? -4.273 8.062 20.25 1 88.5 624 VAL A O 1
ATOM 5086 N N . LYS A 1 625 ? -4.82 7.559 18.141 1 86.5 625 LYS A N 1
ATOM 5087 C CA . LYS A 1 625 ? -3.418 7.586 17.734 1 86.5 625 LYS A CA 1
ATOM 5088 C C . LYS A 1 625 ? -2.801 8.961 17.984 1 86.5 625 LYS A C 1
ATOM 5090 O O . LYS A 1 625 ? -1.712 9.062 18.562 1 86.5 625 LYS A O 1
ATOM 5095 N N . ASP A 1 626 ? -3.453 10 17.609 1 87.38 626 ASP A N 1
ATOM 5096 C CA . ASP A 1 626 ? -2.979 11.367 17.797 1 87.38 626 ASP A CA 1
ATOM 5097 C C . ASP A 1 626 ? -2.783 11.68 19.266 1 87.38 626 ASP A C 1
ATOM 5099 O O . ASP A 1 626 ? -1.792 12.312 19.656 1 87.38 626 ASP A O 1
ATOM 5103 N N . TRP A 1 627 ? -3.74 11.273 20.078 1 88.81 627 TRP A N 1
ATOM 5104 C CA . TRP A 1 627 ? -3.695 11.578 21.5 1 88.81 627 TRP A CA 1
ATOM 5105 C C . TRP A 1 627 ? -2.525 10.859 22.172 1 88.81 627 TRP A C 1
ATOM 5107 O O . TRP A 1 627 ? -1.869 11.43 23.047 1 88.81 627 TRP A O 1
ATOM 5117 N N . GLU A 1 628 ? -2.258 9.672 21.719 1 82.44 628 GLU A N 1
ATOM 5118 C CA . GLU A 1 628 ? -1.13 8.93 22.266 1 82.44 628 GLU A CA 1
ATOM 5119 C C . GLU A 1 628 ? 0.199 9.562 21.875 1 82.44 628 GLU A C 1
ATOM 5121 O O . GLU A 1 628 ? 1.113 9.672 22.688 1 82.44 628 GLU A O 1
ATOM 5126 N N . ILE A 1 629 ? 0.29 9.938 20.656 1 80.44 629 ILE A N 1
ATOM 5127 C CA . ILE A 1 629 ? 1.504 10.57 20.156 1 80.44 629 ILE A CA 1
ATOM 5128 C C . ILE A 1 629 ? 1.701 11.922 20.828 1 80.44 629 ILE A C 1
ATOM 5130 O O . ILE A 1 629 ? 2.826 12.297 21.172 1 80.44 629 ILE A O 1
ATOM 5134 N N . ALA A 1 630 ? 0.625 12.609 21 1 83.31 630 ALA A N 1
ATOM 5135 C CA . ALA A 1 630 ? 0.671 13.938 21.594 1 83.31 630 ALA A CA 1
ATOM 5136 C C . ALA A 1 630 ? 1.139 13.875 23.047 1 83.31 630 ALA A C 1
ATOM 5138 O O . ALA A 1 630 ? 1.876 14.742 23.516 1 83.31 630 ALA A O 1
ATOM 5139 N N . GLU A 1 631 ? 0.689 12.859 23.688 1 79.06 631 GLU A N 1
ATOM 5140 C CA . GLU A 1 631 ? 1.081 12.688 25.094 1 79.06 631 GLU A CA 1
ATOM 5141 C C . GLU A 1 631 ? 2.59 12.5 25.219 1 79.06 631 GLU A C 1
ATOM 5143 O O . GLU A 1 631 ? 3.201 12.992 26.172 1 79.06 631 GLU A O 1
ATOM 5148 N N . LYS A 1 632 ? 3.17 11.852 24.203 1 76.12 632 LYS A N 1
ATOM 5149 C CA . LYS A 1 632 ? 4.605 11.594 24.219 1 76.12 632 LYS A CA 1
ATOM 5150 C C . LYS A 1 632 ? 5.375 12.672 23.469 1 76.12 632 LYS A C 1
ATOM 5152 O O . LYS A 1 632 ? 6.609 12.648 23.438 1 76.12 632 LYS A O 1
ATOM 5157 N N . ARG A 1 633 ? 4.711 13.656 22.875 1 77.81 633 ARG A N 1
ATOM 5158 C CA . ARG A 1 633 ? 5.277 14.758 22.109 1 77.81 633 ARG A CA 1
ATOM 5159 C C . ARG A 1 633 ? 6.23 14.258 21.031 1 77.81 633 ARG A C 1
ATOM 5161 O O . ARG A 1 633 ? 7.371 14.711 20.953 1 77.81 633 ARG A O 1
ATOM 5168 N N . MET A 1 634 ? 5.758 13.297 20.234 1 69.69 634 MET A N 1
ATOM 5169 C CA . MET A 1 634 ? 6.617 12.609 19.281 1 69.69 634 MET A CA 1
ATOM 5170 C C . MET A 1 634 ? 6.305 13.039 17.859 1 69.69 634 MET A C 1
ATOM 5172 O O . MET A 1 634 ? 6.781 12.43 16.891 1 69.69 634 MET A O 1
ATOM 5176 N N . TYR A 1 635 ? 5.605 14.039 17.609 1 66.12 635 TYR A N 1
ATOM 5177 C CA . TYR A 1 635 ? 5.176 14.398 16.266 1 66.12 635 TYR A CA 1
ATOM 5178 C C . TYR A 1 635 ? 6.371 14.781 15.398 1 66.12 635 TYR A C 1
ATOM 5180 O O . TYR A 1 635 ? 6.453 14.375 14.234 1 66.12 635 TYR A O 1
ATOM 5188 N N . ASP A 1 636 ? 7.199 15.578 15.906 1 60.44 636 ASP A N 1
ATOM 5189 C CA . ASP A 1 636 ? 8.312 16.047 15.094 1 60.44 636 ASP A CA 1
ATOM 5190 C C . ASP A 1 636 ? 9.219 14.898 14.664 1 60.44 636 ASP A C 1
ATOM 5192 O O . ASP A 1 636 ? 9.695 14.859 13.531 1 60.44 636 ASP A O 1
ATOM 5196 N N . SER A 1 637 ? 9.344 13.945 15.516 1 53.34 637 SER A N 1
ATOM 5197 C CA . SER A 1 637 ? 10.164 12.789 15.195 1 53.34 637 SER A CA 1
ATOM 5198 C C . SER A 1 637 ? 9.516 11.93 14.117 1 53.34 637 SER A C 1
ATOM 5200 O O . SER A 1 637 ? 10.195 11.422 13.227 1 53.34 637 SER A O 1
ATOM 5202 N N . ILE A 1 638 ? 8.289 11.875 14.164 1 56.31 638 ILE A N 1
ATOM 5203 C CA . ILE A 1 638 ? 7.543 11.039 13.234 1 56.31 638 ILE A CA 1
ATOM 5204 C C . ILE A 1 638 ? 7.535 11.688 11.852 1 56.31 638 ILE A C 1
ATOM 5206 O O . ILE A 1 638 ? 7.691 11 10.836 1 56.31 638 ILE A O 1
ATOM 5210 N N . ARG A 1 639 ? 7.391 12.953 11.844 1 55.81 639 ARG A N 1
ATOM 5211 C CA . ARG A 1 639 ? 7.387 13.68 10.578 1 55.81 639 ARG A CA 1
ATOM 5212 C C . ARG A 1 639 ? 8.688 13.453 9.812 1 55.81 639 ARG A C 1
ATOM 5214 O O . ARG A 1 639 ? 8.672 13.242 8.602 1 55.81 639 ARG A O 1
ATOM 5221 N N . GLU A 1 640 ? 9.703 13.445 10.516 1 47.88 640 GLU A N 1
ATOM 5222 C CA . GLU A 1 640 ? 11 13.242 9.875 1 47.88 640 GLU A CA 1
ATOM 5223 C C . GLU A 1 640 ? 11.102 11.852 9.258 1 47.88 640 GLU A C 1
ATOM 5225 O O . GLU A 1 640 ? 11.602 11.695 8.148 1 47.88 640 GLU A O 1
ATOM 5230 N N . THR A 1 641 ? 10.492 10.898 9.961 1 48 641 THR A N 1
ATOM 5231 C CA . THR A 1 641 ? 10.578 9.516 9.5 1 48 641 THR A CA 1
ATOM 5232 C C . THR A 1 641 ? 9.609 9.273 8.344 1 48 641 THR A C 1
ATOM 5234 O O . THR A 1 641 ? 9.953 8.586 7.375 1 48 641 THR A O 1
ATOM 5237 N N . GLU A 1 642 ? 8.445 9.828 8.492 1 51.16 642 GLU A N 1
ATOM 5238 C CA . GLU A 1 642 ? 7.402 9.602 7.492 1 51.16 642 GLU A CA 1
ATOM 5239 C C . GLU A 1 642 ? 7.75 10.281 6.172 1 51.16 642 GLU A C 1
ATOM 5241 O O . GLU A 1 642 ? 7.496 9.734 5.098 1 51.16 642 GLU A O 1
ATOM 5246 N N . MET A 1 643 ? 8.219 11.492 6.324 1 45.56 643 MET A N 1
ATOM 5247 C CA . MET A 1 643 ? 8.656 12.172 5.105 1 45.56 643 MET A CA 1
ATOM 5248 C C . MET A 1 643 ? 9.656 11.32 4.336 1 45.56 643 MET A C 1
ATOM 5250 O O . MET A 1 643 ? 9.641 11.289 3.105 1 45.56 643 MET A O 1
ATOM 5254 N N . LEU A 1 644 ? 10.328 10.602 5.129 1 42.38 644 LEU A N 1
ATOM 5255 C CA . LEU A 1 644 ? 11.312 9.719 4.508 1 42.38 644 LEU A CA 1
ATOM 5256 C C . LEU A 1 644 ? 10.625 8.539 3.83 1 42.38 644 LEU A C 1
ATOM 5258 O O . LEU A 1 644 ? 11.008 8.141 2.727 1 42.38 644 LEU A O 1
ATOM 5262 N N . VAL A 1 645 ? 9.609 8.047 4.527 1 45.06 645 VAL A N 1
ATOM 5263 C CA . VAL A 1 645 ? 8.898 6.871 4.023 1 45.06 645 VAL A CA 1
ATOM 5264 C C . VAL A 1 645 ? 8.016 7.27 2.844 1 45.06 645 VAL A C 1
ATOM 5266 O O . VAL A 1 645 ? 7.941 6.551 1.845 1 45.06 645 VAL A O 1
ATOM 5269 N N . ASP A 1 646 ? 7.223 8.375 3.045 1 44.25 646 ASP A N 1
ATOM 5270 C CA . ASP A 1 646 ? 6.32 8.859 2.004 1 44.25 646 ASP A CA 1
ATOM 5271 C C . ASP A 1 646 ? 7.078 9.141 0.708 1 44.25 646 ASP A C 1
ATOM 5273 O O . ASP A 1 646 ? 6.582 8.844 -0.382 1 44.25 646 ASP A O 1
ATOM 5277 N N . MET A 1 647 ? 8.141 9.828 0.925 1 39.28 647 MET A N 1
ATOM 5278 C CA . MET A 1 647 ? 8.984 10.062 -0.248 1 39.28 647 MET A CA 1
ATOM 5279 C C . MET A 1 647 ? 9.25 8.75 -0.987 1 39.28 647 MET A C 1
ATOM 5281 O O . MET A 1 647 ? 9.312 8.734 -2.217 1 39.28 647 MET A O 1
ATOM 5285 N N . GLU A 1 648 ? 9.242 7.828 -0.195 1 40.06 648 GLU A N 1
ATOM 5286 C CA . GLU A 1 648 ? 9.5 6.523 -0.794 1 40.06 648 GLU A CA 1
ATOM 5287 C C . GLU A 1 648 ? 8.234 5.945 -1.419 1 40.06 648 GLU A C 1
ATOM 5289 O O . GLU A 1 648 ? 8.289 5.34 -2.492 1 40.06 648 GLU A O 1
ATOM 5294 N N . SER A 1 649 ? 7.051 6.254 -0.795 1 38.16 649 SER A N 1
ATOM 5295 C CA . SER A 1 649 ? 5.762 5.754 -1.262 1 38.16 649 SER A CA 1
ATOM 5296 C C . SER A 1 649 ? 5.223 6.598 -2.41 1 38.16 649 SER A C 1
ATOM 5298 O O . SER A 1 649 ? 4.508 6.09 -3.279 1 38.16 649 SER A O 1
ATOM 5300 N N . LEU A 1 650 ? 5.23 8.008 -2.318 1 34.38 650 LEU A N 1
ATOM 5301 C CA . LEU A 1 650 ? 4.828 8.867 -3.422 1 34.38 650 LEU A CA 1
ATOM 5302 C C . LEU A 1 650 ? 5.375 8.352 -4.746 1 34.38 650 LEU A C 1
ATOM 5304 O O . LEU A 1 650 ? 4.773 8.578 -5.801 1 34.38 650 LEU A O 1
ATOM 5308 N N . LYS A 1 651 ? 6.453 7.73 -4.664 1 33.22 651 LYS A N 1
ATOM 5309 C CA . LYS A 1 651 ? 6.98 7.102 -5.871 1 33.22 651 LYS A CA 1
ATOM 5310 C C . LYS A 1 651 ? 5.953 6.168 -6.5 1 33.22 651 LYS A C 1
ATOM 5312 O O . LYS A 1 651 ? 5.859 6.066 -7.723 1 33.22 651 LYS A O 1
ATOM 5317 N N . LEU A 1 652 ? 5.148 5.555 -5.672 1 31.62 652 LEU A N 1
ATOM 5318 C CA . LEU A 1 652 ? 4.324 4.484 -6.219 1 31.62 652 LEU A CA 1
ATOM 5319 C C . LEU A 1 652 ? 2.992 5.035 -6.73 1 31.62 652 LEU A C 1
ATOM 5321 O O . LEU A 1 652 ? 2.34 4.41 -7.57 1 31.62 652 LEU A O 1
ATOM 5325 N N . SER A 1 653 ? 2.404 6.223 -6.137 1 29.34 653 SER A N 1
ATOM 5326 C CA . SER A 1 653 ? 1.01 6.574 -6.387 1 29.34 653 SER A CA 1
ATOM 5327 C C . SER A 1 653 ? 0.872 7.426 -7.645 1 29.34 653 SER A C 1
ATOM 5329 O O . SER A 1 653 ? -0.19 7.996 -7.898 1 29.34 653 SER A O 1
ATOM 5331 N N . ARG A 1 654 ? 1.741 7.902 -8.398 1 26.73 654 ARG A N 1
ATOM 5332 C CA . ARG A 1 654 ? 1.355 8.859 -9.43 1 26.73 654 ARG A CA 1
ATOM 5333 C C . ARG A 1 654 ? 0.312 8.258 -10.367 1 26.73 654 ARG A C 1
ATOM 5335 O O . ARG A 1 654 ? 0.604 7.324 -11.117 1 26.73 654 ARG A O 1
ATOM 5342 N N . SER A 1 655 ? -0.986 8.266 -9.891 1 24.14 655 SER A N 1
ATOM 5343 C CA . SER A 1 655 ? -2.008 7.996 -10.898 1 24.14 655 SER A CA 1
ATOM 5344 C C . SER A 1 655 ? -2.039 9.094 -11.961 1 24.14 655 SER A C 1
ATOM 5346 O O . SER A 1 655 ? -1.679 10.234 -11.688 1 24.14 655 SER A O 1
ATOM 5348 N N . SER A 1 656 ? -2.234 8.922 -13.18 1 25.39 656 SER A N 1
ATOM 5349 C CA . SER A 1 656 ? -2.322 9.625 -14.453 1 25.39 656 SER A CA 1
ATOM 5350 C C . SER A 1 656 ? -3.354 10.742 -14.398 1 25.39 656 SER A C 1
ATOM 5352 O O . SER A 1 656 ? -3.396 11.602 -15.281 1 25.39 656 SER A O 1
ATOM 5354 N N . TRP A 1 657 ? -4.531 10.727 -13.656 1 22.83 657 TRP A N 1
ATOM 5355 C CA . TRP A 1 657 ? -5.676 11.516 -14.109 1 22.83 657 TRP A CA 1
ATOM 5356 C C . TRP A 1 657 ? -5.527 12.977 -13.711 1 22.83 657 TRP A C 1
ATOM 5358 O O . TRP A 1 657 ? -6.461 13.766 -13.875 1 22.83 657 TRP A O 1
ATOM 5368 N N . MET A 1 658 ? -4.637 13.477 -12.969 1 24.14 658 MET A N 1
ATOM 5369 C CA . MET A 1 658 ? -4.77 14.883 -12.586 1 24.14 658 MET A CA 1
ATOM 5370 C C . MET A 1 658 ? -4.703 15.789 -13.805 1 24.14 658 MET A C 1
ATOM 5372 O O . MET A 1 658 ? -3.621 16.062 -14.32 1 24.14 658 MET A O 1
ATOM 5376 N N . HIS A 1 659 ? -5.668 15.492 -14.758 1 23.23 659 HIS A N 1
ATOM 5377 C CA . HIS A 1 659 ? -5.902 16.5 -15.781 1 23.23 659 HIS A CA 1
ATOM 5378 C C . HIS A 1 659 ? -6.109 17.875 -15.164 1 23.23 659 HIS A C 1
ATOM 5380 O O . HIS A 1 659 ? -6.688 18 -14.086 1 23.23 659 HIS A O 1
ATOM 5386 N N . ASP A 1 660 ? -5.293 18.688 -15.391 1 23.09 660 ASP A N 1
ATOM 5387 C CA . ASP A 1 660 ? -5.414 20.141 -15.211 1 23.09 660 ASP A CA 1
ATOM 5388 C C . ASP A 1 660 ? -6.699 20.656 -15.852 1 23.09 660 ASP A C 1
ATOM 5390 O O . ASP A 1 660 ? -6.863 20.609 -17.078 1 23.09 660 ASP A O 1
ATOM 5394 N N . SER A 1 661 ? -7.977 20.422 -15.516 1 24.62 661 SER A N 1
ATOM 5395 C CA . SER A 1 661 ? -9.125 21.125 -16.062 1 24.62 661 SER A CA 1
ATOM 5396 C C . SER A 1 661 ? -8.922 22.641 -16 1 24.62 661 SER A C 1
ATOM 5398 O O . SER A 1 661 ? -9.055 23.25 -14.93 1 24.62 661 SER A O 1
ATOM 5400 N N . SER A 1 662 ? -7.93 23.219 -16.672 1 23.89 662 SER A N 1
ATOM 5401 C CA . SER A 1 662 ? -8.047 24.656 -16.875 1 23.89 662 SER A CA 1
ATOM 5402 C C . SER A 1 662 ? -9.414 25.031 -17.453 1 23.89 662 SER A C 1
ATOM 5404 O O . SER A 1 662 ? -9.875 24.406 -18.422 1 23.89 662 SER A O 1
ATOM 5406 N N . PRO A 1 663 ? -10.336 25.625 -16.703 1 25.09 663 PRO A N 1
ATOM 5407 C CA . PRO A 1 663 ? -11.57 26.188 -17.234 1 25.09 663 PRO A CA 1
ATOM 5408 C C . PRO A 1 663 ? -11.352 26.984 -18.516 1 25.09 663 PRO A C 1
ATOM 5410 O O . PRO A 1 663 ? -10.297 27.594 -18.703 1 25.09 663 PRO A O 1
ATOM 5413 N N . SER A 1 664 ? -11.789 26.516 -19.734 1 24.84 664 SER A N 1
ATOM 5414 C CA . SER A 1 664 ? -11.898 27.344 -20.922 1 24.84 664 SER A CA 1
ATOM 5415 C C . SER A 1 664 ? -12.492 28.703 -20.594 1 24.84 664 SER A C 1
ATOM 5417 O O . SER A 1 664 ? -13.305 28.828 -19.688 1 24.84 664 SER A O 1
ATOM 5419 N N . PRO A 1 665 ? -11.82 29.797 -20.938 1 25.77 665 PRO A N 1
ATOM 5420 C CA . PRO A 1 665 ? -12.398 31.141 -20.812 1 25.77 665 PRO A CA 1
ATOM 5421 C C . PRO A 1 665 ? -13.852 31.203 -21.281 1 25.77 665 PRO A C 1
ATOM 5423 O O . PRO A 1 665 ? -14.281 30.391 -22.094 1 25.77 665 PRO A O 1
ATOM 5426 N N . PRO A 1 666 ? -14.82 31.656 -20.484 1 23.95 666 PRO A N 1
ATOM 5427 C CA . PRO A 1 666 ? -16.172 31.922 -20.969 1 23.95 666 PRO A CA 1
ATOM 5428 C C . PRO A 1 666 ? -16.188 32.625 -22.328 1 23.95 666 PRO A C 1
ATOM 5430 O O . PRO A 1 666 ? -15.258 33.344 -22.672 1 23.95 666 PRO A O 1
ATOM 5433 N N . GLU A 1 667 ? -16.547 31.891 -23.469 1 23.38 667 GLU A N 1
ATOM 5434 C CA . GLU A 1 667 ? -16.891 32.562 -24.703 1 23.38 667 GLU A CA 1
ATOM 5435 C C . GLU A 1 667 ? -17.703 33.812 -24.438 1 23.38 667 GLU A C 1
ATOM 5437 O O . GLU A 1 667 ? -18.641 33.812 -23.641 1 23.38 667 GLU A O 1
ATOM 5442 N N . ASN A 1 668 ? -17.031 35 -24.484 1 22.86 668 ASN A N 1
ATOM 5443 C CA . ASN A 1 668 ? -17.734 36.25 -24.688 1 22.86 668 ASN A CA 1
ATOM 5444 C C . ASN A 1 668 ? -18.828 36.125 -25.75 1 22.86 668 ASN A C 1
ATOM 5446 O O . ASN A 1 668 ? -18.547 35.75 -26.891 1 22.86 668 ASN A O 1
ATOM 5450 N N . ASN A 1 669 ? -19.969 35.531 -25.438 1 20.64 669 ASN A N 1
ATOM 5451 C CA . ASN A 1 669 ? -21.156 35.938 -26.188 1 20.64 669 ASN A CA 1
ATOM 5452 C C . ASN A 1 669 ? -21.25 37.438 -26.344 1 20.64 669 ASN A C 1
ATOM 5454 O O . ASN A 1 669 ? -22.328 37.969 -26.656 1 20.64 669 ASN A O 1
ATOM 5458 N N . ASP A 1 670 ? -20 38.219 -26.641 1 18.95 670 ASP A N 1
ATOM 5459 C CA . ASP A 1 670 ? -20.281 39.219 -27.656 1 18.95 670 ASP A CA 1
ATOM 5460 C C . ASP A 1 670 ? -20.125 38.625 -29.062 1 18.95 670 ASP A C 1
ATOM 5462 O O . ASP A 1 670 ? -19.219 37.844 -29.297 1 18.95 670 ASP A O 1
ATOM 5466 N N . MET B 1 1 ? 86.188 -5.715 -11.305 1 23.61 1 MET B N 1
ATOM 5467 C CA . MET B 1 1 ? 86.25 -6.621 -10.156 1 23.61 1 MET B CA 1
ATOM 5468 C C . MET B 1 1 ? 84.875 -6.707 -9.492 1 23.61 1 MET B C 1
ATOM 5470 O O . MET B 1 1 ? 84.375 -5.723 -8.945 1 23.61 1 MET B O 1
ATOM 5474 N N . THR B 1 2 ? 83.875 -7.52 -10.07 1 24.5 2 THR B N 1
ATOM 5475 C CA . THR B 1 2 ? 82.438 -7.75 -10.18 1 24.5 2 THR B CA 1
ATOM 5476 C C . THR B 1 2 ? 81.938 -8.422 -8.922 1 24.5 2 THR B C 1
ATOM 5478 O O . THR B 1 2 ? 81.938 -9.656 -8.828 1 24.5 2 THR B O 1
ATOM 5481 N N . THR B 1 3 ? 82.438 -7.887 -7.719 1 24.69 3 THR B N 1
ATOM 5482 C CA . THR B 1 3 ? 82.25 -8.633 -6.473 1 24.69 3 THR B CA 1
ATOM 5483 C C . THR B 1 3 ? 80.812 -8.914 -6.195 1 24.69 3 THR B C 1
ATOM 5485 O O . THR B 1 3 ? 79.938 -7.996 -6.168 1 24.69 3 THR B O 1
ATOM 5488 N N . SER B 1 4 ? 80.312 -10.172 -6.406 1 23.59 4 SER B N 1
ATOM 5489 C CA . SER B 1 4 ? 79 -10.914 -6.445 1 23.59 4 SER B CA 1
ATOM 5490 C C . SER B 1 4 ? 78.438 -11.039 -5.055 1 23.59 4 SER B C 1
ATOM 5492 O O . SER B 1 4 ? 78.875 -11.797 -4.219 1 23.59 4 SER B O 1
ATOM 5494 N N . ALA B 1 5 ? 78.062 -9.812 -4.457 1 27.7 5 ALA B N 1
ATOM 5495 C CA . ALA B 1 5 ? 77.688 -9.805 -3.047 1 27.7 5 ALA B CA 1
ATOM 5496 C C . ALA B 1 5 ? 76.625 -10.867 -2.758 1 27.7 5 ALA B C 1
ATOM 5498 O O . ALA B 1 5 ? 75.625 -10.969 -3.475 1 27.7 5 ALA B O 1
ATOM 5499 N N . SER B 1 6 ? 76.938 -12 -2.053 1 25.67 6 SER B N 1
ATOM 5500 C CA . SER B 1 6 ? 76.312 -13.25 -1.664 1 25.67 6 SER B CA 1
ATOM 5501 C C . SER B 1 6 ? 75.062 -12.984 -0.807 1 25.67 6 SER B C 1
ATOM 5503 O O . SER B 1 6 ? 75.188 -12.438 0.291 1 25.67 6 SER B O 1
ATOM 5505 N N . SER B 1 7 ? 73.875 -12.531 -1.379 1 25.94 7 SER B N 1
ATOM 5506 C CA . SER B 1 7 ? 72.625 -12.07 -0.791 1 25.94 7 SER B CA 1
ATOM 5507 C C . SER B 1 7 ? 72.062 -13.141 0.113 1 25.94 7 SER B C 1
ATOM 5509 O O . SER B 1 7 ? 71.688 -14.242 -0.345 1 25.94 7 SER B O 1
ATOM 5511 N N . SER B 1 8 ? 72.5 -13.289 1.414 1 26.28 8 SER B N 1
ATOM 5512 C CA . SER B 1 8 ? 72.125 -14.273 2.408 1 26.28 8 SER B CA 1
ATOM 5513 C C . SER B 1 8 ? 70.562 -14.273 2.566 1 26.28 8 SER B C 1
ATOM 5515 O O . SER B 1 8 ? 69.938 -13.211 2.684 1 26.28 8 SER B O 1
ATOM 5517 N N . SER B 1 9 ? 69.875 -15.367 2.129 1 27.03 9 SER B N 1
ATOM 5518 C CA . SER B 1 9 ? 68.438 -15.672 2.004 1 27.03 9 SER B CA 1
ATOM 5519 C C . SER B 1 9 ? 67.812 -15.773 3.373 1 27.03 9 SER B C 1
ATOM 5521 O O . SER B 1 9 ? 68.188 -16.562 4.223 1 27.03 9 SER B O 1
ATOM 5523 N N . PRO B 1 10 ? 67.25 -14.625 3.947 1 29.22 10 PRO B N 1
ATOM 5524 C CA . PRO B 1 10 ? 66.688 -14.664 5.301 1 29.22 10 PRO B CA 1
ATOM 5525 C C . PRO B 1 10 ? 65.75 -15.836 5.508 1 29.22 10 PRO B C 1
ATOM 5527 O O . PRO B 1 10 ? 65.062 -16.266 4.562 1 29.22 10 PRO B O 1
ATOM 5530 N N . CYS B 1 11 ? 66 -16.812 6.43 1 26.22 11 CYS B N 1
ATOM 5531 C CA . CYS B 1 11 ? 65.312 -18 6.945 1 26.22 11 CYS B CA 1
ATOM 5532 C C . CYS B 1 11 ? 63.906 -17.625 7.43 1 26.22 11 CYS B C 1
ATOM 5534 O O . CYS B 1 11 ? 63.75 -16.828 8.359 1 26.22 11 CYS B O 1
ATOM 5536 N N . ASP B 1 12 ? 62.875 -17.531 6.57 1 25.8 12 ASP B N 1
ATOM 5537 C CA . ASP B 1 12 ? 61.469 -17.234 6.852 1 25.8 12 ASP B CA 1
ATOM 5538 C C . ASP B 1 12 ? 60.906 -18.25 7.84 1 25.8 12 ASP B C 1
ATOM 5540 O O . ASP B 1 12 ? 60.812 -19.438 7.543 1 25.8 12 ASP B O 1
ATOM 5544 N N . GLU B 1 13 ? 61.312 -18.234 9.172 1 28.92 13 GLU B N 1
ATOM 5545 C CA . GLU B 1 13 ? 60.719 -19.078 10.195 1 28.92 13 GLU B CA 1
ATOM 5546 C C . GLU B 1 13 ? 59.188 -19.062 10.109 1 28.92 13 GLU B C 1
ATOM 5548 O O . GLU B 1 13 ? 58.562 -18.016 10.289 1 28.92 13 GLU B O 1
ATOM 5553 N N . ILE B 1 14 ? 58.594 -19.906 9.273 1 30.33 14 ILE B N 1
ATOM 5554 C CA . ILE B 1 14 ? 57.156 -20.188 9.125 1 30.33 14 ILE B CA 1
ATOM 5555 C C . ILE B 1 14 ? 56.594 -20.688 10.453 1 30.33 14 ILE B C 1
ATOM 5557 O O . ILE B 1 14 ? 56.938 -21.781 10.906 1 30.33 14 ILE B O 1
ATOM 5561 N N . SER B 1 15 ? 56.625 -19.953 11.602 1 31.28 15 SER B N 1
ATOM 5562 C CA . SER B 1 15 ? 55.906 -20.391 12.789 1 31.28 15 SER B CA 1
ATOM 5563 C C . SER B 1 15 ? 54.531 -20.891 12.438 1 31.28 15 SER B C 1
ATOM 5565 O O . SER B 1 15 ? 53.781 -20.203 11.742 1 31.28 15 SER B O 1
ATOM 5567 N N . SER B 1 16 ? 54.375 -22.203 12.297 1 33.16 16 SER B N 1
ATOM 5568 C CA . SER B 1 16 ? 53.125 -22.922 12.055 1 33.16 16 SER B CA 1
ATOM 5569 C C . SER B 1 16 ? 52.031 -22.5 13.039 1 33.16 16 SER B C 1
ATOM 5571 O O . SER B 1 16 ? 52.156 -22.766 14.242 1 33.16 16 SER B O 1
ATOM 5573 N N . ASN B 1 17 ? 51.656 -21.266 13.047 1 36.47 17 ASN B N 1
ATOM 5574 C CA . ASN B 1 17 ? 50.5 -20.875 13.859 1 36.47 17 ASN B CA 1
ATOM 5575 C C . ASN B 1 17 ? 49.375 -21.891 13.758 1 36.47 17 ASN B C 1
ATOM 5577 O O . ASN B 1 17 ? 48.75 -22.031 12.703 1 36.47 17 ASN B O 1
ATOM 5581 N N . LYS B 1 18 ? 49.469 -23.094 14.359 1 42.22 18 LYS B N 1
ATOM 5582 C CA . LYS B 1 18 ? 48.406 -24.062 14.43 1 42.22 18 LYS B CA 1
ATOM 5583 C C . LYS B 1 18 ? 47.062 -23.375 14.617 1 42.22 18 LYS B C 1
ATOM 5585 O O . LYS B 1 18 ? 46.844 -22.656 15.594 1 42.22 18 LYS B O 1
ATOM 5590 N N . LYS B 1 19 ? 46.406 -23.219 13.57 1 46.22 19 LYS B N 1
ATOM 5591 C CA . LYS B 1 19 ? 45.062 -22.625 13.5 1 46.22 19 LYS B CA 1
ATOM 5592 C C . LYS B 1 19 ? 44.094 -23.375 14.398 1 46.22 19 LYS B C 1
ATOM 5594 O O . LYS B 1 19 ? 43.938 -24.594 14.297 1 46.22 19 LYS B O 1
ATOM 5599 N N . PHE B 1 20 ? 43.812 -22.938 15.625 1 54.62 20 PHE B N 1
ATOM 5600 C CA . PHE B 1 20 ? 42.719 -23.391 16.484 1 54.62 20 PHE B CA 1
ATOM 5601 C C . PHE B 1 20 ? 41.406 -23.328 15.734 1 54.62 20 PHE B C 1
ATOM 5603 O O . PHE B 1 20 ? 40.875 -22.25 15.445 1 54.62 20 PHE B O 1
ATOM 5610 N N . THR B 1 21 ? 41.094 -24.422 15.117 1 60.47 21 THR B N 1
ATOM 5611 C CA . THR B 1 21 ? 40 -24.547 14.133 1 60.47 21 THR B CA 1
ATOM 5612 C C . THR B 1 21 ? 38.656 -24.734 14.828 1 60.47 21 THR B C 1
ATOM 5614 O O . THR B 1 21 ? 37.625 -24.625 14.188 1 60.47 21 THR B O 1
ATOM 5617 N N . SER B 1 22 ? 38.656 -25.094 16.094 1 68.5 22 SER B N 1
ATOM 5618 C CA . SER B 1 22 ? 37.375 -25.359 16.703 1 68.5 22 SER B CA 1
ATOM 5619 C C . SER B 1 22 ? 36.625 -24.062 17.031 1 68.5 22 SER B C 1
ATOM 5621 O O . SER B 1 22 ? 37.25 -23.125 17.562 1 68.5 22 SER B O 1
ATOM 5623 N N . ASN B 1 23 ? 35.406 -24 16.625 1 66.19 23 ASN B N 1
ATOM 5624 C CA . ASN B 1 23 ? 34.562 -22.844 16.859 1 66.19 23 ASN B CA 1
ATOM 5625 C C . ASN B 1 23 ? 34.406 -22.547 18.344 1 66.19 23 ASN B C 1
ATOM 5627 O O . ASN B 1 23 ? 34 -21.453 18.734 1 66.19 23 ASN B O 1
ATOM 5631 N N . ILE B 1 24 ? 34.781 -23.375 19.219 1 75.94 24 ILE B N 1
ATOM 5632 C CA . ILE B 1 24 ? 34.594 -23.172 20.656 1 75.94 24 ILE B CA 1
ATOM 5633 C C . ILE B 1 24 ? 35.531 -22.078 21.141 1 75.94 24 ILE B C 1
ATOM 5635 O O . ILE B 1 24 ? 35.25 -21.375 22.109 1 75.94 24 ILE B O 1
ATOM 5639 N N . TRP B 1 25 ? 36.562 -21.781 20.438 1 76 25 TRP B N 1
ATOM 5640 C CA . TRP B 1 25 ? 37.562 -20.781 20.828 1 76 25 TRP B CA 1
ATOM 5641 C C . TRP B 1 25 ? 37.031 -19.375 20.625 1 76 25 TRP B C 1
ATOM 5643 O O . TRP B 1 25 ? 37.562 -18.406 21.172 1 76 25 TRP B O 1
ATOM 5653 N N . ASN B 1 26 ? 35.906 -19.297 19.953 1 74.06 26 ASN B N 1
ATOM 5654 C CA . ASN B 1 26 ? 35.219 -18.016 19.891 1 74.06 26 ASN B CA 1
ATOM 5655 C C . ASN B 1 26 ? 34.656 -17.594 21.25 1 74.06 26 ASN B C 1
ATOM 5657 O O . ASN B 1 26 ? 34.406 -16.406 21.484 1 74.06 26 ASN B O 1
ATOM 5661 N N . PHE B 1 27 ? 34.594 -18.422 22.141 1 77.38 27 PHE B N 1
ATOM 5662 C CA . PHE B 1 27 ? 34 -18.156 23.469 1 77.38 27 PHE B CA 1
ATOM 5663 C C . PHE B 1 27 ? 35.094 -18.109 24.531 1 77.38 27 PHE B C 1
ATOM 5665 O O . PHE B 1 27 ? 34.812 -17.875 25.703 1 77.38 27 PHE B O 1
ATOM 5672 N N . PHE B 1 28 ? 36.25 -18.297 24.172 1 76.75 28 PHE B N 1
ATOM 5673 C CA . PHE B 1 28 ? 37.375 -18.281 25.109 1 76.75 28 PHE B CA 1
ATOM 5674 C C . PHE B 1 28 ? 38.531 -17.422 24.578 1 76.75 28 PHE B C 1
ATOM 5676 O O . PHE B 1 28 ? 38.781 -17.375 23.375 1 76.75 28 PHE B O 1
ATOM 5683 N N . ASP B 1 29 ? 39.125 -16.578 25.438 1 81.25 29 ASP B N 1
ATOM 5684 C CA . ASP B 1 29 ? 40.375 -15.867 25.141 1 81.25 29 ASP B CA 1
ATOM 5685 C C . ASP B 1 29 ? 41.594 -16.656 25.594 1 81.25 29 ASP B C 1
ATOM 5687 O O . ASP B 1 29 ? 41.656 -17.125 26.734 1 81.25 29 ASP B O 1
ATOM 5691 N N . ARG B 1 30 ? 42.438 -16.828 24.719 1 78.56 30 ARG B N 1
ATOM 5692 C CA . ARG B 1 30 ? 43.688 -17.469 25.078 1 78.56 30 ARG B CA 1
ATOM 5693 C C . ARG B 1 30 ? 44.625 -16.469 25.75 1 78.56 30 ARG B C 1
ATOM 5695 O O . ARG B 1 30 ? 45.031 -15.477 25.156 1 78.56 30 ARG B O 1
ATOM 5702 N N . VAL B 1 31 ? 44.844 -16.656 27 1 81.06 31 VAL B N 1
ATOM 5703 C CA . VAL B 1 31 ? 45.656 -15.758 27.781 1 81.06 31 VAL B CA 1
ATOM 5704 C C . VAL B 1 31 ? 46.875 -16.516 28.312 1 81.06 31 VAL B C 1
ATOM 5706 O O . VAL B 1 31 ? 46.781 -17.672 28.719 1 81.06 31 VAL B O 1
ATOM 5709 N N . GLU B 1 32 ? 47.969 -15.914 28.141 1 78.56 32 GLU B N 1
ATOM 5710 C CA . GLU B 1 32 ? 49.188 -16.422 28.734 1 78.56 32 GLU B CA 1
ATOM 5711 C C . GLU B 1 32 ? 49.344 -15.953 30.188 1 78.56 32 GLU B C 1
ATOM 5713 O O . GLU B 1 32 ? 49.375 -14.75 30.453 1 78.56 32 GLU B O 1
ATOM 5718 N N . ILE B 1 33 ? 49.188 -16.891 31.047 1 76.88 33 ILE B N 1
ATOM 5719 C CA . ILE B 1 33 ? 49.375 -16.531 32.438 1 76.88 33 ILE B CA 1
ATOM 5720 C C . ILE B 1 33 ? 50.75 -17.016 32.906 1 76.88 33 ILE B C 1
ATOM 5722 O O . ILE B 1 33 ? 51.156 -18.125 32.594 1 76.88 33 ILE B O 1
ATOM 5726 N N . ILE B 1 34 ? 51.531 -16.172 33.5 1 73.12 34 ILE B N 1
ATOM 5727 C CA . ILE B 1 34 ? 52.844 -16.484 34.125 1 73.12 34 ILE B CA 1
ATOM 5728 C C . ILE B 1 34 ? 52.625 -17.016 35.531 1 73.12 34 ILE B C 1
ATOM 5730 O O . ILE B 1 34 ? 52.062 -16.328 36.375 1 73.12 34 ILE B O 1
ATOM 5734 N N . LEU B 1 35 ? 52.781 -18.312 35.656 1 63.72 35 LEU B N 1
ATOM 5735 C CA . LEU B 1 35 ? 52.688 -18.922 36.969 1 63.72 35 LEU B CA 1
ATOM 5736 C C . LEU B 1 35 ? 53.844 -18.484 37.875 1 63.72 35 LEU B C 1
ATOM 5738 O O . LEU B 1 35 ? 54.844 -17.969 37.375 1 63.72 35 LEU B O 1
ATOM 5742 N N . GLU B 1 36 ? 53.719 -18.469 39.219 1 68.31 36 GLU B N 1
ATOM 5743 C CA . GLU B 1 36 ? 54.75 -18.094 40.188 1 68.31 36 GLU B CA 1
ATOM 5744 C C . GLU B 1 36 ? 56.094 -18.688 39.844 1 68.31 36 GLU B C 1
ATOM 5746 O O . GLU B 1 36 ? 57.156 -18.094 40.125 1 68.31 36 GLU B O 1
ATOM 5751 N N . ASN B 1 37 ? 56.219 -19.906 39.219 1 65.44 37 ASN B N 1
ATOM 5752 C CA . ASN B 1 37 ? 57.5 -20.531 38.906 1 65.44 37 ASN B CA 1
ATOM 5753 C C . ASN B 1 37 ? 58 -20.109 37.531 1 65.44 37 ASN B C 1
ATOM 5755 O O . ASN B 1 37 ? 58.844 -20.797 36.938 1 65.44 37 ASN B O 1
ATOM 5759 N N . ASN B 1 38 ? 57.625 -18.891 37 1 66.25 38 ASN B N 1
ATOM 5760 C CA . ASN B 1 38 ? 58.062 -18.234 35.75 1 66.25 38 ASN B CA 1
ATOM 5761 C C . ASN B 1 38 ? 57.75 -19.062 34.531 1 66.25 38 ASN B C 1
ATOM 5763 O O . ASN B 1 38 ? 58.344 -18.875 33.469 1 66.25 38 ASN B O 1
ATOM 5767 N N . LYS B 1 39 ? 57.094 -20.219 34.688 1 69.94 39 LYS B N 1
ATOM 5768 C CA . LYS B 1 39 ? 56.688 -20.969 33.5 1 69.94 39 LYS B CA 1
ATOM 5769 C C . LYS B 1 39 ? 55.438 -20.375 32.906 1 69.94 39 LYS B C 1
ATOM 5771 O O . LYS B 1 39 ? 54.469 -20.062 33.594 1 69.94 39 LYS B O 1
ATOM 5776 N N . LYS B 1 40 ? 55.5 -20.109 31.516 1 70.88 40 LYS B N 1
ATOM 5777 C CA . LYS B 1 40 ? 54.375 -19.562 30.734 1 70.88 40 LYS B CA 1
ATOM 5778 C C . LYS B 1 40 ? 53.375 -20.656 30.391 1 70.88 40 LYS B C 1
ATOM 5780 O O . LYS B 1 40 ? 53.75 -21.703 29.844 1 70.88 40 LYS B O 1
ATOM 5785 N N . GLU B 1 41 ? 52.25 -20.625 31.016 1 76.88 41 GLU B N 1
ATOM 5786 C CA . GLU B 1 41 ? 51.188 -21.562 30.609 1 76.88 41 GLU B CA 1
ATOM 5787 C C . GLU B 1 41 ? 50.062 -20.828 29.891 1 76.88 41 GLU B C 1
ATOM 5789 O O . GLU B 1 41 ? 49.656 -19.734 30.281 1 76.88 41 GLU B O 1
ATOM 5794 N N . ILE B 1 42 ? 49.688 -21.469 28.781 1 78.44 42 ILE B N 1
ATOM 5795 C CA . ILE B 1 42 ? 48.594 -20.922 28.016 1 78.44 42 ILE B CA 1
ATOM 5796 C C . ILE B 1 42 ? 47.25 -21.438 28.594 1 78.44 42 ILE B C 1
ATOM 5798 O O . ILE B 1 42 ? 47.062 -22.641 28.75 1 78.44 42 ILE B O 1
ATOM 5802 N N . LYS B 1 43 ? 46.375 -20.516 29.109 1 80.69 43 LYS B N 1
ATOM 5803 C CA . LYS B 1 43 ? 45.062 -20.844 29.609 1 80.69 43 LYS B CA 1
ATOM 5804 C C . LYS B 1 43 ? 43.969 -20.266 28.703 1 80.69 43 LYS B C 1
ATOM 5806 O O . LYS B 1 43 ? 44.219 -19.328 27.953 1 80.69 43 LYS B O 1
ATOM 5811 N N . ALA B 1 44 ? 42.844 -20.984 28.734 1 81.69 44 ALA B N 1
ATOM 5812 C CA . ALA B 1 44 ? 41.656 -20.5 28.047 1 81.69 44 ALA B CA 1
ATOM 5813 C C . ALA B 1 44 ? 40.688 -19.797 29.016 1 81.69 44 ALA B C 1
ATOM 5815 O O . ALA B 1 44 ? 40.188 -20.422 29.938 1 81.69 44 ALA B O 1
ATOM 5816 N N . LYS B 1 45 ? 40.5 -18.5 28.922 1 81.5 45 LYS B N 1
ATOM 5817 C CA . LYS B 1 45 ? 39.562 -17.703 29.703 1 81.5 45 LYS B CA 1
ATOM 5818 C C . LYS B 1 45 ? 38.188 -17.656 29.047 1 81.5 45 LYS B C 1
ATOM 5820 O O . LYS B 1 45 ? 38.062 -17.203 27.922 1 81.5 45 LYS B O 1
ATOM 5825 N N . CYS B 1 46 ? 37.281 -18.219 29.797 1 75.94 46 CYS B N 1
ATOM 5826 C CA . CYS B 1 46 ? 35.938 -18.156 29.281 1 75.94 46 CYS B CA 1
ATOM 5827 C C . CYS B 1 46 ? 35.438 -16.703 29.219 1 75.94 46 CYS B C 1
ATOM 5829 O O . CYS B 1 46 ? 35.531 -15.969 30.203 1 75.94 46 CYS B O 1
ATOM 5831 N N . LYS B 1 47 ? 34.906 -16.297 28.125 1 74.38 47 LYS B N 1
ATOM 5832 C CA . LYS B 1 47 ? 34.438 -14.93 27.922 1 74.38 47 LYS B CA 1
ATOM 5833 C C . LYS B 1 47 ? 33.156 -14.656 28.703 1 74.38 47 LYS B C 1
ATOM 5835 O O . LYS B 1 47 ? 32.781 -13.5 28.906 1 74.38 47 LYS B O 1
ATOM 5840 N N . ILE B 1 48 ? 32.562 -15.688 29.266 1 70.88 48 ILE B N 1
ATOM 5841 C CA . ILE B 1 48 ? 31.297 -15.57 30 1 70.88 48 ILE B CA 1
ATOM 5842 C C . ILE B 1 48 ? 31.578 -15.516 31.5 1 70.88 48 ILE B C 1
ATOM 5844 O O . ILE B 1 48 ? 31.156 -14.578 32.188 1 70.88 48 ILE B O 1
ATOM 5848 N N . CYS B 1 49 ? 32.156 -16.328 32.125 1 67.25 49 CYS B N 1
ATOM 5849 C CA . CYS B 1 49 ? 32.312 -16.406 33.594 1 67.25 49 CYS B CA 1
ATOM 5850 C C . CYS B 1 49 ? 33.75 -16.031 33.969 1 67.25 49 CYS B C 1
ATOM 5852 O O . CYS B 1 49 ? 34.094 -16.078 35.156 1 67.25 49 CYS B O 1
ATOM 5854 N N . ASN B 1 50 ? 34.562 -15.664 33.031 1 76.06 50 ASN B N 1
ATOM 5855 C CA . ASN B 1 50 ? 35.969 -15.227 33.188 1 76.06 50 ASN B CA 1
ATOM 5856 C C . ASN B 1 50 ? 36.812 -16.266 33.906 1 76.06 50 ASN B C 1
ATOM 5858 O O . ASN B 1 50 ? 37.906 -15.969 34.406 1 76.06 50 ASN B O 1
ATOM 5862 N N . LYS B 1 51 ? 36.312 -17.484 33.969 1 78.38 51 LYS B N 1
ATOM 5863 C CA . LYS B 1 51 ? 37.094 -18.562 34.594 1 78.38 51 LYS B CA 1
ATOM 5864 C C . LYS B 1 51 ? 38.219 -19.016 33.656 1 78.38 51 LYS B C 1
ATOM 5866 O O . LYS B 1 51 ? 38.031 -19.062 32.438 1 78.38 51 LYS B O 1
ATOM 5871 N N . PHE B 1 52 ? 39.375 -19.328 34.219 1 80.81 52 PHE B N 1
ATOM 5872 C CA . PHE B 1 52 ? 40.531 -19.766 33.469 1 80.81 52 PHE B CA 1
ATOM 5873 C C . PHE B 1 52 ? 40.562 -21.297 33.375 1 80.81 52 PHE B C 1
ATOM 5875 O O . PHE B 1 52 ? 40.531 -21.984 34.406 1 80.81 52 PHE B O 1
ATOM 5882 N N . LEU B 1 53 ? 40.5 -21.844 32.188 1 81.75 53 LEU B N 1
ATOM 5883 C CA . LEU B 1 53 ? 40.625 -23.281 31.922 1 81.75 53 LEU B CA 1
ATOM 5884 C C . LEU B 1 53 ? 41.906 -23.594 31.188 1 81.75 53 LEU B C 1
ATOM 5886 O O . LEU B 1 53 ? 42.594 -22.672 30.719 1 81.75 53 LEU B O 1
ATOM 5890 N N . THR B 1 54 ? 42.219 -24.828 31.125 1 79.75 54 THR B N 1
ATOM 5891 C CA . THR B 1 54 ? 43.469 -25.203 30.438 1 79.75 54 THR B CA 1
ATOM 5892 C C . THR B 1 54 ? 43.375 -24.906 28.938 1 79.75 54 THR B C 1
ATOM 5894 O O . THR B 1 54 ? 42.375 -25.312 28.297 1 79.75 54 THR B O 1
ATOM 5897 N N . GLY B 1 55 ? 44.156 -24 28.391 1 73.69 55 GLY B N 1
ATOM 5898 C CA . GLY B 1 55 ? 44.094 -23.562 27.016 1 73.69 55 GLY B CA 1
ATOM 5899 C C . GLY B 1 55 ? 45.344 -23.859 26.219 1 73.69 55 GLY B C 1
ATOM 5900 O O . GLY B 1 55 ? 45.594 -23.234 25.188 1 73.69 55 GLY B O 1
ATOM 5901 N N . GLY B 1 56 ? 46.219 -24.719 26.562 1 73.38 56 GLY B N 1
ATOM 5902 C CA . GLY B 1 56 ? 47.469 -25.047 25.859 1 73.38 56 GLY B CA 1
ATOM 5903 C C . GLY B 1 56 ? 47.25 -25.891 24.625 1 73.38 56 GLY B C 1
ATOM 5904 O O . GLY B 1 56 ? 46.156 -26.406 24.391 1 73.38 56 GLY B O 1
ATOM 5905 N N . SER B 1 57 ? 48.25 -26.047 23.547 1 71.62 57 SER B N 1
ATOM 5906 C CA . SER B 1 57 ? 48.188 -26.766 22.281 1 71.62 57 SER B CA 1
ATOM 5907 C C . SER B 1 57 ? 47.906 -28.25 22.5 1 71.62 57 SER B C 1
ATOM 5909 O O . SER B 1 57 ? 47.312 -28.922 21.641 1 71.62 57 SER B O 1
ATOM 5911 N N . ASN B 1 58 ? 48.188 -28.859 23.641 1 72.5 58 ASN B N 1
ATOM 5912 C CA . ASN B 1 58 ? 47.969 -30.266 23.969 1 72.5 58 ASN B CA 1
ATOM 5913 C C . ASN B 1 58 ? 46.625 -30.484 24.703 1 72.5 58 ASN B C 1
ATOM 5915 O O . ASN B 1 58 ? 46.281 -31.609 25.047 1 72.5 58 ASN B O 1
ATOM 5919 N N . ALA B 1 59 ? 45.938 -29.422 25.156 1 70.12 59 ALA B N 1
ATOM 5920 C CA . ALA B 1 59 ? 44.656 -29.562 25.828 1 70.12 59 ALA B CA 1
ATOM 5921 C C . ALA B 1 59 ? 43.531 -29.641 24.812 1 70.12 59 ALA B C 1
ATOM 5923 O O . ALA B 1 59 ? 43.5 -28.891 23.844 1 70.12 59 ALA B O 1
ATOM 5924 N N . GLY B 1 60 ? 42.812 -30.781 24.531 1 72.44 60 GLY B N 1
ATOM 5925 C CA . GLY B 1 60 ? 41.656 -30.891 23.688 1 72.44 60 GLY B CA 1
ATOM 5926 C C . GLY B 1 60 ? 40.594 -29.828 23.953 1 72.44 60 GLY B C 1
ATOM 5927 O O . GLY B 1 60 ? 40.719 -29.078 24.922 1 72.44 60 GLY B O 1
ATOM 5928 N N . THR B 1 61 ? 39.656 -29.5 22.969 1 76.31 61 THR B N 1
ATOM 5929 C CA . THR B 1 61 ? 38.656 -28.453 23.109 1 76.31 61 THR B CA 1
ATOM 5930 C C . THR B 1 61 ? 37.375 -29.031 23.734 1 76.31 61 THR B C 1
ATOM 5932 O O . THR B 1 61 ? 36.438 -28.281 24 1 76.31 61 THR B O 1
ATOM 5935 N N . SER B 1 62 ? 37.375 -30.312 24.062 1 78.88 62 SER B N 1
ATOM 5936 C CA . SER B 1 62 ? 36.156 -30.953 24.578 1 78.88 62 SER B CA 1
ATOM 5937 C C . SER B 1 62 ? 35.812 -30.406 25.953 1 78.88 62 SER B C 1
ATOM 5939 O O . SER B 1 62 ? 34.625 -30.172 26.25 1 78.88 62 SER B O 1
ATOM 5941 N N . HIS B 1 63 ? 36.812 -30.188 26.844 1 79.69 63 HIS B N 1
ATOM 5942 C CA . HIS B 1 63 ? 36.5 -29.641 28.156 1 79.69 63 HIS B CA 1
ATOM 5943 C C . HIS B 1 63 ? 36.094 -28.172 28.062 1 79.69 63 HIS B C 1
ATOM 5945 O O . HIS B 1 63 ? 35.312 -27.688 28.875 1 79.69 63 HIS B O 1
ATOM 5951 N N . LEU B 1 64 ? 36.531 -27.391 27.109 1 79.12 64 LEU B N 1
ATOM 5952 C CA . LEU B 1 64 ? 36.062 -26.031 26.844 1 79.12 64 LEU B CA 1
ATOM 5953 C C . LEU B 1 64 ? 34.625 -26.016 26.375 1 79.12 64 LEU B C 1
ATOM 5955 O O . LEU B 1 64 ? 33.812 -25.188 26.797 1 79.12 64 LEU B O 1
ATOM 5959 N N . LYS B 1 65 ? 34.219 -27.016 25.594 1 76.56 65 LYS B N 1
ATOM 5960 C CA . LYS B 1 65 ? 32.844 -27.172 25.141 1 76.56 65 LYS B CA 1
ATOM 5961 C C . LYS B 1 65 ? 31.922 -27.5 26.312 1 76.56 65 LYS B C 1
ATOM 5963 O O . LYS B 1 65 ? 30.844 -26.906 26.453 1 76.56 65 LYS B O 1
ATOM 5968 N N . ARG B 1 66 ? 32.312 -28.359 27.141 1 76.75 66 ARG B N 1
ATOM 5969 C CA . ARG B 1 66 ? 31.531 -28.719 28.312 1 76.75 66 ARG B CA 1
ATOM 5970 C C . ARG B 1 66 ? 31.422 -27.531 29.281 1 76.75 66 ARG B C 1
ATOM 5972 O O . ARG B 1 66 ? 30.344 -27.25 29.812 1 76.75 66 ARG B O 1
ATOM 5979 N N . HIS B 1 67 ? 32.438 -26.828 29.562 1 74.69 67 HIS B N 1
ATOM 5980 C CA . HIS B 1 67 ? 32.375 -25.625 30.375 1 74.69 67 HIS B CA 1
ATOM 5981 C C . HIS B 1 67 ? 31.469 -24.578 29.734 1 74.69 67 HIS B C 1
ATOM 5983 O O . HIS B 1 67 ? 30.656 -23.969 30.422 1 74.69 67 HIS B O 1
ATOM 5989 N N . HIS B 1 68 ? 31.641 -24.391 28.5 1 72 68 HIS B N 1
ATOM 5990 C CA . HIS B 1 68 ? 30.812 -23.406 27.812 1 72 68 HIS B CA 1
ATOM 5991 C C . HIS B 1 68 ? 29.328 -23.781 27.906 1 72 68 HIS B C 1
ATOM 5993 O O . HIS B 1 68 ? 28.484 -22.906 28.141 1 72 68 HIS B O 1
ATOM 5999 N N . GLU B 1 69 ? 29.016 -24.984 27.828 1 69.88 69 GLU B N 1
ATOM 6000 C CA . GLU B 1 69 ? 27.641 -25.469 28 1 69.88 69 GLU B CA 1
ATOM 6001 C C . GLU B 1 69 ? 27.188 -25.312 29.453 1 69.88 69 GLU B C 1
ATOM 6003 O O . GLU B 1 69 ? 26.062 -24.906 29.703 1 69.88 69 GLU B O 1
ATOM 6008 N N . ASN B 1 70 ? 28 -25.594 30.344 1 67.69 70 ASN B N 1
ATOM 6009 C CA . ASN B 1 70 ? 27.688 -25.453 31.766 1 67.69 70 ASN B CA 1
ATOM 6010 C C . ASN B 1 70 ? 27.703 -23.984 32.188 1 67.69 70 ASN B C 1
ATOM 6012 O O . ASN B 1 70 ? 26.891 -23.562 33 1 67.69 70 ASN B O 1
ATOM 6016 N N . CYS B 1 71 ? 28.703 -23.297 31.781 1 61.75 71 CYS B N 1
ATOM 6017 C CA . CYS B 1 71 ? 28.844 -21.875 32.125 1 61.75 71 CYS B CA 1
ATOM 6018 C C . CYS B 1 71 ? 27.703 -21.062 31.516 1 61.75 71 CYS B C 1
ATOM 6020 O O . CYS B 1 71 ? 27.203 -20.141 32.125 1 61.75 71 CYS B O 1
ATOM 6022 N N . LYS B 1 72 ? 27.281 -21.453 30.312 1 54.72 72 LYS B N 1
ATOM 6023 C CA . LYS B 1 72 ? 26.062 -20.906 29.734 1 54.72 72 LYS B CA 1
ATOM 6024 C C . LYS B 1 72 ? 24.844 -21.25 30.594 1 54.72 72 LYS B C 1
ATOM 6026 O O . LYS B 1 72 ? 23.969 -20.422 30.797 1 54.72 72 LYS B O 1
ATOM 6031 N N . THR B 1 73 ? 24.719 -22.422 30.953 1 48.78 73 THR B N 1
ATOM 6032 C CA . THR B 1 73 ? 23.625 -22.875 31.828 1 48.78 73 THR B CA 1
ATOM 6033 C C . THR B 1 73 ? 23.766 -22.281 33.219 1 48.78 73 THR B C 1
ATOM 6035 O O . THR B 1 73 ? 22.766 -21.938 33.844 1 48.78 73 THR B O 1
ATOM 6038 N N . LYS B 1 74 ? 24.906 -22.203 33.75 1 45.56 74 LYS B N 1
ATOM 6039 C CA . LYS B 1 74 ? 25.078 -21.656 35.094 1 45.56 74 LYS B CA 1
ATOM 6040 C C . LYS B 1 74 ? 24.906 -20.141 35.094 1 45.56 74 LYS B C 1
ATOM 6042 O O . LYS B 1 74 ? 24.391 -19.562 36.062 1 45.56 74 LYS B O 1
ATOM 6047 N N . ASN B 1 75 ? 25.641 -19.484 34.219 1 39.16 75 ASN B N 1
ATOM 6048 C CA . ASN B 1 75 ? 25.328 -18.062 34.156 1 39.16 75 ASN B CA 1
ATOM 6049 C C . ASN B 1 75 ? 23.891 -17.828 33.688 1 39.16 75 ASN B C 1
ATOM 6051 O O . ASN B 1 75 ? 23.297 -16.781 33.969 1 39.16 75 ASN B O 1
ATOM 6055 N N . ASN B 1 76 ? 23.391 -18.594 32.75 1 35.47 76 ASN B N 1
ATOM 6056 C CA . ASN B 1 76 ? 21.938 -18.641 32.625 1 35.47 76 ASN B CA 1
ATOM 6057 C C . ASN B 1 76 ? 21.281 -19.219 33.875 1 35.47 76 ASN B C 1
ATOM 6059 O O . ASN B 1 76 ? 20.062 -19.375 33.938 1 35.47 76 ASN B O 1
ATOM 6063 N N . VAL B 1 77 ? 22.031 -19.922 34.656 1 32.66 77 VAL B N 1
ATOM 6064 C CA . VAL B 1 77 ? 21.469 -20.422 35.906 1 32.66 77 VAL B CA 1
ATOM 6065 C C . VAL B 1 77 ? 21.031 -19.266 36.781 1 32.66 77 VAL B C 1
ATOM 6067 O O . VAL B 1 77 ? 20.047 -19.375 37.531 1 32.66 77 VAL B O 1
ATOM 6070 N N . ASP B 1 78 ? 21.891 -18.281 36.875 1 30.22 78 ASP B N 1
ATOM 6071 C CA . ASP B 1 78 ? 21.391 -17.266 37.781 1 30.22 78 ASP B CA 1
ATOM 6072 C C . ASP B 1 78 ? 20.188 -16.547 37.188 1 30.22 78 ASP B C 1
ATOM 6074 O O . ASP B 1 78 ? 19.672 -15.586 37.781 1 30.22 78 ASP B O 1
ATOM 6078 N N . ILE B 1 79 ? 20.172 -16.516 35.781 1 30.94 79 ILE B N 1
ATOM 6079 C CA . ILE B 1 79 ? 18.844 -16.031 35.406 1 30.94 79 ILE B CA 1
ATOM 6080 C C . ILE B 1 79 ? 17.812 -17.141 35.594 1 30.94 79 ILE B C 1
ATOM 6082 O O . ILE B 1 79 ? 17.859 -18.156 34.875 1 30.94 79 ILE B O 1
ATOM 6086 N N . ARG B 1 80 ? 17.328 -17.516 36.781 1 30.84 80 ARG B N 1
ATOM 6087 C CA . ARG B 1 80 ? 16.188 -18.344 37.188 1 30.84 80 ARG B CA 1
ATOM 6088 C C . ARG B 1 80 ? 15.172 -18.469 36.062 1 30.84 80 ARG B C 1
ATOM 6090 O O . ARG B 1 80 ? 14.586 -17.484 35.625 1 30.84 80 ARG B O 1
ATOM 6097 N N . ASN B 1 81 ? 15.336 -19.375 35.062 1 29.23 81 ASN B N 1
ATOM 6098 C CA . ASN B 1 81 ? 14.43 -19.875 34.031 1 29.23 81 ASN B CA 1
ATOM 6099 C C . ASN B 1 81 ? 12.992 -19.922 34.531 1 29.23 81 ASN B C 1
ATOM 6101 O O . ASN B 1 81 ? 12.68 -20.625 35.469 1 29.23 81 ASN B O 1
ATOM 6105 N N . TYR B 1 82 ? 12.297 -18.906 34.562 1 30.67 82 TYR B N 1
ATOM 6106 C CA . TYR B 1 82 ? 10.875 -18.734 34.812 1 30.67 82 TYR B CA 1
ATOM 6107 C C . TYR B 1 82 ? 10.055 -19.75 34.062 1 30.67 82 TYR B C 1
ATOM 6109 O O . TYR B 1 82 ? 9.945 -19.672 32.812 1 30.67 82 TYR B O 1
ATOM 6117 N N . MET B 1 83 ? 10.195 -21.047 34.344 1 31.61 83 MET B N 1
ATOM 6118 C CA . MET B 1 83 ? 9.383 -22.141 33.844 1 31.61 83 MET B CA 1
ATOM 6119 C C . MET B 1 83 ? 7.895 -21.812 33.938 1 31.61 83 MET B C 1
ATOM 6121 O O . MET B 1 83 ? 7.375 -21.594 35.031 1 31.61 83 MET B O 1
ATOM 6125 N N . GLN B 1 84 ? 7.383 -20.938 33.125 1 33.91 84 GLN B N 1
ATOM 6126 C CA . GLN B 1 84 ? 5.93 -20.828 33.094 1 33.91 84 GLN B CA 1
ATOM 6127 C C . GLN B 1 84 ? 5.289 -22.094 32.562 1 33.91 84 GLN B C 1
ATOM 6129 O O . GLN B 1 84 ? 5.754 -22.672 31.562 1 33.91 84 GLN B O 1
ATOM 6134 N N . LEU B 1 85 ? 4.652 -22.875 33.312 1 31.95 85 LEU B N 1
ATOM 6135 C CA . LEU B 1 85 ? 3.885 -24.062 32.969 1 31.95 85 LEU B CA 1
ATOM 6136 C C . LEU B 1 85 ? 2.881 -23.766 31.859 1 31.95 85 LEU B C 1
ATOM 6138 O O . LEU B 1 85 ? 2.061 -22.859 32 1 31.95 85 LEU B O 1
ATOM 6142 N N . GLY B 1 86 ? 3.229 -23.547 30.641 1 33.19 86 GLY B N 1
ATOM 6143 C CA . GLY B 1 86 ? 2.191 -23.484 29.625 1 33.19 86 GLY B CA 1
ATOM 6144 C C . GLY B 1 86 ? 1.803 -24.844 29.078 1 33.19 86 GLY B C 1
ATOM 6145 O O . GLY B 1 86 ? 2.537 -25.828 29.266 1 33.19 86 GLY B O 1
ATOM 6146 N N . LYS B 1 87 ? 0.493 -25.266 28.938 1 34.12 87 LYS B N 1
ATOM 6147 C CA . LYS B 1 87 ? -0.019 -26.547 28.453 1 34.12 87 LYS B CA 1
ATOM 6148 C C . LYS B 1 87 ? 0.493 -26.844 27.047 1 34.12 87 LYS B C 1
ATOM 6150 O O . LYS B 1 87 ? 0.455 -25.984 26.172 1 34.12 87 LYS B O 1
ATOM 6155 N N . ASN B 1 88 ? 1.415 -27.766 26.844 1 34.91 88 ASN B N 1
ATOM 6156 C CA . ASN B 1 88 ? 1.72 -28.266 25.5 1 34.91 88 ASN B CA 1
ATOM 6157 C C . ASN B 1 88 ? 0.497 -28.891 24.844 1 34.91 88 ASN B C 1
ATOM 6159 O O . ASN B 1 88 ? -0.528 -29.094 25.5 1 34.91 88 ASN B O 1
ATOM 6163 N N . GLU B 1 89 ? 0.587 -29.188 23.562 1 35.75 89 GLU B N 1
ATOM 6164 C CA . GLU B 1 89 ? -0.503 -29.891 22.875 1 35.75 89 GLU B CA 1
ATOM 6165 C C . GLU B 1 89 ? -1.024 -31.047 23.734 1 35.75 89 GLU B C 1
ATOM 6167 O O . GLU B 1 89 ? -2.205 -31.391 23.656 1 35.75 89 GLU B O 1
ATOM 6172 N N . SER B 1 90 ? -0.129 -31.875 24.297 1 34.66 90 SER B N 1
ATOM 6173 C CA . SER B 1 90 ? -0.553 -33.094 24.969 1 34.66 90 SER B CA 1
ATOM 6174 C C . SER B 1 90 ? -1.028 -32.812 26.391 1 34.66 90 SER B C 1
ATOM 6176 O O . SER B 1 90 ? -1.301 -33.75 27.156 1 34.66 90 SER B O 1
ATOM 6178 N N . GLY B 1 91 ? -1.473 -31.719 26.828 1 37.81 91 GLY B N 1
ATOM 6179 C CA . GLY B 1 91 ? -2.041 -31.422 28.125 1 37.81 91 GLY B CA 1
ATOM 6180 C C . GLY B 1 91 ? -0.99 -31.25 29.219 1 37.81 91 GLY B C 1
ATOM 6181 O O . GLY B 1 91 ? -1.323 -31.016 30.375 1 37.81 91 GLY B O 1
ATOM 6182 N N . ASN B 1 92 ? 0.219 -31.953 29.094 1 36.66 92 ASN B N 1
ATOM 6183 C CA . ASN B 1 92 ? 1.161 -31.938 30.203 1 36.66 92 ASN B CA 1
ATOM 6184 C C . ASN B 1 92 ? 1.716 -30.547 30.469 1 36.66 92 ASN B C 1
ATOM 6186 O O . ASN B 1 92 ? 1.86 -29.75 29.531 1 36.66 92 ASN B O 1
ATOM 6190 N N . LEU B 1 93 ? 1.641 -30.094 31.688 1 36.81 93 LEU B N 1
ATOM 6191 C CA . LEU B 1 93 ? 2.111 -28.812 32.219 1 36.81 93 LEU B CA 1
ATOM 6192 C C . LEU B 1 93 ? 3.559 -28.562 31.828 1 36.81 93 LEU B C 1
ATOM 6194 O O . LEU B 1 93 ? 4.465 -29.297 32.219 1 36.81 93 LEU B O 1
ATOM 6198 N N . LYS B 1 94 ? 3.971 -28.453 30.625 1 43.59 94 LYS B N 1
ATOM 6199 C CA . LYS B 1 94 ? 5.375 -28.109 30.406 1 43.59 94 LYS B CA 1
ATOM 6200 C C . LYS B 1 94 ? 5.66 -26.672 30.797 1 43.59 94 LYS B C 1
ATOM 6202 O O . LYS B 1 94 ? 4.809 -25.797 30.625 1 43.59 94 LYS B O 1
ATOM 6207 N N . THR B 1 95 ? 6.566 -26.344 31.719 1 51 95 THR B N 1
ATOM 6208 C CA . THR B 1 95 ? 7.109 -25.094 32.25 1 51 95 THR B CA 1
ATOM 6209 C C . THR B 1 95 ? 7.648 -24.234 31.094 1 51 95 THR B C 1
ATOM 6211 O O . THR B 1 95 ? 8.438 -24.703 30.281 1 51 95 THR B O 1
ATOM 6214 N N . PHE B 1 96 ? 6.914 -23.312 30.547 1 63.97 96 PHE B N 1
ATOM 6215 C CA . PHE B 1 96 ? 7.449 -22.406 29.547 1 63.97 96 PHE B CA 1
ATOM 6216 C C . PHE B 1 96 ? 8.523 -21.5 30.156 1 63.97 96 PHE B C 1
ATOM 6218 O O . PHE B 1 96 ? 8.344 -20.953 31.234 1 63.97 96 PHE B O 1
ATOM 6225 N N . SER B 1 97 ? 9.805 -21.734 29.812 1 75.38 97 SER B N 1
ATOM 6226 C CA . SER B 1 97 ? 10.867 -20.781 30.109 1 75.38 97 SER B CA 1
ATOM 6227 C C . SER B 1 97 ? 11.203 -19.922 28.906 1 75.38 97 SER B C 1
ATOM 6229 O O . SER B 1 97 ? 11.422 -20.453 27.812 1 75.38 97 SER B O 1
ATOM 6231 N N . TYR B 1 98 ? 11.094 -18.656 29.109 1 83.19 98 TYR B N 1
ATOM 6232 C CA . TYR B 1 98 ? 11.438 -17.734 28.031 1 83.19 98 TYR B CA 1
ATOM 6233 C C . TYR B 1 98 ? 12.844 -18 27.516 1 83.19 98 TYR B C 1
ATOM 6235 O O . TYR B 1 98 ? 13.797 -18.047 28.297 1 83.19 98 TYR B O 1
ATOM 6243 N N . ASP B 1 99 ? 12.961 -18.312 26.312 1 86.94 99 ASP B N 1
ATOM 6244 C CA . ASP B 1 99 ? 14.219 -18.516 25.609 1 86.94 99 ASP B CA 1
ATOM 6245 C C . ASP B 1 99 ? 14.391 -17.516 24.469 1 86.94 99 ASP B C 1
ATOM 6247 O O . ASP B 1 99 ? 13.641 -17.531 23.484 1 86.94 99 ASP B O 1
ATOM 6251 N N . GLU B 1 100 ? 15.398 -16.75 24.641 1 88.31 100 GLU B N 1
ATOM 6252 C CA . GLU B 1 100 ? 15.625 -15.672 23.688 1 88.31 100 GLU B CA 1
ATOM 6253 C C . GLU B 1 100 ? 15.852 -16.219 22.281 1 88.31 100 GLU B C 1
ATOM 6255 O O . GLU B 1 100 ? 15.398 -15.633 21.297 1 88.31 100 GLU B O 1
ATOM 6260 N N . SER B 1 101 ? 16.578 -17.281 22.234 1 88.31 101 SER B N 1
ATOM 6261 C CA . SER B 1 101 ? 16.875 -17.875 20.938 1 88.31 101 SER B CA 1
ATOM 6262 C C . SER B 1 101 ? 15.602 -18.375 20.266 1 88.31 101 SER B C 1
ATOM 6264 O O . SER B 1 101 ? 15.406 -18.156 19.062 1 88.31 101 SER B O 1
ATOM 6266 N N . ASN B 1 102 ? 14.844 -19.031 21.062 1 90.25 102 ASN B N 1
ATOM 6267 C CA . ASN B 1 102 ? 13.578 -19.5 20.516 1 90.25 102 ASN B CA 1
ATOM 6268 C C . ASN B 1 102 ? 12.672 -18.344 20.109 1 90.25 102 ASN B C 1
ATOM 6270 O O . ASN B 1 102 ? 12.016 -18.406 19.062 1 90.25 102 ASN B O 1
ATOM 6274 N N . CYS B 1 103 ? 12.633 -17.359 20.969 1 91.62 103 CYS B N 1
ATOM 6275 C CA . CYS B 1 103 ? 11.836 -16.188 20.672 1 91.62 103 CYS B CA 1
ATOM 6276 C C . CYS B 1 103 ? 12.281 -15.547 19.359 1 91.62 103 CYS B C 1
ATOM 6278 O O . CYS B 1 103 ? 11.453 -15.195 18.516 1 91.62 103 CYS B O 1
ATOM 6280 N N . ARG B 1 104 ? 13.539 -15.469 19.203 1 91.38 104 ARG B N 1
ATOM 6281 C CA . ARG B 1 104 ? 14.102 -14.852 18.016 1 91.38 104 ARG B CA 1
ATOM 6282 C C . ARG B 1 104 ? 13.734 -15.641 16.766 1 91.38 104 ARG B C 1
ATOM 6284 O O . ARG B 1 104 ? 13.336 -15.062 15.75 1 91.38 104 ARG B O 1
ATOM 6291 N N . GLU B 1 105 ? 13.812 -16.891 16.828 1 90.56 105 GLU B N 1
ATOM 6292 C CA . GLU B 1 105 ? 13.477 -17.734 15.695 1 90.56 105 GLU B CA 1
ATOM 6293 C C . GLU B 1 105 ? 12.008 -17.594 15.312 1 90.56 105 GLU B C 1
ATOM 6295 O O . GLU B 1 105 ? 11.68 -17.453 14.125 1 90.56 105 GLU B O 1
ATOM 6300 N N . GLU B 1 106 ? 11.227 -17.641 16.312 1 90.12 106 GLU B N 1
ATOM 6301 C CA . GLU B 1 106 ? 9.797 -17.516 16.062 1 90.12 106 GLU B CA 1
ATOM 6302 C C . GLU B 1 106 ? 9.461 -16.156 15.469 1 90.12 106 GLU B C 1
ATOM 6304 O O . GLU B 1 106 ? 8.625 -16.047 14.562 1 90.12 106 GLU B O 1
ATOM 6309 N N . MET B 1 107 ? 10.047 -15.156 15.945 1 90.88 107 MET B N 1
ATOM 6310 C CA . MET B 1 107 ? 9.766 -13.797 15.477 1 90.88 107 MET B CA 1
ATOM 6311 C C . MET B 1 107 ? 10.266 -13.594 14.055 1 90.88 107 MET B C 1
ATOM 6313 O O . MET B 1 107 ? 9.633 -12.906 13.258 1 90.88 107 MET B O 1
ATOM 6317 N N . ILE B 1 108 ? 11.375 -14.148 13.766 1 90.31 108 ILE B N 1
ATOM 6318 C CA . ILE B 1 108 ? 11.906 -14.07 12.414 1 90.31 108 ILE B CA 1
ATOM 6319 C C . ILE B 1 108 ? 10.953 -14.758 11.438 1 90.31 108 ILE B C 1
ATOM 6321 O O . ILE B 1 108 ? 10.656 -14.219 10.367 1 90.31 108 ILE B O 1
ATOM 6325 N N . ASP B 1 109 ? 10.492 -15.883 11.812 1 88.81 109 ASP B N 1
ATOM 6326 C CA . ASP B 1 109 ? 9.531 -16.594 10.984 1 88.81 109 ASP B CA 1
ATOM 6327 C C . ASP B 1 109 ? 8.273 -15.766 10.758 1 88.81 109 ASP B C 1
ATOM 6329 O O . ASP B 1 109 ? 7.715 -15.758 9.656 1 88.81 109 ASP B O 1
ATOM 6333 N N . TYR B 1 110 ? 7.918 -15.133 11.789 1 88.06 110 TYR B N 1
ATOM 6334 C CA . TYR B 1 110 ? 6.738 -14.281 11.672 1 88.06 110 TYR B CA 1
ATOM 6335 C C . TYR B 1 110 ? 6.992 -13.141 10.695 1 88.06 110 TYR B C 1
ATOM 6337 O O . TYR B 1 110 ? 6.129 -12.805 9.883 1 88.06 110 TYR B O 1
ATOM 6345 N N . ILE B 1 111 ? 8.117 -12.477 10.797 1 86.69 111 ILE B N 1
ATOM 6346 C CA . ILE B 1 111 ? 8.469 -11.359 9.93 1 86.69 111 ILE B CA 1
ATOM 6347 C C . ILE B 1 111 ? 8.43 -11.805 8.469 1 86.69 111 ILE B C 1
ATOM 6349 O O . ILE B 1 111 ? 7.945 -11.07 7.605 1 86.69 111 ILE B O 1
ATOM 6353 N N . ILE B 1 112 ? 8.836 -12.969 8.266 1 84.81 112 ILE B N 1
ATOM 6354 C CA . ILE B 1 112 ? 8.875 -13.508 6.906 1 84.81 112 ILE B CA 1
ATOM 6355 C C . ILE B 1 112 ? 7.461 -13.828 6.434 1 84.81 112 ILE B C 1
ATOM 6357 O O . ILE B 1 112 ? 7.047 -13.391 5.359 1 84.81 112 ILE B O 1
ATOM 6361 N N . ARG B 1 113 ? 6.723 -14.531 7.191 1 81.81 113 ARG B N 1
ATOM 6362 C CA . ARG B 1 113 ? 5.395 -15 6.809 1 81.81 113 ARG B CA 1
ATOM 6363 C C . ARG B 1 113 ? 4.441 -13.828 6.609 1 81.81 113 ARG B C 1
ATOM 6365 O O . ARG B 1 113 ? 3.641 -13.82 5.672 1 81.81 113 ARG B O 1
ATOM 6372 N N . ALA B 1 114 ? 4.605 -12.891 7.52 1 78.38 114 ALA B N 1
ATOM 6373 C CA . ALA B 1 114 ? 3.701 -11.75 7.469 1 78.38 114 ALA B CA 1
ATOM 6374 C C . ALA B 1 114 ? 4.281 -10.625 6.617 1 78.38 114 ALA B C 1
ATOM 6376 O O . ALA B 1 114 ? 3.656 -9.578 6.449 1 78.38 114 ALA B O 1
ATOM 6377 N N . GLU B 1 115 ? 5.465 -10.828 6.082 1 80.44 115 GLU B N 1
ATOM 6378 C CA . GLU B 1 115 ? 6.148 -9.852 5.25 1 80.44 115 GLU B CA 1
ATOM 6379 C C . GLU B 1 115 ? 6.246 -8.5 5.953 1 80.44 115 GLU B C 1
ATOM 6381 O O . GLU B 1 115 ? 5.91 -7.465 5.371 1 80.44 115 GLU B O 1
ATOM 6386 N N . GLN B 1 116 ? 6.617 -8.539 7.184 1 80.75 116 GLN B N 1
ATOM 6387 C CA . GLN B 1 116 ? 6.809 -7.316 7.957 1 80.75 116 GLN B CA 1
ATOM 6388 C C . GLN B 1 116 ? 8.188 -6.711 7.691 1 80.75 116 GLN B C 1
ATOM 6390 O O . GLN B 1 116 ? 9.125 -7.426 7.352 1 80.75 116 GLN B O 1
ATOM 6395 N N . PRO B 1 117 ? 8.25 -5.352 7.848 1 80.31 117 PRO B N 1
ATOM 6396 C CA . PRO B 1 117 ? 9.578 -4.754 7.742 1 80.31 117 PRO B CA 1
ATOM 6397 C C . PRO B 1 117 ? 10.555 -5.285 8.789 1 80.31 117 PRO B C 1
ATOM 6399 O O . PRO B 1 117 ? 10.148 -5.562 9.922 1 80.31 117 PRO B O 1
ATOM 6402 N N . PHE B 1 118 ? 11.82 -5.316 8.438 1 84.12 118 PHE B N 1
ATOM 6403 C CA . PHE B 1 118 ? 12.828 -5.887 9.32 1 84.12 118 PHE B CA 1
ATOM 6404 C C . PHE B 1 118 ? 13.016 -5.027 10.562 1 84.12 118 PHE B C 1
ATOM 6406 O O . PHE B 1 118 ? 13.438 -5.523 11.609 1 84.12 118 PHE B O 1
ATOM 6413 N N . ASN B 1 119 ? 12.672 -3.787 10.461 1 82.75 119 ASN B N 1
ATOM 6414 C CA . ASN B 1 119 ? 12.898 -2.877 11.578 1 82.75 119 ASN B CA 1
ATOM 6415 C C . ASN B 1 119 ? 11.742 -2.916 12.578 1 82.75 119 ASN B C 1
ATOM 6417 O O . ASN B 1 119 ? 11.758 -2.209 13.586 1 82.75 119 ASN B O 1
ATOM 6421 N N . MET B 1 120 ? 10.781 -3.695 12.289 1 81.38 120 MET B N 1
ATOM 6422 C CA . MET B 1 120 ? 9.648 -3.82 13.203 1 81.38 120 MET B CA 1
ATOM 6423 C C . MET B 1 120 ? 10.117 -4.207 14.602 1 81.38 120 MET B C 1
ATOM 6425 O O . MET B 1 120 ? 9.602 -3.703 15.594 1 81.38 120 MET B O 1
ATOM 6429 N N . MET B 1 121 ? 11.141 -5.047 14.68 1 81.19 121 MET B N 1
ATOM 6430 C CA . MET B 1 121 ? 11.609 -5.586 15.953 1 81.19 121 MET B CA 1
ATOM 6431 C C . MET B 1 121 ? 12.5 -4.578 16.672 1 81.19 121 MET B C 1
ATOM 6433 O O . MET B 1 121 ? 12.883 -4.797 17.828 1 81.19 121 MET B O 1
ATOM 6437 N N . GLU B 1 122 ? 12.781 -3.562 15.875 1 81.06 122 GLU B N 1
ATOM 6438 C CA . GLU B 1 122 ? 13.664 -2.551 16.438 1 81.06 122 GLU B CA 1
ATOM 6439 C C . GLU B 1 122 ? 12.875 -1.371 17 1 81.06 122 GLU B C 1
ATOM 6441 O O . GLU B 1 122 ? 13.383 -0.609 17.828 1 81.06 122 GLU B O 1
ATOM 6446 N N . THR B 1 123 ? 11.664 -1.265 16.547 1 76.25 123 THR B N 1
ATOM 6447 C CA . THR B 1 123 ? 10.891 -0.074 16.891 1 76.25 123 THR B CA 1
ATOM 6448 C C . THR B 1 123 ? 10.555 -0.055 18.375 1 76.25 123 THR B C 1
ATOM 6450 O O . THR B 1 123 ? 10.125 -1.066 18.938 1 76.25 123 THR B O 1
ATOM 6453 N N . HIS B 1 124 ? 10.812 1.059 18.984 1 70.88 124 HIS B N 1
ATOM 6454 C CA . HIS B 1 124 ? 10.57 1.242 20.406 1 70.88 124 HIS B CA 1
ATOM 6455 C C . HIS B 1 124 ? 9.117 0.946 20.766 1 70.88 124 HIS B C 1
ATOM 6457 O O . HIS B 1 124 ? 8.836 0.396 21.828 1 70.88 124 HIS B O 1
ATOM 6463 N N . ASP B 1 125 ? 8.352 1.216 19.797 1 79.25 125 ASP B N 1
ATOM 6464 C CA . ASP B 1 125 ? 6.922 1.032 20.062 1 79.25 125 ASP B CA 1
ATOM 6465 C C . ASP B 1 125 ? 6.578 -0.448 20.203 1 79.25 125 ASP B C 1
ATOM 6467 O O . ASP B 1 125 ? 5.906 -0.842 21.172 1 79.25 125 ASP B O 1
ATOM 6471 N N . PHE B 1 126 ? 7.055 -1.303 19.359 1 85.94 126 PHE B N 1
ATOM 6472 C CA . PHE B 1 126 ? 6.742 -2.727 19.406 1 85.94 126 PHE B CA 1
ATOM 6473 C C . PHE B 1 126 ? 7.422 -3.393 20.594 1 85.94 126 PHE B C 1
ATOM 6475 O O . PHE B 1 126 ? 6.777 -4.113 21.359 1 85.94 126 PHE B O 1
ATOM 6482 N N . VAL B 1 127 ? 8.672 -3.107 20.734 1 86.12 127 VAL B N 1
ATOM 6483 C CA . VAL B 1 127 ? 9.461 -3.703 21.812 1 86.12 127 VAL B CA 1
ATOM 6484 C C . VAL B 1 127 ? 8.867 -3.322 23.156 1 86.12 127 VAL B C 1
ATOM 6486 O O . VAL B 1 127 ? 8.641 -4.184 24.016 1 86.12 127 VAL B O 1
ATOM 6489 N N . GLY B 1 128 ? 8.562 -2.061 23.297 1 86.06 128 GLY B N 1
ATOM 6490 C CA . GLY B 1 128 ? 7.969 -1.604 24.547 1 86.06 128 GLY B CA 1
ATOM 6491 C C . GLY B 1 128 ? 6.629 -2.25 24.844 1 86.06 128 GLY B C 1
ATOM 6492 O O . GLY B 1 128 ? 6.348 -2.607 25.984 1 86.06 128 GLY B O 1
ATOM 6493 N N . THR B 1 129 ? 5.879 -2.463 23.828 1 88.56 129 THR B N 1
ATOM 6494 C CA . THR B 1 129 ? 4.562 -3.072 23.984 1 88.56 129 THR B CA 1
ATOM 6495 C C . THR B 1 129 ? 4.688 -4.516 24.453 1 88.56 129 THR B C 1
ATOM 6497 O O . THR B 1 129 ? 3.977 -4.934 25.375 1 88.56 129 THR B O 1
ATOM 6500 N N . ILE B 1 130 ? 5.598 -5.219 23.844 1 89.69 130 ILE B N 1
ATOM 6501 C CA . ILE B 1 130 ? 5.789 -6.617 24.203 1 89.69 130 ILE B CA 1
ATOM 6502 C C . ILE B 1 130 ? 6.352 -6.707 25.625 1 89.69 130 ILE B C 1
ATOM 6504 O O . ILE B 1 130 ? 5.906 -7.539 26.422 1 89.69 130 ILE B O 1
ATOM 6508 N N . GLN B 1 131 ? 7.23 -5.816 25.984 1 88.88 131 GLN B N 1
ATOM 6509 C CA . GLN B 1 131 ? 7.848 -5.824 27.297 1 88.88 131 GLN B CA 1
ATOM 6510 C C . GLN B 1 131 ? 6.82 -5.516 28.391 1 88.88 131 GLN B C 1
ATOM 6512 O O . GLN B 1 131 ? 6.797 -6.176 29.422 1 88.88 131 GLN B O 1
ATOM 6517 N N . ARG B 1 132 ? 5.965 -4.605 28.125 1 87.44 132 ARG B N 1
ATOM 6518 C CA . ARG B 1 132 ? 4.992 -4.172 29.109 1 87.44 132 ARG B CA 1
ATOM 6519 C C . ARG B 1 132 ? 3.797 -5.121 29.156 1 87.44 132 ARG B C 1
ATOM 6521 O O . ARG B 1 132 ? 3.252 -5.387 30.234 1 87.44 132 ARG B O 1
ATOM 6528 N N . GLY B 1 133 ? 3.48 -5.68 28.016 1 88.5 133 GLY B N 1
ATOM 6529 C CA . GLY B 1 133 ? 2.219 -6.398 27.922 1 88.5 133 GLY B CA 1
ATOM 6530 C C . GLY B 1 133 ? 2.381 -7.902 28.031 1 88.5 133 GLY B C 1
ATOM 6531 O O . GLY B 1 133 ? 1.463 -8.602 28.453 1 88.5 133 GLY B O 1
ATOM 6532 N N . ILE B 1 134 ? 3.529 -8.375 27.578 1 89.56 134 ILE B N 1
ATOM 6533 C CA . ILE B 1 134 ? 3.598 -9.828 27.422 1 89.56 134 ILE B CA 1
ATOM 6534 C C . ILE B 1 134 ? 4.773 -10.383 28.234 1 89.56 134 ILE B C 1
ATOM 6536 O O . ILE B 1 134 ? 4.594 -11.258 29.078 1 89.56 134 ILE B O 1
ATOM 6540 N N . ASN B 1 135 ? 6.008 -9.875 27.984 1 89 135 ASN B N 1
ATOM 6541 C CA . ASN B 1 135 ? 7.203 -10.391 28.656 1 89 135 ASN B CA 1
ATOM 6542 C C . ASN B 1 135 ? 8.289 -9.328 28.766 1 89 135 ASN B C 1
ATOM 6544 O O . ASN B 1 135 ? 8.906 -8.953 27.766 1 89 135 ASN B O 1
ATOM 6548 N N . PRO B 1 136 ? 8.586 -8.875 29.906 1 86.94 136 PRO B N 1
ATOM 6549 C CA . PRO B 1 136 ? 9.57 -7.805 30.109 1 86.94 136 PRO B CA 1
ATOM 6550 C C . PRO B 1 136 ? 10.969 -8.211 29.656 1 86.94 136 PRO B C 1
ATOM 6552 O O . PRO B 1 136 ? 11.828 -7.344 29.438 1 86.94 136 PRO B 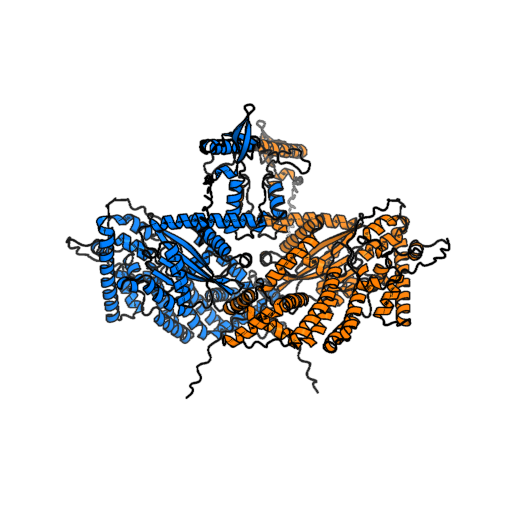O 1
ATOM 6555 N N . GLN B 1 137 ? 11.234 -9.516 29.422 1 85.94 137 GLN B N 1
ATOM 6556 C CA . GLN B 1 137 ? 12.562 -9.984 29.047 1 85.94 137 GLN B CA 1
ATOM 6557 C C . GLN B 1 137 ? 12.781 -9.852 27.547 1 85.94 137 GLN B C 1
ATOM 6559 O O . GLN B 1 137 ? 13.891 -10.047 27.047 1 85.94 137 GLN B O 1
ATOM 6564 N N . PHE B 1 138 ? 11.734 -9.625 26.906 1 90.38 138 PHE B N 1
ATOM 6565 C CA . PHE B 1 138 ? 11.836 -9.492 25.453 1 90.38 138 PHE B CA 1
ATOM 6566 C C . PHE B 1 138 ? 12.82 -8.391 25.078 1 90.38 138 PHE B C 1
ATOM 6568 O O . PHE B 1 138 ? 12.734 -7.273 25.609 1 90.38 138 PHE B O 1
ATOM 6575 N N . LYS B 1 139 ? 13.789 -8.867 24.25 1 83.81 139 LYS B N 1
ATOM 6576 C CA . LYS B 1 139 ? 14.758 -7.898 23.734 1 83.81 139 LYS B CA 1
ATOM 6577 C C . LYS B 1 139 ? 14.578 -7.672 22.234 1 83.81 139 LYS B C 1
ATOM 6579 O O . LYS B 1 139 ? 14.281 -8.609 21.5 1 83.81 139 LYS B O 1
ATOM 6584 N N . GLY B 1 140 ? 14.266 -6.555 21.766 1 87.06 140 GLY B N 1
ATOM 6585 C CA . GLY B 1 140 ? 14.211 -6.227 20.359 1 87.06 140 GLY B CA 1
ATOM 6586 C C . GLY B 1 140 ? 15.531 -6.438 19.641 1 87.06 140 GLY B C 1
ATOM 6587 O O . GLY B 1 140 ? 16.562 -6.664 20.281 1 87.06 140 GLY B O 1
ATOM 6588 N N . TRP B 1 141 ? 15.461 -6.695 18.375 1 88.81 141 TRP B N 1
ATOM 6589 C CA . TRP B 1 141 ? 16.656 -6.844 17.547 1 88.81 141 TRP B CA 1
ATOM 6590 C C . TRP B 1 141 ? 16.672 -5.816 16.422 1 88.81 141 TRP B C 1
ATOM 6592 O O . TRP B 1 141 ? 15.609 -5.348 15.984 1 88.81 141 TRP B O 1
ATOM 6602 N N . SER B 1 142 ? 17.812 -5.504 15.93 1 87.81 142 SER B N 1
ATOM 6603 C CA . SER B 1 142 ? 17.953 -4.543 14.836 1 87.81 142 SER B CA 1
ATOM 6604 C C . SER B 1 142 ? 17.516 -5.156 13.508 1 87.81 142 SER B C 1
ATOM 6606 O O . SER B 1 142 ? 17.516 -6.379 13.352 1 87.81 142 SER B O 1
ATOM 6608 N N . GLY B 1 143 ? 17.172 -4.324 12.695 1 87.56 143 GLY B N 1
ATOM 6609 C CA . GLY B 1 143 ? 16.844 -4.777 11.352 1 87.56 143 GLY B CA 1
ATOM 6610 C C . GLY B 1 143 ? 17.953 -5.566 10.695 1 87.56 143 GLY B C 1
ATOM 6611 O O . GLY B 1 143 ? 17.703 -6.535 9.977 1 87.56 143 GLY B O 1
ATOM 6612 N N . ASN B 1 144 ? 19.172 -5.207 10.961 1 88.5 144 ASN B N 1
ATOM 6613 C CA . ASN B 1 144 ? 20.312 -5.895 10.391 1 88.5 144 ASN B CA 1
ATOM 6614 C C . ASN B 1 144 ? 20.453 -7.309 10.945 1 88.5 144 ASN B C 1
ATOM 6616 O O . ASN B 1 144 ? 20.844 -8.227 10.227 1 88.5 144 ASN B O 1
ATOM 6620 N N . THR B 1 145 ? 20.188 -7.402 12.203 1 90.31 145 THR B N 1
ATOM 6621 C CA . THR B 1 145 ? 20.219 -8.727 12.812 1 90.31 145 THR B CA 1
ATOM 6622 C C . THR B 1 145 ? 19.172 -9.633 12.195 1 90.31 145 THR B C 1
ATOM 6624 O O . THR B 1 145 ? 19.438 -10.805 11.906 1 90.31 145 THR B O 1
ATOM 6627 N N . VAL B 1 146 ? 18.031 -9.062 11.992 1 90.19 146 VAL B N 1
ATOM 6628 C CA . VAL B 1 146 ? 16.938 -9.805 11.367 1 90.19 146 VAL B CA 1
ATOM 6629 C C . VAL B 1 146 ? 17.344 -10.25 9.969 1 90.19 146 VAL B C 1
ATOM 6631 O O . VAL B 1 146 ? 17.156 -11.414 9.594 1 90.19 146 VAL B O 1
ATOM 6634 N N . LYS B 1 147 ? 17.922 -9.352 9.219 1 89.94 147 LYS B N 1
ATOM 6635 C CA . LYS B 1 147 ? 18.406 -9.664 7.875 1 89.94 147 LYS B CA 1
ATOM 6636 C C . LYS B 1 147 ? 19.406 -10.805 7.898 1 89.94 147 LYS B C 1
ATOM 6638 O O . LYS B 1 147 ? 19.328 -11.734 7.094 1 89.94 147 LYS B O 1
ATOM 6643 N N . ARG B 1 148 ? 20.312 -10.758 8.789 1 91.94 148 ARG B N 1
ATOM 6644 C CA . ARG B 1 148 ? 21.344 -11.789 8.906 1 91.94 148 ARG B CA 1
ATOM 6645 C C . ARG B 1 148 ? 20.719 -13.141 9.234 1 91.94 148 ARG B C 1
ATOM 6647 O O . ARG B 1 148 ? 21.141 -14.164 8.695 1 91.94 148 ARG B O 1
ATOM 6654 N N . ASP B 1 149 ? 19.797 -13.102 10.086 1 92.75 149 ASP B N 1
ATOM 6655 C CA . ASP B 1 149 ? 19.125 -14.344 10.477 1 92.75 149 ASP B CA 1
ATOM 6656 C C . ASP B 1 149 ? 18.359 -14.938 9.305 1 92.75 149 ASP B C 1
ATOM 6658 O O . ASP B 1 149 ? 18.328 -16.156 9.133 1 92.75 149 ASP B O 1
ATOM 6662 N N . ILE B 1 150 ? 17.703 -14.133 8.531 1 91.56 150 ILE B N 1
ATOM 6663 C CA . ILE B 1 150 ? 16.953 -14.594 7.367 1 91.56 150 ILE B CA 1
ATOM 6664 C C . ILE B 1 150 ? 17.906 -15.195 6.34 1 91.56 150 ILE B C 1
ATOM 6666 O O . ILE B 1 150 ? 17.625 -16.25 5.773 1 91.56 150 ILE B O 1
ATOM 6670 N N . MET B 1 151 ? 19.031 -14.547 6.172 1 93.5 151 MET B N 1
ATOM 6671 C CA . MET B 1 151 ? 20.031 -15.039 5.223 1 93.5 151 MET B CA 1
ATOM 6672 C C . MET B 1 151 ? 20.594 -16.375 5.68 1 93.5 151 MET B C 1
ATOM 6674 O O . MET B 1 151 ? 20.812 -17.281 4.867 1 93.5 151 MET B O 1
ATOM 6678 N N . LYS B 1 152 ? 20.781 -16.484 6.949 1 93.06 152 LYS B N 1
ATOM 6679 C CA . LYS B 1 152 ? 21.25 -17.766 7.492 1 93.06 152 LYS B CA 1
ATOM 6680 C C . LYS B 1 152 ? 20.219 -18.859 7.273 1 93.06 152 LYS B C 1
ATOM 6682 O O . LYS B 1 152 ? 20.578 -19.984 6.926 1 93.06 152 LYS B O 1
ATOM 6687 N N . LYS B 1 153 ? 19.047 -18.547 7.48 1 91.75 153 LYS B N 1
ATOM 6688 C CA . LYS B 1 153 ? 17.953 -19.516 7.332 1 91.75 153 LYS B CA 1
ATOM 6689 C C . LYS B 1 153 ? 17.859 -20.016 5.895 1 91.75 153 LYS B C 1
ATOM 6691 O O . LYS B 1 153 ? 17.672 -21.219 5.656 1 91.75 153 LYS B O 1
ATOM 6696 N N . ILE B 1 154 ? 17.969 -19.125 4.926 1 92.5 154 ILE B N 1
ATOM 6697 C CA . ILE B 1 154 ? 17.859 -19.531 3.533 1 92.5 154 ILE B CA 1
ATOM 6698 C C . ILE B 1 154 ? 19.031 -20.438 3.164 1 92.5 154 ILE B C 1
ATOM 6700 O O . ILE B 1 154 ? 18.875 -21.406 2.424 1 92.5 154 ILE B O 1
ATOM 6704 N N . TYR B 1 155 ? 20.188 -20.094 3.637 1 91.75 155 TYR B N 1
ATOM 6705 C CA . TYR B 1 155 ? 21.359 -20.906 3.328 1 91.75 155 TYR B CA 1
ATOM 6706 C C . TYR B 1 155 ? 21.219 -22.312 3.885 1 91.75 155 TYR B C 1
ATOM 6708 O O . TYR B 1 155 ? 21.484 -23.297 3.188 1 91.75 155 TYR B O 1
ATOM 6716 N N . THR B 1 156 ? 20.719 -22.359 5.066 1 91.69 156 THR B N 1
ATOM 6717 C CA . THR B 1 156 ? 20.531 -23.656 5.703 1 91.69 156 THR B CA 1
ATOM 6718 C C . THR B 1 156 ? 19.453 -24.469 4.992 1 91.69 156 THR B C 1
ATOM 6720 O O . THR B 1 156 ? 19.625 -25.656 4.715 1 91.69 156 THR B O 1
ATOM 6723 N N . GLN B 1 157 ? 18.406 -23.859 4.727 1 91.12 157 GLN B N 1
ATOM 6724 C CA . GLN B 1 157 ? 17.297 -24.547 4.102 1 91.12 157 GLN B CA 1
ATOM 6725 C C . GLN B 1 157 ? 17.625 -24.953 2.668 1 91.12 157 GLN B C 1
ATOM 6727 O O . GLN B 1 157 ? 17.172 -26 2.193 1 91.12 157 GLN B O 1
ATOM 6732 N N . LYS B 1 158 ? 18.391 -24.141 1.982 1 91.25 158 LYS B N 1
ATOM 6733 C CA . LYS B 1 158 ? 18.812 -24.484 0.627 1 91.25 158 LYS B CA 1
ATOM 6734 C C . LYS B 1 158 ? 19.688 -25.734 0.625 1 91.25 158 LYS B C 1
ATOM 6736 O O . LYS B 1 158 ? 19.578 -26.562 -0.279 1 91.25 158 LYS B O 1
ATOM 6741 N N . GLU B 1 159 ? 20.5 -25.844 1.624 1 91.12 159 GLU B N 1
ATOM 6742 C CA . GLU B 1 159 ? 21.344 -27.031 1.742 1 91.12 159 GLU B CA 1
ATOM 6743 C C . GLU B 1 159 ? 20.5 -28.281 2.004 1 91.12 159 GLU B C 1
ATOM 6745 O O . GLU B 1 159 ? 20.781 -29.344 1.457 1 91.12 159 GLU B O 1
ATOM 6750 N N . ILE B 1 160 ? 19.547 -28.062 2.768 1 90.62 160 ILE B N 1
ATOM 6751 C CA . ILE B 1 160 ? 18.641 -29.172 3.055 1 90.62 160 ILE B CA 1
ATOM 6752 C C . ILE B 1 160 ? 17.906 -29.578 1.779 1 90.62 160 ILE B C 1
ATOM 6754 O O . ILE B 1 160 ? 17.766 -30.781 1.489 1 90.62 160 ILE B O 1
ATOM 6758 N N . LEU B 1 161 ? 17.5 -28.656 1.042 1 90.62 161 LEU B N 1
ATOM 6759 C CA . LEU B 1 161 ? 16.797 -28.922 -0.205 1 90.62 161 LEU B CA 1
ATOM 6760 C C . LEU B 1 161 ? 17.703 -29.609 -1.217 1 90.62 161 LEU B C 1
ATOM 6762 O O . LEU B 1 161 ? 17.281 -30.516 -1.923 1 90.62 161 LEU B O 1
ATOM 6766 N N . LYS B 1 162 ? 18.906 -29.141 -1.254 1 90.94 162 LYS B N 1
ATOM 6767 C CA . LYS B 1 162 ? 19.891 -29.766 -2.143 1 90.94 162 LYS B CA 1
ATOM 6768 C C . LYS B 1 162 ? 20.109 -31.234 -1.79 1 90.94 162 LYS B C 1
ATOM 6770 O O . LYS B 1 162 ? 20.172 -32.094 -2.676 1 90.94 162 LYS B O 1
ATOM 6775 N N . PHE B 1 163 ? 20.203 -31.438 -0.543 1 91.06 163 PHE B N 1
ATOM 6776 C CA . PHE B 1 163 ? 20.391 -32.812 -0.071 1 91.06 163 PHE B CA 1
ATOM 6777 C C . PHE B 1 163 ? 19.172 -33.656 -0.375 1 91.06 163 PHE B C 1
ATOM 6779 O O . PHE B 1 163 ? 19.297 -34.812 -0.803 1 91.06 163 PHE B O 1
ATOM 6786 N N . PHE B 1 164 ? 18.078 -33.094 -0.184 1 90.94 164 PHE B N 1
ATOM 6787 C CA . PHE B 1 164 ? 16.828 -33.812 -0.468 1 90.94 164 PHE B CA 1
ATOM 6788 C C . PHE B 1 164 ? 16.75 -34.188 -1.938 1 90.94 164 PHE B C 1
ATOM 6790 O O . PHE B 1 164 ? 16.469 -35.344 -2.264 1 90.94 164 PHE B O 1
ATOM 6797 N N . PHE B 1 165 ? 17.031 -33.312 -2.842 1 91.81 165 PHE B N 1
ATOM 6798 C CA . PHE B 1 165 ? 16.891 -33.562 -4.273 1 91.81 165 PHE B CA 1
ATOM 6799 C C . PHE B 1 165 ? 17.969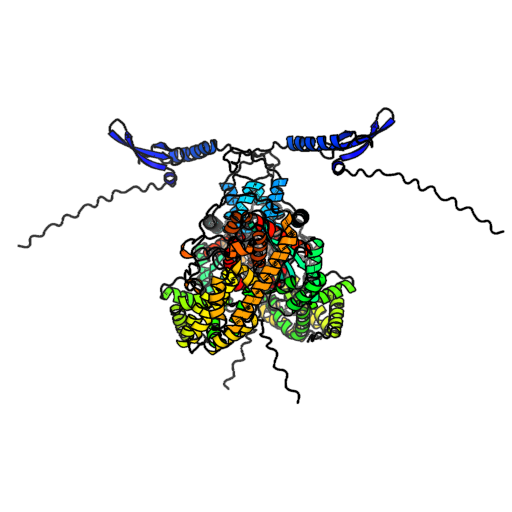 -34.531 -4.77 1 91.81 165 PHE B C 1
ATOM 6801 O O . PHE B 1 165 ? 17.766 -35.25 -5.734 1 91.81 165 PHE B O 1
ATOM 6808 N N . ALA B 1 166 ? 19.078 -34.469 -4.082 1 90.12 166 ALA B N 1
ATOM 6809 C CA . ALA B 1 166 ? 20.141 -35.406 -4.445 1 90.12 166 ALA B CA 1
ATOM 6810 C C . ALA B 1 166 ? 19.719 -36.844 -4.199 1 90.12 166 ALA B C 1
ATOM 6812 O O . ALA B 1 166 ? 20.094 -37.75 -4.965 1 90.12 166 ALA B O 1
ATOM 6813 N N . ASN B 1 167 ? 18.922 -37 -3.234 1 88.69 167 ASN B N 1
ATOM 6814 C CA . ASN B 1 167 ? 18.531 -38.344 -2.854 1 88.69 167 ASN B CA 1
ATOM 6815 C C . ASN B 1 167 ? 17.141 -38.688 -3.371 1 88.69 167 ASN B C 1
ATOM 6817 O O . ASN B 1 167 ? 16.656 -39.812 -3.188 1 88.69 167 ASN B O 1
ATOM 6821 N N . PHE B 1 168 ? 16.578 -37.812 -4.008 1 89.88 168 PHE B N 1
ATOM 6822 C CA . PHE B 1 168 ? 15.234 -38.031 -4.555 1 89.88 168 PHE B CA 1
ATOM 6823 C C . PHE B 1 168 ? 15.297 -38.875 -5.812 1 89.88 168 PHE B C 1
ATOM 6825 O O . PHE B 1 168 ? 16.047 -38.562 -6.75 1 89.88 168 PHE B O 1
ATOM 6832 N N . GLU B 1 169 ? 14.617 -39.969 -5.895 1 84.25 169 GLU B N 1
ATOM 6833 C CA . GLU B 1 169 ? 14.711 -40.906 -7.008 1 84.25 169 GLU B CA 1
ATOM 6834 C C . GLU B 1 169 ? 13.711 -40.562 -8.109 1 84.25 169 GLU B C 1
ATOM 6836 O O . GLU B 1 169 ? 13.875 -41 -9.258 1 84.25 169 GLU B O 1
ATOM 6841 N N . GLY B 1 170 ? 12.797 -39.75 -7.926 1 88.5 170 GLY B N 1
ATOM 6842 C CA . GLY B 1 170 ? 11.812 -39.406 -8.938 1 88.5 170 GLY B CA 1
ATOM 6843 C C . GLY B 1 170 ? 12.211 -38.219 -9.773 1 88.5 170 GLY B C 1
ATOM 6844 O O . GLY B 1 170 ? 13.312 -37.688 -9.633 1 88.5 170 GLY B O 1
ATOM 6845 N N . ASN B 1 171 ? 11.453 -37.938 -10.805 1 94.31 171 ASN B N 1
ATOM 6846 C CA . ASN B 1 171 ? 11.68 -36.75 -11.641 1 94.31 171 ASN B CA 1
ATOM 6847 C C . ASN B 1 171 ? 10.992 -35.531 -11.062 1 94.31 171 ASN B C 1
ATOM 6849 O O . ASN B 1 171 ? 10.094 -35.625 -10.227 1 94.31 171 ASN B O 1
ATOM 6853 N N . ILE B 1 172 ? 11.531 -34.406 -11.484 1 96.19 172 ILE B N 1
ATOM 6854 C CA . ILE B 1 172 ? 11.039 -33.125 -11.023 1 96.19 172 ILE B CA 1
ATOM 6855 C C . ILE B 1 172 ? 10.492 -32.312 -12.211 1 96.19 172 ILE B C 1
ATOM 6857 O O . ILE B 1 172 ? 11.07 -32.344 -13.305 1 96.19 172 ILE B O 1
ATOM 6861 N N . CYS B 1 173 ? 9.391 -31.719 -11.984 1 97.69 173 CYS B N 1
ATOM 6862 C CA . CYS B 1 173 ? 8.836 -30.812 -12.984 1 97.69 173 CYS B CA 1
ATOM 6863 C C . CYS B 1 173 ? 9 -29.359 -12.547 1 97.69 173 CYS B C 1
ATOM 6865 O O . CYS B 1 173 ? 8.875 -29.047 -11.367 1 97.69 173 CYS B O 1
ATOM 6867 N N . LEU B 1 174 ? 9.273 -28.438 -13.523 1 96.81 174 LEU B N 1
ATOM 6868 C CA . LEU B 1 174 ? 9.555 -27.047 -13.195 1 96.81 174 LEU B CA 1
ATOM 6869 C C . LEU B 1 174 ? 8.469 -26.125 -13.758 1 96.81 174 LEU B C 1
ATOM 6871 O O . LEU B 1 174 ? 7.914 -26.391 -14.828 1 96.81 174 LEU B O 1
ATOM 6875 N N . THR B 1 175 ? 8.156 -25.125 -13.016 1 95.19 175 THR B N 1
ATOM 6876 C CA . THR B 1 175 ? 7.469 -23.953 -13.539 1 95.19 175 THR B CA 1
ATOM 6877 C C . THR B 1 175 ? 8.312 -22.703 -13.32 1 95.19 175 THR B C 1
ATOM 6879 O O . THR B 1 175 ? 9.102 -22.625 -12.375 1 95.19 175 THR B O 1
ATOM 6882 N N . SER B 1 176 ? 8.273 -21.797 -14.203 1 93.19 176 SER B N 1
ATOM 6883 C CA . SER B 1 176 ? 9.016 -20.547 -14.055 1 93.19 176 SER B CA 1
ATOM 6884 C C . SER B 1 176 ? 8.242 -19.359 -14.633 1 93.19 176 SER B C 1
ATOM 6886 O O . SER B 1 176 ? 7.492 -19.516 -15.602 1 93.19 176 SER B O 1
ATOM 6888 N N . ASP B 1 177 ? 8.305 -18.281 -13.969 1 88.69 177 ASP B N 1
ATOM 6889 C CA . ASP B 1 177 ? 7.684 -17.047 -14.414 1 88.69 177 ASP B CA 1
ATOM 6890 C C . ASP B 1 177 ? 8.477 -15.828 -13.938 1 88.69 177 ASP B C 1
ATOM 6892 O O . ASP B 1 177 ? 9.32 -15.945 -13.039 1 88.69 177 ASP B O 1
ATOM 6896 N N . ILE B 1 178 ? 8.305 -14.773 -14.625 1 86.69 178 ILE B N 1
ATOM 6897 C CA . ILE B 1 178 ? 9 -13.547 -14.266 1 86.69 178 ILE B CA 1
ATOM 6898 C C . ILE B 1 178 ? 8.078 -12.641 -13.461 1 86.69 178 ILE B C 1
ATOM 6900 O O . ILE B 1 178 ? 6.945 -12.375 -13.875 1 86.69 178 ILE B O 1
ATOM 6904 N N . TRP B 1 179 ? 8.609 -12.242 -12.336 1 80.38 179 TRP B N 1
ATOM 6905 C CA . TRP B 1 179 ? 7.91 -11.305 -11.461 1 80.38 179 TRP B CA 1
ATOM 6906 C C . TRP B 1 179 ? 8.5 -9.906 -11.594 1 80.38 179 TRP B C 1
ATOM 6908 O O . TRP B 1 179 ? 9.711 -9.742 -11.711 1 80.38 179 TRP B O 1
ATOM 6918 N N . THR B 1 180 ? 7.625 -8.938 -11.57 1 76.19 180 THR B N 1
ATOM 6919 C CA . THR B 1 180 ? 8.094 -7.562 -11.719 1 76.19 180 THR B CA 1
ATOM 6920 C C . THR B 1 180 ? 7.875 -6.773 -10.43 1 76.19 180 THR B C 1
ATOM 6922 O O . THR B 1 180 ? 6.84 -6.918 -9.773 1 76.19 180 THR B O 1
ATOM 6925 N N . SER B 1 181 ? 8.797 -6.082 -9.992 1 70.75 181 SER B N 1
ATOM 6926 C CA . SER B 1 181 ? 8.688 -5.203 -8.836 1 70.75 181 SER B CA 1
ATOM 6927 C C . SER B 1 181 ? 8.086 -3.854 -9.219 1 70.75 181 SER B C 1
ATOM 6929 O O . SER B 1 181 ? 7.906 -3.561 -10.398 1 70.75 181 SER B O 1
ATOM 6931 N N . LEU B 1 182 ? 7.758 -3.078 -8.172 1 63.06 182 LEU B N 1
ATOM 6932 C CA . LEU B 1 182 ? 7.23 -1.735 -8.391 1 63.06 182 LEU B CA 1
ATOM 6933 C C . LEU B 1 182 ? 8.258 -0.851 -9.086 1 63.06 182 LEU B C 1
ATOM 6935 O O . LEU B 1 182 ? 7.898 0.112 -9.766 1 63.06 182 LEU B O 1
ATOM 6939 N N . THR B 1 183 ? 9.555 -1.216 -8.977 1 62.25 183 THR B N 1
ATOM 6940 C CA . THR B 1 183 ? 10.625 -0.469 -9.625 1 62.25 183 THR B CA 1
ATOM 6941 C C . THR B 1 183 ? 10.945 -1.054 -11 1 62.25 183 THR B C 1
ATOM 6943 O O . THR B 1 183 ? 12.023 -0.816 -11.547 1 62.25 183 THR B O 1
ATOM 6946 N N . HIS B 1 184 ? 10.078 -1.967 -11.5 1 68.25 184 HIS B N 1
ATOM 6947 C CA . HIS B 1 184 ? 10.141 -2.551 -12.836 1 68.25 184 HIS B CA 1
ATOM 6948 C C . HIS B 1 184 ? 11.336 -3.494 -12.961 1 68.25 184 HIS B C 1
ATOM 6950 O O . HIS B 1 184 ? 11.914 -3.629 -14.047 1 68.25 184 HIS B O 1
ATOM 6956 N N . THR B 1 185 ? 11.703 -3.951 -11.836 1 76.81 185 THR B N 1
ATOM 6957 C CA . THR B 1 185 ? 12.758 -4.961 -11.859 1 76.81 185 THR B CA 1
ATOM 6958 C C . THR B 1 185 ? 12.156 -6.363 -11.945 1 76.81 185 THR B C 1
ATOM 6960 O O . THR B 1 185 ? 11.195 -6.676 -11.25 1 76.81 185 THR B O 1
ATOM 6963 N N . GLY B 1 186 ? 12.734 -7.109 -12.922 1 83.94 186 GLY B N 1
ATOM 6964 C CA . GLY B 1 186 ? 12.211 -8.453 -13.125 1 83.94 186 GLY B CA 1
ATOM 6965 C C . GLY B 1 186 ? 12.93 -9.5 -12.305 1 83.94 186 GLY B C 1
ATOM 6966 O O . GLY B 1 186 ? 14.148 -9.438 -12.133 1 83.94 186 GLY B O 1
ATOM 6967 N N . PHE B 1 187 ? 12.188 -10.406 -11.672 1 87.38 187 PHE B N 1
ATOM 6968 C CA . PHE B 1 187 ? 12.719 -11.555 -10.945 1 87.38 187 PHE B CA 1
ATOM 6969 C C . PHE B 1 187 ? 12.203 -12.859 -11.547 1 87.38 187 PHE B C 1
ATOM 6971 O O . PHE B 1 187 ? 11.008 -13.016 -11.766 1 87.38 187 PHE B O 1
ATOM 6978 N N . LEU B 1 188 ? 13.141 -13.711 -11.836 1 92.19 188 LEU B N 1
ATOM 6979 C CA . LEU B 1 188 ? 12.766 -15.023 -12.344 1 92.19 188 LEU B CA 1
ATOM 6980 C C . LEU B 1 188 ? 12.516 -16 -11.203 1 92.19 188 LEU B C 1
ATOM 6982 O O . LEU B 1 188 ? 13.406 -16.234 -10.375 1 92.19 188 LEU B O 1
ATOM 6986 N N . CYS B 1 189 ? 11.281 -16.484 -11.172 1 92.38 189 CYS B N 1
ATOM 6987 C CA . CYS B 1 189 ? 10.883 -17.453 -10.164 1 92.38 189 CYS B CA 1
ATOM 6988 C C . CYS B 1 189 ? 10.906 -18.875 -10.727 1 92.38 189 CYS B C 1
ATOM 6990 O O . CYS B 1 189 ? 10.32 -19.141 -11.781 1 92.38 189 CYS B O 1
ATOM 6992 N N . ILE B 1 190 ? 11.633 -19.766 -10.102 1 95 190 ILE B N 1
ATOM 6993 C CA . ILE B 1 190 ? 11.656 -21.172 -10.492 1 95 190 ILE B CA 1
ATOM 6994 C C . ILE B 1 190 ? 11.047 -22.031 -9.383 1 95 190 ILE B C 1
ATOM 6996 O O . ILE B 1 190 ? 11.477 -21.953 -8.234 1 95 190 ILE B O 1
ATOM 7000 N N . THR B 1 191 ? 10.047 -22.812 -9.734 1 94.06 191 THR B N 1
ATOM 7001 C CA . THR B 1 191 ? 9.359 -23.672 -8.773 1 94.06 191 THR B CA 1
ATOM 7002 C C . THR B 1 191 ? 9.5 -25.141 -9.156 1 94.06 191 THR B C 1
ATOM 7004 O O . THR B 1 191 ? 9.297 -25.5 -10.312 1 94.06 191 THR B O 1
ATOM 7007 N N . ALA B 1 192 ? 9.867 -25.922 -8.203 1 95.44 192 ALA B N 1
ATOM 7008 C CA . ALA B 1 192 ? 9.969 -27.359 -8.406 1 95.44 192 ALA B CA 1
ATOM 7009 C C . ALA B 1 192 ? 8.727 -28.078 -7.898 1 95.44 192 ALA B C 1
ATOM 7011 O O . ALA B 1 192 ? 8.203 -27.75 -6.824 1 95.44 192 ALA B O 1
ATOM 7012 N N . HIS B 1 193 ? 8.219 -28.984 -8.695 1 95.44 193 HIS B N 1
ATOM 7013 C CA . HIS B 1 193 ? 7.094 -29.844 -8.352 1 95.44 193 HIS B CA 1
ATOM 7014 C C . HIS B 1 193 ? 7.504 -31.312 -8.336 1 95.44 193 HIS B C 1
ATOM 7016 O O . HIS B 1 193 ? 8.234 -31.766 -9.219 1 95.44 193 HIS B O 1
ATOM 7022 N N . TYR B 1 194 ? 7.086 -32.031 -7.336 1 95.62 194 TYR B N 1
ATOM 7023 C CA . TYR B 1 194 ? 7.438 -33.438 -7.234 1 95.62 194 TYR B CA 1
ATOM 7024 C C . TYR B 1 194 ? 6.457 -34.188 -6.328 1 95.62 194 TYR B C 1
ATOM 7026 O O . TYR B 1 194 ? 5.793 -33.562 -5.488 1 95.62 194 TYR B O 1
ATOM 7034 N N . ILE B 1 195 ? 6.301 -35.406 -6.582 1 96.38 195 ILE B N 1
ATOM 7035 C CA . ILE B 1 195 ? 5.555 -36.312 -5.703 1 96.38 195 ILE B CA 1
ATOM 7036 C C . ILE B 1 195 ? 6.523 -37.125 -4.859 1 96.38 195 ILE B C 1
ATOM 7038 O O . ILE B 1 195 ? 7.375 -37.844 -5.398 1 96.38 195 ILE B O 1
ATOM 7042 N N . ASP B 1 196 ? 6.402 -37.031 -3.578 1 92.12 196 ASP B N 1
ATOM 7043 C CA . ASP B 1 196 ? 7.359 -37.656 -2.68 1 92.12 196 ASP B CA 1
ATOM 7044 C C . ASP B 1 196 ? 7.031 -39.125 -2.496 1 92.12 196 ASP B C 1
ATOM 7046 O O . ASP B 1 196 ? 6.16 -39.688 -3.184 1 92.12 196 ASP B O 1
ATOM 7050 N N . ASN B 1 197 ? 7.777 -39.812 -1.576 1 89.06 197 ASN B N 1
ATOM 7051 C CA . ASN B 1 197 ? 7.641 -41.25 -1.367 1 89.06 197 ASN B CA 1
ATOM 7052 C C . ASN B 1 197 ? 6.305 -41.594 -0.724 1 89.06 197 ASN B C 1
ATOM 7054 O O . ASN B 1 197 ? 5.855 -42.75 -0.799 1 89.06 197 ASN B O 1
ATOM 7058 N N . GLU B 1 198 ? 5.676 -40.594 -0.13 1 91.12 198 GLU B N 1
ATOM 7059 C CA . GLU B 1 198 ? 4.359 -40.781 0.469 1 91.12 198 GLU B CA 1
ATOM 7060 C C . GLU B 1 198 ? 3.246 -40.438 -0.509 1 91.12 198 GLU B C 1
ATOM 7062 O O . GLU B 1 198 ? 2.07 -40.406 -0.139 1 91.12 198 GLU B O 1
ATOM 7067 N N . TRP B 1 199 ? 3.605 -40.219 -1.777 1 94.75 199 TRP B N 1
ATOM 7068 C CA . TRP B 1 199 ? 2.701 -39.875 -2.877 1 94.75 199 TRP B CA 1
ATOM 7069 C C . TRP B 1 199 ? 1.953 -38.594 -2.605 1 94.75 199 TRP B C 1
ATOM 7071 O O . TRP B 1 199 ? 0.748 -38.5 -2.85 1 94.75 199 TRP B O 1
ATOM 7081 N N . LYS B 1 200 ? 2.678 -37.719 -1.978 1 93.69 200 LYS B N 1
ATOM 7082 C CA . LYS B 1 200 ? 2.16 -36.375 -1.79 1 93.69 200 LYS B CA 1
ATOM 7083 C C . LYS B 1 200 ? 2.77 -35.406 -2.799 1 93.69 200 LYS B C 1
ATOM 7085 O O . LYS B 1 200 ? 3.988 -35.375 -2.982 1 93.69 200 LYS B O 1
ATOM 7090 N N . LEU B 1 201 ? 1.866 -34.719 -3.426 1 94.94 201 LEU B N 1
ATOM 7091 C CA . LEU B 1 201 ? 2.322 -33.719 -4.383 1 94.94 201 LEU B CA 1
ATOM 7092 C C . LEU B 1 201 ? 2.854 -32.5 -3.66 1 94.94 201 LEU B C 1
ATOM 7094 O O . LEU B 1 201 ? 2.168 -31.922 -2.807 1 94.94 201 LEU B O 1
ATOM 7098 N N . ASN B 1 202 ? 4.133 -32.094 -4.016 1 92.44 202 ASN B N 1
ATOM 7099 C CA . ASN B 1 202 ? 4.797 -30.984 -3.361 1 92.44 202 ASN B CA 1
ATOM 7100 C C . ASN B 1 202 ? 5.258 -29.938 -4.371 1 92.44 202 ASN B C 1
ATOM 7102 O O . ASN B 1 202 ? 5.473 -30.25 -5.543 1 92.44 202 ASN B O 1
ATOM 7106 N N . LYS B 1 203 ? 5.297 -28.781 -3.887 1 92.06 203 LYS B N 1
ATOM 7107 C CA . LYS B 1 203 ? 5.879 -27.672 -4.648 1 92.06 203 LYS B CA 1
ATOM 7108 C C . LYS B 1 203 ? 6.797 -26.828 -3.773 1 92.06 203 LYS B C 1
ATOM 7110 O O . LYS B 1 203 ? 6.508 -26.609 -2.596 1 92.06 203 LYS B O 1
ATOM 7115 N N . ARG B 1 204 ? 7.957 -26.375 -4.359 1 91.19 204 ARG B N 1
ATOM 7116 C CA . ARG B 1 204 ? 8.898 -25.516 -3.668 1 91.19 204 ARG B CA 1
ATOM 7117 C C . ARG B 1 204 ? 9.508 -24.484 -4.625 1 91.19 204 ARG B C 1
ATOM 7119 O O . ARG B 1 204 ? 9.969 -24.844 -5.711 1 91.19 204 ARG B O 1
ATOM 7126 N N . ILE B 1 205 ? 9.406 -23.234 -4.223 1 92.19 205 ILE B N 1
ATOM 7127 C CA . ILE B 1 205 ? 10.188 -22.266 -4.965 1 92.19 205 ILE B CA 1
ATOM 7128 C C . ILE B 1 205 ? 11.68 -22.469 -4.684 1 92.19 205 ILE B C 1
ATOM 7130 O O . ILE B 1 205 ? 12.133 -22.281 -3.553 1 92.19 205 ILE B O 1
ATOM 7134 N N . ILE B 1 206 ? 12.406 -22.781 -5.672 1 94.25 206 ILE B N 1
ATOM 7135 C CA . ILE B 1 206 ? 13.797 -23.156 -5.434 1 94.25 206 ILE B CA 1
ATOM 7136 C C . ILE B 1 206 ? 14.719 -22 -5.793 1 94.25 206 ILE B C 1
ATOM 7138 O O . ILE B 1 206 ? 15.891 -21.984 -5.418 1 94.25 206 ILE B O 1
ATOM 7142 N N . SER B 1 207 ? 14.148 -21.062 -6.52 1 93.06 207 SER B N 1
ATOM 7143 C CA . SER B 1 207 ? 14.953 -19.922 -6.902 1 93.06 207 SER B CA 1
ATOM 7144 C C . SER B 1 207 ? 14.086 -18.703 -7.191 1 93.06 207 SER B C 1
ATOM 7146 O O . SER B 1 207 ? 12.969 -18.828 -7.703 1 93.06 207 SER B O 1
ATOM 7148 N N . PHE B 1 208 ? 14.516 -17.578 -6.812 1 91.25 208 PHE B N 1
ATOM 7149 C CA . PHE B 1 208 ? 13.914 -16.266 -7.062 1 91.25 208 PHE B CA 1
ATOM 7150 C C . PHE B 1 208 ? 14.984 -15.211 -7.297 1 91.25 208 PHE B C 1
ATOM 7152 O O . PHE B 1 208 ? 15.375 -14.5 -6.367 1 91.25 208 PHE B O 1
ATOM 7159 N N . LYS B 1 209 ? 15.367 -15.039 -8.594 1 92.25 209 LYS B N 1
ATOM 7160 C CA . LYS B 1 209 ? 16.562 -14.273 -8.898 1 92.25 209 LYS B CA 1
ATOM 7161 C C . LYS B 1 209 ? 16.25 -13.094 -9.812 1 92.25 209 LYS B C 1
ATOM 7163 O O . LYS B 1 209 ? 15.391 -13.195 -10.688 1 92.25 209 LYS B O 1
ATOM 7168 N N . LEU B 1 210 ? 17.094 -12.086 -9.539 1 89.12 210 LEU B N 1
ATOM 7169 C CA . LEU B 1 210 ? 17.047 -10.938 -10.445 1 89.12 210 LEU B CA 1
ATOM 7170 C C . LEU B 1 210 ? 17.484 -11.344 -11.852 1 89.12 210 LEU B C 1
ATOM 7172 O O . LEU B 1 210 ? 18.469 -12.07 -12.016 1 89.12 210 LEU B O 1
ATOM 7176 N N . ILE B 1 211 ? 16.609 -11.023 -12.82 1 90.56 211 ILE B N 1
ATOM 7177 C CA . ILE B 1 211 ? 16.953 -11.289 -14.211 1 90.56 211 ILE B CA 1
ATOM 7178 C C . ILE B 1 211 ? 17.25 -9.977 -14.93 1 90.56 211 ILE B C 1
ATOM 7180 O O . ILE B 1 211 ? 16.484 -9.016 -14.812 1 90.56 211 ILE B O 1
ATOM 7184 N N . ASN B 1 212 ? 18.297 -9.945 -15.57 1 85.12 212 ASN B N 1
ATOM 7185 C CA . ASN B 1 212 ? 18.688 -8.742 -16.297 1 85.12 212 ASN B CA 1
ATOM 7186 C C . ASN B 1 212 ? 17.828 -8.547 -17.547 1 85.12 212 ASN B C 1
ATOM 7188 O O . ASN B 1 212 ? 17.422 -9.523 -18.188 1 85.12 212 ASN B O 1
ATOM 7192 N N . ALA B 1 213 ? 17.609 -7.277 -17.906 1 83.44 213 ALA B N 1
ATOM 7193 C CA . ALA B 1 213 ? 16.906 -6.977 -19.156 1 83.44 213 ALA B CA 1
ATOM 7194 C C . ALA B 1 213 ? 17.844 -7.086 -20.359 1 83.44 213 ALA B C 1
ATOM 7196 O O . ALA B 1 213 ? 19.047 -6.797 -20.25 1 83.44 213 ALA B O 1
ATOM 7197 N N . PRO B 1 214 ? 17.391 -7.477 -21.578 1 85.5 214 PRO B N 1
ATOM 7198 C CA . PRO B 1 214 ? 15.992 -7.844 -21.844 1 85.5 214 PRO B CA 1
ATOM 7199 C C . PRO B 1 214 ? 15.664 -9.266 -21.391 1 85.5 214 PRO B C 1
ATOM 7201 O O . PRO B 1 214 ? 16.562 -10.109 -21.281 1 85.5 214 PRO B O 1
ATOM 7204 N N . HIS B 1 215 ? 14.508 -9.523 -21.125 1 87.81 215 HIS B N 1
ATOM 7205 C CA . HIS B 1 215 ? 14.055 -10.852 -20.75 1 87.81 215 HIS B CA 1
ATOM 7206 C C . HIS B 1 215 ? 13.938 -11.766 -21.969 1 87.81 215 HIS B C 1
ATOM 7208 O O . HIS B 1 215 ? 12.875 -12.328 -22.234 1 87.81 215 HIS B O 1
ATOM 7214 N N . SER B 1 216 ? 15.062 -11.953 -22.594 1 91.88 216 SER B N 1
ATOM 7215 C CA . SER B 1 216 ? 15.125 -12.773 -23.797 1 91.88 216 SER B CA 1
ATOM 7216 C C . SER B 1 216 ? 15.156 -14.258 -23.453 1 91.88 216 SER B C 1
ATOM 7218 O O . SER B 1 216 ? 15.461 -14.633 -22.312 1 91.88 216 SER B O 1
ATOM 7220 N N . GLY B 1 217 ? 14.797 -15.086 -24.5 1 95.25 217 GLY B N 1
ATOM 7221 C CA . GLY B 1 217 ? 14.867 -16.531 -24.297 1 95.25 217 GLY B CA 1
ATOM 7222 C C . GLY B 1 217 ? 16.25 -17 -23.859 1 95.25 217 GLY B C 1
ATOM 7223 O O . GLY B 1 217 ? 16.359 -17.891 -23.016 1 95.25 217 GLY B O 1
ATOM 7224 N N . LYS B 1 218 ? 17.219 -16.328 -24.344 1 95.12 218 LYS B N 1
ATOM 7225 C CA . LYS B 1 218 ? 18.594 -16.672 -24 1 95.12 218 LYS B CA 1
ATOM 7226 C C . LYS B 1 218 ? 18.875 -16.406 -22.516 1 95.12 218 LYS B C 1
ATOM 7228 O O . LYS B 1 218 ? 19.406 -17.266 -21.828 1 95.12 218 LYS B O 1
ATOM 7233 N N . ASN B 1 219 ? 18.484 -15.211 -22.047 1 94.19 219 ASN B N 1
ATOM 7234 C CA . ASN B 1 219 ? 18.734 -14.844 -20.656 1 94.19 219 ASN B CA 1
ATOM 7235 C C . ASN B 1 219 ? 17.922 -15.711 -19.688 1 94.19 219 ASN B C 1
ATOM 7237 O O . ASN B 1 219 ? 18.422 -16.109 -18.641 1 94.19 219 ASN B O 1
ATOM 7241 N N . ILE B 1 220 ? 16.703 -15.984 -20.078 1 96.19 220 ILE B N 1
ATOM 7242 C CA . ILE B 1 220 ? 15.844 -16.828 -19.25 1 96.19 220 ILE B CA 1
ATOM 7243 C C . ILE B 1 220 ? 16.438 -18.219 -19.141 1 96.19 220 ILE B C 1
ATOM 7245 O O . ILE B 1 220 ? 16.594 -18.75 -18.031 1 96.19 220 ILE B O 1
ATOM 7249 N N . ALA B 1 221 ? 16.828 -18.812 -20.297 1 97.75 221 ALA B N 1
ATOM 7250 C CA . ALA B 1 221 ? 17.406 -20.156 -20.312 1 97.75 221 ALA B CA 1
ATOM 7251 C C . ALA B 1 221 ? 18.703 -20.219 -19.531 1 97.75 221 ALA B C 1
ATOM 7253 O O . ALA B 1 221 ? 18.953 -21.188 -18.797 1 97.75 221 ALA B O 1
ATOM 7254 N N . ALA B 1 222 ? 19.5 -19.188 -19.656 1 96.94 222 ALA B N 1
ATOM 7255 C CA . ALA B 1 222 ? 20.797 -19.156 -18.969 1 96.94 222 ALA B CA 1
ATOM 7256 C C . ALA B 1 222 ? 20.609 -19.141 -17.453 1 96.94 222 ALA B C 1
ATOM 7258 O O . ALA B 1 222 ? 21.297 -19.859 -16.734 1 96.94 222 ALA B O 1
ATOM 7259 N N . LEU B 1 223 ? 19.719 -18.297 -17.047 1 96.62 223 LEU B N 1
ATOM 7260 C CA . LEU B 1 223 ? 19.484 -18.188 -15.609 1 96.62 223 LEU B CA 1
ATOM 7261 C C . LEU B 1 223 ? 18.891 -19.469 -15.047 1 96.62 223 LEU B C 1
ATOM 7263 O O . LEU B 1 223 ? 19.281 -19.938 -13.977 1 96.62 223 LEU B O 1
ATOM 7267 N N . ILE B 1 224 ? 17.906 -20.094 -15.734 1 97.56 224 ILE B N 1
ATOM 7268 C CA . ILE B 1 224 ? 17.312 -21.359 -15.289 1 97.56 224 ILE B CA 1
ATOM 7269 C C . ILE B 1 224 ? 18.406 -22.422 -15.219 1 97.56 224 ILE B C 1
ATOM 7271 O O . ILE B 1 224 ? 18.5 -23.156 -14.227 1 97.56 224 ILE B O 1
ATOM 7275 N N . ASN B 1 225 ? 19.203 -22.484 -16.266 1 97.69 225 ASN B N 1
ATOM 7276 C CA . ASN B 1 225 ? 20.281 -23.469 -16.328 1 97.69 225 ASN B CA 1
ATOM 7277 C C . ASN B 1 225 ? 21.25 -23.312 -15.156 1 97.69 225 ASN B C 1
ATOM 7279 O O . ASN B 1 225 ? 21.641 -24.281 -14.523 1 97.69 225 ASN B O 1
ATOM 7283 N N . GLU B 1 226 ? 21.594 -22.078 -14.914 1 96.56 226 GLU B N 1
ATOM 7284 C CA . GLU B 1 226 ? 22.531 -21.797 -13.828 1 96.56 226 GLU B CA 1
ATOM 7285 C C . GLU B 1 226 ? 21.984 -22.281 -12.492 1 96.56 226 GLU B C 1
ATOM 7287 O O . GLU B 1 226 ? 22.703 -22.922 -11.727 1 96.56 226 GLU B O 1
ATOM 7292 N N . GLU B 1 227 ? 20.797 -21.984 -12.25 1 95.25 227 GLU B N 1
ATOM 7293 C CA . GLU B 1 227 ? 20.188 -22.328 -10.969 1 95.25 227 GLU B CA 1
ATOM 7294 C C . GLU B 1 227 ? 19.984 -23.828 -10.836 1 95.25 227 GLU B C 1
ATOM 7296 O O . GLU B 1 227 ? 20.188 -24.406 -9.766 1 95.25 227 GLU B O 1
ATOM 7301 N N . ILE B 1 228 ? 19.594 -24.531 -11.867 1 96.69 228 ILE B N 1
ATOM 7302 C CA . ILE B 1 228 ? 19.344 -25.969 -11.852 1 96.69 228 ILE B CA 1
ATOM 7303 C C . ILE B 1 228 ? 20.656 -26.719 -11.664 1 96.69 228 ILE B C 1
ATOM 7305 O O . ILE B 1 228 ? 20.703 -27.703 -10.93 1 96.69 228 ILE B O 1
ATOM 7309 N N . ILE B 1 229 ? 21.719 -26.219 -12.289 1 94.81 229 ILE B N 1
ATOM 7310 C CA . ILE B 1 229 ? 23.031 -26.812 -12.125 1 94.81 229 ILE B CA 1
ATOM 7311 C C . ILE B 1 229 ? 23.5 -26.641 -10.68 1 94.81 229 ILE B C 1
ATOM 7313 O O . ILE B 1 229 ? 23.984 -27.594 -10.062 1 94.81 229 ILE B O 1
ATOM 7317 N N . ASN B 1 230 ? 23.312 -25.453 -10.164 1 91.56 230 ASN B N 1
ATOM 7318 C CA . ASN B 1 230 ? 23.719 -25.172 -8.797 1 91.56 230 ASN B CA 1
ATOM 7319 C C . ASN B 1 230 ? 23.016 -26.078 -7.797 1 91.56 230 ASN B C 1
ATOM 7321 O O . ASN B 1 230 ? 23.578 -26.438 -6.762 1 91.56 230 ASN B O 1
ATOM 7325 N N . LEU B 1 231 ? 21.797 -26.516 -8.133 1 93.06 231 LEU B N 1
ATOM 7326 C CA . LEU B 1 231 ? 21 -27.328 -7.227 1 93.06 231 LEU B CA 1
ATOM 7327 C C . LEU B 1 231 ? 21.188 -28.812 -7.516 1 93.06 231 LEU B C 1
ATOM 7329 O O . LEU B 1 231 ? 20.672 -29.672 -6.789 1 93.06 231 LEU B O 1
ATOM 7333 N N . GLY B 1 232 ? 21.859 -29.172 -8.594 1 89.88 232 GLY B N 1
ATOM 7334 C CA . GLY B 1 232 ? 22.125 -30.547 -8.961 1 89.88 232 GLY B CA 1
ATOM 7335 C C . GLY B 1 232 ? 20.891 -31.266 -9.508 1 89.88 232 GLY B C 1
ATOM 7336 O O . GLY B 1 232 ? 20.703 -32.438 -9.25 1 89.88 232 GLY B O 1
ATOM 7337 N N . LEU B 1 233 ? 20.062 -30.562 -10.273 1 94.06 233 LEU B N 1
ATOM 7338 C CA . LEU B 1 233 ? 18.797 -31.125 -10.711 1 94.06 233 LEU B CA 1
ATOM 7339 C C . LEU B 1 233 ? 18.797 -31.391 -12.211 1 94.06 233 LEU B C 1
ATOM 7341 O O . LEU B 1 233 ? 17.797 -31.844 -12.766 1 94.06 233 LEU B O 1
ATOM 7345 N N . ARG B 1 234 ? 19.828 -31.219 -12.891 1 90.75 234 ARG B N 1
ATOM 7346 C CA . ARG B 1 234 ? 19.891 -31.234 -14.344 1 90.75 234 ARG B CA 1
ATOM 7347 C C . ARG B 1 234 ? 19.359 -32.562 -14.906 1 90.75 234 ARG B C 1
ATOM 7349 O O . ARG B 1 234 ? 18.594 -32.562 -15.875 1 90.75 234 ARG B O 1
ATOM 7356 N N . ASP B 1 235 ? 19.625 -33.625 -14.32 1 89.56 235 ASP B N 1
ATOM 7357 C CA . ASP B 1 235 ? 19.297 -34.938 -14.867 1 89.56 235 ASP B CA 1
ATOM 7358 C C . ASP B 1 235 ? 17.953 -35.438 -14.344 1 89.56 235 ASP B C 1
ATOM 7360 O O . ASP B 1 235 ? 17.531 -36.562 -14.641 1 89.56 235 ASP B O 1
ATOM 7364 N N . LYS B 1 236 ? 17.25 -34.625 -13.648 1 93.31 236 LYS B N 1
ATOM 7365 C CA . LYS B 1 236 ? 16 -35.062 -13.016 1 93.31 236 LYS B CA 1
ATOM 7366 C C . LYS B 1 236 ? 14.805 -34.281 -13.531 1 93.31 236 LYS B C 1
ATOM 7368 O O . LYS B 1 236 ? 13.68 -34.5 -13.078 1 93.31 236 LYS B O 1
ATOM 7373 N N . ILE B 1 237 ? 15.008 -33.438 -14.5 1 96.19 237 ILE B N 1
ATOM 7374 C CA . ILE B 1 237 ? 13.922 -32.562 -14.969 1 96.19 237 ILE B CA 1
ATOM 7375 C C . ILE B 1 237 ? 13.109 -33.312 -16.031 1 96.19 237 ILE B C 1
ATOM 7377 O O . ILE B 1 237 ? 13.656 -33.75 -17.047 1 96.19 237 ILE B O 1
ATOM 7381 N N . LEU B 1 238 ? 11.852 -33.406 -15.789 1 96.12 238 LEU B N 1
ATOM 7382 C CA . LEU B 1 238 ? 10.961 -34.062 -16.734 1 96.12 238 LEU B CA 1
ATOM 7383 C C . LEU B 1 238 ? 10.328 -33.062 -17.672 1 96.12 238 LEU B C 1
ATOM 7385 O O . LEU B 1 238 ? 10.414 -33.188 -18.906 1 96.12 238 LEU B O 1
ATOM 7389 N N . THR B 1 239 ? 9.672 -32.062 -17.078 1 97.44 239 THR B N 1
ATOM 7390 C CA . THR B 1 239 ? 9.008 -31.062 -17.891 1 97.44 239 THR B CA 1
ATOM 7391 C C . THR B 1 239 ? 9.289 -29.656 -17.344 1 97.44 239 THR B C 1
ATOM 7393 O O . THR B 1 239 ? 9.672 -29.5 -16.188 1 97.44 239 THR B O 1
ATOM 7396 N N . VAL B 1 240 ? 9.148 -28.656 -18.188 1 97.25 240 VAL B N 1
ATOM 7397 C CA . VAL B 1 240 ? 9.18 -27.234 -17.844 1 97.25 240 VAL B CA 1
ATOM 7398 C C . VAL B 1 240 ? 7.91 -26.547 -18.344 1 97.25 240 VAL B C 1
ATOM 7400 O O . VAL B 1 240 ? 7.637 -26.547 -19.547 1 97.25 240 VAL B O 1
ATOM 7403 N N . THR B 1 241 ? 7.156 -26.094 -17.422 1 96.31 241 THR B N 1
ATOM 7404 C CA . THR B 1 241 ? 5.918 -25.406 -17.766 1 96.31 241 THR B CA 1
ATOM 7405 C C . THR B 1 241 ? 6.121 -23.891 -17.734 1 96.31 241 THR B C 1
ATOM 7407 O O . THR B 1 241 ? 6.551 -23.328 -16.719 1 96.31 241 THR B O 1
ATOM 7410 N N . LEU B 1 242 ? 5.836 -23.203 -18.828 1 94.5 242 LEU B N 1
ATOM 7411 C CA . LEU B 1 242 ? 6.012 -21.766 -18.953 1 94.5 242 LEU B CA 1
ATOM 7412 C C . LEU B 1 242 ? 4.789 -21.125 -19.609 1 94.5 242 LEU B C 1
ATOM 7414 O O . LEU B 1 242 ? 3.971 -21.812 -20.219 1 94.5 242 LEU B O 1
ATOM 7418 N N . ASP B 1 243 ? 4.672 -19.812 -19.469 1 89.38 243 ASP B N 1
ATOM 7419 C CA . ASP B 1 243 ? 3.625 -19.078 -20.156 1 89.38 243 ASP B CA 1
ATOM 7420 C C . ASP B 1 243 ? 3.836 -19.109 -21.672 1 89.38 243 ASP B C 1
ATOM 7422 O O . ASP B 1 243 ? 4.93 -19.422 -22.141 1 89.38 243 ASP B O 1
ATOM 7426 N N . ASN B 1 244 ? 2.764 -18.828 -22.297 1 85.88 244 ASN B N 1
ATOM 7427 C CA . ASN B 1 244 ? 2.807 -18.875 -23.75 1 85.88 244 ASN B CA 1
ATOM 7428 C C . ASN B 1 244 ? 3.404 -17.594 -24.328 1 85.88 244 ASN B C 1
ATOM 7430 O O . ASN B 1 244 ? 2.676 -16.656 -24.688 1 85.88 244 ASN B O 1
ATOM 7434 N N . ALA B 1 245 ? 4.676 -17.547 -24.531 1 88.31 245 ALA B N 1
ATOM 7435 C CA . ALA B 1 245 ? 5.402 -16.406 -25.078 1 88.31 245 ALA B CA 1
ATOM 7436 C C . ALA B 1 245 ? 6.559 -16.859 -25.969 1 88.31 245 ALA B C 1
ATOM 7438 O O . ALA B 1 245 ? 7.16 -17.906 -25.703 1 88.31 245 ALA B O 1
ATOM 7439 N N . ALA B 1 246 ? 6.883 -16.125 -26.953 1 91.12 246 ALA B N 1
ATOM 7440 C CA . ALA B 1 246 ? 7.945 -16.469 -27.906 1 91.12 246 ALA B CA 1
ATOM 7441 C C . ALA B 1 246 ? 9.289 -16.609 -27.188 1 91.12 246 ALA B C 1
ATOM 7443 O O . ALA B 1 246 ? 10.07 -17.516 -27.516 1 91.12 246 ALA B O 1
ATOM 7444 N N . ASN B 1 247 ? 9.484 -15.75 -26.25 1 92.81 247 ASN B N 1
ATOM 7445 C CA . ASN B 1 247 ? 10.734 -15.812 -25.5 1 92.81 247 ASN B CA 1
ATOM 7446 C C . ASN B 1 247 ? 10.844 -17.125 -24.703 1 92.81 247 ASN B C 1
ATOM 7448 O O . ASN B 1 247 ? 11.945 -17.656 -24.547 1 92.81 247 ASN B O 1
ATOM 7452 N N . ASN B 1 248 ? 9.742 -17.625 -24.234 1 93.88 248 ASN B N 1
ATOM 7453 C CA . ASN B 1 248 ? 9.742 -18.875 -23.516 1 93.88 248 ASN B CA 1
ATOM 7454 C C . ASN B 1 248 ? 10.016 -20.062 -24.438 1 93.88 248 ASN B C 1
ATOM 7456 O O . ASN B 1 248 ? 10.68 -21.016 -24.047 1 93.88 248 ASN B O 1
ATOM 7460 N N . ASP B 1 249 ? 9.508 -19.953 -25.672 1 94.5 249 ASP B N 1
ATOM 7461 C CA . ASP B 1 249 ? 9.82 -20.984 -26.656 1 94.5 249 ASP B CA 1
ATOM 7462 C C . ASP B 1 249 ? 11.328 -21.047 -26.922 1 94.5 249 ASP B C 1
ATOM 7464 O O . ASP B 1 249 ? 11.906 -22.125 -26.984 1 94.5 249 ASP B O 1
ATOM 7468 N N . ALA B 1 250 ? 11.836 -19.859 -27.062 1 96.62 250 ALA B N 1
ATOM 7469 C CA . ALA B 1 250 ? 13.281 -19.766 -27.297 1 96.62 250 ALA B CA 1
ATOM 7470 C C . ALA B 1 250 ? 14.055 -20.312 -26.094 1 96.62 250 ALA B C 1
ATOM 7472 O O . ALA B 1 250 ? 15.078 -20.984 -26.266 1 96.62 250 ALA B O 1
ATOM 7473 N N . ALA B 1 251 ? 13.578 -20.031 -24.969 1 97.31 251 ALA B N 1
ATOM 7474 C CA . ALA B 1 251 ? 14.219 -20.516 -23.75 1 97.31 251 ALA B CA 1
ATOM 7475 C C . ALA B 1 251 ? 14.195 -22.031 -23.672 1 97.31 251 ALA B C 1
ATOM 7477 O O . ALA B 1 251 ? 15.203 -22.672 -23.359 1 97.31 251 ALA B O 1
ATOM 7478 N N . ILE B 1 252 ? 13.094 -22.641 -24.016 1 97.5 252 ILE B N 1
ATOM 7479 C CA . ILE B 1 252 ? 12.914 -24.094 -23.969 1 97.5 252 ILE B CA 1
ATOM 7480 C C . ILE B 1 252 ? 13.867 -24.766 -24.953 1 97.5 252 ILE B C 1
ATOM 7482 O O . ILE B 1 252 ? 14.5 -25.766 -24.641 1 97.5 252 ILE B O 1
ATOM 7486 N N . ASN B 1 253 ? 13.961 -24.203 -26.125 1 96.81 253 ASN B N 1
ATOM 7487 C CA . ASN B 1 253 ? 14.859 -24.766 -27.125 1 96.81 253 ASN B CA 1
ATOM 7488 C C . ASN B 1 253 ? 16.312 -24.75 -26.641 1 96.81 253 ASN B C 1
ATOM 7490 O O . ASN B 1 253 ? 17.047 -25.703 -26.859 1 96.81 253 ASN B O 1
ATOM 7494 N N . ARG B 1 254 ? 16.641 -23.75 -26 1 97.25 254 ARG B N 1
ATOM 7495 C CA . ARG B 1 254 ? 17.984 -23.641 -25.469 1 97.25 254 ARG B CA 1
ATOM 7496 C C . ARG B 1 254 ? 18.203 -24.625 -24.312 1 97.25 254 ARG B C 1
ATOM 7498 O O . ARG B 1 254 ? 19.266 -25.234 -24.203 1 97.25 254 ARG B O 1
ATOM 7505 N N . LEU B 1 255 ? 17.234 -24.734 -23.484 1 97.44 255 LEU B N 1
ATOM 7506 C CA . LEU B 1 255 ? 17.344 -25.656 -22.359 1 97.44 255 LEU B CA 1
ATOM 7507 C C . LEU B 1 255 ? 17.484 -27.094 -22.844 1 97.44 255 LEU B C 1
ATOM 7509 O O . LEU B 1 255 ? 18.25 -27.875 -22.266 1 97.44 255 LEU B O 1
ATOM 7513 N N . LYS B 1 256 ? 16.734 -27.469 -23.891 1 96.44 256 LYS B N 1
ATOM 7514 C CA . LYS B 1 256 ? 16.859 -28.812 -24.469 1 96.44 256 LYS B CA 1
ATOM 7515 C C . LYS B 1 256 ? 18.281 -29.078 -24.922 1 96.44 256 LYS B C 1
ATOM 7517 O O . LYS B 1 256 ? 18.797 -30.188 -24.766 1 96.44 256 LYS B O 1
ATOM 7522 N N . LEU B 1 257 ? 18.891 -28.031 -25.422 1 95.31 257 LEU B N 1
ATOM 7523 C CA . LEU B 1 257 ? 20.281 -28.156 -25.875 1 95.31 257 LEU B CA 1
ATOM 7524 C C . LEU B 1 257 ? 21.234 -28.25 -24.688 1 95.31 257 LEU B C 1
ATOM 7526 O O . LEU B 1 257 ? 22.109 -29.125 -24.672 1 95.31 257 LEU B O 1
ATOM 7530 N N . TYR B 1 258 ? 21.016 -27.391 -23.719 1 95.19 258 TYR B N 1
ATOM 7531 C CA . TYR B 1 258 ? 21.875 -27.359 -22.531 1 95.19 258 TYR B CA 1
ATOM 7532 C C . TYR B 1 258 ? 21.875 -28.719 -21.828 1 95.19 258 TYR B C 1
ATOM 7534 O O . TYR B 1 258 ? 22.906 -29.172 -21.344 1 95.19 258 TYR B O 1
ATOM 7542 N N . TRP B 1 259 ? 20.672 -29.281 -21.797 1 95 259 TRP B N 1
ATOM 7543 C CA . TRP B 1 259 ? 20.516 -30.469 -20.969 1 95 259 TRP B CA 1
ATOM 7544 C C . TRP B 1 259 ? 20.5 -31.734 -21.828 1 95 259 TRP B C 1
ATOM 7546 O O . TRP B 1 259 ? 20.25 -32.844 -21.312 1 95 259 TRP B O 1
ATOM 7556 N N . GLN B 1 260 ? 20.688 -31.672 -23.078 1 92.38 260 GLN B N 1
ATOM 7557 C CA . GLN B 1 260 ? 20.766 -32.781 -24.016 1 92.38 260 GLN B CA 1
ATOM 7558 C C . GLN B 1 260 ? 19.547 -33.719 -23.875 1 92.38 260 GLN B C 1
ATOM 7560 O O . GLN B 1 260 ? 19.719 -34.938 -23.688 1 92.38 260 GLN B O 1
ATOM 7565 N N . VAL B 1 261 ? 18.422 -33.125 -23.984 1 92.31 261 VAL B N 1
ATOM 7566 C CA . VAL B 1 261 ? 17.172 -33.875 -23.828 1 92.31 261 VAL B CA 1
ATOM 7567 C C . VAL B 1 261 ? 16.969 -34.781 -25.031 1 92.31 261 VAL B C 1
ATOM 7569 O O . VAL B 1 261 ? 17.062 -34.344 -26.172 1 92.31 261 VAL B O 1
ATOM 7572 N N . LYS B 1 262 ? 16.672 -36.062 -24.734 1 87.44 262 LYS B N 1
ATOM 7573 C CA . LYS B 1 262 ? 16.516 -37.062 -25.781 1 87.44 262 LYS B CA 1
ATOM 7574 C C . LYS B 1 262 ? 15.203 -36.875 -26.547 1 87.44 262 LYS B C 1
ATOM 7576 O O . LYS B 1 262 ? 14.305 -36.188 -26.062 1 87.44 262 LYS B O 1
ATOM 7581 N N . ASP B 1 263 ? 15.023 -37.625 -27.609 1 82.44 263 ASP B N 1
ATOM 7582 C CA . ASP B 1 263 ? 13.977 -37.375 -28.594 1 82.44 263 ASP B CA 1
ATOM 7583 C C . ASP B 1 263 ? 12.594 -37.594 -27.984 1 82.44 263 ASP B C 1
ATOM 7585 O O . ASP B 1 263 ? 11.734 -36.719 -28.047 1 82.44 263 ASP B O 1
ATOM 7589 N N . ASP B 1 264 ? 12.352 -38.719 -27.344 1 85.44 264 ASP B N 1
ATOM 7590 C CA . ASP B 1 264 ? 11.016 -38.969 -26.797 1 85.44 264 ASP B CA 1
ATOM 7591 C C . ASP B 1 264 ? 10.703 -38.031 -25.641 1 85.44 264 ASP B C 1
ATOM 7593 O O . ASP B 1 264 ? 9.57 -37.594 -25.5 1 85.44 264 ASP B O 1
ATOM 7597 N N . HIS B 1 265 ? 11.758 -37.812 -24.906 1 90.81 265 HIS B N 1
ATOM 7598 C CA . HIS B 1 265 ? 11.602 -36.875 -23.797 1 90.81 265 HIS B CA 1
ATOM 7599 C C . HIS B 1 265 ? 11.391 -35.438 -24.297 1 90.81 265 HIS B C 1
ATOM 7601 O O . HIS B 1 265 ? 10.633 -34.656 -23.703 1 90.81 265 HIS B O 1
ATOM 7607 N N . ALA B 1 266 ? 11.945 -35.094 -25.375 1 92.62 266 ALA B N 1
ATOM 7608 C CA . ALA B 1 266 ? 11.828 -33.75 -25.953 1 92.62 266 ALA B CA 1
ATOM 7609 C C . ALA B 1 266 ? 10.391 -33.469 -26.344 1 92.62 266 ALA B C 1
ATOM 7611 O O . ALA B 1 266 ? 9.953 -32.312 -26.297 1 92.62 266 ALA B O 1
ATOM 7612 N N . LYS B 1 267 ? 9.648 -34.531 -26.656 1 91.56 267 LYS B N 1
ATOM 7613 C CA . LYS B 1 267 ? 8.273 -34.375 -27.109 1 91.56 267 LYS B CA 1
ATOM 7614 C C . LYS B 1 267 ? 7.363 -33.938 -25.953 1 91.56 267 LYS B C 1
ATOM 7616 O O . LYS B 1 267 ? 6.305 -33.375 -26.188 1 91.56 267 LYS B O 1
ATOM 7621 N N . ILE B 1 268 ? 7.797 -34.219 -24.75 1 94.5 268 ILE B N 1
ATOM 7622 C CA . ILE B 1 268 ? 6.918 -33.938 -23.625 1 94.5 268 ILE B CA 1
ATOM 7623 C C . ILE B 1 268 ? 7.57 -32.906 -22.703 1 94.5 268 ILE B C 1
ATOM 7625 O O . ILE B 1 268 ? 6.988 -32.5 -21.688 1 94.5 268 ILE B O 1
ATOM 7629 N N . PHE B 1 269 ? 8.656 -32.344 -23.094 1 95.88 269 PHE B N 1
ATOM 7630 C CA . PHE B 1 269 ? 9.508 -31.547 -22.234 1 95.88 269 PHE B CA 1
ATOM 7631 C C . PHE B 1 269 ? 8.867 -30.203 -21.953 1 95.88 269 PHE B C 1
ATOM 7633 O O . PHE B 1 269 ? 8.914 -29.703 -20.812 1 95.88 269 PHE B O 1
ATOM 7640 N N . HIS B 1 270 ? 8.266 -29.625 -22.938 1 96 270 HIS B N 1
ATOM 7641 C CA . HIS B 1 270 ? 7.695 -28.281 -22.828 1 96 270 HIS B CA 1
ATOM 7642 C C . HIS B 1 270 ? 6.184 -28.344 -22.625 1 96 270 HIS B C 1
ATOM 7644 O O . HIS B 1 270 ? 5.469 -28.906 -23.453 1 96 270 HIS B O 1
ATOM 7650 N N . VAL B 1 271 ? 5.738 -27.797 -21.516 1 95.94 271 VAL B N 1
ATOM 7651 C CA . VAL B 1 271 ? 4.309 -27.672 -21.25 1 95.94 271 VAL B CA 1
ATOM 7652 C C . VAL B 1 271 ? 3.926 -26.188 -21.219 1 95.94 271 VAL B C 1
ATOM 7654 O O . VAL B 1 271 ? 4.535 -25.406 -20.484 1 95.94 271 VAL B O 1
ATOM 7657 N N . ARG B 1 272 ? 2.979 -25.828 -22.016 1 94.56 272 ARG B N 1
ATOM 7658 C CA . ARG B 1 272 ? 2.48 -24.453 -22 1 94.56 272 ARG B CA 1
ATOM 7659 C C . ARG B 1 272 ? 1.396 -24.281 -20.953 1 94.56 272 ARG B C 1
ATOM 7661 O O . ARG B 1 272 ? 0.54 -25.156 -20.781 1 94.56 272 ARG B O 1
ATOM 7668 N N . CYS B 1 273 ? 1.467 -23.188 -20.266 1 93.56 273 CYS B N 1
ATOM 7669 C CA . CYS B 1 273 ? 0.524 -22.906 -19.188 1 93.56 273 CYS B CA 1
ATOM 7670 C C . CYS B 1 273 ? -0.905 -22.844 -19.703 1 93.56 273 CYS B C 1
ATOM 7672 O O . CYS B 1 273 ? -1.249 -21.953 -20.484 1 93.56 273 CYS B O 1
ATOM 7674 N N . CYS B 1 274 ? -1.743 -23.781 -19.25 1 94.19 274 CYS B N 1
ATOM 7675 C CA . CYS B 1 274 ? -3.119 -23.891 -19.719 1 94.19 274 CYS B CA 1
ATOM 7676 C C . CYS B 1 274 ? -3.934 -22.672 -19.281 1 94.19 274 CYS B C 1
ATOM 7678 O O . CYS B 1 274 ? -4.809 -22.203 -20.016 1 94.19 274 CYS B O 1
ATOM 7680 N N . ALA B 1 275 ? -3.662 -22.203 -18.094 1 90.25 275 ALA B N 1
ATOM 7681 C CA . ALA B 1 275 ? -4.359 -21.016 -17.625 1 90.25 275 ALA B CA 1
ATOM 7682 C C . ALA B 1 275 ? -4.055 -19.812 -18.516 1 90.25 275 ALA B C 1
ATOM 7684 O O . ALA B 1 275 ? -4.945 -19.016 -18.797 1 90.25 275 ALA B O 1
ATOM 7685 N N . HIS B 1 276 ? -2.83 -19.656 -18.969 1 88.75 276 HIS B N 1
ATOM 7686 C CA . HIS B 1 276 ? -2.449 -18.562 -19.844 1 88.75 276 HIS B CA 1
ATOM 7687 C C . HIS B 1 276 ? -3.117 -18.703 -21.219 1 88.75 276 HIS B C 1
ATOM 7689 O O . HIS B 1 276 ? -3.52 -17.703 -21.812 1 88.75 276 HIS B O 1
ATOM 7695 N N . ILE B 1 277 ? -3.158 -19.906 -21.672 1 92.25 277 ILE B N 1
ATOM 7696 C CA . ILE B 1 277 ? -3.811 -20.141 -22.953 1 92.25 277 ILE B CA 1
ATOM 7697 C C . ILE B 1 277 ? -5.281 -19.75 -22.875 1 92.25 277 ILE B C 1
ATOM 7699 O O . ILE B 1 277 ? -5.797 -19.062 -23.766 1 92.25 277 ILE B O 1
ATOM 7703 N N . LEU B 1 278 ? -5.922 -20.188 -21.812 1 92.06 278 LEU B N 1
ATOM 7704 C CA . LEU B 1 278 ? -7.32 -19.828 -21.625 1 92.06 278 LEU B CA 1
ATOM 7705 C C . LEU B 1 278 ? -7.488 -18.312 -21.578 1 92.06 278 LEU B C 1
ATOM 7707 O O . LEU B 1 278 ? -8.445 -17.781 -22.141 1 92.06 278 LEU B O 1
ATOM 7711 N N . ASN B 1 279 ? -6.594 -17.641 -20.938 1 88.75 279 ASN B N 1
ATOM 7712 C CA . ASN B 1 279 ? -6.613 -16.188 -20.891 1 88.75 279 ASN B CA 1
ATOM 7713 C C . ASN B 1 279 ? -6.527 -15.594 -22.297 1 88.75 279 ASN B C 1
ATOM 7715 O O . ASN B 1 279 ? -7.23 -14.625 -22.609 1 88.75 279 ASN B O 1
ATOM 7719 N N . LEU B 1 280 ? -5.676 -16.141 -23.141 1 88.69 280 LEU B N 1
ATOM 7720 C CA . LEU B 1 280 ? -5.523 -15.672 -24.516 1 88.69 280 LEU B CA 1
ATOM 7721 C C . LEU B 1 280 ? -6.797 -15.906 -25.312 1 88.69 280 LEU B C 1
ATOM 7723 O O . LEU B 1 280 ? -7.199 -15.055 -26.109 1 88.69 280 LEU B O 1
ATOM 7727 N N . ILE B 1 281 ? -7.434 -17.016 -25.078 1 93.25 281 ILE B N 1
ATOM 7728 C CA . ILE B 1 281 ? -8.68 -17.359 -25.75 1 93.25 281 ILE B CA 1
ATOM 7729 C C . ILE B 1 281 ? -9.758 -16.344 -25.391 1 93.25 281 ILE B C 1
ATOM 7731 O O . ILE B 1 281 ? -10.422 -15.797 -26.281 1 93.25 281 ILE B O 1
ATOM 7735 N N . VAL B 1 282 ? -9.859 -16.078 -24.141 1 92.38 282 VAL B N 1
ATOM 7736 C CA . VAL B 1 282 ? -10.898 -15.164 -23.656 1 92.38 282 VAL B CA 1
ATOM 7737 C C . VAL B 1 282 ? -10.625 -13.75 -24.172 1 92.38 282 VAL B C 1
ATOM 7739 O O . VAL B 1 282 ? -11.531 -13.07 -24.641 1 92.38 282 VAL B O 1
ATOM 7742 N N . LYS B 1 283 ? -9.414 -13.289 -24.109 1 88.38 283 LYS B N 1
ATOM 7743 C CA . LYS B 1 283 ? -9.039 -11.938 -24.516 1 88.38 283 LYS B CA 1
ATOM 7744 C C . LYS B 1 283 ? -9.359 -11.703 -26 1 88.38 283 LYS B C 1
ATOM 7746 O O . LYS B 1 283 ? -9.805 -10.617 -26.375 1 88.38 283 LYS B O 1
ATOM 7751 N N . ASP B 1 284 ? -9.086 -12.68 -26.766 1 90.88 284 ASP B N 1
ATOM 7752 C CA . ASP B 1 284 ? -9.367 -12.547 -28.188 1 90.88 284 ASP B CA 1
ATOM 7753 C C . ASP B 1 284 ? -10.867 -12.414 -28.453 1 90.88 284 ASP B C 1
ATOM 7755 O O . ASP B 1 284 ? -11.289 -11.695 -29.359 1 90.88 284 ASP B O 1
ATOM 7759 N N . GLY B 1 285 ? -11.641 -13.102 -27.688 1 91.25 285 GLY B N 1
ATOM 7760 C CA . GLY B 1 285 ? -13.086 -13 -27.828 1 91.25 285 GLY B CA 1
ATOM 7761 C C . GLY B 1 285 ? -13.641 -11.672 -27.359 1 91.25 285 GLY B C 1
ATOM 7762 O O . GLY B 1 285 ? -14.562 -11.125 -27.969 1 91.25 285 GLY B O 1
ATOM 7763 N N . LEU B 1 286 ? -13.078 -11.086 -26.344 1 89.62 286 LEU B N 1
ATOM 7764 C CA . LEU B 1 286 ? -13.586 -9.875 -25.719 1 89.62 286 LEU B CA 1
ATOM 7765 C C . LEU B 1 286 ? -13.398 -8.664 -26.625 1 89.62 286 LEU B C 1
ATOM 7767 O O . LEU B 1 286 ? -14.078 -7.652 -26.453 1 89.62 286 LEU B O 1
ATOM 7771 N N . LYS B 1 287 ? -12.562 -8.75 -27.578 1 87.44 287 LYS B N 1
ATOM 7772 C CA . LYS B 1 287 ? -12.344 -7.656 -28.516 1 87.44 287 LYS B CA 1
ATOM 7773 C C . LYS B 1 287 ? -13.609 -7.352 -29.312 1 87.44 287 LYS B C 1
ATOM 7775 O O . LYS B 1 287 ? -13.828 -6.211 -29.719 1 87.44 287 LYS B O 1
ATOM 7780 N N . ASN B 1 288 ? -14.508 -8.336 -29.453 1 88.69 288 ASN B N 1
ATOM 7781 C CA . ASN B 1 288 ? -15.711 -8.188 -30.266 1 88.69 288 ASN B CA 1
ATOM 7782 C C . ASN B 1 288 ? -16.875 -7.641 -29.438 1 88.69 288 ASN B C 1
ATOM 7784 O O . ASN B 1 288 ? -17.922 -7.312 -30 1 88.69 288 ASN B O 1
ATOM 7788 N N . VAL B 1 289 ? -16.781 -7.562 -28.172 1 88.38 289 VAL B N 1
ATOM 7789 C CA . VAL B 1 289 ? -17.844 -7.027 -27.328 1 88.38 289 VAL B CA 1
ATOM 7790 C C . VAL B 1 289 ? -17.328 -5.816 -26.547 1 88.38 289 VAL B C 1
ATOM 7792 O O . VAL B 1 289 ? -17.844 -5.488 -25.484 1 88.38 289 VAL B O 1
ATOM 7795 N N . ASP B 1 290 ? -16.406 -5.18 -27.078 1 86.44 290 ASP B N 1
ATOM 7796 C CA . ASP B 1 290 ? -15.672 -4.102 -26.406 1 86.44 290 ASP B CA 1
ATOM 7797 C C . ASP B 1 290 ? -16.578 -2.896 -26.172 1 86.44 290 ASP B C 1
ATOM 7799 O O . ASP B 1 290 ? -16.438 -2.199 -25.172 1 86.44 290 ASP B O 1
ATOM 7803 N N . ASP B 1 291 ? -17.562 -2.777 -26.953 1 89.75 291 ASP B N 1
ATOM 7804 C CA . ASP B 1 291 ? -18.453 -1.626 -26.812 1 89.75 291 ASP B CA 1
ATOM 7805 C C . ASP B 1 291 ? -19.297 -1.737 -25.547 1 89.75 291 ASP B C 1
ATOM 7807 O O . ASP B 1 291 ? -19.406 -0.78 -24.781 1 89.75 291 ASP B O 1
ATOM 7811 N N . THR B 1 292 ? -19.938 -2.895 -25.453 1 91.5 292 THR B N 1
ATOM 7812 C CA . THR B 1 292 ? -20.75 -3.123 -24.266 1 91.5 292 THR B CA 1
ATOM 7813 C C . THR B 1 292 ? -19.891 -3.061 -23 1 91.5 292 THR B C 1
ATOM 7815 O O . THR B 1 292 ? -20.297 -2.475 -22 1 91.5 292 THR B O 1
ATOM 7818 N N . LEU B 1 293 ? -18.734 -3.623 -23.078 1 92.75 293 LEU B N 1
ATOM 7819 C CA . LEU B 1 293 ? -17.844 -3.633 -21.922 1 92.75 293 LEU B CA 1
ATOM 7820 C C . LEU B 1 293 ? -17.391 -2.221 -21.578 1 92.75 293 LEU B C 1
ATOM 7822 O O . LEU B 1 293 ? -17.266 -1.878 -20.391 1 92.75 293 LEU B O 1
ATOM 7826 N N . GLU B 1 294 ? -17.172 -1.441 -22.547 1 92.25 294 GLU B N 1
ATOM 7827 C CA . GLU B 1 294 ? -16.766 -0.059 -22.328 1 92.25 294 GLU B CA 1
ATOM 7828 C C . GLU B 1 294 ? -17.875 0.738 -21.641 1 92.25 294 GLU B C 1
ATOM 7830 O O . GLU B 1 294 ? -17.609 1.589 -20.797 1 92.25 294 GLU B O 1
ATOM 7835 N N . LYS B 1 295 ? -19.094 0.464 -22.062 1 93.88 295 LYS B N 1
ATOM 7836 C CA . LYS B 1 295 ? -20.219 1.114 -21.406 1 93.88 295 LYS B CA 1
ATOM 7837 C C . LYS B 1 295 ? -20.312 0.716 -19.938 1 93.88 295 LYS B C 1
ATOM 7839 O O . LYS B 1 295 ? -20.547 1.563 -19.062 1 93.88 295 LYS B O 1
ATOM 7844 N N . ILE B 1 296 ? -20.141 -0.524 -19.75 1 94.25 296 ILE B N 1
ATOM 7845 C CA . ILE B 1 296 ? -20.203 -1.038 -18.391 1 94.25 296 ILE B CA 1
ATOM 7846 C C . ILE B 1 296 ? -19.078 -0.435 -17.562 1 94.25 296 ILE B C 1
ATOM 7848 O O . ILE B 1 296 ? -19.297 0.004 -16.422 1 94.25 296 ILE B O 1
ATOM 7852 N N . ARG B 1 297 ? -17.891 -0.425 -18.109 1 92.06 297 ARG B N 1
ATOM 7853 C CA . ARG B 1 297 ? -16.75 0.187 -17.438 1 92.06 297 ARG B CA 1
ATOM 7854 C C . ARG B 1 297 ? -16.984 1.673 -17.188 1 92.06 297 ARG B C 1
ATOM 7856 O O . ARG B 1 297 ? -16.578 2.211 -16.172 1 92.06 297 ARG B O 1
ATOM 7863 N N . GLY B 1 298 ? -17.656 2.27 -18.141 1 91 298 GLY B N 1
ATOM 7864 C CA . GLY B 1 298 ? -18 3.674 -17.984 1 91 298 GLY B CA 1
ATOM 7865 C C . GLY B 1 298 ? -18.891 3.941 -16.781 1 91 298 GLY B C 1
ATOM 7866 O O . GLY B 1 298 ? -18.688 4.926 -16.062 1 91 298 GLY B O 1
ATOM 7867 N N . ILE B 1 299 ? -19.781 3.098 -16.578 1 92.19 299 ILE B N 1
ATOM 7868 C CA . ILE B 1 299 ? -20.672 3.23 -15.438 1 92.19 299 ILE B CA 1
ATOM 7869 C C . ILE B 1 299 ? -19.891 3.023 -14.141 1 92.19 299 ILE B C 1
ATOM 7871 O O . ILE B 1 299 ? -20.047 3.791 -13.188 1 92.19 299 ILE B O 1
ATOM 7875 N N . ALA B 1 300 ? -19.156 1.96 -14.133 1 90.44 300 ALA B N 1
ATOM 7876 C CA . ALA B 1 300 ? -18.344 1.691 -12.953 1 90.44 300 ALA B CA 1
ATOM 7877 C C . ALA B 1 300 ? -17.406 2.857 -12.648 1 90.44 300 ALA B C 1
ATOM 7879 O O . ALA B 1 300 ? -17.234 3.244 -11.492 1 90.44 300 ALA B O 1
ATOM 7880 N N . TYR B 1 301 ? -16.875 3.367 -13.68 1 88.06 301 TYR B N 1
ATOM 7881 C CA . TYR B 1 301 ? -16 4.527 -13.531 1 88.06 301 TYR B CA 1
ATOM 7882 C C . TYR B 1 301 ? -16.766 5.723 -12.977 1 88.06 301 TYR B C 1
ATOM 7884 O O . TYR B 1 301 ? -16.281 6.422 -12.086 1 88.06 301 TYR B O 1
ATOM 7892 N N . SER B 1 302 ? -17.906 5.98 -13.516 1 88.31 302 SER B N 1
ATOM 7893 C CA . SER B 1 302 ? -18.734 7.09 -13.062 1 88.31 302 SER B CA 1
ATOM 7894 C C . SER B 1 302 ? -19.047 6.98 -11.578 1 88.31 302 SER B C 1
ATOM 7896 O O . SER B 1 302 ? -18.938 7.961 -10.836 1 88.31 302 SER B O 1
ATOM 7898 N N . ILE B 1 303 ? -19.406 5.832 -11.164 1 87.19 303 ILE B N 1
ATOM 7899 C CA . ILE B 1 303 ? -19.781 5.586 -9.781 1 87.19 303 ILE B CA 1
ATOM 7900 C C . ILE B 1 303 ? -18.609 5.906 -8.859 1 87.19 303 ILE B C 1
ATOM 7902 O O . ILE B 1 303 ? -18.781 6.418 -7.758 1 87.19 303 ILE B O 1
ATOM 7906 N N . ASN B 1 304 ? -17.391 5.695 -9.336 1 83.88 304 ASN B N 1
ATOM 7907 C CA . ASN B 1 304 ? -16.219 5.801 -8.484 1 83.88 304 ASN B CA 1
ATOM 7908 C C . ASN B 1 304 ? -15.438 7.082 -8.758 1 83.88 304 ASN B C 1
ATOM 7910 O O . ASN B 1 304 ? -14.383 7.316 -8.164 1 83.88 304 ASN B O 1
ATOM 7914 N N . SER B 1 305 ? -15.891 7.926 -9.578 1 80.06 305 SER B N 1
ATOM 7915 C CA . SER B 1 305 ? -15.133 9.086 -10.047 1 80.06 305 SER B CA 1
ATOM 7916 C C . SER B 1 305 ? -15.156 10.211 -9.023 1 80.06 305 SER B C 1
ATOM 7918 O O . SER B 1 305 ? -14.234 11.031 -8.969 1 80.06 305 SER B O 1
ATOM 7920 N N . SER B 1 306 ? -16.266 10.258 -8.266 1 78.69 306 SER B N 1
ATOM 7921 C CA . SER B 1 306 ? -16.359 11.289 -7.242 1 78.69 306 SER B CA 1
ATOM 7922 C C . SER B 1 306 ? -17.125 10.797 -6.023 1 78.69 306 SER B C 1
ATOM 7924 O O . SER B 1 306 ? -17.891 9.828 -6.109 1 78.69 306 SER B O 1
ATOM 7926 N N . GLN B 1 307 ? -16.891 11.531 -4.945 1 80.5 307 GLN B N 1
ATOM 7927 C CA . GLN B 1 307 ? -17.609 11.156 -3.729 1 80.5 307 GLN B CA 1
ATOM 7928 C C . GLN B 1 307 ? -19.109 11.359 -3.887 1 80.5 307 GLN B C 1
ATOM 7930 O O . GLN B 1 307 ? -19.906 10.547 -3.4 1 80.5 307 GLN B O 1
ATOM 7935 N N . ALA B 1 308 ? -19.516 12.461 -4.535 1 82.56 308 ALA B N 1
ATOM 7936 C CA . ALA B 1 308 ? -20.938 12.758 -4.734 1 82.56 308 ALA B CA 1
ATOM 7937 C C . ALA B 1 308 ? -21.625 11.641 -5.516 1 82.56 308 ALA B C 1
ATOM 7939 O O . ALA B 1 308 ? -22.719 11.219 -5.16 1 82.56 308 ALA B O 1
ATOM 7940 N N . LYS B 1 309 ? -21 11.195 -6.562 1 85.5 309 LYS B N 1
ATOM 7941 C CA . LYS B 1 309 ? -21.562 10.141 -7.395 1 85.5 309 LYS B CA 1
ATOM 7942 C C . LYS B 1 309 ? -21.594 8.812 -6.652 1 85.5 309 LYS B C 1
ATOM 7944 O O . LYS B 1 309 ? -22.547 8.031 -6.801 1 85.5 309 LYS B O 1
ATOM 7949 N N . HIS B 1 310 ? -20.609 8.586 -5.906 1 85.81 310 HIS B N 1
ATOM 7950 C CA . HIS B 1 310 ? -20.562 7.379 -5.094 1 85.81 310 HIS B CA 1
ATOM 7951 C C . HIS B 1 310 ? -21.688 7.359 -4.07 1 85.81 310 HIS B C 1
ATOM 7953 O O . HIS B 1 310 ? -22.328 6.324 -3.857 1 85.81 310 HIS B O 1
ATOM 7959 N N . GLU B 1 311 ? -21.906 8.516 -3.443 1 85.25 311 GLU B N 1
ATOM 7960 C CA . GLU B 1 311 ? -23 8.633 -2.479 1 85.25 311 GLU B CA 1
ATOM 7961 C C . GLU B 1 311 ? -24.359 8.492 -3.158 1 85.25 311 GLU B C 1
ATOM 7963 O O . GLU B 1 311 ? -25.281 7.914 -2.588 1 85.25 311 GLU B O 1
ATOM 7968 N N . LEU B 1 312 ? -24.406 9.047 -4.305 1 88.94 312 LEU B N 1
ATOM 7969 C CA . LEU B 1 312 ? -25.641 8.906 -5.066 1 88.94 312 LEU B CA 1
ATOM 7970 C C . LEU B 1 312 ? -25.953 7.434 -5.332 1 88.94 312 LEU B C 1
ATOM 7972 O O . LEU B 1 312 ? -27.109 7.012 -5.23 1 88.94 312 LEU B O 1
ATOM 7976 N N . PHE B 1 313 ? -24.969 6.688 -5.762 1 91.81 313 PHE B N 1
ATOM 7977 C CA . PHE B 1 313 ? -25.141 5.262 -6.004 1 91.81 313 PHE B CA 1
ATOM 7978 C C . PHE B 1 313 ? -25.625 4.551 -4.746 1 91.81 313 PHE B C 1
ATOM 7980 O O . PHE B 1 313 ? -26.531 3.721 -4.801 1 91.81 313 PHE B O 1
ATOM 7987 N N . PHE B 1 314 ? -25.109 4.902 -3.596 1 88.38 314 PHE B N 1
ATOM 7988 C CA . PHE B 1 314 ? -25.5 4.277 -2.34 1 88.38 314 PHE B CA 1
ATOM 7989 C C . PHE B 1 314 ? -26.922 4.688 -1.949 1 88.38 314 PHE B C 1
ATOM 7991 O O . PHE B 1 314 ? -27.656 3.896 -1.361 1 88.38 314 PHE B O 1
ATOM 7998 N N . ASP B 1 315 ? -27.203 5.93 -2.189 1 90.81 315 ASP B N 1
ATOM 7999 C CA . ASP B 1 315 ? -28.578 6.367 -1.951 1 90.81 315 ASP B CA 1
ATOM 8000 C C . ASP B 1 315 ? -29.562 5.547 -2.771 1 90.81 315 ASP B C 1
ATOM 8002 O O . ASP B 1 315 ? -30.656 5.215 -2.295 1 90.81 315 ASP B O 1
ATOM 8006 N N . CYS B 1 316 ? -29.188 5.227 -3.992 1 94.56 316 CYS B N 1
ATOM 8007 C CA . CYS B 1 316 ? -30.031 4.387 -4.84 1 94.56 316 CYS B CA 1
ATOM 8008 C C . CYS B 1 316 ? -30.172 2.988 -4.25 1 94.56 316 CYS B C 1
ATOM 8010 O O . CYS B 1 316 ? -31.25 2.393 -4.309 1 94.56 316 CYS B O 1
ATOM 8012 N N . CYS B 1 317 ? -29.078 2.461 -3.738 1 93.81 317 CYS B N 1
ATOM 8013 C CA . CYS B 1 317 ? -29.156 1.173 -3.059 1 93.81 317 CYS B CA 1
ATOM 8014 C C . CYS B 1 317 ? -30.156 1.217 -1.913 1 93.81 317 CYS B C 1
ATOM 8016 O O . CYS B 1 317 ? -30.984 0.311 -1.766 1 93.81 317 CYS B O 1
ATOM 8018 N N . LYS B 1 318 ? -30.078 2.303 -1.17 1 92.06 318 LYS B N 1
ATOM 8019 C CA . LYS B 1 318 ? -30.953 2.471 -0.019 1 92.06 318 LYS B CA 1
ATOM 8020 C C . LYS B 1 318 ? -32.406 2.566 -0.456 1 92.06 318 LYS B C 1
ATOM 8022 O O . LYS B 1 318 ? -33.312 1.967 0.166 1 92.06 318 LYS B O 1
ATOM 8027 N N . MET B 1 319 ? -32.656 3.316 -1.472 1 94.56 319 MET B N 1
ATOM 8028 C CA . MET B 1 319 ? -34 3.512 -1.982 1 94.56 319 MET B CA 1
ATOM 8029 C C . MET B 1 319 ? -34.625 2.184 -2.402 1 94.56 319 MET B C 1
ATOM 8031 O O . MET B 1 319 ? -35.844 1.984 -2.258 1 94.56 319 MET B O 1
ATOM 8035 N N . LEU B 1 320 ? -33.812 1.29 -2.877 1 95.88 320 LEU B N 1
ATOM 8036 C CA . LEU B 1 320 ? -34.312 0.001 -3.348 1 95.88 320 LEU B CA 1
ATOM 8037 C C . LEU B 1 320 ? -34.094 -1.077 -2.287 1 95.88 320 LEU B C 1
ATOM 8039 O O . LEU B 1 320 ? -34.312 -2.264 -2.561 1 95.88 320 LEU B O 1
ATOM 8043 N N . ASN B 1 321 ? -33.656 -0.739 -1.123 1 93.19 321 ASN B N 1
ATOM 8044 C CA . ASN B 1 321 ? -33.438 -1.627 0.016 1 93.19 321 ASN B CA 1
ATOM 8045 C C . ASN B 1 321 ? -32.438 -2.717 -0.303 1 93.19 321 ASN B C 1
ATOM 8047 O O . ASN B 1 321 ? -32.656 -3.893 -0.005 1 93.19 321 ASN B O 1
ATOM 8051 N N . MET B 1 322 ? -31.484 -2.297 -1.035 1 92.81 322 MET B N 1
ATOM 8052 C CA . MET B 1 322 ? -30.391 -3.205 -1.333 1 92.81 322 MET B CA 1
ATOM 8053 C C . MET B 1 322 ? -29.172 -2.875 -0.479 1 92.81 322 MET B C 1
ATOM 8055 O O . MET B 1 322 ? -28.984 -1.729 -0.069 1 92.81 322 MET B O 1
ATOM 8059 N N . LYS B 1 323 ? -28.438 -3.863 -0.225 1 89.44 323 LYS B N 1
ATOM 8060 C CA . LYS B 1 323 ? -27.219 -3.666 0.556 1 89.44 323 LYS B CA 1
ATOM 8061 C C . LYS B 1 323 ? -26.219 -2.816 -0.208 1 89.44 323 LYS B C 1
ATOM 8063 O O . LYS B 1 323 ? -26.078 -2.953 -1.426 1 89.44 323 LYS B O 1
ATOM 8068 N N . ARG B 1 324 ? -25.531 -1.99 0.541 1 84.69 324 ARG B N 1
ATOM 8069 C CA . ARG B 1 324 ? -24.484 -1.183 -0.05 1 84.69 324 ARG B CA 1
ATOM 8070 C C . ARG B 1 324 ? -23.328 -2.061 -0.549 1 84.69 324 ARG B C 1
ATOM 8072 O O . ARG B 1 324 ? -22.906 -2.99 0.141 1 84.69 324 ARG B O 1
ATOM 8079 N N . LYS B 1 325 ? -23 -1.92 -1.841 1 82.69 325 LYS B N 1
ATOM 8080 C CA . LYS B 1 325 ? -21.891 -2.65 -2.438 1 82.69 325 LYS B CA 1
ATOM 8081 C C . LYS B 1 325 ? -21.094 -1.761 -3.389 1 82.69 325 LYS B C 1
ATOM 8083 O O . LYS B 1 325 ? -21.672 -0.999 -4.164 1 82.69 325 LYS B O 1
ATOM 8088 N N . ASN B 1 326 ? -19.812 -1.838 -3.246 1 80.19 326 ASN B N 1
ATOM 8089 C CA . ASN B 1 326 ? -18.969 -1.101 -4.18 1 80.19 326 ASN B CA 1
ATOM 8090 C C . ASN B 1 326 ? -18.844 -1.822 -5.516 1 80.19 326 ASN B C 1
ATOM 8092 O O . ASN B 1 326 ? -18.703 -3.045 -5.555 1 80.19 326 ASN B O 1
ATOM 8096 N N . ILE B 1 327 ? -19.047 -1.137 -6.613 1 87.44 327 ILE B N 1
ATOM 8097 C CA . ILE B 1 327 ? -18.812 -1.658 -7.957 1 87.44 327 ILE B CA 1
ATOM 8098 C C . ILE B 1 327 ? -17.438 -1.229 -8.445 1 87.44 327 ILE B C 1
ATOM 8100 O O . ILE B 1 327 ? -17.266 -0.118 -8.953 1 87.44 327 ILE B O 1
ATOM 8104 N N . ASN B 1 328 ? -16.516 -2.1 -8.414 1 82.62 328 ASN B N 1
ATOM 8105 C CA . ASN B 1 328 ? -15.133 -1.782 -8.766 1 82.62 328 ASN B CA 1
ATOM 8106 C C . ASN B 1 328 ? -14.875 -1.97 -10.258 1 82.62 328 ASN B C 1
ATOM 8108 O O . ASN B 1 328 ? -15.445 -2.863 -10.883 1 82.62 328 ASN B O 1
ATOM 8112 N N . LEU B 1 329 ? -14.023 -1.124 -10.719 1 85.62 329 LEU B N 1
ATOM 8113 C CA . LEU B 1 329 ? -13.602 -1.248 -12.109 1 85.62 329 LEU B CA 1
ATOM 8114 C C . LEU B 1 329 ? -12.711 -2.477 -12.297 1 85.62 329 LEU B C 1
ATOM 8116 O O . LEU B 1 329 ? -11.961 -2.848 -11.391 1 85.62 329 LEU B O 1
ATOM 8120 N N . ASP B 1 330 ? -12.812 -3.125 -13.453 1 82.75 330 ASP B N 1
ATOM 8121 C CA . ASP B 1 330 ? -12 -4.305 -13.734 1 82.75 330 ASP B CA 1
ATOM 8122 C C . ASP B 1 330 ? -10.617 -3.91 -14.25 1 82.75 330 ASP B C 1
ATOM 8124 O O . ASP B 1 330 ? -10.359 -2.732 -14.516 1 82.75 330 ASP B O 1
ATOM 8128 N N . MET B 1 331 ? -9.703 -4.902 -14.172 1 72.75 331 MET B N 1
ATOM 8129 C CA . MET B 1 331 ? -8.43 -4.812 -14.883 1 72.75 331 MET B CA 1
ATOM 8130 C C . MET B 1 331 ? -8.531 -5.465 -16.266 1 72.75 331 MET B C 1
ATOM 8132 O O . MET B 1 331 ? -8.602 -6.688 -16.359 1 72.75 331 MET B O 1
ATOM 8136 N N . ALA B 1 332 ? -8.422 -4.684 -17.219 1 71.44 332 ALA B N 1
ATOM 8137 C CA . ALA B 1 332 ? -8.695 -5.145 -18.578 1 71.44 332 ALA B CA 1
ATOM 8138 C C . ALA B 1 332 ? -7.777 -6.297 -18.969 1 71.44 332 ALA B C 1
ATOM 8140 O O . ALA B 1 332 ? -8.148 -7.148 -19.781 1 71.44 332 ALA B O 1
ATOM 8141 N N . ILE B 1 333 ? -6.605 -6.426 -18.312 1 66.69 333 ILE B N 1
ATOM 8142 C CA . ILE B 1 333 ? -5.625 -7.438 -18.672 1 66.69 333 ILE B CA 1
ATOM 8143 C C . ILE B 1 333 ? -6.02 -8.781 -18.078 1 66.69 333 ILE B C 1
ATOM 8145 O O . ILE B 1 333 ? -5.574 -9.836 -18.547 1 66.69 333 ILE B O 1
ATOM 8149 N N . ARG B 1 334 ? -6.922 -8.734 -17.141 1 73.38 334 ARG B N 1
ATOM 8150 C CA . ARG B 1 334 ? -7.363 -9.961 -16.469 1 73.38 334 ARG B CA 1
ATOM 8151 C C . ARG B 1 334 ? -8.867 -10.156 -16.641 1 73.38 334 ARG B C 1
ATOM 8153 O O . ARG B 1 334 ? -9.664 -9.484 -15.984 1 73.38 334 ARG B O 1
ATOM 8160 N N . TRP B 1 335 ? -9.211 -11.148 -17.328 1 85.5 335 TRP B N 1
ATOM 8161 C CA . TRP B 1 335 ? -10.625 -11.352 -17.625 1 85.5 335 TRP B CA 1
ATOM 8162 C C . TRP B 1 335 ? -11.391 -11.742 -16.359 1 85.5 335 TRP B C 1
ATOM 8164 O O . TRP B 1 335 ? -12.609 -11.57 -16.281 1 85.5 335 TRP B O 1
ATOM 8174 N N . ASN B 1 336 ? -10.719 -12.32 -15.391 1 82.31 336 ASN B N 1
ATOM 8175 C CA . ASN B 1 336 ? -11.375 -12.68 -14.141 1 82.31 336 ASN B CA 1
ATOM 8176 C C . ASN B 1 336 ? -11.922 -11.453 -13.422 1 82.31 336 ASN B C 1
ATOM 8178 O O . ASN B 1 336 ? -12.969 -11.523 -12.773 1 82.31 336 ASN B O 1
ATOM 8182 N N . SER B 1 337 ? -11.203 -10.414 -13.555 1 82.69 337 SER B N 1
ATOM 8183 C CA . SER B 1 337 ? -11.695 -9.164 -12.977 1 82.69 337 SER B CA 1
ATOM 8184 C C . SER B 1 337 ? -12.922 -8.656 -13.719 1 82.69 337 SER B C 1
ATOM 8186 O O . SER B 1 337 ? -13.828 -8.078 -13.117 1 82.69 337 SER B O 1
ATOM 8188 N N . THR B 1 338 ? -12.898 -8.875 -15.016 1 88.31 338 THR B N 1
ATOM 8189 C CA . THR B 1 338 ? -14.07 -8.523 -15.812 1 88.31 338 THR B CA 1
ATOM 8190 C C . THR B 1 338 ? -15.273 -9.375 -15.406 1 88.31 338 THR B C 1
ATOM 8192 O O . THR B 1 338 ? -16.391 -8.875 -15.328 1 88.31 338 THR B O 1
ATOM 8195 N N . TYR B 1 339 ? -15.008 -10.633 -15.203 1 91 339 TYR B N 1
ATOM 8196 C CA . TYR B 1 339 ? -16.047 -11.547 -14.734 1 91 339 TYR B CA 1
ATOM 8197 C C . TYR B 1 339 ? -16.656 -11.055 -13.43 1 91 339 TYR B C 1
ATOM 8199 O O . TYR B 1 339 ? -17.875 -11.023 -13.281 1 91 339 TYR B O 1
ATOM 8207 N N . LYS B 1 340 ? -15.867 -10.578 -12.555 1 88.62 340 LYS B N 1
ATOM 8208 C CA . LYS B 1 340 ? -16.344 -10.094 -11.266 1 88.62 340 LYS B CA 1
ATOM 8209 C C . LYS B 1 340 ? -17.156 -8.812 -11.422 1 88.62 340 LYS B C 1
ATOM 8211 O O . LYS B 1 340 ? -18.172 -8.625 -10.75 1 88.62 340 LYS B O 1
ATOM 8216 N N . LEU B 1 341 ? -16.625 -7.961 -12.203 1 92.38 341 LEU B N 1
ATOM 8217 C CA . LEU B 1 341 ? -17.375 -6.742 -12.492 1 92.38 341 LEU B CA 1
ATOM 8218 C C . LEU B 1 341 ? -18.766 -7.07 -13.039 1 92.38 341 LEU B C 1
ATOM 8220 O O . LEU B 1 341 ? -19.766 -6.5 -12.602 1 92.38 341 LEU B O 1
ATOM 8224 N N . LEU B 1 342 ? -18.828 -8.023 -13.945 1 94.31 342 LEU B N 1
ATOM 8225 C CA . LEU B 1 342 ? -20.094 -8.414 -14.555 1 94.31 342 LEU B CA 1
ATOM 8226 C C . LEU B 1 342 ? -21.016 -9.055 -13.531 1 94.31 342 LEU B C 1
ATOM 8228 O O . LEU B 1 342 ? -22.234 -8.805 -13.539 1 94.31 342 LEU B O 1
ATOM 8232 N N . GLN B 1 343 ? -20.453 -9.812 -12.688 1 93.25 343 GLN B N 1
ATOM 8233 C CA . GLN B 1 343 ? -21.234 -10.438 -11.625 1 93.25 343 GLN B CA 1
ATOM 8234 C C . GLN B 1 343 ? -21.875 -9.383 -10.727 1 93.25 343 GLN B C 1
ATOM 8236 O O . GLN B 1 343 ? -23.062 -9.477 -10.406 1 93.25 343 GLN B O 1
ATOM 8241 N N . ASN B 1 344 ? -21.141 -8.406 -10.391 1 92.25 344 ASN B N 1
ATOM 8242 C CA . ASN B 1 344 ? -21.609 -7.375 -9.477 1 92.25 344 ASN B CA 1
ATOM 8243 C C . ASN B 1 344 ? -22.625 -6.449 -10.141 1 92.25 344 ASN B C 1
ATOM 8245 O O . ASN B 1 344 ? -23.672 -6.152 -9.57 1 92.25 344 ASN B O 1
ATOM 8249 N N . ILE B 1 345 ? -22.281 -6.031 -11.312 1 94.31 345 ILE B N 1
ATOM 8250 C CA . ILE B 1 345 ? -23.125 -5.043 -11.977 1 94.31 345 ILE B CA 1
ATOM 8251 C C . ILE B 1 345 ? -24.469 -5.672 -12.344 1 94.31 345 ILE B C 1
ATOM 8253 O O . ILE B 1 345 ? -25.5 -5.004 -12.289 1 94.31 345 ILE B O 1
ATOM 8257 N N . THR B 1 346 ? -24.516 -6.938 -12.766 1 94.94 346 THR B N 1
ATOM 8258 C CA . THR B 1 346 ? -25.766 -7.598 -13.133 1 94.94 346 THR B CA 1
ATOM 8259 C C . THR B 1 346 ? -26.625 -7.84 -11.898 1 94.94 346 THR B C 1
ATOM 8261 O O . THR B 1 346 ? -27.859 -7.75 -11.961 1 94.94 346 THR B O 1
ATOM 8264 N N . LYS B 1 347 ? -26 -8.109 -10.805 1 93.94 347 LYS B N 1
ATOM 8265 C CA . LYS B 1 347 ? -26.719 -8.289 -9.547 1 93.94 347 LYS B CA 1
ATOM 8266 C C . LYS B 1 347 ? -27.375 -6.984 -9.102 1 93.94 347 LYS B C 1
ATOM 8268 O O . LYS B 1 347 ? -28.438 -7.004 -8.469 1 93.94 347 LYS B O 1
ATOM 8273 N N . TYR B 1 348 ? -26.797 -5.863 -9.477 1 95.31 348 TYR B N 1
ATOM 8274 C CA . TYR B 1 348 ? -27.297 -4.555 -9.055 1 95.31 348 TYR B CA 1
ATOM 8275 C C . TYR B 1 348 ? -27.922 -3.809 -10.234 1 95.31 348 TYR B C 1
ATOM 8277 O O . TYR B 1 348 ? -27.859 -2.576 -10.289 1 95.31 348 TYR B O 1
ATOM 8285 N N . ARG B 1 349 ? -28.453 -4.535 -11.156 1 95.12 349 ARG B N 1
ATOM 8286 C CA . ARG B 1 349 ? -29 -3.975 -12.391 1 95.12 349 ARG B CA 1
ATOM 8287 C C . ARG B 1 349 ? -30.016 -2.881 -12.086 1 95.12 349 ARG B C 1
ATOM 8289 O O . ARG B 1 349 ? -29.953 -1.783 -12.641 1 95.12 349 ARG B O 1
ATOM 8296 N N . LYS B 1 350 ? -30.891 -3.078 -11.141 1 95.06 350 LYS B N 1
ATOM 8297 C CA . LYS B 1 350 ? -31.938 -2.111 -10.828 1 95.06 350 LYS B CA 1
ATOM 8298 C C . LYS B 1 350 ? -31.359 -0.845 -10.211 1 95.06 350 LYS B C 1
ATOM 8300 O O . LYS B 1 350 ? -31.828 0.261 -10.484 1 95.06 350 LYS B O 1
ATOM 8305 N N . VAL B 1 351 ? -30.391 -1.031 -9.375 1 95.75 351 VAL B N 1
ATOM 8306 C CA . VAL B 1 351 ? -29.734 0.105 -8.742 1 95.75 351 VAL B CA 1
ATOM 8307 C C . VAL B 1 351 ? -29.016 0.949 -9.789 1 95.75 351 VAL B C 1
ATOM 8309 O O . VAL B 1 351 ? -29.062 2.18 -9.75 1 95.75 351 VAL B O 1
ATOM 8312 N N . VAL B 1 352 ? -28.359 0.269 -10.758 1 95.19 352 VAL B N 1
ATOM 8313 C CA . VAL B 1 352 ? -27.625 0.946 -11.812 1 95.19 352 VAL B CA 1
ATOM 8314 C C . VAL B 1 352 ? -28.578 1.731 -12.703 1 95.19 352 VAL B C 1
ATOM 8316 O O . VAL B 1 352 ? -28.281 2.865 -13.094 1 95.19 352 VAL B O 1
ATOM 8319 N N . GLU B 1 353 ? -29.703 1.131 -12.977 1 93.75 353 GLU B N 1
ATOM 8320 C CA . GLU B 1 353 ? -30.719 1.81 -13.781 1 93.75 353 GLU B CA 1
ATOM 8321 C C . GLU B 1 353 ? -31.234 3.059 -13.078 1 93.75 353 GLU B C 1
ATOM 8323 O O . GLU B 1 353 ? -31.375 4.113 -13.695 1 93.75 353 GLU B O 1
ATOM 8328 N N . LEU B 1 354 ? -31.453 2.936 -11.797 1 94.19 354 LEU B N 1
ATOM 8329 C CA . LEU B 1 354 ? -31.906 4.078 -11.008 1 94.19 354 LEU B CA 1
ATOM 8330 C C . LEU B 1 354 ? -30.828 5.152 -10.938 1 94.19 354 LEU B C 1
ATOM 8332 O O . LEU B 1 354 ? -31.125 6.344 -11 1 94.19 354 LEU B O 1
ATOM 8336 N N . TYR B 1 355 ? -29.562 4.77 -10.766 1 93.75 355 TYR B N 1
ATOM 8337 C CA . TYR B 1 355 ? -28.422 5.68 -10.734 1 93.75 355 TYR B CA 1
ATOM 8338 C C . TYR B 1 355 ? -28.344 6.5 -12.016 1 93.75 355 TYR B C 1
ATOM 8340 O O . TYR B 1 355 ? -28.141 7.715 -11.969 1 93.75 355 TYR B O 1
ATOM 8348 N N . GLU B 1 356 ? -28.578 5.789 -13.125 1 90.69 356 GLU B N 1
ATOM 8349 C CA . GLU B 1 356 ? -28.531 6.469 -14.414 1 90.69 356 GLU B CA 1
ATOM 8350 C C . GLU B 1 356 ? -29.641 7.512 -14.531 1 90.69 356 GLU B C 1
ATOM 8352 O O . GLU B 1 356 ? -29.422 8.609 -15.047 1 90.69 356 GLU B O 1
ATOM 8357 N N . ILE B 1 357 ? -30.703 7.18 -14 1 89.81 357 ILE B N 1
ATOM 8358 C CA . ILE B 1 357 ? -31.844 8.086 -14.039 1 89.81 357 ILE B CA 1
ATOM 8359 C C . ILE B 1 357 ? -31.578 9.297 -13.148 1 89.81 357 ILE B C 1
ATOM 8361 O O . ILE B 1 357 ? -31.812 10.438 -13.555 1 89.81 357 ILE B O 1
ATOM 8365 N N . GLN B 1 358 ? -31.062 9.086 -12.016 1 90.06 358 GLN B N 1
ATOM 8366 C CA . GLN B 1 358 ? -30.797 10.164 -11.07 1 90.06 358 GLN B CA 1
ATOM 8367 C C . GLN B 1 358 ? -29.672 11.07 -11.57 1 90.06 358 GLN B C 1
ATOM 8369 O O . GLN B 1 358 ? -29.703 12.281 -11.328 1 90.06 358 GLN B O 1
ATOM 8374 N N . LEU B 1 359 ? -28.75 10.445 -12.148 1 88.12 359 LEU B N 1
ATOM 8375 C CA . LEU B 1 359 ? -27.656 11.234 -12.711 1 88.12 359 LEU B CA 1
ATOM 8376 C C . LEU B 1 359 ? -28.172 12.203 -13.766 1 88.12 359 LEU B C 1
ATOM 8378 O O . LEU B 1 359 ? -27.703 13.344 -13.844 1 88.12 359 LEU B O 1
ATOM 8382 N N . LEU B 1 360 ? -29.016 11.727 -14.578 1 82.25 360 LEU B N 1
ATOM 8383 C CA . LEU B 1 360 ? -29.594 12.555 -15.625 1 82.25 360 LEU B CA 1
ATOM 8384 C C . LEU B 1 360 ? -30.422 13.688 -15.031 1 82.25 360 LEU B C 1
ATOM 8386 O O . LEU B 1 360 ? -30.438 14.805 -15.555 1 82.25 360 LEU B O 1
ATOM 8390 N N . ASN B 1 361 ? -30.984 13.414 -13.953 1 81.75 361 ASN B N 1
ATOM 8391 C CA . ASN B 1 361 ? -31.828 14.406 -13.297 1 81.75 361 ASN B CA 1
ATOM 8392 C C . ASN B 1 361 ? -31 15.492 -12.617 1 81.75 361 ASN B C 1
ATOM 8394 O O . ASN B 1 361 ? -31.438 16.641 -12.523 1 81.75 361 ASN B O 1
ATOM 8398 N N . ASN B 1 362 ? -29.922 15.094 -12.016 1 74.69 362 ASN B N 1
ATOM 8399 C CA . ASN B 1 362 ? -29.094 16.031 -11.273 1 74.69 362 ASN B CA 1
ATOM 8400 C C . ASN B 1 362 ? -28.188 16.844 -12.203 1 74.69 362 ASN B C 1
ATOM 8402 O O . ASN B 1 362 ? -27.359 17.625 -11.75 1 74.69 362 ASN B O 1
ATOM 8406 N N . ASP B 1 363 ? -28.406 16.922 -13.516 1 62.5 363 ASP B N 1
ATOM 8407 C CA . ASP B 1 363 ? -27.703 17.688 -14.531 1 62.5 363 ASP B CA 1
ATOM 8408 C C . ASP B 1 363 ? -26.203 17.375 -14.508 1 62.5 363 ASP B C 1
ATOM 8410 O O . ASP B 1 363 ? -25.375 18.25 -14.766 1 62.5 363 ASP B O 1
ATOM 8414 N N . CYS B 1 364 ? -25.844 16.391 -13.82 1 56.5 364 CYS B N 1
ATOM 8415 C CA . CYS B 1 364 ? -24.406 16.094 -13.828 1 56.5 364 CYS B CA 1
ATOM 8416 C C . CYS B 1 364 ? -23.969 15.57 -15.195 1 56.5 364 CYS B C 1
ATOM 8418 O O . CYS B 1 364 ? -24.703 14.805 -15.836 1 56.5 364 CYS B O 1
ATOM 8420 N N . ASP B 1 365 ? -23.391 16.453 -16.016 1 53.5 365 ASP B N 1
ATOM 8421 C CA . ASP B 1 365 ? -22.875 16.188 -17.359 1 53.5 365 ASP B CA 1
ATOM 8422 C C . ASP B 1 365 ? -22.359 14.758 -17.484 1 53.5 365 ASP B C 1
ATOM 8424 O O . ASP B 1 365 ? -21.141 14.516 -17.422 1 53.5 365 ASP B O 1
ATOM 8428 N N . ALA B 1 366 ? -23.031 13.93 -16.891 1 57.84 366 ALA B N 1
ATOM 8429 C CA . ALA B 1 366 ? -22.359 12.633 -16.922 1 57.84 366 ALA B CA 1
ATOM 8430 C C . ALA B 1 366 ? -22.5 11.969 -18.297 1 57.84 366 ALA B C 1
ATOM 8432 O O . ALA B 1 366 ? -23.609 11.797 -18.781 1 57.84 366 ALA B O 1
ATOM 8433 N N . ASP B 1 367 ? -21.578 12.289 -19.172 1 64.25 367 ASP B N 1
ATOM 8434 C CA . ASP B 1 367 ? -21.359 11.578 -20.438 1 64.25 367 ASP B CA 1
ATOM 8435 C C . ASP B 1 367 ? -21.328 10.07 -20.203 1 64.25 367 ASP B C 1
ATOM 8437 O O . ASP B 1 367 ? -20.328 9.414 -20.5 1 64.25 367 ASP B O 1
ATOM 8441 N N . ILE B 1 368 ? -22.422 9.617 -19.484 1 76.44 368 ILE B N 1
ATOM 8442 C CA . ILE B 1 368 ? -22.438 8.164 -19.359 1 76.44 368 ILE B CA 1
ATOM 8443 C C . ILE B 1 368 ? -23.391 7.559 -20.375 1 76.44 368 ILE B C 1
ATOM 8445 O O . ILE B 1 368 ? -24.484 8.078 -20.594 1 76.44 368 ILE B O 1
ATOM 8449 N N . ASP B 1 369 ? -22.938 6.66 -21.156 1 82.12 369 ASP B N 1
ATOM 8450 C CA . ASP B 1 369 ? -23.781 5.867 -22.047 1 82.12 369 ASP B CA 1
ATOM 8451 C C . ASP B 1 369 ? -24.594 4.844 -21.266 1 82.12 369 ASP B C 1
ATOM 8453 O O . ASP B 1 369 ? -24.047 3.863 -20.766 1 82.12 369 ASP B O 1
ATOM 8457 N N . ALA B 1 370 ? -25.938 5.152 -21.203 1 86.88 370 ALA B N 1
ATOM 8458 C CA . ALA B 1 370 ? -26.812 4.25 -20.453 1 86.88 370 ALA B CA 1
ATOM 8459 C C . ALA B 1 370 ? -26.812 2.85 -21.062 1 86.88 370 ALA B C 1
ATOM 8461 O O . ALA B 1 370 ? -26.719 2.699 -22.281 1 86.88 370 ALA B O 1
ATOM 8462 N N . LEU B 1 371 ? -26.953 1.881 -20.203 1 92.38 371 LEU B N 1
ATOM 8463 C CA . LEU B 1 371 ? -26.953 0.493 -20.656 1 92.38 371 LEU B CA 1
ATOM 8464 C C . LEU B 1 371 ? -28.312 0.106 -21.219 1 92.38 371 LEU B C 1
ATOM 8466 O O . LEU B 1 371 ? -29.328 0.254 -20.531 1 92.38 371 LEU B O 1
ATOM 8470 N N . SER B 1 372 ? -28.312 -0.344 -22.438 1 92.75 372 SER B N 1
ATOM 8471 C CA . SER B 1 372 ? -29.547 -0.794 -23.094 1 92.75 372 SER B CA 1
ATOM 8472 C C . SER B 1 372 ? -29.875 -2.232 -22.703 1 92.75 372 SER B C 1
ATOM 8474 O O . SER B 1 372 ? -29.078 -2.904 -22.047 1 92.75 372 SER B O 1
ATOM 8476 N N . ASP B 1 373 ? -31.031 -2.691 -23.109 1 92.94 373 ASP B N 1
ATOM 8477 C CA . ASP B 1 373 ? -31.422 -4.082 -22.875 1 92.94 373 ASP B CA 1
ATOM 8478 C C . ASP B 1 373 ? -30.469 -5.035 -23.578 1 92.94 373 ASP B C 1
ATOM 8480 O O . ASP B 1 373 ? -30.203 -6.133 -23.094 1 92.94 373 ASP B O 1
ATOM 8484 N N . TYR B 1 374 ? -30.016 -4.523 -24.641 1 92.31 374 TYR B N 1
ATOM 8485 C CA . TYR B 1 374 ? -29.016 -5.297 -25.375 1 92.31 374 TYR B CA 1
ATOM 8486 C C . TYR B 1 374 ? -27.75 -5.461 -24.547 1 92.31 374 TYR B C 1
ATOM 8488 O O . TYR B 1 374 ? -27.219 -6.562 -24.422 1 92.31 374 TYR B O 1
ATOM 8496 N N . ASP B 1 375 ? -27.359 -4.41 -23.984 1 94.31 375 ASP B N 1
ATOM 8497 C CA . ASP B 1 375 ? -26.141 -4.426 -23.188 1 94.31 375 ASP B CA 1
ATOM 8498 C C . ASP B 1 375 ? -26.281 -5.359 -21.984 1 94.31 375 ASP B C 1
ATOM 8500 O O . ASP B 1 375 ? -25.359 -6.109 -21.672 1 94.31 375 ASP B O 1
ATOM 8504 N N . TRP B 1 376 ? -27.422 -5.293 -21.438 1 95.12 376 TRP B N 1
ATOM 8505 C CA . TRP B 1 376 ? -27.656 -6.152 -20.281 1 95.12 376 TRP B CA 1
ATOM 8506 C C . TRP B 1 376 ? -27.688 -7.621 -20.688 1 95.12 376 TRP B C 1
ATOM 8508 O O . TRP B 1 376 ? -27.188 -8.484 -19.969 1 95.12 376 TRP B O 1
ATOM 8518 N N . HIS B 1 377 ? -28.203 -7.859 -21.828 1 93.62 377 HIS B N 1
ATOM 8519 C CA . HIS B 1 377 ? -28.25 -9.227 -22.328 1 93.62 377 HIS B CA 1
ATOM 8520 C C . HIS B 1 377 ? -26.844 -9.758 -22.609 1 93.62 377 HIS B C 1
ATOM 8522 O O . HIS B 1 377 ? -26.531 -10.891 -22.234 1 93.62 377 HIS B O 1
ATOM 8528 N N . VAL B 1 378 ? -26.125 -8.953 -23.188 1 93.5 378 VAL B N 1
ATOM 8529 C CA . VAL B 1 378 ? -24.734 -9.32 -23.469 1 93.5 378 VAL B CA 1
ATOM 8530 C C . VAL B 1 378 ? -23.984 -9.562 -22.156 1 93.5 378 VAL B C 1
ATOM 8532 O O . VAL B 1 378 ? -23.234 -10.523 -22.047 1 93.5 378 VAL B O 1
ATOM 8535 N N . ALA B 1 379 ? -24.203 -8.75 -21.188 1 94.81 379 ALA B N 1
ATOM 8536 C CA . ALA B 1 379 ? -23.562 -8.875 -19.875 1 94.81 379 ALA B CA 1
ATOM 8537 C C . ALA B 1 379 ? -23.906 -10.211 -19.219 1 94.81 379 ALA B C 1
ATOM 8539 O O . ALA B 1 379 ? -23.047 -10.883 -18.672 1 94.81 379 ALA B O 1
ATOM 8540 N N . ASP B 1 380 ? -25.109 -10.578 -19.328 1 94.56 380 ASP B N 1
ATOM 8541 C CA . ASP B 1 380 ? -25.562 -11.828 -18.75 1 94.56 380 ASP B CA 1
ATOM 8542 C C . ASP B 1 380 ? -24.906 -13.031 -19.438 1 94.56 380 ASP B C 1
ATOM 8544 O O . ASP B 1 380 ? -24.469 -13.969 -18.781 1 94.56 380 ASP B O 1
ATOM 8548 N N . LEU B 1 381 ? -24.875 -12.953 -20.703 1 92.94 381 LEU B N 1
ATOM 8549 C CA . LEU B 1 381 ? -24.281 -14.055 -21.469 1 92.94 381 LEU B CA 1
ATOM 8550 C C . LEU B 1 381 ? -22.797 -14.18 -21.172 1 92.94 381 LEU B C 1
ATOM 8552 O O . LEU B 1 381 ? -22.281 -15.297 -21.016 1 92.94 381 LEU B O 1
ATOM 8556 N N . LEU B 1 382 ? -22.141 -13.055 -21.125 1 93.94 382 LEU B N 1
ATOM 8557 C CA . LEU B 1 382 ? -20.719 -13.062 -20.828 1 93.94 382 LEU B CA 1
ATOM 8558 C C . LEU B 1 382 ? -20.453 -13.602 -19.422 1 93.94 382 LEU B C 1
ATOM 8560 O O . LEU B 1 382 ? -19.5 -14.367 -19.219 1 93.94 382 LEU B O 1
ATOM 8564 N N . ARG B 1 383 ? -21.219 -13.156 -18.531 1 94.31 383 ARG B N 1
ATOM 8565 C CA . ARG B 1 383 ? -21.078 -13.625 -17.156 1 94.31 383 ARG B CA 1
ATOM 8566 C C . ARG B 1 383 ? -21.188 -15.141 -17.078 1 94.31 383 ARG B C 1
ATOM 8568 O O . ARG B 1 383 ? -20.375 -15.797 -16.438 1 94.31 383 ARG B O 1
ATOM 8575 N N . ASP B 1 384 ? -22.109 -15.695 -17.766 1 93.06 384 ASP B N 1
ATOM 8576 C CA . ASP B 1 384 ? -22.312 -17.141 -17.75 1 93.06 384 ASP B CA 1
ATOM 8577 C C . ASP B 1 384 ? -21.188 -17.875 -18.469 1 93.06 384 ASP B C 1
ATOM 8579 O O . ASP B 1 384 ? -20.75 -18.938 -18.031 1 93.06 384 ASP B O 1
ATOM 8583 N N . LEU B 1 385 ? -20.828 -17.344 -19.547 1 93.31 385 LEU B N 1
ATOM 8584 C CA . LEU B 1 385 ? -19.719 -17.906 -20.281 1 93.31 385 LEU B CA 1
ATOM 8585 C C . LEU B 1 385 ? -18.453 -17.953 -19.406 1 93.31 385 LEU B C 1
ATOM 8587 O O . LEU B 1 385 ? -17.766 -18.969 -19.344 1 93.31 385 LEU B O 1
ATOM 8591 N N . PHE B 1 386 ? -18.188 -16.828 -18.719 1 92.62 386 PHE B N 1
ATOM 8592 C CA . PHE B 1 386 ? -16.984 -16.703 -17.906 1 92.62 386 PHE B CA 1
ATOM 8593 C C . PHE B 1 386 ? -17.031 -17.625 -16.703 1 92.62 386 PHE B C 1
ATOM 8595 O O . PHE B 1 386 ? -16 -18.062 -16.203 1 92.62 386 PHE B O 1
ATOM 8602 N N . GLU B 1 387 ? -18.172 -17.922 -16.219 1 92 387 GLU B N 1
ATOM 8603 C CA . GLU B 1 387 ? -18.312 -18.844 -15.094 1 92 387 GLU B CA 1
ATOM 8604 C C . GLU B 1 387 ? -17.688 -20.188 -15.414 1 92 387 GLU B C 1
ATOM 8606 O O . GLU B 1 387 ? -17 -20.781 -14.57 1 92 387 GLU B O 1
ATOM 8611 N N . ASN B 1 388 ? -17.938 -20.625 -16.609 1 90.81 388 ASN B N 1
ATOM 8612 C CA . ASN B 1 388 ? -17.359 -21.875 -17.062 1 90.81 388 ASN B CA 1
ATOM 8613 C C . ASN B 1 388 ? -15.836 -21.797 -17.156 1 90.81 388 ASN B C 1
ATOM 8615 O O . ASN B 1 388 ? -15.133 -22.719 -16.719 1 90.81 388 ASN B O 1
ATOM 8619 N N . PHE B 1 389 ? -15.391 -20.734 -17.688 1 92.62 389 PHE B N 1
ATOM 8620 C CA . PHE B 1 389 ? -13.953 -20.547 -17.828 1 92.62 389 PHE B CA 1
ATOM 8621 C C . PHE B 1 389 ? -13.289 -20.391 -16.469 1 92.62 389 PHE B C 1
ATOM 8623 O O . PHE B 1 389 ? -12.156 -20.828 -16.266 1 92.62 389 PHE B O 1
ATOM 8630 N N . ASP B 1 390 ? -14.008 -19.719 -15.555 1 89.12 390 ASP B N 1
ATOM 8631 C CA . ASP B 1 390 ? -13.484 -19.531 -14.203 1 89.12 390 ASP B CA 1
ATOM 8632 C C . ASP B 1 390 ? -13.312 -20.875 -13.492 1 89.12 390 ASP B C 1
ATOM 8634 O O . ASP B 1 390 ? -12.32 -21.078 -12.797 1 89.12 390 ASP B O 1
ATOM 8638 N N . THR B 1 391 ? -14.18 -21.75 -13.688 1 88.62 391 THR B N 1
ATOM 8639 C CA . THR B 1 391 ? -14.102 -23.078 -13.102 1 88.62 391 THR B CA 1
ATOM 8640 C C . THR B 1 391 ? -12.883 -23.844 -13.641 1 88.62 391 THR B C 1
ATOM 8642 O O . THR B 1 391 ? -12.133 -24.438 -12.875 1 88.62 391 THR B O 1
ATOM 8645 N N . SER B 1 392 ? -12.734 -23.828 -14.953 1 90.75 392 SER B N 1
ATOM 8646 C CA . SER B 1 392 ? -11.594 -24.5 -15.57 1 90.75 392 SER B CA 1
ATOM 8647 C C . SER B 1 392 ? -10.281 -23.906 -15.078 1 90.75 392 SER B C 1
ATOM 8649 O O . SER B 1 392 ? -9.328 -24.641 -14.797 1 90.75 392 SER B O 1
ATOM 8651 N N . THR B 1 393 ? -10.242 -22.594 -14.992 1 88.69 393 THR B N 1
ATOM 8652 C CA . THR B 1 393 ? -9.039 -21.922 -14.523 1 88.69 393 THR B CA 1
ATOM 8653 C C . THR B 1 393 ? -8.695 -22.359 -13.102 1 88.69 393 THR B C 1
ATOM 8655 O O . THR B 1 393 ? -7.527 -22.609 -12.781 1 88.69 393 THR B O 1
ATOM 8658 N N . ASN B 1 394 ? -9.688 -22.469 -12.281 1 86.38 394 ASN B N 1
ATOM 8659 C CA . ASN B 1 394 ? -9.469 -22.891 -10.898 1 86.38 394 ASN B CA 1
ATOM 8660 C C . ASN B 1 394 ? -8.914 -24.312 -10.844 1 86.38 394 ASN B C 1
ATOM 8662 O O . ASN B 1 394 ? -8.078 -24.625 -9.992 1 86.38 394 ASN B O 1
ATOM 8666 N N . ILE B 1 395 ? -9.344 -25.125 -11.719 1 89.44 395 ILE B N 1
ATOM 8667 C CA . ILE B 1 395 ? -8.867 -26.516 -11.773 1 89.44 395 ILE B CA 1
ATOM 8668 C C . ILE B 1 395 ? -7.418 -26.531 -12.242 1 89.44 395 ILE B C 1
ATOM 8670 O O . ILE B 1 395 ? -6.586 -27.25 -11.68 1 89.44 395 ILE B O 1
ATOM 8674 N N . PHE B 1 396 ? -7.105 -25.719 -13.25 1 90.62 396 PHE B N 1
ATOM 8675 C CA . PHE B 1 396 ? -5.746 -25.656 -13.773 1 90.62 396 PHE B CA 1
ATOM 8676 C C . PHE B 1 396 ? -4.781 -25.172 -12.695 1 90.62 396 PHE B C 1
ATOM 8678 O O . PHE B 1 396 ? -3.607 -25.547 -12.695 1 90.62 396 PHE B O 1
ATOM 8685 N N . CYS B 1 397 ? -5.285 -24.406 -11.773 1 86.25 397 CYS B N 1
ATOM 8686 C CA . CYS B 1 397 ? -4.402 -23.703 -10.852 1 86.25 397 CYS B CA 1
ATOM 8687 C C . CYS B 1 397 ? -4.316 -24.438 -9.516 1 86.25 397 CYS B C 1
ATOM 8689 O O . CYS B 1 397 ? -3.803 -23.875 -8.539 1 86.25 397 CYS B O 1
ATOM 8691 N N . GLY B 1 398 ? -4.781 -25.625 -9.469 1 84.38 398 GLY B N 1
ATOM 8692 C CA . GLY B 1 398 ? -4.645 -26.406 -8.25 1 84.38 398 GLY B CA 1
ATOM 8693 C C . GLY B 1 398 ? -3.199 -26.688 -7.883 1 84.38 398 GLY B C 1
ATOM 8694 O O . GLY B 1 398 ? -2.357 -26.891 -8.758 1 84.38 398 GLY B O 1
ATOM 8695 N N . VAL B 1 399 ? -2.883 -26.734 -6.539 1 83.69 399 VAL B N 1
ATOM 8696 C CA . VAL B 1 399 ? -1.495 -26.859 -6.109 1 83.69 399 VAL B CA 1
ATOM 8697 C C . VAL B 1 399 ? -1.272 -28.25 -5.508 1 83.69 399 VAL B C 1
ATOM 8699 O O . VAL B 1 399 ? -0.228 -28.875 -5.727 1 83.69 399 VAL B O 1
ATOM 8702 N N . TYR B 1 400 ? -2.207 -28.844 -4.781 1 86.94 400 TYR B N 1
ATOM 8703 C CA . TYR B 1 400 ? -1.942 -30.047 -3.988 1 86.94 400 TYR B CA 1
ATOM 8704 C C . TYR B 1 400 ? -2.633 -31.266 -4.59 1 86.94 400 TYR B C 1
ATOM 8706 O O . TYR B 1 400 ? -2.783 -32.281 -3.922 1 86.94 400 TYR B O 1
ATOM 8714 N N . TYR B 1 401 ? -3.115 -31.109 -5.805 1 89.94 401 TYR B N 1
ATOM 8715 C CA . TYR B 1 401 ? -3.609 -32.25 -6.543 1 89.94 401 TYR B CA 1
ATOM 8716 C C . TYR B 1 401 ? -3.111 -32.25 -7.984 1 89.94 401 TYR B C 1
ATOM 8718 O O . TYR B 1 401 ? -2.779 -31.188 -8.516 1 89.94 401 TYR B O 1
ATOM 8726 N N . PRO B 1 402 ? -3.084 -33.406 -8.539 1 95.5 402 PRO B N 1
ATOM 8727 C CA . PRO B 1 402 ? -2.609 -33.469 -9.922 1 95.5 402 PRO B CA 1
ATOM 8728 C C . PRO B 1 402 ? -3.553 -32.75 -10.898 1 95.5 402 PRO B C 1
ATOM 8730 O O . PRO B 1 402 ? -4.766 -32.969 -10.852 1 95.5 402 PRO B O 1
ATOM 8733 N N . THR B 1 403 ? -2.992 -31.953 -11.75 1 94.75 403 THR B N 1
ATOM 8734 C CA . THR B 1 403 ? -3.791 -31.203 -12.711 1 94.75 403 THR B CA 1
ATOM 8735 C C . THR B 1 403 ? -3.598 -31.734 -14.125 1 94.75 403 THR B C 1
ATOM 8737 O O . THR B 1 403 ? -4.461 -31.562 -14.984 1 94.75 403 THR B O 1
ATOM 8740 N N . SER B 1 404 ? -2.553 -32.438 -14.391 1 97.06 404 SER B N 1
ATOM 8741 C CA . SER B 1 404 ? -2.215 -32.875 -15.734 1 97.06 404 SER B CA 1
ATOM 8742 C C . SER B 1 404 ? -3.27 -33.844 -16.266 1 97.06 404 SER B C 1
ATOM 8744 O O . SER B 1 404 ? -3.623 -33.781 -17.453 1 97.06 404 SER B O 1
ATOM 8746 N N . ASN B 1 405 ? -3.811 -34.688 -15.414 1 95.94 405 ASN B N 1
ATOM 8747 C CA . ASN B 1 405 ? -4.781 -35.688 -15.844 1 95.94 405 ASN B CA 1
ATOM 8748 C C . ASN B 1 405 ? -6.156 -35.062 -16.078 1 95.94 405 ASN B C 1
ATOM 8750 O O . ASN B 1 405 ? -7.047 -35.719 -16.641 1 95.94 405 ASN B O 1
ATOM 8754 N N . ARG B 1 406 ? -6.289 -33.812 -15.773 1 94.19 406 ARG B N 1
ATOM 8755 C CA . ARG B 1 406 ? -7.598 -33.156 -15.852 1 94.19 406 ARG B CA 1
ATOM 8756 C C . ARG B 1 406 ? -7.68 -32.219 -17.047 1 94.19 406 ARG B C 1
ATOM 8758 O O . ARG B 1 406 ? -8.75 -31.719 -17.359 1 94.19 406 ARG B O 1
ATOM 8765 N N . VAL B 1 407 ? -6.562 -32.031 -17.703 1 95.75 407 VAL B N 1
ATOM 8766 C CA . VAL B 1 407 ? -6.449 -31 -18.734 1 95.75 407 VAL B CA 1
ATOM 8767 C C . VAL B 1 407 ? -7.379 -31.328 -19.906 1 95.75 407 VAL B C 1
ATOM 8769 O O . VAL B 1 407 ? -8.148 -30.484 -20.359 1 95.75 407 VAL B O 1
ATOM 8772 N N . ILE B 1 408 ? -7.371 -32.562 -20.359 1 95 408 ILE B N 1
ATOM 8773 C CA . ILE B 1 408 ? -8.141 -32.938 -21.531 1 95 408 ILE B CA 1
ATOM 8774 C C . ILE B 1 408 ? -9.633 -32.812 -21.25 1 95 408 ILE B C 1
ATOM 8776 O O . ILE B 1 408 ? -10.398 -32.344 -22.094 1 95 408 ILE B O 1
ATOM 8780 N N . MET B 1 409 ? -10.023 -33.188 -20.094 1 93.5 409 MET B N 1
ATOM 8781 C CA . MET B 1 409 ? -11.414 -33 -19.688 1 93.5 409 MET B CA 1
ATOM 8782 C C . MET B 1 409 ? -11.812 -31.531 -19.75 1 93.5 409 MET B C 1
ATOM 8784 O O . MET B 1 409 ? -12.875 -31.203 -20.266 1 93.5 409 MET B O 1
ATOM 8788 N N . GLN B 1 410 ? -10.969 -30.734 -19.219 1 93.88 410 GLN B N 1
ATOM 8789 C CA . GLN B 1 410 ? -11.281 -29.312 -19.172 1 93.88 410 GLN B CA 1
ATOM 8790 C C . GLN B 1 410 ? -11.273 -28.703 -20.562 1 93.88 410 GLN B C 1
ATOM 8792 O O . GLN B 1 410 ? -12.109 -27.844 -20.891 1 93.88 410 GLN B O 1
ATOM 8797 N N . ILE B 1 411 ? -10.297 -29.109 -21.375 1 94.94 411 ILE B N 1
ATOM 8798 C CA . ILE B 1 411 ? -10.25 -28.641 -22.766 1 94.94 411 ILE B CA 1
ATOM 8799 C C . ILE B 1 411 ? -11.539 -29.031 -23.484 1 94.94 411 ILE B C 1
ATOM 8801 O O . ILE B 1 411 ? -12.117 -28.219 -24.219 1 94.94 411 ILE B O 1
ATOM 8805 N N . THR B 1 412 ? -12 -30.234 -23.25 1 93.94 412 THR B N 1
ATOM 8806 C CA . THR B 1 412 ? -13.234 -30.703 -23.844 1 93.94 412 THR B CA 1
ATOM 8807 C C . THR B 1 412 ? -14.43 -29.891 -23.359 1 93.94 412 THR B C 1
ATOM 8809 O O . THR B 1 412 ? -15.281 -29.484 -24.141 1 93.94 412 THR B O 1
ATOM 8812 N N . ASN B 1 413 ? -14.469 -29.641 -22.078 1 93.5 413 ASN B N 1
ATOM 8813 C CA . ASN B 1 413 ? -15.539 -28.828 -21.516 1 93.5 413 ASN B CA 1
ATOM 8814 C C . ASN B 1 413 ? -15.57 -27.438 -22.125 1 93.5 413 ASN B C 1
ATOM 8816 O O . ASN B 1 413 ? -16.641 -26.922 -22.453 1 93.5 413 ASN B O 1
ATOM 8820 N N . ILE B 1 414 ? -14.422 -26.844 -22.234 1 94.31 414 ILE B N 1
ATOM 8821 C CA . ILE B 1 414 ? -14.32 -25.5 -22.812 1 94.31 414 ILE B CA 1
ATOM 8822 C C . ILE B 1 414 ? -14.828 -25.516 -24.25 1 94.31 414 ILE B C 1
ATOM 8824 O O . ILE B 1 414 ? -15.562 -24.625 -24.672 1 94.31 414 ILE B O 1
ATOM 8828 N N . PHE B 1 415 ? -14.453 -26.547 -24.922 1 93.69 415 PHE B N 1
ATOM 8829 C CA . PHE B 1 415 ? -14.867 -26.672 -26.328 1 93.69 415 PHE B CA 1
ATOM 8830 C C . PHE B 1 415 ? -16.391 -26.812 -26.422 1 93.69 415 PHE B C 1
ATOM 8832 O O . PHE B 1 415 ? -17.016 -26.188 -27.281 1 93.69 415 PHE B O 1
ATOM 8839 N N . ILE B 1 416 ? -17.016 -27.609 -25.562 1 93.12 416 ILE B N 1
ATOM 8840 C CA . ILE B 1 416 ? -18.453 -27.812 -25.547 1 93.12 416 ILE B CA 1
ATOM 8841 C C . ILE B 1 416 ? -19.156 -26.484 -25.266 1 93.12 416 ILE B C 1
ATOM 8843 O O . ILE B 1 416 ? -20.156 -26.156 -25.922 1 93.12 416 ILE B O 1
ATOM 8847 N N . VAL B 1 417 ? -18.625 -25.781 -24.344 1 93.94 417 VAL B N 1
ATOM 8848 C CA . VAL B 1 417 ? -19.219 -24.5 -23.969 1 93.94 417 VAL B CA 1
ATOM 8849 C C . VAL B 1 417 ? -19.141 -23.547 -25.156 1 93.94 417 VAL B C 1
ATOM 8851 O O . VAL B 1 417 ? -20.125 -22.844 -25.453 1 93.94 417 VAL B O 1
ATOM 8854 N N . LEU B 1 418 ? -17.984 -23.516 -25.828 1 94.06 418 LEU B N 1
ATOM 8855 C CA . LEU B 1 418 ? -17.828 -22.625 -26.984 1 94.06 418 LEU B CA 1
ATOM 8856 C C . LEU B 1 418 ? -18.828 -22.984 -28.078 1 94.06 418 LEU B C 1
ATOM 8858 O O . LEU B 1 418 ? -19.438 -22.109 -28.672 1 94.06 418 LEU B O 1
ATOM 8862 N N . GLN B 1 419 ? -19.078 -24.234 -28.25 1 91.75 419 GLN B N 1
ATOM 8863 C CA . GLN B 1 419 ? -20.016 -24.688 -29.266 1 91.75 419 GLN B CA 1
ATOM 8864 C C . GLN B 1 419 ? -21.453 -24.312 -28.891 1 91.75 419 GLN B C 1
ATOM 8866 O O . GLN B 1 419 ? -22.234 -23.906 -29.766 1 91.75 419 GLN B O 1
ATOM 8871 N N . LYS B 1 420 ? -21.734 -24.422 -27.656 1 92.69 420 LYS B N 1
ATOM 8872 C CA . LYS B 1 420 ? -23.078 -24.078 -27.188 1 92.69 420 LYS B CA 1
ATOM 8873 C C . LYS B 1 420 ? -23.375 -22.609 -27.406 1 92.69 420 LYS B C 1
ATOM 8875 O O . LYS B 1 420 ? -24.484 -22.234 -27.781 1 92.69 420 LYS B O 1
ATOM 8880 N N . TYR B 1 421 ? -22.438 -21.781 -27.281 1 92.94 421 TYR B N 1
ATOM 8881 C CA . TYR B 1 421 ? -22.656 -20.344 -27.328 1 92.94 421 TYR B CA 1
ATOM 8882 C C . TYR B 1 421 ? -22.641 -19.828 -28.766 1 92.94 421 TYR B C 1
ATOM 8884 O O . TYR B 1 421 ? -22.984 -18.672 -29.016 1 92.94 421 TYR B O 1
ATOM 8892 N N . LEU B 1 422 ? -22.297 -20.719 -29.656 1 90.56 422 LEU B N 1
ATOM 8893 C CA . LEU B 1 422 ? -22.422 -20.359 -31.062 1 90.56 422 LEU B CA 1
ATOM 8894 C C . LEU B 1 422 ? -23.891 -20.188 -31.438 1 90.56 422 LEU B C 1
ATOM 8896 O O . LEU B 1 422 ? -24.203 -19.531 -32.438 1 90.56 422 LEU B O 1
ATOM 8900 N N . SER B 1 423 ? -24.766 -20.656 -30.625 1 90.75 423 SER B N 1
ATOM 8901 C CA . SER B 1 423 ? -26.188 -20.562 -30.906 1 90.75 423 SER B CA 1
ATOM 8902 C C . SER B 1 423 ? -26.703 -19.141 -30.672 1 90.75 423 SER B C 1
ATOM 8904 O O . SER B 1 423 ? -27.766 -18.781 -31.188 1 90.75 423 SER B O 1
ATOM 8906 N N . PHE B 1 424 ? -26 -18.469 -29.938 1 91.44 424 PHE B N 1
ATOM 8907 C CA . PHE B 1 424 ? -26.375 -17.078 -29.719 1 91.44 424 PHE B CA 1
ATOM 8908 C C . PHE B 1 424 ? -25.812 -16.172 -30.812 1 91.44 424 PHE B C 1
ATOM 8910 O O . PHE B 1 424 ? -24.625 -15.852 -30.797 1 91.44 424 PHE B O 1
ATOM 8917 N N . GLU B 1 425 ? -26.641 -15.648 -31.594 1 88.25 425 GLU B N 1
ATOM 8918 C CA . GLU B 1 425 ? -26.234 -14.891 -32.781 1 88.25 425 GLU B CA 1
ATOM 8919 C C . GLU B 1 425 ? -25.422 -13.664 -32.375 1 88.25 425 GLU B C 1
ATOM 8921 O O . GLU B 1 425 ? -24.469 -13.297 -33.062 1 88.25 425 GLU B O 1
ATOM 8926 N N . ILE B 1 426 ? -25.656 -13.203 -31.312 1 87.69 426 ILE B N 1
ATOM 8927 C CA . ILE B 1 426 ? -25.016 -11.984 -30.844 1 87.69 426 ILE B CA 1
ATOM 8928 C C . ILE B 1 426 ? -23.531 -12.258 -30.547 1 87.69 426 ILE B C 1
ATOM 8930 O O . ILE B 1 426 ? -22.703 -11.344 -30.594 1 87.69 426 ILE B O 1
ATOM 8934 N N . PHE B 1 427 ? -23.141 -13.531 -30.312 1 90.5 427 PHE B N 1
ATOM 8935 C CA . PHE B 1 427 ? -21.797 -13.867 -29.875 1 90.5 427 PHE B CA 1
ATOM 8936 C C . PHE B 1 427 ? -21.031 -14.586 -30.984 1 90.5 427 PHE B C 1
ATOM 8938 O O . PHE B 1 427 ? -19.953 -15.117 -30.75 1 90.5 427 PHE B O 1
ATOM 8945 N N . ASN B 1 428 ? -21.516 -14.539 -32.125 1 91.5 428 ASN B N 1
ATOM 8946 C CA . ASN B 1 428 ? -20.906 -15.32 -33.188 1 91.5 428 ASN B CA 1
ATOM 8947 C C . ASN B 1 428 ? -19.453 -14.898 -33.438 1 91.5 428 ASN B C 1
ATOM 8949 O O . ASN B 1 428 ? -18.547 -15.734 -33.375 1 91.5 428 ASN B O 1
ATOM 8953 N N . ASP B 1 429 ? -19.312 -13.633 -33.594 1 91.56 429 ASP B N 1
ATOM 8954 C CA . ASP B 1 429 ? -17.953 -13.148 -33.844 1 91.56 429 ASP B CA 1
ATOM 8955 C C . ASP B 1 429 ? -17.047 -13.391 -32.656 1 91.56 429 ASP B C 1
ATOM 8957 O O . ASP B 1 429 ? -15.883 -13.75 -32.812 1 91.56 429 ASP B O 1
ATOM 8961 N N . THR B 1 430 ? -17.625 -13.211 -31.516 1 93.31 430 THR B N 1
ATOM 8962 C CA . THR B 1 430 ? -16.875 -13.406 -30.266 1 93.31 430 THR B CA 1
ATOM 8963 C C . THR B 1 430 ? -16.438 -14.859 -30.125 1 93.31 430 THR B C 1
ATOM 8965 O O . THR B 1 430 ? -15.258 -15.133 -29.875 1 93.31 430 THR B O 1
ATOM 8968 N N . ILE B 1 431 ? -17.266 -15.758 -30.375 1 94.69 431 ILE B N 1
ATOM 8969 C CA . ILE B 1 431 ? -17 -17.172 -30.172 1 94.69 431 ILE B CA 1
ATOM 8970 C C . ILE B 1 431 ? -16.109 -17.703 -31.297 1 94.69 431 ILE B C 1
ATOM 8972 O O . ILE B 1 431 ? -15.242 -18.547 -31.062 1 94.69 431 ILE B O 1
ATOM 8976 N N . PHE B 1 432 ? -16.297 -17.172 -32.438 1 94.69 432 PHE B N 1
ATOM 8977 C CA . PHE B 1 432 ? -15.43 -17.578 -33.562 1 94.69 432 PHE B CA 1
ATOM 8978 C C . PHE B 1 432 ? -13.977 -17.188 -33.281 1 94.69 432 PHE B C 1
ATOM 8980 O O . PHE B 1 432 ? -13.062 -17.969 -33.531 1 94.69 432 PHE B O 1
ATOM 8987 N N . ALA B 1 433 ? -13.828 -16.047 -32.781 1 95.19 433 ALA B N 1
ATOM 8988 C CA . ALA B 1 433 ? -12.484 -15.609 -32.438 1 95.19 433 ALA B CA 1
ATOM 8989 C C . ALA B 1 433 ? -11.883 -16.5 -31.344 1 95.19 433 ALA B C 1
ATOM 8991 O O . ALA B 1 433 ? -10.703 -16.844 -31.391 1 95.19 433 ALA B O 1
ATOM 8992 N N . MET B 1 434 ? -12.656 -16.906 -30.422 1 95.56 434 MET B N 1
ATOM 8993 C CA . MET B 1 434 ? -12.195 -17.766 -29.328 1 95.56 434 MET B CA 1
ATOM 8994 C C . MET B 1 434 ? -11.844 -19.156 -29.844 1 95.56 434 MET B C 1
ATOM 8996 O O . MET B 1 434 ? -10.828 -19.734 -29.438 1 95.56 434 MET B O 1
ATOM 9000 N N . ILE B 1 435 ? -12.664 -19.625 -30.734 1 94.94 435 ILE B N 1
ATOM 9001 C CA . ILE B 1 435 ? -12.445 -20.953 -31.297 1 94.94 435 ILE B CA 1
ATOM 9002 C C . ILE B 1 435 ? -11.164 -20.969 -32.125 1 94.94 435 ILE B C 1
ATOM 9004 O O . ILE B 1 435 ? -10.406 -21.938 -32.094 1 94.94 435 ILE B O 1
ATOM 9008 N N . GLU B 1 436 ? -10.93 -19.906 -32.812 1 94.5 436 GLU B N 1
ATOM 9009 C CA . GLU B 1 436 ? -9.695 -19.812 -33.594 1 94.5 436 GLU B CA 1
ATOM 9010 C C . GLU B 1 436 ? -8.469 -19.875 -32.688 1 94.5 436 GLU B C 1
ATOM 9012 O O . GLU B 1 436 ? -7.508 -20.578 -32.969 1 94.5 436 GLU B O 1
ATOM 9017 N N . LYS B 1 437 ? -8.531 -19.125 -31.656 1 93.94 437 LYS B N 1
ATOM 9018 C CA . LYS B 1 437 ? -7.422 -19.141 -30.703 1 93.94 437 LYS B CA 1
ATOM 9019 C C . LYS B 1 437 ? -7.316 -20.5 -30 1 93.94 437 LYS B C 1
ATOM 9021 O O . LYS B 1 437 ? -6.215 -20.984 -29.734 1 93.94 437 LYS B O 1
ATOM 9026 N N . PHE B 1 438 ? -8.445 -21.094 -29.703 1 95.06 438 PHE B N 1
ATOM 9027 C CA . PHE B 1 438 ? -8.508 -22.438 -29.141 1 95.06 438 PHE B CA 1
ATOM 9028 C C . PHE B 1 438 ? -7.793 -23.438 -30.031 1 95.06 438 PHE B C 1
ATOM 9030 O O . PHE B 1 438 ? -6.973 -24.219 -29.562 1 95.06 438 PHE B O 1
ATOM 9037 N N . ARG B 1 439 ? -8 -23.359 -31.25 1 93.31 439 ARG B N 1
ATOM 9038 C CA . ARG B 1 439 ? -7.414 -24.281 -32.219 1 93.31 439 ARG B CA 1
ATOM 9039 C C . ARG B 1 439 ? -5.918 -24.031 -32.375 1 93.31 439 ARG B C 1
ATOM 9041 O O . ARG B 1 439 ? -5.141 -24.953 -32.594 1 93.31 439 ARG B O 1
ATOM 9048 N N . LYS B 1 440 ? -5.594 -22.844 -32.25 1 92.5 440 LYS B N 1
ATOM 9049 C CA . LYS B 1 440 ? -4.18 -22.5 -32.375 1 92.5 440 LYS B CA 1
ATOM 9050 C C . LYS B 1 440 ? -3.348 -23.172 -31.297 1 92.5 440 LYS B C 1
ATOM 9052 O O . LYS B 1 440 ? -2.262 -23.688 -31.578 1 92.5 440 LYS B O 1
ATOM 9057 N N . TYR B 1 441 ? -3.875 -23.234 -30.141 1 90.5 441 TYR B N 1
ATOM 9058 C CA . TYR B 1 441 ? -3.066 -23.719 -29.031 1 90.5 441 TYR B CA 1
ATOM 9059 C C . TYR B 1 441 ? -3.441 -25.156 -28.656 1 90.5 441 TYR B C 1
ATOM 9061 O O . TYR B 1 441 ? -2.594 -25.922 -28.203 1 90.5 441 TYR B O 1
ATOM 9069 N N . TRP B 1 442 ? -4.703 -25.484 -28.844 1 92.06 442 TRP B N 1
ATOM 9070 C CA . TRP B 1 442 ? -5.168 -26.797 -28.391 1 92.06 442 TRP B CA 1
ATOM 9071 C C . TRP B 1 442 ? -5.66 -27.625 -29.562 1 92.06 442 TRP B C 1
ATOM 9073 O O . TRP B 1 442 ? -6.312 -28.656 -29.375 1 92.06 442 TRP B O 1
ATOM 9083 N N . GLY B 1 443 ? -5.324 -27.109 -30.734 1 88.94 443 GLY B N 1
ATOM 9084 C CA . GLY B 1 443 ? -5.531 -27.984 -31.875 1 88.94 443 GLY B CA 1
ATOM 9085 C C . GLY B 1 443 ? -4.703 -29.25 -31.828 1 88.94 443 GLY B C 1
ATOM 9086 O O . GLY B 1 443 ? -5.152 -30.312 -32.281 1 88.94 443 GLY B O 1
ATOM 9087 N N . GLU B 1 444 ? -3.564 -29.047 -31.359 1 89.31 444 GLU B N 1
ATOM 9088 C CA . GLU B 1 444 ? -2.686 -30.172 -31.031 1 89.31 444 GLU B CA 1
ATOM 9089 C C . GLU B 1 444 ? -2.338 -30.188 -29.547 1 89.31 444 GLU B C 1
ATOM 9091 O O . GLU B 1 444 ? -1.425 -29.484 -29.109 1 89.31 444 GLU B O 1
ATOM 9096 N N . ILE B 1 445 ? -3.01 -31.062 -28.891 1 92.31 445 ILE B N 1
ATOM 9097 C CA . ILE B 1 445 ? -2.811 -31.141 -27.453 1 92.31 445 ILE B CA 1
ATOM 9098 C C . ILE B 1 445 ? -1.488 -31.844 -27.156 1 92.31 445 ILE B C 1
ATOM 9100 O O . ILE B 1 445 ? -1.16 -32.844 -27.781 1 92.31 445 ILE B O 1
ATOM 9104 N N . PRO B 1 446 ? -0.74 -31.312 -26.234 1 93.12 446 PRO B N 1
ATOM 9105 C CA . PRO B 1 446 ? 0.528 -31.953 -25.875 1 93.12 446 PRO B CA 1
ATOM 9106 C C . PRO B 1 446 ? 0.351 -33.406 -25.438 1 93.12 446 PRO B C 1
ATOM 9108 O O . PRO B 1 446 ? -0.597 -33.719 -24.719 1 93.12 446 PRO B O 1
ATOM 9111 N N . LEU B 1 447 ? 1.258 -34.281 -25.797 1 94.62 447 LEU B N 1
ATOM 9112 C CA . LEU B 1 447 ? 1.155 -35.719 -25.594 1 94.62 447 LEU B CA 1
ATOM 9113 C C . LEU B 1 447 ? 1.163 -36.094 -24.125 1 94.62 447 LEU B C 1
ATOM 9115 O O . LEU B 1 447 ? 0.553 -37.062 -23.703 1 94.62 447 LEU B O 1
ATOM 9119 N N . ILE B 1 448 ? 1.825 -35.25 -23.375 1 96 448 ILE B N 1
ATOM 9120 C CA . ILE B 1 448 ? 1.975 -35.531 -21.953 1 96 448 ILE B CA 1
ATOM 9121 C C . ILE B 1 448 ? 0.6 -35.594 -21.281 1 96 448 ILE B C 1
ATOM 9123 O O . ILE B 1 448 ? 0.387 -36.344 -20.344 1 96 448 ILE B O 1
ATOM 9127 N N . PHE B 1 449 ? -0.34 -34.844 -21.797 1 96.62 449 PHE B N 1
ATOM 9128 C CA . PHE B 1 449 ? -1.66 -34.812 -21.172 1 96.62 449 PHE B CA 1
ATOM 9129 C C . PHE B 1 449 ? -2.449 -36.062 -21.469 1 96.62 449 PHE B C 1
ATOM 9131 O O . PHE B 1 449 ? -3.266 -36.5 -20.656 1 96.62 449 PHE B O 1
ATOM 9138 N N . TYR B 1 450 ? -2.197 -36.688 -22.625 1 96.25 450 TYR B N 1
ATOM 9139 C CA . TYR B 1 450 ? -2.836 -37.938 -22.938 1 96.25 450 TYR B CA 1
ATOM 9140 C C . TYR B 1 450 ? -2.316 -39.062 -22.031 1 96.25 450 TYR B C 1
ATOM 9142 O O . TYR B 1 450 ? -3.092 -39.875 -21.547 1 96.25 450 TYR B O 1
ATOM 9150 N N . ILE B 1 451 ? -1.026 -39 -21.875 1 96.31 451 ILE B N 1
ATOM 9151 C CA . ILE B 1 451 ? -0.428 -40.031 -21 1 96.31 451 ILE B CA 1
ATOM 9152 C C . ILE B 1 451 ? -0.983 -39.875 -19.594 1 96.31 451 ILE B C 1
ATOM 9154 O O . ILE B 1 451 ? -1.315 -40.844 -18.938 1 96.31 451 ILE B O 1
ATOM 9158 N N . ALA B 1 452 ? -1.107 -38.625 -19.141 1 97.44 452 ALA B N 1
ATOM 9159 C CA . ALA B 1 452 ? -1.644 -38.344 -17.812 1 97.44 452 ALA B CA 1
ATOM 9160 C C . ALA B 1 452 ? -3.086 -38.812 -17.688 1 97.44 452 ALA B C 1
ATOM 9162 O O . ALA B 1 452 ? -3.492 -39.312 -16.641 1 97.44 452 ALA B O 1
ATOM 9163 N N . LEU B 1 453 ? -3.832 -38.656 -18.703 1 96.25 453 LEU B N 1
ATOM 9164 C CA . LEU B 1 453 ? -5.215 -39.125 -18.734 1 96.25 453 LEU B CA 1
ATOM 9165 C C . LEU B 1 453 ? -5.281 -40.625 -18.625 1 96.25 453 LEU B C 1
ATOM 9167 O O . LEU B 1 453 ? -6.117 -41.188 -17.906 1 96.25 453 LEU B O 1
ATOM 9171 N N . ILE B 1 454 ? -4.414 -41.312 -19.312 1 96.19 454 ILE B N 1
ATOM 9172 C CA . ILE B 1 454 ? -4.43 -42.781 -19.406 1 96.19 454 ILE B CA 1
ATOM 9173 C C . ILE B 1 454 ? -4.047 -43.375 -18.047 1 96.19 454 ILE B C 1
ATOM 9175 O O . ILE B 1 454 ? -4.574 -44.438 -17.656 1 96.19 454 ILE B O 1
ATOM 9179 N N . VAL B 1 455 ? -3.176 -42.719 -17.344 1 96.31 455 VAL B N 1
ATOM 9180 C CA . VAL B 1 455 ? -2.727 -43.281 -16.078 1 96.31 455 VAL B CA 1
ATOM 9181 C C . VAL B 1 455 ? -3.803 -43.062 -15.016 1 96.31 455 VAL B C 1
ATOM 9183 O O . VAL B 1 455 ? -3.705 -43.625 -13.906 1 96.31 455 VAL B O 1
ATOM 9186 N N . ASP B 1 456 ? -4.797 -42.312 -15.297 1 95.5 456 ASP B N 1
ATOM 9187 C CA . ASP B 1 456 ? -5.961 -42.219 -14.422 1 95.5 456 ASP B CA 1
ATOM 9188 C C . ASP B 1 456 ? -6.863 -43.438 -14.586 1 95.5 456 ASP B C 1
ATOM 9190 O O . ASP B 1 456 ? -7.457 -43.656 -15.648 1 95.5 456 ASP B O 1
ATOM 9194 N N . PRO B 1 457 ? -7.004 -44.219 -13.578 1 93.88 457 PRO B N 1
ATOM 9195 C CA . PRO B 1 457 ? -7.734 -45.5 -13.695 1 93.88 457 PRO B CA 1
ATOM 9196 C C . PRO B 1 457 ? -9.219 -45.281 -13.977 1 93.88 457 PRO B C 1
ATOM 9198 O O . PRO B 1 457 ? -9.922 -46.25 -14.344 1 93.88 457 PRO B O 1
ATOM 9201 N N . ARG B 1 458 ? -9.664 -44.094 -13.82 1 90.94 458 ARG B N 1
ATOM 9202 C CA . ARG B 1 458 ? -11.07 -43.812 -14.094 1 90.94 458 ARG B CA 1
ATOM 9203 C C . ARG B 1 458 ? -11.289 -43.5 -15.57 1 90.94 458 ARG B C 1
ATOM 9205 O O . ARG B 1 458 ? -12.414 -43.562 -16.062 1 90.94 458 ARG B O 1
ATOM 9212 N N . LEU B 1 459 ? -10.305 -43.094 -16.297 1 92.44 459 LEU B N 1
ATOM 9213 C CA . LEU B 1 459 ? -10.477 -42.531 -17.641 1 92.44 459 LEU B CA 1
ATOM 9214 C C . LEU B 1 459 ? -9.852 -43.438 -18.688 1 92.44 459 LEU B C 1
ATOM 9216 O O . LEU B 1 459 ? -10.555 -43.969 -19.578 1 92.44 459 LEU B O 1
ATOM 9220 N N . LYS B 1 460 ? -8.547 -43.812 -18.609 1 92.75 460 LYS B N 1
ATOM 9221 C CA . LYS B 1 460 ? -7.809 -44.688 -19.516 1 92.75 460 LYS B CA 1
ATOM 9222 C C . LYS B 1 460 ? -8.117 -44.375 -20.969 1 92.75 460 LYS B C 1
ATOM 9224 O O . LYS B 1 460 ? -8.242 -43.219 -21.344 1 92.75 460 LYS B O 1
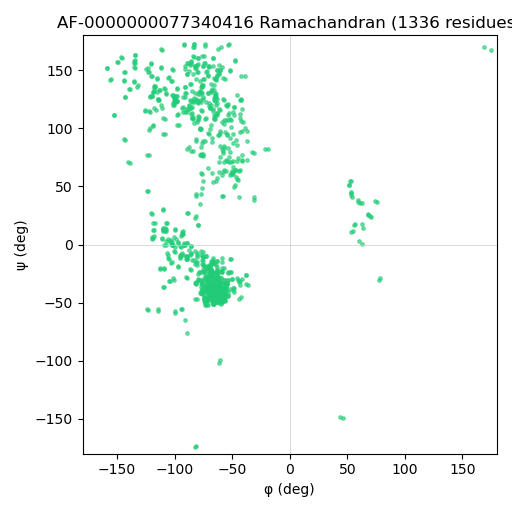ATOM 9229 N N . PHE B 1 461 ? -8.102 -45.281 -21.828 1 90.62 461 PHE B N 1
ATOM 9230 C CA . PHE B 1 461 ? -8.32 -45.062 -23.25 1 90.62 461 PHE B CA 1
ATOM 9231 C C . PHE B 1 461 ? -9.805 -44.844 -23.547 1 90.62 461 PHE B C 1
ATOM 9233 O O . PHE B 1 461 ? -10.156 -44.25 -24.578 1 90.62 461 PHE B O 1
ATOM 9240 N N . GLU B 1 462 ? -10.648 -45.188 -22.672 1 87.38 462 GLU B N 1
ATOM 9241 C CA . GLU B 1 462 ? -12.086 -45.062 -22.875 1 87.38 462 GLU B CA 1
ATOM 9242 C C . GLU B 1 462 ? -12.5 -43.594 -22.953 1 87.38 462 GLU B C 1
ATOM 9244 O O . GLU B 1 462 ? -13.195 -43.156 -23.891 1 87.38 462 GLU B O 1
ATOM 9249 N N . ALA B 1 463 ? -12.062 -42.906 -22 1 89.44 463 ALA B N 1
ATOM 9250 C CA . ALA B 1 463 ? -12.375 -41.469 -21.984 1 89.44 463 ALA B CA 1
ATOM 9251 C C . ALA B 1 463 ? -11.695 -40.75 -23.156 1 89.44 463 ALA B C 1
ATOM 9253 O O . ALA B 1 463 ? -12.266 -39.844 -23.734 1 89.44 463 ALA B O 1
ATOM 9254 N N . LEU B 1 464 ? -10.5 -41.156 -23.453 1 91 464 LEU B N 1
ATOM 9255 C CA . LEU B 1 464 ? -9.719 -40.562 -24.531 1 91 464 LEU B CA 1
ATOM 9256 C C . LEU B 1 464 ? -10.484 -40.625 -25.844 1 91 464 LEU B C 1
ATOM 9258 O O . LEU B 1 464 ? -10.578 -39.625 -26.562 1 91 464 LEU B O 1
ATOM 9262 N N . ASP B 1 465 ? -11.055 -41.719 -26.109 1 87.81 465 ASP B N 1
ATOM 9263 C CA . ASP B 1 465 ? -11.781 -41.906 -27.359 1 87.81 465 ASP B CA 1
ATOM 9264 C C . ASP B 1 465 ? -13 -41 -27.438 1 87.81 465 ASP B C 1
ATOM 9266 O O . ASP B 1 465 ? -13.242 -40.375 -28.469 1 87.81 465 ASP B O 1
ATOM 9270 N N . GLU B 1 466 ? -13.656 -40.938 -26.438 1 89 466 GLU B N 1
ATOM 9271 C CA . GLU B 1 466 ? -14.867 -40.156 -26.391 1 89 466 GLU B CA 1
ATOM 9272 C C . GLU B 1 466 ? -14.555 -38.656 -26.531 1 89 466 GLU B C 1
ATOM 9274 O O . GLU B 1 466 ? -15.203 -37.938 -27.312 1 89 466 GLU B O 1
ATOM 9279 N N . TRP B 1 467 ? -13.578 -38.25 -25.844 1 90.5 467 TRP B N 1
ATOM 9280 C CA . TRP B 1 467 ? -13.289 -36.844 -25.781 1 90.5 467 TRP B CA 1
ATOM 9281 C C . TRP B 1 467 ? -12.602 -36.375 -27.062 1 90.5 467 TRP B C 1
ATOM 9283 O O . TRP B 1 467 ? -12.844 -35.25 -27.547 1 90.5 467 TRP B O 1
ATOM 9293 N N . LEU B 1 468 ? -11.773 -37.188 -27.625 1 91.06 468 LEU B N 1
ATOM 9294 C CA . LEU B 1 468 ? -11.156 -36.844 -28.906 1 91.06 468 LEU B CA 1
ATOM 9295 C C . LEU B 1 468 ? -12.203 -36.75 -30.016 1 91.06 468 LEU B C 1
ATOM 9297 O O . LEU B 1 468 ? -12.07 -35.938 -30.938 1 91.06 468 LEU B O 1
ATOM 9301 N N . THR B 1 469 ? -13.242 -37.594 -29.859 1 91.12 469 THR B N 1
ATOM 9302 C CA . THR B 1 469 ? -14.32 -37.531 -30.844 1 91.12 469 THR B CA 1
ATOM 9303 C C . THR B 1 469 ? -15.031 -36.188 -30.797 1 91.12 469 THR B C 1
ATOM 9305 O O . THR B 1 469 ? -15.422 -35.656 -31.828 1 91.12 469 THR B O 1
ATOM 9308 N N . ILE B 1 470 ? -15.156 -35.688 -29.656 1 88.62 470 ILE B N 1
ATOM 9309 C CA . ILE B 1 470 ? -15.82 -34.406 -29.469 1 88.62 470 ILE B CA 1
ATOM 9310 C C . ILE B 1 470 ? -14.93 -33.281 -30 1 88.62 470 ILE B C 1
ATOM 9312 O O . ILE B 1 470 ? -15.375 -32.469 -30.797 1 88.62 470 ILE B O 1
ATOM 9316 N N . ILE B 1 471 ? -13.625 -33.25 -29.656 1 88.38 471 ILE B N 1
ATOM 9317 C CA . ILE B 1 471 ? -12.703 -32.156 -29.922 1 88.38 471 ILE B CA 1
ATOM 9318 C C . ILE B 1 471 ? -12.398 -32.094 -31.422 1 88.38 471 ILE B C 1
ATOM 9320 O O . ILE B 1 471 ? -12.305 -31.016 -32 1 88.38 471 ILE B O 1
ATOM 9324 N N . TYR B 1 472 ? -12.328 -33.312 -32.031 1 88.19 472 TYR B N 1
ATOM 9325 C CA . TYR B 1 472 ? -11.906 -33.344 -33.438 1 88.19 472 TYR B CA 1
ATOM 9326 C C . TYR B 1 472 ? -13.078 -33.656 -34.344 1 88.19 472 TYR B C 1
ATOM 9328 O O . TYR B 1 472 ? -12.891 -34.156 -35.469 1 88.19 472 TYR B O 1
ATOM 9336 N N . PHE B 1 473 ? -14.328 -33.5 -33.938 1 86.12 473 PHE B N 1
ATOM 9337 C CA . PHE B 1 473 ? -15.562 -33.594 -34.688 1 86.12 473 PHE B CA 1
ATOM 9338 C C . PHE B 1 473 ? -15.641 -34.938 -35.438 1 86.12 473 PHE B C 1
ATOM 9340 O O . PHE B 1 473 ? -15.883 -34.969 -36.656 1 86.12 473 PHE B O 1
ATOM 9347 N N . ASN B 1 474 ? -15.266 -36 -34.812 1 84.44 474 ASN B N 1
ATOM 9348 C CA . ASN B 1 474 ? -15.406 -37.375 -35.312 1 84.44 474 ASN B CA 1
ATOM 9349 C C . ASN B 1 474 ? -14.5 -37.625 -36.5 1 84.44 474 ASN B C 1
ATOM 9351 O O . ASN B 1 474 ? -14.82 -38.438 -37.375 1 84.44 474 ASN B O 1
ATOM 9355 N N . ASP B 1 475 ? -13.453 -36.875 -36.562 1 91 475 ASP B N 1
ATOM 9356 C CA . ASP B 1 475 ? -12.406 -37.156 -37.531 1 91 475 ASP B CA 1
ATOM 9357 C C . ASP B 1 475 ? -11.641 -38.438 -37.125 1 91 475 ASP B C 1
ATOM 9359 O O . ASP B 1 475 ? -10.594 -38.344 -36.5 1 91 475 ASP B O 1
ATOM 9363 N N . GLN B 1 476 ? -12.023 -39.531 -37.688 1 90.44 476 GLN B N 1
ATOM 9364 C CA . GLN B 1 476 ? -11.523 -40.812 -37.25 1 90.44 476 GLN B CA 1
ATOM 9365 C C . GLN B 1 476 ? -10.055 -41 -37.656 1 90.44 476 GLN B C 1
ATOM 9367 O O . GLN B 1 476 ? -9.297 -41.656 -36.938 1 90.44 476 GLN B O 1
ATOM 9372 N N . ILE B 1 477 ? -9.656 -40.469 -38.656 1 92.44 477 ILE B N 1
ATOM 9373 C CA . ILE B 1 477 ? -8.281 -40.562 -39.125 1 92.44 477 ILE B CA 1
ATOM 9374 C C . ILE B 1 477 ? -7.344 -39.875 -38.156 1 92.44 477 ILE B C 1
ATOM 9376 O O . ILE B 1 477 ? -6.34 -40.438 -37.719 1 92.44 477 ILE B O 1
ATOM 9380 N N . LYS B 1 478 ? -7.727 -38.688 -37.875 1 91.69 478 LYS B N 1
ATOM 9381 C CA . LYS B 1 478 ? -6.91 -37.906 -36.938 1 91.69 478 LYS B CA 1
ATOM 9382 C C . LYS B 1 478 ? -6.867 -38.562 -35.562 1 91.69 478 LYS B C 1
ATOM 9384 O O . LYS B 1 478 ? -5.816 -38.594 -34.906 1 91.69 478 LYS B O 1
ATOM 9389 N N . ILE B 1 479 ? -7.98 -39.062 -35.125 1 92.31 479 ILE B N 1
ATOM 9390 C CA . ILE B 1 479 ? -8.086 -39.719 -33.844 1 92.31 479 ILE B CA 1
ATOM 9391 C C . ILE B 1 479 ? -7.18 -40.938 -33.781 1 92.31 479 ILE B C 1
ATOM 9393 O O . ILE B 1 479 ? -6.449 -41.156 -32.812 1 92.31 479 ILE B O 1
ATOM 9397 N N . GLU B 1 480 ? -7.199 -41.688 -34.844 1 92.56 480 GLU B N 1
ATOM 9398 C CA . GLU B 1 480 ? -6.375 -42.906 -34.906 1 92.56 480 GLU B CA 1
ATOM 9399 C C . GLU B 1 480 ? -4.891 -42.562 -34.938 1 92.56 480 GLU B C 1
ATOM 9401 O O . GLU B 1 480 ? -4.066 -43.25 -34.344 1 92.56 480 GLU B O 1
ATOM 9406 N N . GLU B 1 481 ? -4.602 -41.562 -35.625 1 93.62 481 GLU B N 1
ATOM 9407 C CA . GLU B 1 481 ? -3.217 -41.094 -35.656 1 93.62 481 GLU B CA 1
ATOM 9408 C C . GLU B 1 481 ? -2.717 -40.688 -34.281 1 93.62 481 GLU B C 1
ATOM 9410 O O . GLU B 1 481 ? -1.606 -41.062 -33.875 1 93.62 481 GLU B O 1
ATOM 9415 N N . ILE B 1 482 ? -3.527 -39.938 -33.562 1 93.19 482 ILE B N 1
ATOM 9416 C CA . ILE B 1 482 ? -3.174 -39.5 -32.219 1 93.19 482 ILE B CA 1
ATOM 9417 C C . ILE B 1 482 ? -3.039 -40.688 -31.297 1 93.19 482 ILE B C 1
ATOM 9419 O O . ILE B 1 482 ? -2.082 -40.781 -30.531 1 93.19 482 ILE B O 1
ATOM 9423 N N . LYS B 1 483 ? -3.932 -41.625 -31.406 1 93.12 483 LYS B N 1
ATOM 9424 C CA . LYS B 1 483 ? -3.906 -42.812 -30.578 1 93.12 483 LYS B CA 1
ATOM 9425 C C . LYS B 1 483 ? -2.641 -43.625 -30.828 1 93.12 483 LYS B C 1
ATOM 9427 O O . LYS B 1 483 ? -2.037 -44.156 -29.875 1 93.12 483 LYS B O 1
ATOM 9432 N N . ASN B 1 484 ? -2.26 -43.719 -32.062 1 94.38 484 ASN B N 1
ATOM 9433 C CA . ASN B 1 484 ? -1.043 -44.469 -32.406 1 94.38 484 ASN B CA 1
ATOM 9434 C C . ASN B 1 484 ? 0.197 -43.781 -31.812 1 94.38 484 ASN B C 1
ATOM 9436 O O . ASN B 1 484 ? 1.103 -44.438 -31.328 1 94.38 484 ASN B O 1
ATOM 9440 N N . GLU B 1 485 ? 0.19 -42.531 -31.953 1 93.75 485 GLU B N 1
ATOM 9441 C CA . GLU B 1 485 ? 1.316 -41.781 -31.406 1 93.75 485 GLU B CA 1
ATOM 9442 C C . GLU B 1 485 ? 1.397 -41.938 -29.891 1 93.75 485 GLU B C 1
ATOM 9444 O O . GLU B 1 485 ? 2.486 -42.094 -29.328 1 93.75 485 GLU B O 1
ATOM 9449 N N . ILE B 1 486 ? 0.251 -41.906 -29.25 1 94.62 486 ILE B N 1
ATOM 9450 C CA . ILE B 1 486 ? 0.172 -42.031 -27.797 1 94.62 486 ILE B CA 1
ATOM 9451 C C . ILE B 1 486 ? 0.642 -43.438 -27.391 1 94.62 486 ILE B C 1
ATOM 9453 O O . ILE B 1 486 ? 1.422 -43.562 -26.438 1 94.62 486 ILE B O 1
ATOM 9457 N N . ASN B 1 487 ? 0.167 -44.406 -28.109 1 93.69 487 ASN B N 1
ATOM 9458 C CA . ASN B 1 487 ? 0.536 -45.781 -27.797 1 93.69 487 ASN B CA 1
ATOM 9459 C C . ASN B 1 487 ? 2.039 -46 -27.953 1 93.69 487 ASN B C 1
ATOM 9461 O O . ASN B 1 487 ? 2.666 -46.625 -27.078 1 93.69 487 ASN B O 1
ATOM 9465 N N . SER B 1 488 ? 2.518 -45.469 -29 1 94.19 488 SER B N 1
ATOM 9466 C CA . SER B 1 488 ? 3.953 -45.594 -29.219 1 94.19 488 SER B CA 1
ATOM 9467 C C . SER B 1 488 ? 4.75 -44.938 -28.109 1 94.19 488 SER B C 1
ATOM 9469 O O . SER B 1 488 ? 5.691 -45.531 -27.578 1 94.19 488 SER B O 1
ATOM 9471 N N . LEU B 1 489 ? 4.359 -43.781 -27.797 1 94.25 489 LEU B N 1
ATOM 9472 C CA . LEU B 1 489 ? 5.062 -43.031 -26.75 1 94.25 489 LEU B CA 1
ATOM 9473 C C . LEU B 1 489 ? 4.922 -43.719 -25.406 1 94.25 489 LEU B C 1
ATOM 9475 O O . LEU B 1 489 ? 5.883 -43.781 -24.625 1 94.25 489 LEU B O 1
ATOM 9479 N N . LEU B 1 490 ? 3.721 -44.219 -25.078 1 94.62 490 LEU B N 1
ATOM 9480 C CA . LEU B 1 490 ? 3.443 -44.875 -23.812 1 94.62 490 LEU B CA 1
ATOM 9481 C C . LEU B 1 490 ? 4.316 -46.094 -23.625 1 94.62 490 LEU B C 1
ATOM 9483 O O . LEU B 1 490 ? 4.918 -46.312 -22.578 1 94.62 490 LEU B O 1
ATOM 9487 N N . TYR B 1 491 ? 4.441 -46.906 -24.625 1 94.25 491 TYR B N 1
ATOM 9488 C CA . TYR B 1 491 ? 5.242 -48.125 -24.547 1 94.25 491 TYR B CA 1
ATOM 9489 C C . TYR B 1 491 ? 6.73 -47.781 -24.531 1 94.25 491 TYR B C 1
ATOM 9491 O O . TYR B 1 491 ? 7.516 -48.469 -23.859 1 94.25 491 TYR B O 1
ATOM 9499 N N . ASN B 1 492 ? 7.094 -46.75 -25.312 1 93.56 492 ASN B N 1
ATOM 9500 C CA . ASN B 1 492 ? 8.484 -46.312 -25.266 1 93.56 492 ASN B CA 1
ATOM 9501 C C . ASN B 1 492 ? 8.875 -45.844 -23.859 1 93.56 492 ASN B C 1
ATOM 9503 O O . ASN B 1 492 ? 9.953 -46.156 -23.375 1 93.56 492 ASN B O 1
ATOM 9507 N N . LEU B 1 493 ? 7.988 -45.094 -23.297 1 92.81 493 LEU B N 1
ATOM 9508 C CA . LEU B 1 493 ? 8.227 -44.625 -21.938 1 92.81 493 LEU B CA 1
ATOM 9509 C C . LEU B 1 493 ? 8.297 -45.781 -20.953 1 92.81 493 LEU B C 1
ATOM 9511 O O . LEU B 1 493 ? 9.164 -45.812 -20.078 1 92.81 493 LEU B O 1
ATOM 9515 N N . TYR B 1 494 ? 7.387 -46.719 -21.094 1 94 494 TYR B N 1
ATOM 9516 C CA . TYR B 1 494 ? 7.371 -47.875 -20.219 1 94 494 TYR B CA 1
ATOM 9517 C C . TYR B 1 494 ? 8.688 -48.656 -20.312 1 94 494 TYR B C 1
ATOM 9519 O O . TYR B 1 494 ? 9.258 -49.031 -19.281 1 94 494 TYR B O 1
ATOM 9527 N N . ASN B 1 495 ? 9.148 -48.844 -21.516 1 92.94 495 ASN B N 1
ATOM 9528 C CA . ASN B 1 495 ? 10.398 -49.594 -21.703 1 92.94 495 ASN B CA 1
ATOM 9529 C C . ASN B 1 495 ? 11.586 -48.812 -21.125 1 92.94 495 ASN B C 1
ATOM 9531 O O . ASN B 1 495 ? 12.484 -49.438 -20.531 1 92.94 495 ASN B O 1
ATOM 9535 N N . TYR B 1 496 ? 11.555 -47.625 -21.312 1 91.12 496 TYR B N 1
ATOM 9536 C CA . TYR B 1 496 ? 12.617 -46.781 -20.766 1 91.12 496 TYR B CA 1
ATOM 9537 C C . TYR B 1 496 ? 12.648 -46.875 -19.234 1 91.12 496 TYR B C 1
ATOM 9539 O O . TYR B 1 496 ? 13.711 -47.031 -18.641 1 91.12 496 TYR B O 1
ATOM 9547 N N . TYR B 1 497 ? 11.516 -46.781 -18.594 1 92.44 497 TYR B N 1
ATOM 9548 C CA . TYR B 1 497 ? 11.422 -46.812 -17.141 1 92.44 497 TYR B CA 1
ATOM 9549 C C . TYR B 1 497 ? 11.742 -48.219 -16.609 1 92.44 497 TYR B C 1
ATOM 9551 O O . TYR B 1 497 ? 12.336 -48.344 -15.539 1 92.44 497 TYR B O 1
ATOM 9559 N N . LYS B 1 498 ? 11.352 -49.188 -17.328 1 92.5 498 LYS B N 1
ATOM 9560 C CA . LYS B 1 498 ? 11.664 -50.562 -16.953 1 92.5 498 LYS B CA 1
ATOM 9561 C C . LYS B 1 498 ? 13.172 -50.781 -16.938 1 92.5 498 LYS B C 1
ATOM 9563 O O . LYS B 1 498 ? 13.695 -51.438 -16.031 1 92.5 498 LYS B O 1
ATOM 9568 N N . GLU B 1 499 ? 13.797 -50.281 -17.891 1 89.94 499 GLU B N 1
ATOM 9569 C CA . GLU B 1 499 ? 15.25 -50.406 -17.969 1 89.94 499 GLU B CA 1
ATOM 9570 C C . GLU B 1 499 ? 15.938 -49.625 -16.859 1 89.94 499 GLU B C 1
ATOM 9572 O O . GLU B 1 499 ? 16.922 -50.094 -16.266 1 89.94 499 GLU B O 1
ATOM 9577 N N . LYS B 1 500 ? 15.414 -48.531 -16.625 1 86.44 500 LYS B N 1
ATOM 9578 C CA . LYS B 1 500 ? 16.047 -47.656 -15.664 1 86.44 500 LYS B CA 1
ATOM 9579 C C . LYS B 1 500 ? 15.789 -48.125 -14.234 1 86.44 500 LYS B C 1
ATOM 9581 O O . LYS B 1 500 ? 16.672 -48.031 -13.383 1 86.44 500 LYS B O 1
ATOM 9586 N N . TYR B 1 501 ? 14.578 -48.562 -13.922 1 79.69 501 TYR B N 1
ATOM 9587 C CA . TYR B 1 501 ? 14.195 -48.844 -12.539 1 79.69 501 TYR B CA 1
ATOM 9588 C C . TYR B 1 501 ? 13.961 -50.312 -12.32 1 79.69 501 TYR B C 1
ATOM 9590 O O . TYR B 1 501 ? 13.758 -50.75 -11.188 1 79.69 501 TYR B O 1
ATOM 9598 N N . GLY B 1 502 ? 13.68 -51.281 -13.172 1 67.56 502 GLY B N 1
ATOM 9599 C CA . GLY B 1 502 ? 13.227 -52.656 -13.133 1 67.56 502 GLY B CA 1
ATOM 9600 C C . GLY B 1 502 ? 14.016 -53.5 -12.156 1 67.56 502 GLY B C 1
ATOM 9601 O O . GLY B 1 502 ? 13.469 -54.438 -11.547 1 67.56 502 GLY B O 1
ATOM 9602 N N . ASN B 1 503 ? 15.211 -53.312 -12.047 1 58.28 503 ASN B N 1
ATOM 9603 C CA . ASN B 1 503 ? 15.93 -54.25 -11.203 1 58.28 503 ASN B CA 1
ATOM 9604 C C . ASN B 1 503 ? 15.602 -54.062 -9.727 1 58.28 503 ASN B C 1
ATOM 9606 O O . ASN B 1 503 ? 15.82 -54.938 -8.906 1 58.28 503 ASN B O 1
ATOM 9610 N N . ASP B 1 504 ? 15.062 -52.875 -9.352 1 53.88 504 ASP B N 1
ATOM 9611 C CA . ASP B 1 504 ? 14.953 -52.562 -7.934 1 53.88 504 ASP B CA 1
ATOM 9612 C C . ASP B 1 504 ? 13.531 -52.781 -7.43 1 53.88 504 ASP B C 1
ATOM 9614 O O . ASP B 1 504 ? 13.172 -52.344 -6.336 1 53.88 504 ASP B O 1
ATOM 9618 N N . ILE B 1 505 ? 12.641 -53.156 -8.117 1 53.69 505 ILE B N 1
ATOM 9619 C CA . ILE B 1 505 ? 11.234 -53.156 -7.73 1 53.69 505 ILE B CA 1
ATOM 9620 C C . ILE B 1 505 ? 10.953 -54.312 -6.785 1 53.69 505 ILE B C 1
ATOM 9622 O O . ILE B 1 505 ? 11.078 -55.469 -7.172 1 53.69 505 ILE B O 1
ATOM 9626 N N . ASN B 1 506 ? 11.328 -54.156 -5.523 1 42.22 506 ASN B N 1
ATOM 9627 C CA . ASN B 1 506 ? 10.945 -55.094 -4.465 1 42.22 506 ASN B CA 1
ATOM 9628 C C . ASN B 1 506 ? 9.453 -55.031 -4.164 1 42.22 506 ASN B C 1
ATOM 9630 O O . ASN B 1 506 ? 8.875 -53.938 -4.133 1 42.22 506 ASN B O 1
ATOM 9634 N N . THR B 1 507 ? 8.633 -56.031 -4.281 1 39.62 507 THR B N 1
ATOM 9635 C CA . THR B 1 507 ? 7.199 -56.281 -4.203 1 39.62 507 THR B CA 1
ATOM 9636 C C . THR B 1 507 ? 6.684 -56.062 -2.789 1 39.62 507 THR B C 1
ATOM 9638 O O . THR B 1 507 ? 6.781 -56.938 -1.932 1 39.62 507 THR B O 1
ATOM 9641 N N . ASN B 1 508 ? 6.863 -54.969 -2.09 1 35.25 508 ASN B N 1
ATOM 9642 C CA . ASN B 1 508 ? 6.195 -55 -0.793 1 35.25 508 ASN B CA 1
ATOM 9643 C C . ASN B 1 508 ? 4.711 -54.688 -0.914 1 35.25 508 ASN B C 1
ATOM 9645 O O . ASN B 1 508 ? 4.336 -53.75 -1.614 1 35.25 508 ASN B O 1
ATOM 9649 N N . LYS B 1 509 ? 3.688 -55.438 -0.527 1 37.12 509 LYS B N 1
ATOM 9650 C CA . LYS B 1 509 ? 2.23 -55.469 -0.582 1 37.12 509 LYS B CA 1
ATOM 9651 C C . LYS B 1 509 ? 1.609 -54.5 0.404 1 37.12 509 LYS B C 1
ATOM 9653 O O . LYS B 1 509 ? 1.719 -54.688 1.619 1 37.12 509 LYS B O 1
ATOM 9658 N N . LEU B 1 510 ? 1.523 -53.156 0.258 1 35.72 510 LEU B N 1
ATOM 9659 C CA . LEU B 1 510 ? 0.807 -52.375 1.276 1 35.72 510 LEU B CA 1
ATOM 9660 C C . LEU B 1 510 ? -0.69 -52.375 0.987 1 35.72 510 LEU B C 1
ATOM 9662 O O . LEU B 1 510 ? -1.104 -52.406 -0.174 1 35.72 510 LEU B O 1
ATOM 9666 N N . PRO B 1 511 ? -1.704 -52.344 2.045 1 31.78 511 PRO B N 1
ATOM 9667 C CA . PRO B 1 511 ? -3.164 -52.406 1.971 1 31.78 511 PRO B CA 1
ATOM 9668 C C . PRO B 1 511 ? -3.812 -51.094 1.567 1 31.78 511 PRO B C 1
ATOM 9670 O O . PRO B 1 511 ? -3.273 -50.031 1.864 1 31.78 511 PRO B O 1
ATOM 9673 N N . PRO B 1 512 ? -4.926 -50.938 0.705 1 34.34 512 PRO B N 1
ATOM 9674 C CA . PRO B 1 512 ? -5.562 -49.781 0.069 1 34.34 512 PRO B CA 1
ATOM 9675 C C . PRO B 1 512 ? -6.441 -49 1.033 1 34.34 512 PRO B C 1
ATOM 9677 O O . PRO B 1 512 ? -7.27 -49.594 1.736 1 34.34 512 PRO B O 1
ATOM 9680 N N . THR B 1 513 ? -6.148 -47.844 1.693 1 29.55 513 THR B N 1
ATOM 9681 C CA . THR B 1 513 ? -7.051 -47.062 2.547 1 29.55 513 THR B CA 1
ATOM 9682 C C . THR B 1 513 ? -7.922 -46.125 1.71 1 29.55 513 THR B C 1
ATOM 9684 O O . THR B 1 513 ? -7.426 -45.469 0.8 1 29.55 513 THR B O 1
ATOM 9687 N N . SER B 1 514 ? -9.281 -46.125 1.728 1 26.69 514 SER B N 1
ATOM 9688 C CA . SER B 1 514 ? -10.336 -45.5 0.94 1 26.69 514 SER B CA 1
ATOM 9689 C C . SER B 1 514 ? -10.625 -44.062 1.434 1 26.69 514 SER B C 1
ATOM 9691 O O . SER B 1 514 ? -10.977 -43.875 2.598 1 26.69 514 SER B O 1
ATOM 9693 N N . THR B 1 515 ? -9.93 -42.969 1.138 1 29.02 515 THR B N 1
ATOM 9694 C CA . THR B 1 515 ? -10.352 -41.688 1.729 1 29.02 515 THR B CA 1
ATOM 9695 C C . THR B 1 515 ? -11.375 -41 0.843 1 29.02 515 THR B C 1
ATOM 9697 O O . THR B 1 515 ? -11.414 -41.219 -0.369 1 29.02 515 THR B O 1
ATOM 9700 N N . ASN B 1 516 ? -12.375 -40 1.298 1 26.14 516 ASN B N 1
ATOM 9701 C CA . ASN B 1 516 ? -13.664 -39.375 1.017 1 26.14 516 ASN B CA 1
ATOM 9702 C C . ASN B 1 516 ? -13.508 -38.156 0.132 1 26.14 516 ASN B C 1
ATOM 9704 O O . ASN B 1 516 ? -12.891 -37.156 0.538 1 26.14 516 ASN B O 1
ATOM 9708 N N . SER B 1 517 ? -13.398 -38.156 -1.204 1 28.8 517 SER B N 1
ATOM 9709 C CA . SER B 1 517 ? -13.062 -37 -1.999 1 28.8 517 SER B CA 1
ATOM 9710 C C . SER B 1 517 ? -14.32 -36.25 -2.434 1 28.8 517 SER B C 1
ATOM 9712 O O . SER B 1 517 ? -15.406 -36.812 -2.486 1 28.8 517 SER B O 1
ATOM 9714 N N . SER B 1 518 ? -14.359 -34.938 -2.715 1 28.03 518 SER B N 1
ATOM 9715 C CA . SER B 1 518 ? -15.305 -33.844 -2.961 1 28.03 518 SER B CA 1
ATOM 9716 C C . SER B 1 518 ? -15.867 -33.938 -4.379 1 28.03 518 SER B C 1
ATOM 9718 O O . SER B 1 518 ? -15.195 -34.406 -5.297 1 28.03 518 SER B O 1
ATOM 9720 N N . SER B 1 519 ? -17.281 -33.781 -4.777 1 30.75 519 SER B N 1
ATOM 9721 C CA . SER B 1 519 ? -18.312 -34 -5.797 1 30.75 519 SER B CA 1
ATOM 9722 C C . SER B 1 519 ? -18.172 -33 -6.934 1 30.75 519 SER B C 1
ATOM 9724 O O . SER B 1 519 ? -19.031 -32.938 -7.832 1 30.75 519 SER B O 1
ATOM 9726 N N . PHE B 1 520 ? -17.266 -32.625 -7.609 1 30.64 520 PHE B N 1
ATOM 9727 C CA . PHE B 1 520 ? -17.531 -31.422 -8.383 1 30.64 520 PHE B CA 1
ATOM 9728 C C . PHE B 1 520 ? -18.078 -31.766 -9.758 1 30.64 520 PHE B C 1
ATOM 9730 O O . PHE B 1 520 ? -18.922 -31.047 -10.297 1 30.64 520 PHE B O 1
ATOM 9737 N N . TYR B 1 521 ? -17.391 -32.5 -10.898 1 38.22 521 TYR B N 1
ATOM 9738 C CA . TYR B 1 521 ? -17.312 -31.891 -12.227 1 38.22 521 TYR B CA 1
ATOM 9739 C C . TYR B 1 521 ? -18.234 -32.594 -13.211 1 38.22 521 TYR B C 1
ATOM 9741 O O . TYR B 1 521 ? -18 -33.75 -13.562 1 38.22 521 TYR B O 1
ATOM 9749 N N . LYS B 1 522 ? -19.453 -32.25 -13.531 1 47.28 522 LYS B N 1
ATOM 9750 C CA . LYS B 1 522 ? -20.5 -32.875 -14.344 1 47.28 522 LYS B CA 1
ATOM 9751 C C . LYS B 1 522 ? -20.172 -32.781 -15.828 1 47.28 522 LYS B C 1
ATOM 9753 O O . LYS B 1 522 ? -20.562 -33.656 -16.609 1 47.28 522 LYS B O 1
ATOM 9758 N N . GLY B 1 523 ? -19.516 -31.922 -16.531 1 54.38 523 GLY B N 1
ATOM 9759 C CA . GLY B 1 523 ? -19.516 -31.703 -17.969 1 54.38 523 GLY B CA 1
ATOM 9760 C C . GLY B 1 523 ? -19.062 -32.906 -18.766 1 54.38 523 GLY B C 1
ATOM 9761 O O . GLY B 1 523 ? -19.875 -33.75 -19.172 1 54.38 523 GLY B O 1
ATOM 9762 N N . ALA B 1 524 ? -17.938 -33.062 -19.234 1 57.59 524 ALA B N 1
ATOM 9763 C CA . ALA B 1 524 ? -17.312 -34.125 -20.062 1 57.59 524 ALA B CA 1
ATOM 9764 C C . ALA B 1 524 ? -17.531 -35.5 -19.438 1 57.59 524 ALA B C 1
ATOM 9766 O O . ALA B 1 524 ? -17.672 -36.5 -20.172 1 57.59 524 ALA B O 1
ATOM 9767 N N . LEU B 1 525 ? -17.75 -35.531 -18.219 1 63.69 525 LEU B N 1
ATOM 9768 C CA . LEU B 1 525 ? -17.859 -36.781 -17.469 1 63.69 525 LEU B CA 1
ATOM 9769 C C . LEU B 1 525 ? -19.203 -37.438 -17.75 1 63.69 525 LEU B C 1
ATOM 9771 O O . LEU B 1 525 ? -19.297 -38.656 -17.781 1 63.69 525 LEU B O 1
ATOM 9775 N N . GLU B 1 526 ? -20.203 -36.562 -17.859 1 60.41 526 GLU B N 1
ATOM 9776 C CA . GLU B 1 526 ? -21.531 -37.094 -18.109 1 60.41 526 GLU B CA 1
ATOM 9777 C C . GLU B 1 526 ? -21.578 -37.938 -19.375 1 60.41 526 GLU B C 1
ATOM 9779 O O . GLU B 1 526 ? -22.406 -38.844 -19.516 1 60.41 526 GLU B O 1
ATOM 9784 N N . MET B 1 527 ? -20.656 -37.719 -20.156 1 55.97 527 MET B N 1
ATOM 9785 C CA . MET B 1 527 ? -20.672 -38.406 -21.469 1 55.97 527 MET B CA 1
ATOM 9786 C C . MET B 1 527 ? -19.969 -39.75 -21.406 1 55.97 527 MET B C 1
ATOM 9788 O O . MET B 1 527 ? -19.984 -40.5 -22.375 1 55.97 527 MET B O 1
ATOM 9792 N N . LEU B 1 528 ? -19.266 -40.062 -20.328 1 58.19 528 LEU B N 1
ATOM 9793 C CA . LEU B 1 528 ? -18.531 -41.312 -20.219 1 58.19 528 LEU B CA 1
ATOM 9794 C C . LEU B 1 528 ? -19.484 -42.469 -19.953 1 58.19 528 LEU B C 1
ATOM 9796 O O . LEU B 1 528 ? -20.203 -42.469 -18.938 1 58.19 528 LEU B O 1
ATOM 9800 N N . LYS B 1 529 ? -20.047 -43.156 -20.953 1 50.56 529 LYS B N 1
ATOM 9801 C CA . LYS B 1 529 ? -20.922 -44.312 -20.906 1 50.56 529 LYS B CA 1
ATOM 9802 C C . LYS B 1 529 ? -20.203 -45.531 -20.297 1 50.56 529 LYS B C 1
ATOM 9804 O O . LYS B 1 529 ? -19.016 -45.719 -20.547 1 50.56 529 LYS B O 1
ATOM 9809 N N . SER B 1 530 ? -20.641 -46.125 -19.219 1 48.34 530 SER B N 1
ATOM 9810 C CA . SER B 1 530 ? -20.172 -47.312 -18.516 1 48.34 530 SER B CA 1
ATOM 9811 C C . SER B 1 530 ? -19.906 -48.469 -19.469 1 48.34 530 SER B C 1
ATOM 9813 O O . SER B 1 530 ? -20.844 -49.031 -20.031 1 48.34 530 SER B O 1
ATOM 9815 N N . ARG B 1 531 ? -19.016 -48.5 -20.406 1 46.19 531 ARG B N 1
ATOM 9816 C CA . ARG B 1 531 ? -18.797 -49.719 -21.172 1 46.19 531 ARG B CA 1
ATOM 9817 C C . ARG B 1 531 ? -17.984 -50.75 -20.391 1 46.19 531 ARG B C 1
ATOM 9819 O O . ARG B 1 531 ? -16.875 -50.438 -19.938 1 46.19 531 ARG B O 1
ATOM 9826 N N . LYS B 1 532 ? -18.625 -51.75 -19.781 1 47.09 532 LYS B N 1
ATOM 9827 C CA . LYS B 1 532 ? -17.969 -52.938 -19.25 1 47.09 532 LYS B CA 1
ATOM 9828 C C . LYS B 1 532 ? -17.25 -53.719 -20.344 1 47.09 532 LYS B C 1
ATOM 9830 O O . LYS B 1 532 ? -17.859 -54.125 -21.328 1 47.09 532 LYS B O 1
ATOM 9835 N N . LYS B 1 533 ? -15.945 -53.5 -20.516 1 49.84 533 LYS B N 1
ATOM 9836 C CA . LYS B 1 533 ? -15.195 -54.375 -21.438 1 49.84 533 LYS B CA 1
ATOM 9837 C C . LYS B 1 533 ? -15.188 -55.812 -20.969 1 49.84 533 LYS B C 1
ATOM 9839 O O . LYS B 1 533 ? -15.008 -56.094 -19.766 1 49.84 533 LYS B O 1
ATOM 9844 N N . THR B 1 534 ? -15.82 -56.656 -21.625 1 40.31 534 THR B N 1
ATOM 9845 C CA . THR B 1 534 ? -15.625 -58.094 -21.516 1 40.31 534 THR B CA 1
ATOM 9846 C C . THR B 1 534 ? -14.172 -58.469 -21.797 1 40.31 534 THR B C 1
ATOM 9848 O O . THR B 1 534 ? -13.719 -58.406 -22.938 1 40.31 534 THR B O 1
ATOM 9851 N N . THR B 1 535 ? -13.211 -58.062 -21.031 1 40.72 535 THR B N 1
ATOM 9852 C CA . THR B 1 535 ? -11.805 -58.312 -21.328 1 40.72 535 THR B CA 1
ATOM 9853 C C . THR B 1 535 ? -11.531 -59.812 -21.344 1 40.72 535 THR B C 1
ATOM 9855 O O . THR B 1 535 ? -11.836 -60.531 -20.375 1 40.72 535 THR B O 1
ATOM 9858 N N . ASN B 1 536 ? -11.562 -60.5 -22.422 1 38.56 536 ASN B N 1
ATOM 9859 C CA . ASN B 1 536 ? -10.898 -61.812 -22.578 1 38.56 536 ASN B CA 1
ATOM 9860 C C . ASN B 1 536 ? -9.43 -61.719 -22.188 1 38.56 536 ASN B C 1
ATOM 9862 O O . ASN B 1 536 ? -8.625 -61.094 -22.891 1 38.56 536 ASN B O 1
ATOM 9866 N N . SER B 1 537 ? -9.023 -61.656 -20.906 1 39.59 537 SER B N 1
ATOM 9867 C CA . SER B 1 537 ? -7.672 -61.594 -20.359 1 39.59 537 SER B CA 1
ATOM 9868 C C . SER B 1 537 ? -6.84 -62.812 -20.812 1 39.59 537 SER B C 1
ATOM 9870 O O . SER B 1 537 ? -7.156 -63.938 -20.469 1 39.59 537 SER B O 1
ATOM 9872 N N . SER B 1 538 ? -6.309 -62.906 -21.953 1 39.09 538 SER B N 1
ATOM 9873 C CA . SER B 1 538 ? -5.297 -63.938 -22.156 1 39.09 538 SER B CA 1
ATOM 9874 C C . SER B 1 538 ? -4.18 -63.812 -21.125 1 39.09 538 SER B C 1
ATOM 9876 O O . SER B 1 538 ? -3.703 -62.688 -20.844 1 39.09 538 SER B O 1
ATOM 9878 N N . PRO B 1 539 ? -3.84 -64.812 -20.203 1 42.69 539 PRO B N 1
ATOM 9879 C CA . PRO B 1 539 ? -2.818 -64.938 -19.156 1 42.69 539 PRO B CA 1
ATOM 9880 C C . PRO B 1 539 ? -1.417 -64.625 -19.656 1 42.69 539 PRO B C 1
ATOM 9882 O O . PRO B 1 539 ? -0.428 -64.875 -18.969 1 42.69 539 PRO B O 1
ATOM 9885 N N . ASN B 1 540 ? -1.062 -64.5 -20.922 1 42.59 540 ASN B N 1
ATOM 9886 C CA . ASN B 1 540 ? 0.364 -64.5 -21.234 1 42.59 540 ASN B CA 1
ATOM 9887 C C . ASN B 1 540 ? 1.114 -63.469 -20.438 1 42.59 540 ASN B C 1
ATOM 9889 O O . ASN B 1 540 ? 0.501 -62.562 -19.875 1 42.59 540 ASN B O 1
ATOM 9893 N N . ASN B 1 541 ? 2.65 -63.438 -20.469 1 50.22 541 ASN B N 1
ATOM 9894 C CA . ASN B 1 541 ? 3.734 -62.625 -19.922 1 50.22 541 ASN B CA 1
ATOM 9895 C C . ASN B 1 541 ? 3.447 -61.125 -20.078 1 50.22 541 ASN B C 1
ATOM 9897 O O . ASN B 1 541 ? 3.996 -60.469 -20.969 1 50.22 541 ASN B O 1
ATOM 9901 N N . THR B 1 542 ? 2.387 -60.531 -19.641 1 74.12 542 THR B N 1
ATOM 9902 C CA . THR B 1 542 ? 1.842 -59.219 -19.969 1 74.12 542 THR B CA 1
ATOM 9903 C C . THR B 1 542 ? 2.416 -58.125 -19.047 1 74.12 542 THR B C 1
ATOM 9905 O O . THR B 1 542 ? 2.588 -58.375 -17.844 1 74.12 542 THR B O 1
ATOM 9908 N N . SER B 1 543 ? 3.221 -57.125 -19.562 1 87.5 543 SER B N 1
ATOM 9909 C CA . SER B 1 543 ? 3.732 -55.969 -18.844 1 87.5 543 SER B CA 1
ATOM 9910 C C . SER B 1 543 ? 2.678 -55.406 -17.891 1 87.5 543 SER B C 1
ATOM 9912 O O . SER B 1 543 ? 1.488 -55.688 -18.031 1 87.5 543 SER B O 1
ATOM 9914 N N . ASP B 1 544 ? 3.133 -54.938 -16.797 1 91.75 544 ASP B N 1
ATOM 9915 C CA . ASP B 1 544 ? 2.154 -54.344 -15.891 1 91.75 544 ASP B CA 1
ATOM 9916 C C . ASP B 1 544 ? 1.325 -53.281 -16.578 1 91.75 544 ASP B C 1
ATOM 9918 O O . ASP B 1 544 ? 0.182 -53 -16.203 1 91.75 544 ASP B O 1
ATOM 9922 N N . LEU B 1 545 ? 1.873 -52.688 -17.641 1 94.25 545 LEU B N 1
ATOM 9923 C CA . LEU B 1 545 ? 1.102 -51.75 -18.453 1 94.25 545 LEU B CA 1
ATOM 9924 C C . LEU B 1 545 ? -0.07 -52.469 -19.125 1 94.25 545 LEU B C 1
ATOM 9926 O O . LEU B 1 545 ? -1.202 -51.969 -19.094 1 94.25 545 LEU B O 1
ATOM 9930 N N . ASP B 1 546 ? 0.181 -53.594 -19.641 1 92.94 546 ASP B N 1
ATOM 9931 C CA . ASP B 1 546 ? -0.868 -54.375 -20.297 1 92.94 546 ASP B CA 1
ATOM 9932 C C . ASP B 1 546 ? -1.941 -54.812 -19.297 1 92.94 546 ASP B C 1
ATOM 9934 O O . ASP B 1 546 ? -3.135 -54.75 -19.609 1 92.94 546 ASP B O 1
ATOM 9938 N N . LYS B 1 547 ? -1.498 -55.188 -18.188 1 92.5 547 LYS B N 1
ATOM 9939 C CA . LYS B 1 547 ? -2.436 -55.594 -17.125 1 92.5 547 LYS B CA 1
ATOM 9940 C C . LYS B 1 547 ? -3.342 -54.438 -16.734 1 92.5 547 LYS B C 1
ATOM 9942 O O . LYS B 1 547 ? -4.55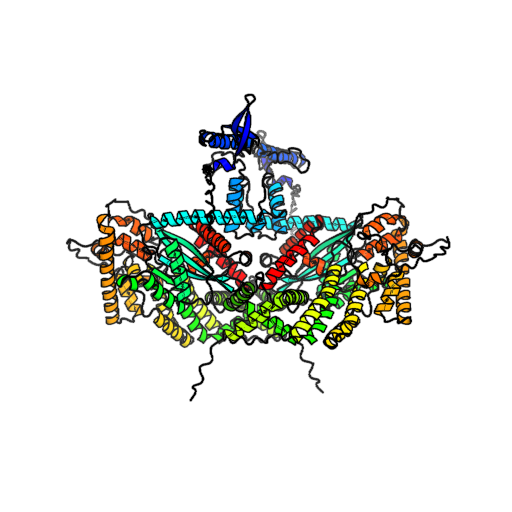9 -54.594 -16.609 1 92.5 547 LYS B O 1
ATOM 9947 N N . TYR B 1 548 ? -2.688 -53.344 -16.578 1 94.44 548 TYR B N 1
ATOM 9948 C CA . TYR B 1 548 ? -3.414 -52.125 -16.188 1 94.44 548 TYR B CA 1
ATOM 9949 C C . TYR B 1 548 ? -4.445 -51.75 -17.25 1 94.44 548 TYR B C 1
ATOM 9951 O O . TYR B 1 548 ? -5.602 -51.469 -16.922 1 94.44 548 TYR B O 1
ATOM 9959 N N . LEU B 1 549 ? -4.035 -51.75 -18.484 1 93.31 549 LEU B N 1
ATOM 9960 C CA . LEU B 1 549 ? -4.902 -51.312 -19.562 1 93.31 549 LEU B CA 1
ATOM 9961 C C . LEU B 1 549 ? -6.059 -52.281 -19.766 1 93.31 549 LEU B C 1
ATOM 9963 O O . LEU B 1 549 ? -7.133 -51.906 -20.234 1 93.31 549 LEU B O 1
ATOM 9967 N N . ASN B 1 550 ? -5.879 -53.531 -19.297 1 89.94 550 ASN B N 1
ATOM 9968 C CA . ASN B 1 550 ? -6.891 -54.562 -19.5 1 89.94 550 ASN B CA 1
ATOM 9969 C C . ASN B 1 550 ? -7.859 -54.625 -18.328 1 89.94 550 ASN B C 1
ATOM 9971 O O . ASN B 1 550 ? -8.859 -55.344 -18.375 1 89.94 550 ASN B O 1
ATOM 9975 N N . THR B 1 551 ? -7.566 -53.938 -17.312 1 90.44 551 THR B N 1
ATOM 9976 C CA . THR B 1 551 ? -8.477 -53.875 -16.172 1 90.44 551 THR B CA 1
ATOM 9977 C C . THR B 1 551 ? -9.586 -52.844 -16.422 1 90.44 551 THR B C 1
ATOM 9979 O O . THR B 1 551 ? -9.359 -51.812 -17.078 1 90.44 551 THR B O 1
ATOM 9982 N N . ASP B 1 552 ? -10.703 -53.062 -15.781 1 86.62 552 ASP B N 1
ATOM 9983 C CA . ASP B 1 552 ? -11.852 -52.188 -15.945 1 86.62 552 ASP B CA 1
ATOM 9984 C C . ASP B 1 552 ? -11.594 -50.844 -15.289 1 86.62 552 ASP B C 1
ATOM 9986 O O . ASP B 1 552 ? -10.836 -50.75 -14.32 1 86.62 552 ASP B O 1
ATOM 9990 N N . ILE B 1 553 ? -12.297 -49.875 -15.852 1 88.31 553 ILE B N 1
ATOM 9991 C CA . ILE B 1 553 ? -12.172 -48.531 -15.297 1 88.31 553 ILE B CA 1
ATOM 9992 C C . ILE B 1 553 ? -12.953 -48.438 -13.992 1 88.31 553 ILE B C 1
ATOM 9994 O O . ILE B 1 553 ? -13.945 -49.156 -13.797 1 88.31 553 ILE B O 1
ATOM 9998 N N . ILE B 1 554 ? -12.523 -47.562 -13.188 1 85.5 554 ILE B N 1
ATOM 9999 C CA . ILE B 1 554 ? -13.242 -47.25 -11.953 1 85.5 554 ILE B CA 1
ATOM 10000 C C . ILE B 1 554 ? -14.344 -46.219 -12.234 1 85.5 554 ILE B C 1
ATOM 10002 O O . ILE B 1 554 ? -14.078 -45.156 -12.773 1 85.5 554 ILE B O 1
ATOM 10006 N N . PRO B 1 555 ? -15.602 -46.5 -11.938 1 79.31 555 PRO B N 1
ATOM 10007 C CA . PRO B 1 555 ? -16.703 -45.594 -12.227 1 79.31 555 PRO B CA 1
ATOM 10008 C C . PRO B 1 555 ? -16.625 -44.281 -11.398 1 79.31 555 PRO B C 1
ATOM 10010 O O . PRO B 1 555 ? -16.219 -44.344 -10.234 1 79.31 555 PRO B O 1
ATOM 10013 N N . PHE B 1 556 ? -16.891 -43.156 -12.07 1 71.38 556 PHE B N 1
ATOM 10014 C CA . PHE B 1 556 ? -16.844 -41.844 -11.445 1 71.38 556 PHE B CA 1
ATOM 10015 C C . PHE B 1 556 ? -17.875 -41.719 -10.336 1 71.38 556 PHE B C 1
ATOM 10017 O O . PHE B 1 556 ? -17.688 -40.969 -9.367 1 71.38 556 PHE B O 1
ATOM 10024 N N . GLU B 1 557 ? -19.297 -42.25 -10.531 1 56.47 557 GLU B N 1
ATOM 10025 C CA . GLU B 1 557 ? -20.438 -42.156 -9.617 1 56.47 557 GLU B CA 1
ATOM 10026 C C . GLU B 1 557 ? -20.047 -42.594 -8.211 1 56.47 557 GLU B C 1
ATOM 10028 O O . GLU B 1 557 ? -20.547 -42.031 -7.223 1 56.47 557 GLU B O 1
ATOM 10033 N N . ASP B 1 558 ? -19.312 -43.531 -8.133 1 48.31 558 ASP B N 1
ATOM 10034 C CA . ASP B 1 558 ? -19.062 -44.156 -6.84 1 48.31 558 ASP B CA 1
ATOM 10035 C C . ASP B 1 558 ? -18.141 -43.312 -5.977 1 48.31 558 ASP B C 1
ATOM 10037 O O . ASP B 1 558 ? -18.047 -43.531 -4.77 1 48.31 558 ASP B O 1
ATOM 10041 N N . GLN B 1 559 ? -17.328 -42.281 -6.5 1 51.5 559 GLN B N 1
ATOM 10042 C CA . GLN B 1 559 ? -16.312 -41.875 -5.535 1 51.5 559 GLN B CA 1
ATOM 10043 C C . GLN B 1 559 ? -16.125 -40.375 -5.555 1 51.5 559 GLN B C 1
ATOM 10045 O O . GLN B 1 559 ? -15.25 -39.844 -6.27 1 51.5 559 GLN B O 1
ATOM 10050 N N . GLU B 1 560 ? -17.156 -39.688 -5.031 1 54.16 560 GLU B N 1
ATOM 10051 C CA . GLU B 1 560 ? -17.109 -38.25 -4.816 1 54.16 560 GLU B CA 1
ATOM 10052 C C . GLU B 1 560 ? -15.727 -37.812 -4.332 1 54.16 560 GLU B C 1
ATOM 10054 O O . GLU B 1 560 ? -15.25 -36.719 -4.699 1 54.16 560 GLU B O 1
ATOM 10059 N N . ASP B 1 561 ? -14.969 -38.688 -3.67 1 67.56 561 ASP B N 1
ATOM 10060 C CA . ASP B 1 561 ? -13.719 -38.312 -3.018 1 67.56 561 ASP B CA 1
ATOM 10061 C C . ASP B 1 561 ? -12.555 -39.156 -3.545 1 67.56 561 ASP B C 1
ATOM 10063 O O . ASP B 1 561 ? -11.688 -39.594 -2.779 1 67.56 561 ASP B O 1
ATOM 10067 N N . PHE B 1 562 ? -12.43 -39.344 -4.93 1 85.44 562 PHE B N 1
ATOM 10068 C CA . PHE B 1 562 ? -11.359 -40.156 -5.473 1 85.44 562 PHE B CA 1
ATOM 10069 C C . PHE B 1 562 ? -10.047 -39.375 -5.516 1 85.44 562 PHE B C 1
ATOM 10071 O O . PHE B 1 562 ? -9.984 -38.281 -6.098 1 85.44 562 PHE B O 1
ATOM 10078 N N . ASP B 1 563 ? -9.047 -39.969 -4.848 1 90.94 563 ASP B N 1
ATOM 10079 C CA . ASP B 1 563 ? -7.699 -39.406 -4.887 1 90.94 563 ASP B CA 1
ATOM 10080 C C . ASP B 1 563 ? -6.762 -40.312 -5.695 1 90.94 563 ASP B C 1
ATOM 10082 O O . ASP B 1 563 ? -6.395 -41.375 -5.254 1 90.94 563 ASP B O 1
ATOM 10086 N N . ILE B 1 564 ? -6.406 -39.812 -6.844 1 95.12 564 ILE B N 1
ATOM 10087 C CA . ILE B 1 564 ? -5.621 -40.594 -7.793 1 95.12 564 ILE B CA 1
ATOM 10088 C C . ILE B 1 564 ? -4.266 -40.938 -7.18 1 95.12 564 ILE B C 1
ATOM 10090 O O . ILE B 1 564 ? -3.709 -42 -7.457 1 95.12 564 ILE B O 1
ATOM 10094 N N . LEU B 1 565 ? -3.713 -40.125 -6.383 1 96.12 565 LEU B N 1
ATOM 10095 C CA . LEU B 1 565 ? -2.41 -40.375 -5.781 1 96.12 565 LEU B CA 1
ATOM 10096 C C . LEU B 1 565 ? -2.496 -41.469 -4.738 1 96.12 565 LEU B C 1
ATOM 10098 O O . LEU B 1 565 ? -1.626 -42.344 -4.68 1 96.12 565 LEU B O 1
ATOM 10102 N N . ILE B 1 566 ? -3.51 -41.438 -4.008 1 93.06 566 ILE B N 1
ATOM 10103 C CA . ILE B 1 566 ? -3.721 -42.5 -3.014 1 93.06 566 ILE B CA 1
ATOM 10104 C C . ILE B 1 566 ? -3.939 -43.844 -3.717 1 93.06 566 ILE B C 1
ATOM 10106 O O . ILE B 1 566 ? -3.453 -44.875 -3.258 1 93.06 566 ILE B O 1
ATOM 10110 N N . TRP B 1 567 ? -4.684 -43.75 -4.746 1 94.31 567 TRP B N 1
ATOM 10111 C CA . TRP B 1 567 ? -4.934 -44.969 -5.508 1 94.31 567 TRP B CA 1
ATOM 10112 C C . TRP B 1 567 ? -3.631 -45.594 -6.012 1 94.31 567 TRP B C 1
ATOM 10114 O O . TRP B 1 567 ? -3.395 -46.781 -5.855 1 94.31 567 TRP B O 1
ATOM 10124 N N . TRP B 1 568 ? -2.807 -44.844 -6.613 1 96.56 568 TRP B N 1
ATOM 10125 C CA . TRP B 1 568 ? -1.543 -45.312 -7.152 1 96.56 568 TRP B CA 1
ATOM 10126 C C . TRP B 1 568 ? -0.624 -45.812 -6.031 1 96.56 568 TRP B C 1
ATOM 10128 O O . TRP B 1 568 ? 0.114 -46.781 -6.199 1 96.56 568 TRP B O 1
ATOM 10138 N N . LYS B 1 569 ? -0.627 -45.062 -4.926 1 94.5 569 LYS B N 1
ATOM 10139 C CA . LYS B 1 569 ? 0.144 -45.5 -3.768 1 94.5 569 LYS B CA 1
ATOM 10140 C C . LYS B 1 569 ? -0.233 -46.938 -3.371 1 94.5 569 LYS B C 1
ATOM 10142 O O . LYS B 1 569 ? 0.641 -47.781 -3.113 1 94.5 569 LYS B O 1
ATOM 10147 N N . SER B 1 570 ? -1.485 -47.25 -3.41 1 93.81 570 SER B N 1
ATOM 10148 C CA . SER B 1 570 ? -2.002 -48.562 -2.998 1 93.81 570 SER B CA 1
ATOM 10149 C C . SER B 1 570 ? -1.729 -49.625 -4.055 1 93.81 570 SER B C 1
ATOM 10151 O O . SER B 1 570 ? -1.675 -50.812 -3.744 1 93.81 570 SER B O 1
ATOM 10153 N N . HIS B 1 571 ? -1.549 -49.25 -5.32 1 94.44 571 HIS B N 1
ATOM 10154 C CA . HIS B 1 571 ? -1.396 -50.188 -6.406 1 94.44 571 HIS B CA 1
ATOM 10155 C C . HIS B 1 571 ? 0.035 -50.219 -6.93 1 94.44 571 HIS B C 1
ATOM 10157 O O . HIS B 1 571 ? 0.298 -50.75 -8.016 1 94.44 571 HIS B O 1
ATOM 10163 N N . GLN B 1 572 ? 0.887 -49.625 -6.211 1 93.31 572 GLN B N 1
ATOM 10164 C CA . GLN B 1 572 ? 2.266 -49.5 -6.664 1 93.31 572 GLN B CA 1
ATOM 10165 C C . GLN B 1 572 ? 2.928 -50.875 -6.82 1 93.31 572 GLN B C 1
ATOM 10167 O O . GLN B 1 572 ? 3.777 -51.062 -7.695 1 93.31 572 GLN B O 1
ATOM 10172 N N . HIS B 1 573 ? 2.582 -51.875 -6.016 1 90.56 573 HIS B N 1
ATOM 10173 C CA . HIS B 1 573 ? 3.168 -53.219 -6.082 1 90.56 573 HIS B CA 1
ATOM 10174 C C . HIS B 1 573 ? 2.568 -54.031 -7.23 1 90.56 573 HIS B C 1
ATOM 10176 O O . HIS B 1 573 ? 3.234 -54.906 -7.797 1 90.56 573 HIS B O 1
ATOM 10182 N N . LYS B 1 574 ? 1.333 -53.719 -7.496 1 91.94 574 LYS B N 1
ATOM 10183 C CA . LYS B 1 574 ? 0.666 -54.375 -8.609 1 91.94 574 LYS B CA 1
ATOM 10184 C C . LYS B 1 574 ? 1.216 -53.906 -9.953 1 91.94 574 LYS B C 1
ATOM 10186 O O . LYS B 1 574 ? 1.33 -54.688 -10.898 1 91.94 574 LYS B O 1
ATOM 10191 N N . TYR B 1 575 ? 1.464 -52.625 -9.953 1 94.75 575 TYR B N 1
ATOM 10192 C CA . TYR B 1 575 ? 1.989 -52 -11.172 1 94.75 575 TYR B CA 1
ATOM 10193 C C . TYR B 1 575 ? 3.307 -51.281 -10.891 1 94.75 575 TYR B C 1
ATOM 10195 O O . TYR B 1 575 ? 3.375 -50.062 -10.945 1 94.75 575 TYR B O 1
ATOM 10203 N N . PRO B 1 576 ? 4.406 -51.938 -10.766 1 93.5 576 PRO B N 1
ATOM 10204 C CA . PRO B 1 576 ? 5.645 -51.344 -10.258 1 93.5 576 PRO B CA 1
ATOM 10205 C C . PRO B 1 576 ? 6.254 -50.312 -11.211 1 93.5 576 PRO B C 1
ATOM 10207 O O . PRO B 1 576 ? 6.648 -49.219 -10.789 1 93.5 576 PRO B O 1
ATOM 10210 N N . VAL B 1 577 ? 6.336 -50.656 -12.492 1 94.69 577 VAL B N 1
ATOM 10211 C CA . VAL B 1 577 ? 6.945 -49.719 -13.453 1 94.69 577 VAL B CA 1
ATOM 10212 C C . VAL B 1 577 ? 5.965 -48.625 -13.789 1 94.69 577 VAL B C 1
ATOM 10214 O O . VAL B 1 577 ? 6.34 -47.438 -13.828 1 94.69 577 VAL B O 1
ATOM 10217 N N . LEU B 1 578 ? 4.723 -49 -13.977 1 95.69 578 LEU B N 1
ATOM 10218 C CA . LEU B 1 578 ? 3.705 -48.031 -14.359 1 95.69 578 LEU B CA 1
ATOM 10219 C C . LEU B 1 578 ? 3.473 -47.031 -13.25 1 95.69 578 LEU B C 1
ATOM 10221 O O . LEU B 1 578 ? 3.178 -45.844 -13.516 1 95.69 578 LEU B O 1
ATOM 10225 N N . SER B 1 579 ? 3.623 -47.469 -12.016 1 95.56 579 SER B N 1
ATOM 10226 C CA . SER B 1 579 ? 3.418 -46.562 -10.891 1 95.56 579 SER B CA 1
ATOM 10227 C C . SER B 1 579 ? 4.477 -45.438 -10.867 1 95.56 579 SER B C 1
ATOM 10229 O O . SER B 1 579 ? 4.191 -44.312 -10.484 1 95.56 579 SER B O 1
ATOM 10231 N N . ILE B 1 580 ? 5.672 -45.75 -11.281 1 95.19 580 ILE B N 1
ATOM 10232 C CA . ILE B 1 580 ? 6.734 -44.75 -11.352 1 95.19 580 ILE B CA 1
ATOM 10233 C C . ILE B 1 580 ? 6.426 -43.75 -12.461 1 95.19 580 ILE B C 1
ATOM 10235 O O . ILE B 1 580 ? 6.617 -42.531 -12.289 1 95.19 580 ILE B O 1
ATOM 10239 N N . ILE B 1 581 ? 5.93 -44.25 -13.562 1 95.5 581 ILE B N 1
ATOM 10240 C CA . ILE B 1 581 ? 5.531 -43.375 -14.656 1 95.5 581 ILE B CA 1
ATOM 10241 C C . ILE B 1 581 ? 4.383 -42.469 -14.211 1 95.5 581 ILE B C 1
ATOM 10243 O O . ILE B 1 581 ? 4.406 -41.25 -14.453 1 95.5 581 ILE B O 1
ATOM 10247 N N . ALA B 1 582 ? 3.396 -43.094 -13.555 1 97.19 582 ALA B N 1
ATOM 10248 C CA . ALA B 1 582 ? 2.246 -42.344 -13.07 1 97.19 582 ALA B CA 1
ATOM 10249 C C . ALA B 1 582 ? 2.684 -41.25 -12.117 1 97.19 582 ALA B C 1
ATOM 10251 O O . ALA B 1 582 ? 2.17 -40.125 -12.188 1 97.19 582 ALA B O 1
ATOM 10252 N N . ARG B 1 583 ? 3.582 -41.5 -11.273 1 96.38 583 ARG B N 1
ATOM 10253 C CA . ARG B 1 583 ? 4.086 -40.531 -10.32 1 96.38 583 ARG B CA 1
ATOM 10254 C C . ARG B 1 583 ? 4.691 -39.312 -11.047 1 96.38 583 ARG B C 1
ATOM 10256 O O . ARG B 1 583 ? 4.395 -38.156 -10.703 1 96.38 583 ARG B O 1
ATOM 10263 N N . ASP B 1 584 ? 5.465 -39.562 -12.031 1 96.12 584 ASP B N 1
ATOM 10264 C CA . ASP B 1 584 ? 6.148 -38.5 -12.758 1 96.12 584 ASP B CA 1
ATOM 10265 C C . ASP B 1 584 ? 5.164 -37.688 -13.617 1 96.12 584 ASP B C 1
ATOM 10267 O O . ASP B 1 584 ? 5.199 -36.469 -13.625 1 96.12 584 ASP B O 1
ATOM 10271 N N . VAL B 1 585 ? 4.266 -38.375 -14.258 1 97.06 585 VAL B N 1
ATOM 10272 C CA . VAL B 1 585 ? 3.344 -37.75 -15.195 1 97.06 585 VAL B CA 1
ATOM 10273 C C . VAL B 1 585 ? 2.316 -36.938 -14.43 1 97.06 585 VAL B C 1
ATOM 10275 O O . VAL B 1 585 ? 1.919 -35.844 -14.875 1 97.06 585 VAL B O 1
ATOM 10278 N N . LEU B 1 586 ? 1.9 -37.406 -13.273 1 97.5 586 LEU B N 1
ATOM 10279 C CA . LEU B 1 586 ? 0.897 -36.719 -12.461 1 97.5 586 LEU B CA 1
ATOM 10280 C C . LEU B 1 586 ? 1.503 -35.531 -11.75 1 97.5 586 LEU B C 1
ATOM 10282 O O . LEU B 1 586 ? 0.775 -34.656 -11.25 1 97.5 586 LEU B O 1
ATOM 10286 N N . THR B 1 587 ? 2.795 -35.406 -11.703 1 97.06 587 THR B N 1
ATOM 10287 C CA . THR B 1 587 ? 3.502 -34.281 -11.102 1 97.06 587 THR B CA 1
ATOM 10288 C C . THR B 1 587 ? 3.416 -33.031 -11.992 1 97.06 587 THR B C 1
ATOM 10290 O O . THR B 1 587 ? 3.541 -31.906 -11.516 1 97.06 587 THR B O 1
ATOM 10293 N N . VAL B 1 588 ? 3.189 -33.156 -13.25 1 97.44 588 VAL B N 1
ATOM 10294 C CA . VAL B 1 588 ? 3.293 -32.094 -14.242 1 97.44 588 VAL B CA 1
ATOM 10295 C C . VAL B 1 588 ? 2.273 -30.984 -13.945 1 97.44 588 VAL B C 1
ATOM 10297 O O . VAL B 1 588 ? 1.063 -31.219 -14 1 97.44 588 VAL B O 1
ATOM 10300 N N . PRO B 1 589 ? 2.766 -29.812 -13.578 1 95.38 589 PRO B N 1
ATOM 10301 C CA . PRO B 1 589 ? 1.853 -28.672 -13.414 1 95.38 589 PRO B CA 1
ATOM 10302 C C . PRO B 1 589 ? 1.385 -28.094 -14.742 1 95.38 589 PRO B C 1
ATOM 10304 O O . PRO B 1 589 ? 2.188 -27.922 -15.664 1 95.38 589 PRO B O 1
ATOM 10307 N N . VAL B 1 590 ? 0.173 -27.797 -14.805 1 95.31 590 VAL B N 1
ATOM 10308 C CA . VAL B 1 590 ? -0.34 -27.344 -16.094 1 95.31 590 VAL B CA 1
ATOM 10309 C C . VAL B 1 590 ? -0.454 -25.828 -16.109 1 95.31 590 VAL B C 1
ATOM 10311 O O . VAL B 1 590 ? -0.832 -25.234 -17.125 1 95.31 590 VAL B O 1
ATOM 10314 N N . SER B 1 591 ? -0.201 -25.234 -14.969 1 91.69 591 SER B N 1
ATOM 10315 C CA . SER B 1 591 ? -0.239 -23.781 -14.852 1 91.69 591 SER B CA 1
ATOM 10316 C C . SER B 1 591 ? 0.966 -23.266 -14.078 1 91.69 591 SER B C 1
ATOM 10318 O O . SER B 1 591 ? 1.541 -23.984 -13.25 1 91.69 591 SER B O 1
ATOM 10320 N N . THR B 1 592 ? 1.337 -22.016 -14.391 1 85.12 592 THR B N 1
ATOM 10321 C CA . THR B 1 592 ? 2.459 -21.375 -13.703 1 85.12 592 THR B CA 1
ATOM 10322 C C . THR B 1 592 ? 1.978 -20.578 -12.492 1 85.12 592 THR B C 1
ATOM 10324 O O . THR B 1 592 ? 2.771 -19.922 -11.82 1 85.12 592 THR B O 1
ATOM 10327 N N . VAL B 1 593 ? 0.687 -20.547 -12.148 1 71.56 593 VAL B N 1
ATOM 10328 C CA . VAL B 1 593 ? 0.089 -19.75 -11.086 1 71.56 593 VAL B CA 1
ATOM 10329 C C . VAL B 1 593 ? 0.595 -20.234 -9.727 1 71.56 593 VAL B C 1
ATOM 10331 O O . VAL B 1 593 ? 0.614 -19.469 -8.758 1 71.56 593 VAL B O 1
ATOM 10334 N N . ALA B 1 594 ? 0.979 -21.438 -9.602 1 57.62 594 ALA B N 1
ATOM 10335 C CA . ALA B 1 594 ? 1.45 -21.984 -8.336 1 57.62 594 ALA B CA 1
ATOM 10336 C C . ALA B 1 594 ? 2.418 -21.016 -7.652 1 57.62 594 ALA B C 1
ATOM 10338 O O . ALA B 1 594 ? 2.424 -20.906 -6.426 1 57.62 594 ALA B O 1
ATOM 10339 N N . SER B 1 595 ? 3.154 -20.234 -8.414 1 51.72 595 SER B N 1
ATOM 10340 C CA . SER B 1 595 ? 4.145 -19.328 -7.852 1 51.72 595 SER B CA 1
ATOM 10341 C C . SER B 1 595 ? 3.484 -18.062 -7.297 1 51.72 595 SER B C 1
ATOM 10343 O O . SER B 1 595 ? 4.012 -17.438 -6.375 1 51.72 595 SER B O 1
ATOM 10345 N N . GLU B 1 596 ? 2.293 -17.719 -7.801 1 54.25 596 GLU B N 1
ATOM 10346 C CA . GLU B 1 596 ? 1.643 -16.453 -7.465 1 54.25 596 GLU B CA 1
ATOM 10347 C C . GLU B 1 596 ? 1.083 -16.484 -6.047 1 54.25 596 GLU B C 1
ATOM 10349 O O . GLU B 1 596 ? 1.006 -15.445 -5.383 1 54.25 596 GLU B O 1
ATOM 10354 N N . ALA B 1 597 ? 0.747 -17.797 -5.613 1 49 597 ALA B N 1
ATOM 10355 C CA . ALA B 1 597 ? 0.171 -17.922 -4.277 1 49 597 ALA B CA 1
ATOM 10356 C C . ALA B 1 597 ? 1.163 -17.469 -3.207 1 49 597 ALA B C 1
ATOM 10358 O O . ALA B 1 597 ? 0.775 -17.188 -2.072 1 49 597 ALA B O 1
ATOM 10359 N N . ALA B 1 598 ? 2.436 -17.531 -3.574 1 42.91 598 ALA B N 1
ATOM 10360 C CA . ALA B 1 598 ? 3.441 -17.141 -2.594 1 42.91 598 ALA B CA 1
ATOM 10361 C C . ALA B 1 598 ? 3.373 -15.641 -2.309 1 42.91 598 ALA B C 1
ATOM 10363 O O . ALA B 1 598 ? 3.953 -15.164 -1.332 1 42.91 598 ALA B O 1
ATOM 10364 N N . PHE B 1 599 ? 2.721 -14.93 -3.16 1 43.5 599 PHE B N 1
ATOM 10365 C CA . PHE B 1 599 ? 2.826 -13.492 -2.961 1 43.5 599 PHE B CA 1
ATOM 10366 C C . PHE B 1 599 ? 1.451 -12.875 -2.744 1 43.5 599 PHE B C 1
ATOM 10368 O O . PHE B 1 599 ? 0.488 -13.234 -3.422 1 43.5 599 PHE B O 1
ATOM 10375 N N . SER B 1 600 ? 1.147 -12.641 -1.595 1 40.94 600 SER B N 1
ATOM 10376 C CA . SER B 1 600 ? -0.062 -11.977 -1.121 1 40.94 600 SER B CA 1
ATOM 10377 C C . SER B 1 600 ? -0.464 -10.836 -2.049 1 40.94 600 SER B C 1
ATOM 10379 O O . SER B 1 600 ? -1.621 -10.406 -2.055 1 40.94 600 SER B O 1
ATOM 10381 N N . ALA B 1 601 ? 0.518 -10.125 -2.654 1 42.06 601 ALA B N 1
ATOM 10382 C CA . ALA B 1 601 ? 0.222 -8.773 -3.115 1 42.06 601 ALA B CA 1
ATOM 10383 C C . ALA B 1 601 ? -0.495 -8.797 -4.461 1 42.06 601 ALA B C 1
ATOM 10385 O O . ALA B 1 601 ? -0.531 -7.793 -5.172 1 42.06 601 ALA B O 1
ATOM 10386 N N . GLY B 1 602 ? -1.479 -9.68 -4.672 1 44.72 602 GLY B N 1
ATOM 10387 C CA . GLY B 1 602 ? -2.445 -9.516 -5.75 1 44.72 602 GLY B CA 1
ATOM 10388 C C . GLY B 1 602 ? -1.814 -9.555 -7.129 1 44.72 602 GLY B C 1
ATOM 10389 O O . GLY B 1 602 ? -2.449 -9.188 -8.117 1 44.72 602 GLY B O 1
ATOM 10390 N N . GLY B 1 603 ? -0.512 -10.094 -7.281 1 52.31 603 GLY B N 1
ATOM 10391 C CA . GLY B 1 603 ? 0.118 -10.25 -8.586 1 52.31 603 GLY B CA 1
ATOM 10392 C C . GLY B 1 603 ? 1.594 -10.594 -8.492 1 52.31 603 GLY B C 1
ATOM 10393 O O . GLY B 1 603 ? 2.098 -10.922 -7.418 1 52.31 603 GLY B O 1
ATOM 10394 N N . ARG B 1 604 ? 2.137 -10.93 -9.547 1 53.44 604 ARG B N 1
ATOM 10395 C CA . ARG B 1 604 ? 3.566 -11.133 -9.742 1 53.44 604 ARG B CA 1
ATOM 10396 C C . ARG B 1 604 ? 4.352 -9.867 -9.43 1 53.44 604 ARG B C 1
ATOM 10398 O O . ARG B 1 604 ? 5.176 -9.422 -10.227 1 53.44 604 ARG B O 1
ATOM 10405 N N . VAL B 1 605 ? 3.855 -9.172 -8.195 1 50.84 605 VAL B N 1
ATOM 10406 C CA . VAL B 1 605 ? 4.508 -7.93 -7.805 1 50.84 605 VAL B CA 1
ATOM 10407 C C . VAL B 1 605 ? 5.09 -8.07 -6.398 1 50.84 605 VAL B C 1
ATOM 10409 O O . VAL B 1 605 ? 4.445 -8.633 -5.508 1 50.84 605 VAL B O 1
ATOM 10412 N N . ILE B 1 606 ? 6.344 -7.754 -6.324 1 59.94 606 ILE B N 1
ATOM 10413 C CA . ILE B 1 606 ? 6.992 -7.645 -5.023 1 59.94 606 ILE B CA 1
ATOM 10414 C C . ILE B 1 606 ? 6.375 -6.488 -4.234 1 59.94 606 ILE B C 1
ATOM 10416 O O . ILE B 1 606 ? 6.129 -5.414 -4.789 1 59.94 606 ILE B O 1
ATOM 10420 N N . SER B 1 607 ? 5.934 -6.777 -3.049 1 61.44 607 SER B N 1
ATOM 10421 C CA . SER B 1 607 ? 5.289 -5.77 -2.209 1 61.44 607 SER B CA 1
ATOM 10422 C C . SER B 1 607 ? 6.156 -4.523 -2.08 1 61.44 607 SER B C 1
ATOM 10424 O O . SER B 1 607 ? 7.383 -4.594 -2.201 1 61.44 607 SER B O 1
ATOM 10426 N N . LYS B 1 608 ? 5.469 -3.471 -1.921 1 59.97 608 LYS B N 1
ATOM 10427 C CA . LYS B 1 608 ? 6.137 -2.18 -1.757 1 59.97 608 LYS B CA 1
ATOM 10428 C C . LYS B 1 608 ? 7.141 -2.223 -0.611 1 59.97 608 LYS B C 1
ATOM 10430 O O . LYS B 1 608 ? 8.227 -1.642 -0.707 1 59.97 608 LYS B O 1
ATOM 10435 N N . LYS B 1 609 ? 6.777 -2.992 0.363 1 61.69 609 LYS B N 1
ATOM 10436 C CA . LYS B 1 609 ? 7.633 -3.061 1.544 1 61.69 609 LYS B CA 1
ATOM 10437 C C . LYS B 1 609 ? 8.953 -3.76 1.229 1 61.69 609 LYS B C 1
ATOM 10439 O O . LYS B 1 609 ? 9.977 -3.469 1.844 1 61.69 609 LYS B O 1
ATOM 10444 N N . ARG B 1 610 ? 8.93 -4.551 0.184 1 65.19 610 ARG B N 1
ATOM 10445 C CA . ARG B 1 610 ? 10.094 -5.391 -0.085 1 65.19 610 ARG B CA 1
ATOM 10446 C C . ARG B 1 610 ? 10.906 -4.848 -1.257 1 65.19 610 ARG B C 1
ATOM 10448 O O . ARG B 1 610 ? 12.062 -5.223 -1.444 1 65.19 610 ARG B O 1
ATOM 10455 N N . CYS B 1 611 ? 10.328 -3.967 -1.905 1 64.5 611 CYS B N 1
ATOM 10456 C CA . CYS B 1 611 ? 10.938 -3.523 -3.154 1 64.5 611 CYS B CA 1
ATOM 10457 C C . CYS B 1 611 ? 12.266 -2.814 -2.893 1 64.5 611 CYS B C 1
ATOM 10459 O O . CYS B 1 611 ? 13.102 -2.715 -3.787 1 64.5 611 CYS B O 1
ATOM 10461 N N . ASN B 1 612 ? 12.477 -2.426 -1.623 1 67.62 612 ASN B N 1
ATOM 10462 C CA . ASN B 1 612 ? 13.695 -1.679 -1.343 1 67.62 612 ASN B CA 1
ATOM 10463 C C . ASN B 1 612 ? 14.797 -2.588 -0.814 1 67.62 612 ASN B C 1
ATOM 10465 O O . ASN B 1 612 ? 15.922 -2.135 -0.572 1 67.62 612 ASN B O 1
ATOM 10469 N N . LEU B 1 613 ? 14.516 -3.822 -0.742 1 77.06 613 LEU B N 1
ATOM 10470 C CA . LEU B 1 613 ? 15.5 -4.773 -0.25 1 77.06 613 LEU B CA 1
ATOM 10471 C C . LEU B 1 613 ? 16.406 -5.246 -1.38 1 77.06 613 LEU B C 1
ATOM 10473 O O . LEU B 1 613 ? 16.031 -5.172 -2.553 1 77.06 613 LEU B O 1
ATOM 10477 N N . ALA B 1 614 ? 17.562 -5.652 -0.993 1 83.44 614 ALA B N 1
ATOM 10478 C CA . ALA B 1 614 ? 18.469 -6.242 -1.971 1 83.44 614 ALA B CA 1
ATOM 10479 C C . ALA B 1 614 ? 17.891 -7.523 -2.562 1 83.44 614 ALA B C 1
ATOM 10481 O O . ALA B 1 614 ? 17.172 -8.258 -1.88 1 83.44 614 ALA B O 1
ATOM 10482 N N . PRO B 1 615 ? 18.266 -7.797 -3.826 1 85.44 615 PRO B N 1
ATOM 10483 C CA . PRO B 1 615 ? 17.688 -8.953 -4.523 1 85.44 615 PRO B CA 1
ATOM 10484 C C . PRO B 1 615 ? 17.891 -10.258 -3.76 1 85.44 615 PRO B C 1
ATOM 10486 O O . PRO B 1 615 ? 17 -11.102 -3.717 1 85.44 615 PRO B O 1
ATOM 10489 N N . ASP B 1 616 ? 19.031 -10.414 -3.139 1 88.69 616 ASP B N 1
ATOM 10490 C CA . ASP B 1 616 ? 19.297 -11.656 -2.416 1 88.69 616 ASP B CA 1
ATOM 10491 C C . ASP B 1 616 ? 18.406 -11.781 -1.184 1 88.69 616 ASP B C 1
ATOM 10493 O O . ASP B 1 616 ? 18 -12.883 -0.817 1 88.69 616 ASP B O 1
ATOM 10497 N N . VAL B 1 617 ? 18.156 -10.664 -0.611 1 87.62 617 VAL B N 1
ATOM 10498 C CA . VAL B 1 617 ? 17.297 -10.656 0.567 1 87.62 617 VAL B CA 1
ATOM 10499 C C . VAL B 1 617 ? 15.852 -10.938 0.158 1 87.62 617 VAL B C 1
ATOM 10501 O O . VAL B 1 617 ? 15.125 -11.633 0.868 1 87.62 617 VAL B O 1
ATOM 10504 N N . ILE B 1 618 ? 15.492 -10.406 -0.995 1 86.06 618 ILE B N 1
ATOM 10505 C CA . ILE B 1 618 ? 14.156 -10.664 -1.521 1 86.06 618 ILE B CA 1
ATOM 10506 C C . ILE B 1 618 ? 13.992 -12.156 -1.788 1 86.06 618 ILE B C 1
ATOM 10508 O O . ILE B 1 618 ? 12.977 -12.75 -1.412 1 86.06 618 ILE B O 1
ATOM 10512 N N . GLU B 1 619 ? 14.969 -12.727 -2.41 1 89.62 619 GLU B N 1
ATOM 10513 C CA . GLU B 1 619 ? 14.922 -14.164 -2.67 1 89.62 619 GLU B CA 1
ATOM 10514 C C . GLU B 1 619 ? 14.766 -14.953 -1.373 1 89.62 619 GLU B C 1
ATOM 10516 O O . GLU B 1 619 ? 13.953 -15.875 -1.298 1 89.62 619 GLU B O 1
ATOM 10521 N N . ALA B 1 620 ? 15.57 -14.562 -0.363 1 89.88 620 ALA B N 1
ATOM 10522 C CA . ALA B 1 620 ? 15.531 -15.258 0.921 1 89.88 620 ALA B CA 1
ATOM 10523 C C . ALA B 1 620 ? 14.133 -15.18 1.543 1 89.88 620 ALA B C 1
ATOM 10525 O O . ALA B 1 620 ? 13.594 -16.188 2.004 1 89.88 620 ALA B O 1
ATOM 10526 N N . GLY B 1 621 ? 13.633 -13.992 1.534 1 87 621 GLY B N 1
ATOM 10527 C CA . GLY B 1 621 ? 12.305 -13.812 2.105 1 87 621 GLY B CA 1
ATOM 10528 C C . GLY B 1 621 ? 11.234 -14.617 1.396 1 87 621 GLY B C 1
ATOM 10529 O O . GLY B 1 621 ? 10.398 -15.258 2.041 1 87 621 GLY B O 1
ATOM 10530 N N . ILE B 1 622 ? 11.258 -14.672 0.084 1 87.06 622 ILE B N 1
ATOM 10531 C CA . ILE B 1 622 ? 10.234 -15.336 -0.716 1 87.06 622 ILE B CA 1
ATOM 10532 C C . ILE B 1 622 ? 10.375 -16.844 -0.588 1 87.06 622 ILE B C 1
ATOM 10534 O O . ILE B 1 622 ? 9.383 -17.547 -0.372 1 87.06 622 ILE B O 1
ATOM 10538 N N . CYS B 1 623 ? 11.562 -17.344 -0.72 1 90.69 623 CYS B N 1
ATOM 10539 C CA . CYS B 1 623 ? 11.789 -18.781 -0.677 1 90.69 623 CYS B CA 1
ATOM 10540 C C . CYS B 1 623 ? 11.461 -19.359 0.698 1 90.69 623 CYS B C 1
ATOM 10542 O O . CYS B 1 623 ? 10.742 -20.344 0.808 1 90.69 623 CYS B O 1
ATOM 10544 N N . VAL B 1 624 ? 11.945 -18.672 1.701 1 88.56 624 VAL B N 1
ATOM 10545 C CA . VAL B 1 624 ? 11.711 -19.188 3.051 1 88.56 624 VAL B CA 1
ATOM 10546 C C . VAL B 1 624 ? 10.219 -19.156 3.361 1 88.56 624 VAL B C 1
ATOM 10548 O O . VAL B 1 624 ? 9.688 -20.078 3.979 1 88.56 624 VAL B O 1
ATOM 10551 N N . LYS B 1 625 ? 9.617 -18.078 2.977 1 86.38 625 LYS B N 1
ATOM 10552 C CA . LYS B 1 625 ? 8.172 -18 3.164 1 86.38 625 LYS B CA 1
ATOM 10553 C C . LYS B 1 625 ? 7.469 -19.172 2.465 1 86.38 625 LYS B C 1
ATOM 10555 O O . LYS B 1 625 ? 6.613 -19.828 3.059 1 86.38 625 LYS B O 1
ATOM 10560 N N . ASP B 1 626 ? 7.793 -19.438 1.26 1 87.44 626 ASP B N 1
ATOM 10561 C CA . ASP B 1 626 ? 7.199 -20.516 0.484 1 87.44 626 ASP B CA 1
ATOM 10562 C C . ASP B 1 626 ? 7.434 -21.875 1.157 1 87.44 626 ASP B C 1
ATOM 10564 O O . ASP B 1 626 ? 6.527 -22.703 1.217 1 87.44 626 ASP B O 1
ATOM 10568 N N . TRP B 1 627 ? 8.656 -22.078 1.622 1 88.88 627 TRP B N 1
ATOM 10569 C CA . TRP B 1 627 ? 9.016 -23.359 2.229 1 88.88 627 TRP B CA 1
ATOM 10570 C C . TRP B 1 627 ? 8.234 -23.578 3.521 1 88.88 627 TRP B C 1
ATOM 10572 O O . TRP B 1 627 ? 7.812 -24.703 3.809 1 88.88 627 TRP B O 1
ATOM 10582 N N . GLU B 1 628 ? 8.023 -22.5 4.242 1 82.31 628 GLU B N 1
ATOM 10583 C CA . GLU B 1 628 ? 7.25 -22.625 5.473 1 82.31 628 GLU B CA 1
ATOM 10584 C C . GLU B 1 628 ? 5.785 -22.922 5.18 1 82.31 628 GLU B C 1
ATOM 10586 O O . GLU B 1 628 ? 5.172 -23.75 5.855 1 82.31 628 GLU B O 1
ATOM 10591 N N . ILE B 1 629 ? 5.266 -22.266 4.23 1 80.31 629 ILE B N 1
ATOM 10592 C CA . ILE B 1 629 ? 3.875 -22.484 3.842 1 80.31 629 ILE B CA 1
ATOM 10593 C C . ILE B 1 629 ? 3.703 -23.891 3.273 1 80.31 629 ILE B C 1
ATOM 10595 O O . ILE B 1 629 ? 2.707 -24.562 3.553 1 80.31 629 ILE B O 1
ATOM 10599 N N . ALA B 1 630 ? 4.656 -24.281 2.51 1 83.44 630 ALA B N 1
ATOM 10600 C CA . ALA B 1 630 ? 4.605 -25.594 1.867 1 83.44 630 ALA B CA 1
ATOM 10601 C C . ALA B 1 630 ? 4.637 -26.719 2.902 1 83.44 630 ALA B C 1
ATOM 10603 O O . ALA B 1 630 ? 3.959 -27.734 2.744 1 83.44 630 ALA B O 1
ATOM 10604 N N . GLU B 1 631 ? 5.418 -26.469 3.896 1 79.25 631 GLU B N 1
ATOM 10605 C CA . GLU B 1 631 ? 5.516 -27.484 4.945 1 79.25 631 GLU B CA 1
ATOM 10606 C C . GLU B 1 631 ? 4.172 -27.688 5.637 1 79.25 631 GLU B C 1
ATOM 10608 O O . GLU B 1 631 ? 3.822 -28.828 6 1 79.25 631 GLU B O 1
ATOM 10613 N N . LYS B 1 632 ? 3.402 -26.609 5.723 1 76.62 632 LYS B N 1
ATOM 10614 C CA . LYS B 1 632 ? 2.102 -26.672 6.383 1 76.62 632 LYS B CA 1
ATOM 10615 C C . LYS B 1 632 ? 0.983 -26.906 5.371 1 76.62 632 LYS B C 1
ATOM 10617 O O . LYS B 1 632 ? -0.182 -27.047 5.75 1 76.62 632 LYS B O 1
ATOM 10622 N N . ARG B 1 633 ? 1.274 -27 4.078 1 78.19 633 ARG B N 1
ATOM 10623 C CA . ARG B 1 633 ? 0.341 -27.219 2.977 1 78.19 633 ARG B CA 1
ATOM 10624 C C . ARG B 1 633 ? -0.815 -26.219 3.031 1 78.19 633 ARG B C 1
ATOM 10626 O O . ARG B 1 633 ? -1.982 -26.609 2.986 1 78.19 633 ARG B O 1
ATOM 10633 N N . MET B 1 634 ? -0.485 -24.922 3.141 1 70.19 634 MET B N 1
ATOM 10634 C CA . MET B 1 634 ? -1.486 -23.891 3.379 1 70.19 634 MET B CA 1
ATOM 10635 C C . MET B 1 634 ? -1.695 -23.047 2.133 1 70.19 634 MET B C 1
ATOM 10637 O O . MET B 1 634 ? -2.34 -22 2.193 1 70.19 634 MET B O 1
ATOM 10641 N N . TYR B 1 635 ? -1.274 -23.406 1.017 1 66.81 635 TYR B N 1
ATOM 10642 C CA . TYR B 1 635 ? -1.34 -22.547 -0.168 1 66.81 635 TYR B CA 1
ATOM 10643 C C . TYR B 1 635 ? -2.785 -22.297 -0.583 1 66.81 635 TYR B C 1
ATOM 10645 O O . TYR B 1 635 ? -3.154 -21.172 -0.928 1 66.81 635 TYR B O 1
ATOM 10653 N N . ASP B 1 636 ? -3.531 -23.312 -0.626 1 60.84 636 ASP B N 1
ATOM 10654 C CA . ASP B 1 636 ? -4.898 -23.156 -1.11 1 60.84 636 ASP B CA 1
ATOM 10655 C C . ASP B 1 636 ? -5.703 -22.234 -0.199 1 60.84 636 ASP B C 1
ATOM 10657 O O . ASP B 1 636 ? -6.496 -21.422 -0.675 1 60.84 636 ASP B O 1
ATOM 10661 N N . SER B 1 637 ? -5.418 -22.281 1.048 1 53.81 637 SER B N 1
ATOM 10662 C CA . SER B 1 637 ? -6.109 -21.422 1.997 1 53.81 637 SER B CA 1
ATOM 10663 C C . SER B 1 637 ? -5.699 -19.953 1.81 1 53.81 637 SER B C 1
ATOM 10665 O O . SER B 1 637 ? -6.539 -19.062 1.894 1 53.81 637 SER B O 1
ATOM 10667 N N . ILE B 1 638 ? -4.535 -19.797 1.485 1 56.16 638 ILE B N 1
ATOM 10668 C CA . ILE B 1 638 ? -3.986 -18.453 1.344 1 56.16 638 ILE B CA 1
ATOM 10669 C C . ILE B 1 638 ? -4.5 -17.812 0.055 1 56.16 638 ILE B C 1
ATOM 10671 O O . ILE B 1 638 ? -4.852 -16.625 0.034 1 56.16 638 ILE B O 1
ATOM 10675 N N . ARG B 1 639 ? -4.562 -18.594 -0.951 1 55.69 639 ARG B N 1
ATOM 10676 C CA . ARG B 1 639 ? -5.055 -18.094 -2.23 1 55.69 639 ARG B CA 1
ATOM 10677 C C . ARG B 1 639 ? -6.477 -17.562 -2.1 1 55.69 639 ARG B C 1
ATOM 10679 O O . ARG B 1 639 ? -6.801 -16.516 -2.654 1 55.69 639 ARG B O 1
ATOM 10686 N N . GLU B 1 640 ? -7.219 -18.219 -1.373 1 48.31 640 GLU B N 1
ATOM 10687 C CA . GLU B 1 640 ? -8.602 -17.781 -1.188 1 48.31 640 GLU B CA 1
ATOM 10688 C C . GLU B 1 640 ? -8.664 -16.438 -0.469 1 48.31 640 GLU B C 1
ATOM 10690 O O . GLU B 1 640 ? -9.453 -15.57 -0.843 1 48.31 640 GLU B O 1
ATOM 10695 N N . THR B 1 641 ? -7.73 -16.281 0.47 1 47.88 641 THR B N 1
ATOM 10696 C CA . THR B 1 641 ? -7.73 -15.055 1.262 1 47.88 641 THR B CA 1
ATOM 10697 C C . THR B 1 641 ? -7.141 -13.891 0.464 1 47.88 641 THR B C 1
ATOM 10699 O O . THR B 1 641 ? -7.648 -12.766 0.526 1 47.88 641 THR B O 1
ATOM 10702 N N . GLU B 1 642 ? -6.098 -14.211 -0.263 1 51.56 642 GLU B N 1
ATOM 10703 C CA . GLU B 1 642 ? -5.395 -13.18 -1.011 1 51.56 642 GLU B CA 1
ATOM 10704 C C . GLU B 1 642 ? -6.246 -12.656 -2.166 1 51.56 642 GLU B C 1
ATOM 10706 O O . GLU B 1 642 ? -6.25 -11.453 -2.449 1 51.56 642 GLU B O 1
ATOM 10711 N N . MET B 1 643 ? -6.844 -13.609 -2.828 1 45.5 643 MET B N 1
ATOM 10712 C CA . MET B 1 643 ? -7.738 -13.18 -3.9 1 45.5 643 MET B CA 1
ATOM 10713 C C . MET B 1 643 ? -8.773 -12.18 -3.383 1 45.5 643 MET B C 1
ATOM 10715 O O . MET B 1 643 ? -9.125 -11.234 -4.082 1 45.5 643 MET B O 1
ATOM 10719 N N . LEU B 1 644 ? -9.047 -12.406 -2.168 1 42.78 644 LEU B N 1
ATOM 10720 C CA . LEU B 1 644 ? -10.016 -11.5 -1.55 1 42.78 644 LEU B CA 1
ATOM 10721 C C . LEU B 1 644 ? -9.383 -10.133 -1.282 1 42.78 644 LEU B C 1
ATOM 10723 O O . LEU B 1 644 ? -10.023 -9.102 -1.504 1 42.78 644 LEU B O 1
ATOM 10727 N N . VAL B 1 645 ? -8.141 -10.203 -0.839 1 45.34 645 VAL B N 1
ATOM 10728 C CA . VAL B 1 645 ? -7.441 -8.969 -0.483 1 45.34 645 VAL B CA 1
ATOM 10729 C C . VAL B 1 645 ? -7.047 -8.219 -1.751 1 45.34 645 VAL B C 1
ATOM 10731 O O . VAL B 1 645 ? -7.168 -6.988 -1.812 1 45.34 645 VAL B O 1
ATOM 10734 N N . ASP B 1 646 ? -6.453 -8.969 -2.73 1 45.12 646 ASP B N 1
ATOM 10735 C CA . ASP B 1 646 ? -6.023 -8.375 -3.992 1 45.12 646 ASP B CA 1
ATOM 10736 C C . ASP B 1 646 ? -7.184 -7.676 -4.695 1 45.12 646 ASP B C 1
ATOM 10738 O O . ASP B 1 646 ? -7.008 -6.598 -5.262 1 45.12 646 ASP B O 1
ATOM 10742 N N . MET B 1 647 ? -8.211 -8.43 -4.734 1 39.66 647 MET B N 1
ATOM 10743 C CA . MET B 1 647 ? -9.406 -7.805 -5.305 1 39.66 647 MET B CA 1
ATOM 10744 C C . MET B 1 647 ? -9.68 -6.453 -4.652 1 39.66 647 MET B C 1
ATOM 10746 O O . MET B 1 647 ? -10.109 -5.516 -5.32 1 39.66 647 MET B O 1
ATOM 10750 N N . GLU B 1 648 ? -9.266 -6.469 -3.508 1 40.69 648 GLU B N 1
ATOM 10751 C CA . GLU B 1 648 ? -9.492 -5.227 -2.777 1 40.69 648 GLU B CA 1
ATOM 10752 C C . GLU B 1 648 ? -8.43 -4.188 -3.111 1 40.69 648 GLU B C 1
ATOM 10754 O O . GLU B 1 648 ? -8.734 -3 -3.254 1 40.69 648 GLU B O 1
ATOM 10759 N N . SER B 1 649 ? -7.172 -4.672 -3.367 1 39.06 649 SER B N 1
ATOM 10760 C CA . SER B 1 649 ? -6.047 -3.801 -3.686 1 39.06 649 SER B CA 1
ATOM 10761 C C . SER B 1 649 ? -6.074 -3.369 -5.148 1 39.06 649 SER B C 1
ATOM 10763 O O . SER B 1 649 ? -5.637 -2.268 -5.484 1 39.06 649 SER B O 1
ATOM 10765 N N . LEU B 1 650 ? -6.293 -4.312 -6.129 1 34.94 650 LEU B N 1
ATOM 10766 C CA . LEU B 1 650 ? -6.449 -3.955 -7.535 1 34.94 650 LEU B CA 1
ATOM 10767 C C . LEU B 1 650 ? -7.352 -2.734 -7.688 1 34.94 650 LEU B C 1
ATOM 10769 O O . LEU B 1 650 ? -7.168 -1.937 -8.609 1 34.94 650 LEU B O 1
ATOM 10773 N N . LYS B 1 651 ? -8.242 -2.629 -6.801 1 33.47 651 LYS B N 1
ATOM 10774 C CA . LYS B 1 651 ? -9.07 -1.427 -6.801 1 33.47 651 LYS B CA 1
ATOM 10775 C C . LYS B 1 651 ? -8.211 -0.166 -6.73 1 33.47 651 LYS B C 1
ATOM 10777 O O . LYS B 1 651 ? -8.539 0.845 -7.359 1 33.47 651 LYS B O 1
ATOM 10782 N N . LEU B 1 652 ? -7.121 -0.277 -6.059 1 31.95 652 LEU B N 1
ATOM 10783 C CA . LEU B 1 652 ? -6.395 0.957 -5.781 1 31.95 652 LEU B CA 1
ATOM 10784 C C . LEU B 1 652 ? -5.391 1.259 -6.891 1 31.95 652 LEU B C 1
ATOM 10786 O O . LEU B 1 652 ? -5.008 2.414 -7.086 1 31.95 652 LEU B O 1
ATOM 10790 N N . SER B 1 653 ? -4.812 0.186 -7.66 1 29.47 653 SER B N 1
ATOM 10791 C CA . SER B 1 653 ? -3.654 0.413 -8.516 1 29.47 653 SER B CA 1
ATOM 10792 C C . SER B 1 653 ? -4.078 0.889 -9.906 1 29.47 653 SER B C 1
ATOM 10794 O O . SER B 1 653 ? -3.254 0.966 -10.82 1 29.47 653 SER B O 1
ATOM 10796 N N . ARG B 1 654 ? -5.238 0.955 -10.422 1 26.59 654 ARG B N 1
ATOM 10797 C CA . ARG B 1 654 ? -5.375 1.233 -11.844 1 26.59 654 ARG B CA 1
ATOM 10798 C C . ARG B 1 654 ? -4.73 2.566 -12.203 1 26.59 654 ARG B C 1
ATOM 10800 O O . ARG B 1 654 ? -5.18 3.623 -11.758 1 26.59 654 ARG B O 1
ATOM 10807 N N . SER B 1 655 ? -3.389 2.514 -12.398 1 24.28 655 SER B N 1
ATOM 10808 C CA . SER B 1 655 ? -2.809 3.68 -13.055 1 24.28 655 SER B CA 1
ATOM 10809 C C . SER B 1 655 ? -3.342 3.836 -14.477 1 24.28 655 SER B C 1
ATOM 10811 O O . SER B 1 655 ? -3.729 2.852 -15.109 1 24.28 655 SER B O 1
ATOM 10813 N N . SER B 1 656 ? -3.625 4.91 -15.039 1 25.78 656 SER B N 1
ATOM 10814 C CA . SER B 1 656 ? -4.125 5.461 -16.297 1 25.78 656 SER B CA 1
ATOM 10815 C C . SER B 1 656 ? -3.324 4.941 -17.484 1 25.78 656 SER B C 1
ATOM 10817 O O . SER B 1 656 ? -3.783 5.016 -18.625 1 25.78 656 SER B O 1
ATOM 10819 N N . TRP B 1 657 ? -1.942 4.73 -17.516 1 22.44 657 TRP B N 1
ATOM 10820 C CA . TRP B 1 657 ? -1.209 4.852 -18.766 1 22.44 657 TRP B CA 1
ATOM 10821 C C . TRP B 1 657 ? -1.315 3.568 -19.594 1 22.44 657 TRP B C 1
ATOM 10823 O O . TRP B 1 657 ? -0.643 3.42 -20.609 1 22.44 657 TRP B O 1
ATOM 10833 N N . MET B 1 658 ? -1.854 2.479 -19.234 1 24.2 658 MET B N 1
ATOM 10834 C CA . MET B 1 658 ? -1.729 1.319 -20.125 1 24.2 658 MET B CA 1
ATOM 10835 C C . MET B 1 658 ? -2.375 1.592 -21.469 1 24.2 658 MET B C 1
ATOM 10837 O O . MET B 1 658 ? -3.602 1.586 -21.594 1 24.2 658 MET B O 1
ATOM 10841 N N . HIS B 1 659 ? -1.77 2.631 -22.141 1 23.12 659 HIS B N 1
ATOM 10842 C CA . HIS B 1 659 ? -2.045 2.787 -23.562 1 23.12 659 HIS B CA 1
ATOM 10843 C C . HIS B 1 659 ? -1.878 1.464 -24.297 1 23.12 659 HIS B C 1
ATOM 10845 O O . HIS B 1 659 ? -1.034 0.644 -23.938 1 23.12 659 HIS B O 1
ATOM 10851 N N . ASP B 1 660 ? -2.828 1.02 -24.828 1 23.31 660 ASP B N 1
ATOM 10852 C CA . ASP B 1 660 ? -2.904 -0.015 -25.859 1 23.31 660 ASP B CA 1
ATOM 10853 C C . ASP B 1 660 ? -1.955 0.291 -27.016 1 23.31 660 ASP B C 1
ATOM 10855 O O . ASP B 1 660 ? -2.146 1.27 -27.75 1 23.31 660 ASP B O 1
ATOM 10859 N N . SER B 1 661 ? -0.618 0.383 -27.047 1 24.28 661 SER B N 1
ATOM 10860 C CA . SER B 1 661 ? 0.18 0.512 -28.266 1 24.28 661 SER B CA 1
ATOM 10861 C C . SER B 1 661 ? -0.177 -0.57 -29.281 1 24.28 661 SER B C 1
ATOM 10863 O O . SER B 1 661 ? 0.276 -1.711 -29.172 1 24.28 661 SER B O 1
ATOM 10865 N N . SER B 1 662 ? -1.391 -0.691 -29.766 1 23.58 662 SER B N 1
ATOM 10866 C CA . SER B 1 662 ? -1.538 -1.463 -31 1 23.58 662 SER B CA 1
ATOM 10867 C C . SER B 1 662 ? -0.606 -0.948 -32.094 1 23.58 662 SER B C 1
ATOM 10869 O O . SER B 1 662 ? -0.534 0.258 -32.344 1 23.58 662 SER B O 1
ATOM 10871 N N . PRO B 1 663 ? 0.483 -1.636 -32.469 1 24.75 663 PRO B N 1
ATOM 10872 C CA . PRO B 1 663 ? 1.265 -1.338 -33.688 1 24.75 663 PRO B CA 1
ATOM 10873 C C . PRO B 1 663 ? 0.387 -1.055 -34.906 1 24.75 663 PRO B C 1
ATOM 10875 O O . PRO B 1 663 ? -0.703 -1.619 -35.031 1 24.75 663 PRO B O 1
ATOM 10878 N N . SER B 1 664 ? 0.338 0.181 -35.469 1 24.45 664 SER B N 1
ATOM 10879 C CA . SER B 1 664 ? -0.206 0.467 -36.781 1 24.45 664 SER B CA 1
ATOM 10880 C C . SER B 1 664 ? 0.304 -0.532 -37.812 1 24.45 664 SER B C 1
ATOM 10882 O O . SER B 1 664 ? 1.411 -1.058 -37.688 1 24.45 664 SER B O 1
ATOM 10884 N N . PRO B 1 665 ? -0.527 -1.179 -38.594 1 25.06 665 PRO B N 1
ATOM 10885 C CA . PRO B 1 665 ? -0.092 -1.981 -39.75 1 25.06 665 PRO B CA 1
ATOM 10886 C C . PRO B 1 665 ? 0.992 -1.292 -40.562 1 25.06 665 PRO B C 1
ATOM 10888 O O . PRO B 1 665 ? 1.095 -0.063 -40.562 1 25.06 665 PRO B O 1
ATOM 10891 N N . PRO B 1 666 ? 2.186 -1.9 -40.812 1 23.52 666 PRO B N 1
ATOM 10892 C CA . PRO B 1 666 ? 3.146 -1.387 -41.781 1 23.52 666 PRO B CA 1
ATOM 10893 C C . PRO B 1 666 ? 2.477 -0.875 -43.062 1 23.52 666 PRO B C 1
ATOM 10895 O O . PRO B 1 666 ? 1.422 -1.379 -43.469 1 23.52 666 PRO B O 1
ATOM 10898 N N . GLU B 1 667 ? 2.383 0.463 -43.281 1 22.81 667 GLU B N 1
ATOM 10899 C CA . GLU B 1 667 ? 2.105 0.937 -44.656 1 22.81 667 GLU B CA 1
ATOM 10900 C C . GLU B 1 667 ? 2.9 0.147 -45.688 1 22.81 667 GLU B C 1
ATOM 10902 O O . GLU B 1 667 ? 4.051 -0.23 -45.438 1 22.81 667 GLU B O 1
ATOM 10907 N N . ASN B 1 668 ? 2.211 -0.595 -46.594 1 22.19 668 ASN B N 1
ATOM 10908 C CA . ASN B 1 668 ? 2.684 -1.06 -47.875 1 22.19 668 ASN B CA 1
ATOM 10909 C C . ASN B 1 668 ? 3.494 0.016 -48.594 1 22.19 668 ASN B C 1
ATOM 10911 O O . ASN B 1 668 ? 2.988 1.109 -48.875 1 22.19 668 ASN B O 1
ATOM 10915 N N . ASN B 1 669 ? 4.727 0.349 -48.156 1 20.11 669 ASN B N 1
ATOM 10916 C CA . ASN B 1 669 ? 5.594 0.832 -49.25 1 20.11 669 ASN B CA 1
ATOM 10917 C C . ASN B 1 669 ? 5.566 -0.098 -50.438 1 20.11 669 ASN B C 1
ATOM 10919 O O . ASN B 1 669 ? 5.98 -1.256 -50.344 1 20.11 669 ASN B O 1
ATOM 10923 N N . ASP B 1 670 ? 4.469 0.261 -51.312 1 17.67 670 ASP B N 1
ATOM 10924 C CA . ASP B 1 670 ? 4.805 0.506 -52.719 1 17.67 670 ASP B CA 1
ATOM 10925 C C . ASP B 1 670 ? 5.594 1.805 -52.875 1 17.67 670 ASP B C 1
ATOM 10927 O O . ASP B 1 670 ? 5.301 2.799 -52.219 1 17.67 670 ASP B O 1
#

Foldseek 3Di:
DPPPPPPPDPPPPPVPPVPPPDPLLVQWDFDFDQDPVRDTATWTQGNQPRDTHRDHPPDDCVVSVVCVVVSVVVVCVVVPQQQCQDQDPVRGRGGDGDDQVVVLVVVLLVCLQVVNQLQCLVDPVNQVCCLVPPNVPDDGDHSVVSLVVLLVVLVVVLVVLLVVLVPFPAAKEWEWDWFQAPVRWIWIWIKIWFQGPLLWIFIFGNFIFTFDPPLALVSNLVVVLVSCVVSVRLVRYQAYEYEPDPRVVSVLVVSCVVSVQDDLSNLQHYFYFPLNLLLVLQLQLVVLVVVLLVLLLLLLCQCVVDPVSVVLLVVLCVVVVHDDDRQFHADSSGVVSVLVNLVVCLVCVNSSQVSVVVCVVVVPPSPRDDQDPVSSVVSVVSNVLVVLVVVLSVLLQDRGFFNLLCSLVSLLLNLVSLVVCCVPVSSVSSSVSSVVSSCVVVVPPRLLSVLLNLLALQQHVQLLVQSCCRVVVNPPVVSVVSVVVSVVSNVVLLVVLCVVCVVPQDQDQDAQDQDAAAADDCGSLVRRPQDDPPQPDDPPPAQLSRVSNSDHGDHPVPGNHDGRSSVLSNCCNSHVSSSSVNRNSSRHRSRSCNLVLLDLQLDSYDDPSPSPDDRSSSRSSSRSSRVVCSVVVCSVVSVVVSNVVNSVVVSPPPDDPPPPPPPDPPPPPD/DPPPPPPPDPPPPPPPPVPPPDPLLVQWDFDFDQDPVRDTATWTQGNQPRDTHRDDPPDDCVVSVVCVVVSVCVVVVVVPQQQCQDQDPVRGRGGDGDDQVVVLVVVLLVCLQVVNQLQCLVDPVNQVCCLVPPNVPDDGDHSVVSLVVLLVVLVVVLVVLLVVLVPFPAAKEKEWDWFQAPVRWIWIWIKIWAQGPLLWIFIFTNFIFTFDPPLALVSNLVVVLVSCVVSVRLVRYQAYEYEDDPRVVSVLVVSCVVSVQDDLSNLQHYFYFPLNLLLVLQLQLVVLVVVLLVLLLLLLCQCVVDPVSVVLLVVLCVVVVHDDDRQFHADSSGVVSVLVSLVVCLVCVVSSQVSVVVCVVVVPPSPRDDQDPVSSVVSVVVNVLVVLVVVLSVLLQDRGFFNLLCSLVSLLLNLVSLVVCCVPVSSVSSSVSSVVSSCVVVVPPRLLSLLLNLLQLQQHVLLLVQSCCRVVVNPVVVSVVSVVVSVVSNVVLLVVLCVVCVVPLDQDQDAQDQDAAAADDCGSLVPRPQDDPPQPPDPPPAQLSRVSNSDGGDHPVPGNHDGRSSVLSNCCSSHVSSSSVNRNSSRHRSRSCNLVLLDLQLDSYDDPSPSPDDRSSVGSSSRSNRVVCSVVVCSVVSVVVSNVVSSVVVSPPPDDPPPPPPPDPPPPPD

Radius of gyration: 39.58 Å; Cα contacts (8 Å, |Δi|>4): 1747; chains: 2; bounding box: 170×123×109 Å

Organism: Vitis vinifera (NCBI:txid29760)

Sequence (1340 aa):
MTTSASSSSPCDEISSNKKFTSNIWNFFDRVEIILENNKKEIKAKCKICNKFLTGGSNAGTSHLKRHHENCKTKNNVDIRNYMQLGKNESGNLKTFSYDESNCREEMIDYIIRAEQPFNMMETHDFVGTIQRGINPQFKGWSGNTVKRDIMKKIYTQKEILKFFFANFEGNICLTSDIWTSLTHTGFLCITAHYIDNEWKLNKRIISFKLINAPHSGKNIAALINEEIINLGLRDKILTVTLDNAANNDAAINRLKLYWQVKDDHAKIFHVRCCAHILNLIVKDGLKNVDDTLEKIRGIAYSINSSQAKHELFFDCCKMLNMKRKNINLDMAIRWNSTYKLLQNITKYRKVVELYEIQLLNNDCDADIDALSDYDWHVADLLRDLFENFDTSTNIFCGVYYPTSNRVIMQITNIFIVLQKYLSFEIFNDTIFAMIEKFRKYWGEIPLIFYIALIVDPRLKFEALDEWLTIIYFNDQIKIEEIKNEINSLLYNLYNYYKEKYGNDINTNKLPPTSTNSSSFYKGALEMLKSRKKTTNSSPNNTSDLDKYLNTDIIPFEDQEDFDILIWWKSHQHKYPVLSIIARDVLTVPVSTVASEAAFSAGGRVISKKRCNLAPDVIEAGICVKDWEIAEKRMYDSIRETEMLVDMESLKLSRSSWMHDSSPSPPENNDMTTSASSSSPCDEISSNKKFTSNIWNFFDRVEIILENNKKEIKAKCKICNKFLTGGSNAGTSHLKRHHENCKTKNNVDIRNYMQLGKNESGNLKTFSYDESNCREEMIDYIIRAEQPFNMMETHDFVGTIQRGINPQFKGWSGNTVKRDIMKKIYTQKEILKFFFANFEGNICLTSDIWTSLTHTGFLCITAHYIDNEWKLNKRIISFKLINAPHSGKNIAALINEEIINLGLRDKILTVTLDNAANNDAAINRLKLYWQVKDDHAKIFHVRCCAHILNLIVKDGLKNVDDTLEKIRGIAYSINSSQAKHELFFDCCKMLNMKRKNINLDMAIRWNSTYKLLQNITKYRKVVELYEIQLLNNDCDADIDALSDYDWHVADLLRDLFENFDTSTNIFCGVYYPTSNRVIMQITNIFIVLQKYLSFEIFNDTIFAMIEKFRKYWGEIPLIFYIALIVDPRLKFEALDEWLTIIYFNDQIKIEEIKNEINSLLYNLYNYYKEKYGNDINTNKLPPTSTNSSSFYKGALEMLKSRKKTTNSSPNNTSDLDKYLNTDIIPFEDQEDFDILIWWKSHQHKYPVLSIIARDVLTVPVSTVASEAAFSAGGRVISKKRCNLAPDVIEAGICVKDWEIAEKRMYDSIRETEMLVDMESLKLSRSSWMHDSSPSPPENND

Nearest PDB structures (foldseek):
  4d1q-assembly1_H-2  TM=6.906E-01  e=1.763E-17  Musca domestica
  4d1q-assembly1_B  TM=6.985E-01  e=5.920E-17  Musca domestica
  6mfr-assembly1_A  TM=3.817E-01  e=4.704E-01  Homo sapiens
  9iiz-assembly1_A  TM=4.200E-01  e=1.009E+00  Ephydatia fluviatilis
  5t7b-assembly1_A  TM=2.286E-01  e=2.746E-01  Homo sapiens

Solvent-accessible surface area (backbone atoms only — not comparable to full-atom values): 74014 Å² total; per-residue (Å²): 137,80,81,74,77,78,77,80,75,81,79,77,78,73,73,76,71,74,72,80,75,57,74,66,53,79,50,32,45,80,41,78,45,71,44,94,88,72,48,78,42,44,24,23,27,31,71,80,80,63,47,76,41,82,42,37,97,86,50,71,65,64,64,56,47,51,45,51,55,46,50,49,48,48,62,46,44,75,51,70,70,53,54,42,62,28,69,44,96,83,62,50,71,40,56,40,46,76,39,69,68,53,23,48,53,33,49,51,52,44,34,40,68,68,64,47,65,54,46,53,42,47,34,65,68,51,36,49,33,41,25,74,19,63,36,56,80,61,72,60,44,47,34,66,56,47,51,51,51,46,52,52,48,36,55,52,50,48,51,51,49,34,54,49,55,66,69,47,87,64,49,32,24,36,30,44,49,73,27,36,29,86,82,44,42,41,27,39,36,35,30,42,23,31,48,49,97,84,49,42,57,43,63,39,54,78,42,47,38,77,47,67,69,67,81,37,18,65,52,52,28,49,52,53,49,51,54,33,54,76,50,63,41,68,92,31,60,55,32,42,19,30,58,84,44,72,39,49,54,47,14,50,56,49,42,40,60,76,63,62,57,50,73,77,54,52,68,43,23,71,38,62,13,50,47,51,50,50,50,51,21,51,55,53,17,47,65,68,47,43,67,55,49,47,36,52,47,44,49,28,43,50,40,68,70,38,42,52,43,36,51,47,48,44,50,34,19,53,76,69,74,40,78,83,72,86,64,60,64,55,49,90,91,37,63,68,38,43,39,49,35,38,51,52,50,62,74,38,42,69,38,52,54,48,36,53,52,50,40,61,70,66,66,50,84,63,91,61,65,79,80,47,74,64,42,52,49,51,45,53,51,49,35,56,55,41,51,56,52,50,51,46,40,54,52,36,49,48,72,74,53,66,28,21,46,46,45,62,51,44,54,43,36,52,50,50,52,50,58,59,46,51,72,41,73,89,35,38,70,24,43,50,42,23,49,52,46,41,43,71,64,57,60,64,65,63,58,54,38,54,55,19,26,39,64,32,61,59,39,29,68,64,45,50,55,56,48,48,34,62,73,52,72,61,41,61,67,61,50,51,50,52,50,51,52,48,51,51,50,52,53,52,50,49,53,50,46,36,70,72,49,54,88,68,71,71,77,64,87,62,84,75,81,89,66,93,31,80,72,77,82,63,65,60,56,69,68,62,72,88,72,81,74,80,62,82,74,74,85,66,100,61,52,52,59,53,51,57,73,61,46,81,62,47,69,70,88,79,40,46,13,71,50,70,48,60,52,44,63,39,39,29,56,76,22,56,60,52,35,54,52,41,47,46,43,39,32,34,60,35,30,52,54,64,62,43,58,69,34,62,65,61,41,62,36,52,45,78,85,49,59,79,50,54,61,70,56,46,25,31,42,52,34,49,33,35,50,54,38,46,74,67,67,43,55,71,64,46,40,61,50,25,54,54,48,16,61,58,46,59,64,72,60,74,55,62,73,81,66,77,78,70,78,74,74,78,76,68,89,113,138,84,77,77,79,80,78,80,76,79,81,79,78,75,74,77,73,77,74,81,77,59,76,65,51,77,50,32,46,80,42,78,45,71,44,96,84,74,48,78,42,45,25,23,26,31,71,81,79,66,48,77,39,80,41,38,96,86,50,70,65,63,66,57,48,52,44,52,55,46,48,49,48,47,62,47,43,73,49,70,69,55,53,39,61,28,69,44,96,84,65,51,70,40,54,40,46,76,39,69,68,54,23,49,52,34,50,51,51,46,32,40,68,67,65,48,64,53,46,54,43,48,34,66,67,52,35,49,31,42,24,74,18,62,37,54,79,62,72,60,44,47,33,66,56,47,48,51,50,46,51,50,50,37,56,52,50,48,51,52,49,35,53,49,55,66,69,46,86,63,51,32,22,36,30,42,51,74,26,36,30,86,82,45,43,42,28,40,34,35,30,43,23,32,49,49,98,82,48,43,57,43,62,40,54,76,43,48,38,77,46,67,68,68,82,37,18,66,53,52,28,49,53,52,49,51,53,34,53,75,50,63,42,67,92,33,60,54,32,42,19,30,57,84,46,72,39,47,54,47,13,50,56,47,42,42,61,76,63,64,56,49,74,77,54,51,66,44,22,69,38,63,14,49,48,50,50,51,50,52,21,50,54,53,17,46,66,69,47,44,64,54,50,49,36,53,46,44,48,29,42,51,41,68,70,38,41,53,44,36,49,47,46,44,50,33,19,53,75,69,73,40,78,83,72,87,64,60,64,56,47,88,90,37,63,66,38,43,38,48,35,39,51,51,50,62,75,38,43,69,39,52,53,51,34,54,52,49,40,62,69,68,67,51,84,63,90,61,66,78,80,46,72,64,42,53,50,52,46,53,52,49,36,56,54,41,50,56,52,51,52,48,40,54,51,36,50,49,70,73,53,68,29,21,47,46,46,62,51,44,53,43,37,52,50,51,51,50,58,59,47,51,72,40,73,90,35,36,69,24,43,50,41,22,50,52,47,40,43,70,64,57,61,63,65,64,59,54,38,54,54,20,26,41,66,33,61,60,38,29,68,64,44,49,54,56,48,49,33,63,75,52,70,62,44,60,66,61,51,52,51,50,50,51,53,50,50,52,49,51,53,51,50,49,53,51,46,36,70,74,49,53,91,68,68,72,76,63,85,62,83,75,82,88,67,92,29,79,72,77,81,61,69,60,55,69,69,62,71,88,73,82,74,81,62,82,75,76,83,66,100,61,52,50,59,53,52,55,71,61,46,79,63,48,69,71,88,80,40,44,11,71,51,70,47,58,50,43,62,38,39,29,56,76,21,54,60,52,36,53,52,42,48,47,43,37,33,34,57,36,30,55,52,64,64,41,55,70,36,62,62,60,41,59,35,51,45,79,87,50,59,80,49,53,60,69,55,46,25,29,42,52,34,48,34,36,50,55,38,44,74,67,67,42,53,71,63,45,39,60,51,24,54,55,48,15,60,57,46,59,60,71,60,72,52,64,72,81,66,77,79,71,78,73,76,79,74,78,83,122

pLDDT: mean 77.93, std 21.77, range [17.67, 97.75]